Protein AF-0000000086516070 (afdb_homodimer)

pLDDT: mean 89.3, std 18.06, range [25.38, 98.94]

Solvent-accessible surface area (backbone atoms only — not comparable to full-atom values): 47269 Å² total; per-residue (Å²): 138,84,80,77,82,77,78,79,78,81,74,81,74,79,56,67,62,57,57,49,48,50,48,49,50,49,44,47,50,46,42,49,51,45,46,61,63,60,46,64,74,69,68,63,75,54,69,80,66,70,95,46,55,72,60,63,80,63,46,64,75,50,96,42,36,40,69,53,29,42,73,61,27,33,70,87,66,55,84,38,69,85,27,45,63,56,44,51,57,41,30,70,67,24,74,46,65,71,37,41,54,46,44,51,50,41,58,64,43,35,47,78,45,78,44,68,23,58,45,42,68,40,77,77,29,46,63,59,55,30,53,55,41,72,61,36,63,70,62,50,58,38,50,46,56,32,62,28,37,38,27,29,35,62,52,64,54,39,30,17,30,32,26,67,67,64,48,67,38,71,77,78,75,69,91,63,56,59,68,57,52,48,51,50,49,52,60,64,47,61,76,74,39,41,66,76,42,40,89,41,46,41,29,24,35,87,88,48,65,57,72,61,95,45,20,39,42,28,24,48,75,78,46,80,37,57,43,29,33,32,42,27,45,55,56,59,62,65,84,70,74,52,71,68,48,51,46,47,40,54,53,49,50,53,51,47,53,52,53,51,23,72,79,37,72,63,32,29,24,38,36,36,32,32,31,33,38,37,50,26,33,20,91,48,62,50,38,46,29,45,34,38,41,28,62,83,50,52,49,20,46,50,34,39,46,50,51,16,34,45,54,42,24,74,74,65,74,45,37,42,67,28,52,50,50,24,42,36,23,38,66,64,29,56,43,74,40,89,63,13,29,33,31,34,41,80,51,35,87,40,45,71,22,35,38,36,35,18,57,54,92,44,70,40,36,48,49,48,51,48,37,50,54,46,24,38,41,73,71,68,64,36,81,21,31,31,24,24,34,38,46,45,38,56,97,37,67,51,58,52,46,48,20,34,38,41,35,28,43,62,58,62,71,78,52,53,54,38,86,63,31,27,42,57,71,34,27,32,19,77,40,45,67,48,40,50,60,44,32,53,53,38,43,53,40,34,53,50,51,33,49,73,67,74,91,136,83,79,76,80,77,78,78,75,80,75,81,72,80,54,70,61,55,56,48,49,50,46,48,51,49,43,45,50,46,42,47,51,45,47,60,61,60,48,64,73,67,70,62,73,54,69,81,66,69,96,45,55,71,60,62,80,63,45,65,74,51,95,42,37,40,69,55,28,41,73,59,25,34,69,87,65,55,84,38,71,86,29,45,63,56,44,51,57,42,30,71,66,24,75,45,64,71,37,41,54,46,44,53,50,42,58,64,41,35,47,80,45,75,44,67,23,59,45,43,71,40,77,75,28,47,63,59,54,28,53,56,41,74,61,36,64,69,62,50,58,39,51,46,56,30,63,27,37,39,26,30,34,62,53,63,53,40,31,18,32,34,24,67,68,66,48,66,36,72,79,78,76,69,92,62,58,59,68,58,52,48,53,50,50,52,59,65,46,62,78,74,37,41,67,73,43,38,89,42,45,42,29,24,33,86,89,47,66,56,72,61,97,44,21,37,42,29,24,49,75,79,45,82,40,57,43,29,32,32,41,27,44,56,57,60,62,64,84,71,76,53,70,68,49,51,48,46,40,53,53,48,49,51,51,48,51,53,53,50,24,72,77,36,72,64,33,31,24,36,36,36,30,33,30,34,38,38,50,25,33,21,90,49,62,50,37,47,29,46,35,38,42,29,62,85,50,53,49,20,45,50,34,39,45,49,53,18,33,46,53,42,23,74,74,65,74,45,38,44,67,28,53,48,50,26,42,35,24,40,66,64,29,56,44,73,41,89,63,14,30,34,32,34,41,81,50,36,86,41,43,70,22,33,38,36,36,18,58,52,91,43,70,40,36,48,50,48,51,48,34,50,54,45,24,38,41,74,70,67,65,37,81,22,30,32,26,24,34,39,47,46,37,58,96,38,67,51,58,52,47,48,20,34,36,41,36,30,42,61,59,63,71,79,52,55,53,37,85,62,30,26,43,57,72,34,26,33,18,78,40,44,66,48,39,48,60,43,32,52,53,39,43,54,39,35,53,50,52,33,49,75,67,74,91

InterPro domains:
  IPR036265 HIT-like superfamily [SSF54197] (155-292)

Organism: NCBI:txid100452

Secondary structure (DSSP, 8-state):
---------------HHHHHHHHHHHHHHHHHHHHHHHS-----------S--BPPPP-SS-SS-HHHIIIII-TT---STTTHHHHHHHHHH--SHHHHHHHHHHHHHEEEEEEEEE-B--HHHHHHHHHHTTT-HHHHHHTTEEEEEEEEETTTTEEEEE-HHHHTSPPPPPSS-HHHHHHHHHHHHHTT-TGGGHHHHSBBBTTB--B-SSEEEEE-SS-SSSSEEEEEESSS-SS---HHHHHHHHHHHHHHHHHHHHH-TT--EEEEEEE-SGGGT-SSSS-EEEEEEESSS--HHHHHHHHHHHHHHHHHSS-HHHHHHHHHHHTT-EEEETTEEEEE-SS-SSTT-EEEEESS--HHHHHHHHHHHHIIIIIS----EEEEEEPPPTT--BT-PPEEEEEEE---TT--S-S--HHHHHS-EE--S-HHHHHHHHHHHHHHHHHHTT-/---------------HHHHHHHHHHHHHHHHHHHHHHHS-----------S--BPPPP-SS-SS-HHHIIIII-TT---STTTHHHHHHHHHH--SHHHHHHHHHHHHHEEEEEEEEE-B--HHHHHHHHHHTTT-HHHHHHTTEEEEEEEEETTTTEEEEE-HHHHTSPPPPPSS-HHHHHHHHHHHHHTT-TGGGHHHHSBBBTTB--B-SSEEEEE-SS-SSSSEEEEEESSS-SS---HHHHHHHHHHHHHHHHHHHHH-TT--EEEEEEE-SGGGT-SSSS-EEEEEEESSS--HHHHHHHHHHHHHHHHHSS-HHHHHHHHHHHTT-EEEETTEEEEE-SS-SSTT-EEEEESS--HHHHHHHHHHHHIIIIIS----EEEEEEPPPTT--BT-PPEEEEEEE---TT--S-S--HHHHHS-EE--S-HHHHHHHHHHHHHHHHHHTT-

Radius of gyration: 33.38 Å; Cα contacts (8 Å, |Δi|>4): 1762; chains: 2; bounding box: 67×90×137 Å

Nearest PDB structures (foldseek):
  3fit-assembly1_A-2  TM=7.553E-01  e=1.259E-03  Homo sapiens
  3omf-assembly1_A  TM=6.534E-01  e=1.406E-03  Entamoeba histolytica HM-1:IMSS
  3o1z-assembly1_A-2  TM=6.969E-01  e=8.188E-03  Oryctolagus cuniculus
  5km6-assembly1_A-2  TM=6.928E-01  e=2.206E-02  Homo sapiens
  6j65-assembly1_B  TM=6.871E-01  e=2.088E-02  Homo sapiens

Sequence (910 aa):
MHEETCTMSTVIKWNKKWLFFVGIALGFVLFNCVYHTRIGKFSVITPEKSKYSVWPQFESKSPINNIFFRSECVKAANYSLTGLSDIKTQWARAQHPLCQKYYNKFTSIFTLKTRKATLSIPEGFRSKVRGWLANNEDLYQEIFVQDIIHIISEFTREHTVFNPLRDKRPIQPPDQSQSEYFDELLKATAKTCDFCNFTHFTAEHTFGRVQSKHAFTASNIFKIDTLHAVVAMKQHDPLHWSLEEFVDLFRLTETWIKKANSHYPQARYPALIWDILPKCGASQVHPHLQLVLDFERYHGEIEAWRRGAQEYYSLHNSNYFTDLVAVYSALNLTVTYGSAVAFASLVPKRDHEMVIMAREPSTDFYTLLFAVLRAFIDDFHKMCYSMGMAYPAVDTPEGKLPIYARVITRGFVTDIRSDISSFEMFLATNVNIDPYKTIDVVRSSVNQRLKNMNLMHEETCTMSTVIKWNKKWLFFVGIALGFVLFNCVYHTRIGKFSVITPEKSKYSVWPQFESKSPINNIFFRSECVKAANYSLTGLSDIKTQWARAQHPLCQKYYNKFTSIFTLKTRKATLSIPEGFRSKVRGWLANNEDLYQEIFVQDIIHIISEFTREHTVFNPLRDKRPIQPPDQSQSEYFDELLKATAKTCDFCNFTHFTAEHTFGRVQSKHAFTASNIFKIDTLHAVVAMKQHDPLHWSLEEFVDLFRLTETWIKKANSHYPQARYPALIWDILPKCGASQVHPHLQLVLDFERYHGEIEAWRRGAQEYYSLHNSNYFTDLVAVYSALNLTVTYGSAVAFASLVPKRDHEMVIMAREPSTDFYTLLFAVLRAFIDDFHKMCYSMGMAYPAVDTPEGKLPIYARVITRGFVTDIRSDISSFEMFLATNVNIDPYKTIDVVRSSVNQRLKNMNL

Structure (mmCIF, N/CA/C/O backbone):
data_AF-0000000086516070-model_v1
#
loop_
_entity.id
_entity.type
_entity.pdbx_description
1 polymer 'Uncharacterized protein'
#
loop_
_atom_site.group_PDB
_atom_site.id
_atom_site.type_symbol
_atom_site.label_atom_id
_atom_site.label_alt_id
_atom_site.label_comp_id
_atom_site.label_asym_id
_atom_site.label_entity_id
_atom_site.label_seq_id
_atom_site.pdbx_PDB_ins_code
_atom_site.Cartn_x
_atom_site.Cartn_y
_atom_site.Cartn_z
_atom_site.occupancy
_atom_site.B_iso_or_equiv
_atom_site.auth_seq_id
_atom_site.auth_comp_id
_atom_site.auth_asym_id
_atom_site.auth_atom_id
_atom_site.pdbx_PDB_model_num
ATOM 1 N N . MET A 1 1 ? -21.844 -54.688 102.625 1 27.08 1 MET A N 1
ATOM 2 C CA . MET A 1 1 ? -22.672 -54 101.625 1 27.08 1 MET A CA 1
ATOM 3 C C . MET A 1 1 ? -21.812 -53.156 100.688 1 27.08 1 MET A C 1
ATOM 5 O O . MET A 1 1 ? -21.078 -52.281 101.125 1 27.08 1 MET A O 1
ATOM 9 N N . HIS A 1 2 ? -21.312 -53.875 99.5 1 28.17 2 HIS A N 1
ATOM 10 C CA . HIS A 1 2 ? -20.422 -53.719 98.375 1 28.17 2 HIS A CA 1
ATOM 11 C C . HIS A 1 2 ? -20.891 -52.594 97.438 1 28.17 2 HIS A C 1
ATOM 13 O O . HIS A 1 2 ? -21.969 -52.656 96.875 1 28.17 2 HIS A O 1
ATOM 19 N N . GLU A 1 3 ? -20.594 -51.344 97.812 1 28.73 3 GLU A N 1
ATOM 20 C CA . GLU A 1 3 ? -20.984 -50.094 97.188 1 28.73 3 GLU A CA 1
ATOM 21 C C . GLU A 1 3 ? -20.391 -49.969 95.812 1 28.73 3 GLU A C 1
ATOM 23 O O . GLU A 1 3 ? -19.156 -49.938 95.625 1 28.73 3 GLU A O 1
ATOM 28 N N . GLU A 1 4 ? -21 -50.625 94.812 1 29.64 4 GLU A N 1
ATOM 29 C CA . GLU A 1 4 ? -20.656 -50.781 93.375 1 29.64 4 GLU A CA 1
ATOM 30 C C . GLU A 1 4 ? -20.609 -49.406 92.688 1 29.64 4 GLU A C 1
ATOM 32 O O . GLU A 1 4 ? -21.578 -48.656 92.75 1 29.64 4 GLU A O 1
ATOM 37 N N . THR A 1 5 ? -19.453 -48.781 92.688 1 26.47 5 THR A N 1
ATOM 38 C CA . THR A 1 5 ? -19.078 -47.5 92.062 1 26.47 5 THR A CA 1
ATOM 39 C C . THR A 1 5 ? -19.344 -47.5 90.562 1 26.47 5 THR A C 1
ATOM 41 O O . THR A 1 5 ? -18.75 -48.281 89.812 1 26.47 5 THR A O 1
ATOM 44 N N . CYS A 1 6 ? -20.547 -47.25 90.062 1 26.16 6 CYS A N 1
ATOM 45 C CA . CYS A 1 6 ? -21.109 -47.281 88.75 1 26.16 6 CYS A CA 1
ATOM 46 C C . CYS A 1 6 ? -20.484 -46.219 87.875 1 26.16 6 CYS A C 1
ATOM 48 O O . CYS A 1 6 ? -20.656 -45.031 88.125 1 26.16 6 CYS A O 1
ATOM 50 N N . THR A 1 7 ? -19.25 -46.375 87.438 1 26.08 7 THR A N 1
ATOM 51 C CA . THR A 1 7 ? -18.5 -45.469 86.562 1 26.08 7 THR A CA 1
ATOM 52 C C . THR A 1 7 ? -19.234 -45.25 85.25 1 26.08 7 THR A C 1
ATOM 54 O O . THR A 1 7 ? -19.469 -46.188 84.5 1 26.08 7 THR A O 1
ATOM 57 N N . MET A 1 8 ? -20.156 -44.312 85.062 1 25.94 8 MET A N 1
ATOM 58 C CA . MET A 1 8 ? -21.016 -44 83.938 1 25.94 8 MET A CA 1
ATOM 59 C C . MET A 1 8 ? -20.188 -43.469 82.75 1 25.94 8 MET A C 1
ATOM 61 O O . MET A 1 8 ? -19.5 -42.469 82.875 1 25.94 8 MET A O 1
ATOM 65 N N . SER A 1 9 ? -19.484 -44.344 81.938 1 27.75 9 SER A N 1
ATOM 66 C CA . SER A 1 9 ? -18.781 -44.094 80.688 1 27.75 9 SER A CA 1
ATOM 67 C C . SER A 1 9 ? -19.703 -43.438 79.625 1 27.75 9 SER A C 1
ATOM 69 O O . SER A 1 9 ? -20.672 -44.062 79.188 1 27.75 9 SER A O 1
ATOM 71 N N . THR A 1 10 ? -20.109 -42.188 79.75 1 29.58 10 THR A N 1
ATOM 72 C CA . THR A 1 10 ? -20.969 -41.531 78.75 1 29.58 10 THR A CA 1
ATOM 73 C C . THR A 1 10 ? -20.328 -41.531 77.375 1 29.58 10 THR A C 1
ATOM 75 O O . THR A 1 10 ? -19.25 -40.969 77.188 1 29.58 10 THR A O 1
ATOM 78 N N . VAL A 1 11 ? -20.359 -42.656 76.562 1 32.06 11 VAL A N 1
ATOM 79 C CA . VAL A 1 11 ? -20 -42.844 75.188 1 32.06 11 VAL A CA 1
ATOM 80 C C . VAL A 1 11 ? -20.75 -41.844 74.312 1 32.06 11 VAL A C 1
ATOM 82 O O . VAL A 1 11 ? -21.984 -41.812 74.312 1 32.06 11 VAL A O 1
ATOM 85 N N . ILE A 1 12 ? -20.281 -40.656 74.125 1 32.69 12 ILE A N 1
ATOM 86 C CA . ILE A 1 12 ? -20.859 -39.688 73.188 1 32.69 12 ILE A CA 1
ATOM 87 C C . ILE A 1 12 ? -20.953 -40.281 71.812 1 32.69 12 ILE A C 1
ATOM 89 O O . ILE A 1 12 ? -19.922 -40.625 71.188 1 32.69 12 ILE A O 1
ATOM 93 N N . LYS A 1 13 ? -22.031 -41.125 71.5 1 32.16 13 LYS A N 1
ATOM 94 C CA . LYS A 1 13 ? -22.422 -41.688 70.188 1 32.16 13 LYS A CA 1
ATOM 95 C C . LYS A 1 13 ? -22.531 -40.594 69.125 1 32.16 13 LYS A C 1
ATOM 97 O O . LYS A 1 13 ? -23.344 -39.688 69.25 1 32.16 13 LYS A O 1
ATOM 102 N N . TRP A 1 14 ? -21.453 -40.312 68.5 1 35.34 14 TRP A N 1
ATOM 103 C CA . TRP A 1 14 ? -21.438 -39.375 67.375 1 35.34 14 TRP A CA 1
ATOM 104 C C . TRP A 1 14 ? -22.453 -39.812 66.312 1 35.34 14 TRP A C 1
ATOM 106 O O . TRP A 1 14 ? -22.438 -40.969 65.875 1 35.34 14 TRP A O 1
ATOM 116 N N . ASN A 1 15 ? -23.719 -39.375 66.438 1 37 15 ASN A N 1
ATOM 117 C CA . ASN A 1 15 ? -24.828 -39.75 65.562 1 37 15 ASN A CA 1
ATOM 118 C C . ASN A 1 15 ? -24.5 -39.5 64.125 1 37 15 ASN A C 1
ATOM 120 O O . ASN A 1 15 ? -23.891 -38.469 63.781 1 37 15 ASN A O 1
ATOM 124 N N . LYS A 1 16 ? -24.516 -40.594 63.344 1 45.34 16 LYS A N 1
ATOM 125 C CA . LYS A 1 16 ? -24.344 -40.75 61.906 1 45.34 16 LYS A CA 1
ATOM 126 C C . LYS A 1 16 ? -25.031 -39.625 61.125 1 45.34 16 LYS A C 1
ATOM 128 O O . LYS A 1 16 ? -24.609 -39.312 60.031 1 45.34 16 LYS A O 1
ATOM 133 N N . LYS A 1 17 ? -25.969 -39.031 61.812 1 46.41 17 LYS A N 1
ATOM 134 C CA . LYS A 1 17 ? -26.734 -38 61.094 1 46.41 17 LYS A CA 1
ATOM 135 C C . LYS A 1 17 ? -25.891 -36.75 60.875 1 46.41 17 LYS A C 1
ATOM 137 O O . LYS A 1 17 ? -25.984 -36.094 59.844 1 46.41 17 LYS A O 1
ATOM 142 N N . TRP A 1 18 ? -25.031 -36.469 61.875 1 49.94 18 TRP A N 1
ATOM 143 C CA . TRP A 1 18 ? -24.234 -35.25 61.75 1 49.94 18 TRP A CA 1
ATOM 144 C C . TRP A 1 18 ? -23.156 -35.406 60.688 1 49.94 18 TRP A C 1
ATOM 146 O O . TRP A 1 18 ? -22.844 -34.469 59.938 1 49.94 18 TRP A O 1
ATOM 156 N N . LEU A 1 19 ? -22.703 -36.719 60.625 1 50.34 19 LEU A N 1
ATOM 157 C CA . LEU A 1 19 ? -21.734 -36.969 59.531 1 50.34 19 LEU A CA 1
ATOM 158 C C . LEU A 1 19 ? -22.391 -36.781 58.188 1 50.34 19 LEU A C 1
ATOM 160 O O . LEU A 1 19 ? -21.766 -36.25 57.25 1 50.34 19 LEU A O 1
ATOM 164 N N . PHE A 1 20 ? -23.734 -37.188 58.156 1 55.25 20 PHE A N 1
ATOM 165 C CA . PHE A 1 20 ? -24.469 -37.062 56.906 1 55.25 20 PHE A CA 1
ATOM 166 C C . PHE A 1 20 ? -24.703 -35.594 56.562 1 55.25 20 PHE A C 1
ATOM 168 O O . PHE A 1 20 ? -24.516 -35.156 55.406 1 55.25 20 PHE A O 1
ATOM 175 N N . PHE A 1 21 ? -24.953 -34.75 57.562 1 56.72 21 PHE A N 1
ATOM 176 C CA . PHE A 1 21 ? -25.203 -33.344 57.312 1 56.72 21 PHE A CA 1
ATOM 177 C C . PHE A 1 21 ? -23.922 -32.625 56.938 1 56.72 21 PHE A C 1
ATOM 179 O O . PHE A 1 21 ? -23.922 -31.734 56.094 1 56.72 21 PHE A O 1
ATOM 186 N N . VAL A 1 22 ? -22.797 -33.094 57.562 1 58.34 22 VAL A N 1
ATOM 187 C CA . VAL A 1 22 ? -21.531 -32.469 57.188 1 58.34 22 VAL A CA 1
ATOM 188 C C . VAL A 1 22 ? -21.156 -32.875 55.781 1 58.34 22 VAL A C 1
ATOM 190 O O . VAL A 1 22 ? -20.656 -32.031 55 1 58.34 22 VAL A O 1
ATOM 193 N N . GLY A 1 23 ? -21.531 -34.125 55.438 1 55.12 23 GLY A N 1
ATOM 194 C CA . GLY A 1 23 ? -21.312 -34.562 54.094 1 55.12 23 GLY A CA 1
ATOM 195 C C . GLY A 1 23 ? -22.156 -33.781 53.062 1 55.12 23 GLY A C 1
ATOM 196 O O . GLY A 1 23 ? -21.656 -33.406 52 1 55.12 23 GLY A O 1
ATOM 197 N N . ILE A 1 24 ? -23.438 -33.531 53.438 1 60.88 24 ILE A N 1
ATOM 198 C CA . ILE A 1 24 ? -24.312 -32.781 52.562 1 60.88 24 ILE A CA 1
ATOM 199 C C . ILE A 1 24 ? -23.812 -31.344 52.469 1 60.88 24 ILE A C 1
ATOM 201 O O . ILE A 1 24 ? -23.766 -30.766 51.375 1 60.88 24 ILE A O 1
ATOM 205 N N . ALA A 1 25 ? -23.359 -30.797 53.656 1 59.06 25 ALA A N 1
ATOM 206 C CA . ALA A 1 25 ? -22.859 -29.438 53.625 1 59.06 25 ALA A CA 1
ATOM 207 C C . ALA A 1 25 ? -21.578 -29.328 52.781 1 59.06 25 ALA A C 1
ATOM 209 O O . ALA A 1 25 ? -21.422 -28.391 52 1 59.06 25 ALA A O 1
ATOM 210 N N . LEU A 1 26 ? -20.75 -30.375 52.969 1 59.84 26 LEU A N 1
ATOM 211 C CA . LEU A 1 26 ? -19.531 -30.391 52.156 1 59.84 26 LEU A CA 1
ATOM 212 C C . LEU A 1 26 ? -19.844 -30.641 50.688 1 59.84 26 LEU A C 1
ATOM 214 O O . LEU A 1 26 ? -19.234 -30.031 49.812 1 59.84 26 LEU A O 1
ATOM 218 N N . GLY A 1 27 ? -20.812 -31.516 50.469 1 55.94 27 GLY A N 1
ATOM 219 C CA . GLY A 1 27 ? -21.266 -31.719 49.094 1 55.94 27 GLY A CA 1
ATOM 220 C C . GLY A 1 27 ? -21.875 -30.469 48.469 1 55.94 27 GLY A C 1
ATOM 221 O O . GLY A 1 27 ? -21.641 -30.188 47.281 1 55.94 27 GLY A O 1
ATOM 222 N N . PHE A 1 28 ? -22.688 -29.781 49.25 1 59.56 28 PHE A N 1
ATOM 223 C CA . PHE A 1 28 ? -23.266 -28.531 48.781 1 59.56 28 PHE A CA 1
ATOM 224 C C . PHE A 1 28 ? -22.188 -27.5 48.5 1 59.56 28 PHE A C 1
ATOM 226 O O . PHE A 1 28 ? -22.25 -26.766 47.531 1 59.56 28 PHE A O 1
ATOM 233 N N . VAL A 1 29 ? -21.172 -27.406 49.406 1 57.94 29 VAL A N 1
ATOM 234 C CA . VAL A 1 29 ? -20.062 -26.484 49.188 1 57.94 29 VAL A CA 1
ATOM 235 C C . VAL A 1 29 ? -19.266 -26.938 47.938 1 57.94 29 VAL A C 1
ATOM 237 O O . VAL A 1 29 ? -18.922 -26.109 47.094 1 57.94 29 VAL A O 1
ATOM 240 N N . LEU A 1 30 ? -19.062 -28.25 47.844 1 55.62 30 LEU A N 1
ATOM 241 C CA . LEU A 1 30 ? -18.391 -28.75 46.656 1 55.62 30 LEU A CA 1
ATOM 242 C C . LEU A 1 30 ? -19.266 -28.578 45.438 1 55.62 30 LEU A C 1
ATOM 244 O O . LEU A 1 30 ? -18.781 -28.188 44.344 1 55.62 30 LEU A O 1
ATOM 248 N N . PHE A 1 31 ? -20.594 -28.891 45.5 1 53.62 31 PHE A N 1
ATOM 249 C CA . PHE A 1 31 ? -21.516 -28.656 44.406 1 53.62 31 PHE A CA 1
ATOM 250 C C . PHE A 1 31 ? -21.578 -27.172 44.094 1 53.62 31 PHE A C 1
ATOM 252 O O . PHE A 1 31 ? -21.562 -26.781 42.906 1 53.62 31 PHE A O 1
ATOM 259 N N . ASN A 1 32 ? -21.766 -26.312 45.094 1 49.72 32 ASN A N 1
ATOM 260 C CA . ASN A 1 32 ? -21.719 -24.891 44.844 1 49.72 32 ASN A CA 1
ATOM 261 C C . ASN A 1 32 ? -20.359 -24.484 44.25 1 49.72 32 ASN A C 1
ATOM 263 O O . ASN A 1 32 ? -20.281 -23.625 43.375 1 49.72 32 ASN A O 1
ATOM 267 N N . CYS A 1 33 ? -19.25 -25.062 44.781 1 49.19 33 CYS A N 1
ATOM 268 C CA . CYS A 1 33 ? -17.953 -24.797 44.219 1 49.19 33 CYS A CA 1
ATOM 269 C C . CYS A 1 33 ? -17.859 -25.328 42.781 1 49.19 33 CYS A C 1
ATOM 271 O O . CYS A 1 33 ? -17.344 -24.656 41.906 1 49.19 33 CYS A O 1
ATOM 273 N N . VAL A 1 34 ? -18.312 -26.578 42.594 1 47.06 34 VAL A N 1
ATOM 274 C CA . VAL A 1 34 ? -18.312 -27.141 41.25 1 47.06 34 VAL A CA 1
ATOM 275 C C . VAL A 1 34 ? -19.406 -26.469 40.406 1 47.06 34 VAL A C 1
ATOM 277 O O . VAL A 1 34 ? -19.188 -26.156 39.25 1 47.06 34 VAL A O 1
ATOM 280 N N . TYR A 1 35 ? -20.672 -26.328 40.938 1 43.56 35 TYR A N 1
ATOM 281 C CA . TYR A 1 35 ? -21.75 -25.672 40.188 1 43.56 35 TYR A CA 1
ATOM 282 C C . TYR A 1 35 ? -21.391 -24.219 39.875 1 43.56 35 TYR A C 1
ATOM 284 O O . TYR A 1 35 ? -21.672 -23.734 38.781 1 43.56 35 TYR A O 1
ATOM 292 N N . HIS A 1 36 ? -20.922 -23.484 40.875 1 41.44 36 HIS A N 1
ATOM 293 C CA . HIS A 1 36 ? -20.453 -22.141 40.531 1 41.44 36 HIS A CA 1
ATOM 294 C C . HIS A 1 36 ? -19.25 -22.203 39.625 1 41.44 36 HIS A C 1
ATOM 296 O O . HIS A 1 36 ? -18.969 -21.25 38.875 1 41.44 36 HIS A O 1
ATOM 302 N N . THR A 1 37 ? -18.391 -23.234 39.75 1 37.06 37 THR A N 1
ATOM 303 C CA . THR A 1 37 ? -17.328 -23.344 38.75 1 37.06 37 THR A CA 1
ATOM 304 C C . THR A 1 37 ? -17.891 -23.781 37.406 1 37.06 37 THR A C 1
ATOM 306 O O . THR A 1 37 ? -17.297 -23.516 36.344 1 37.06 37 THR A O 1
ATOM 309 N N . ARG A 1 38 ? -18.828 -24.688 37.312 1 35.59 38 ARG A N 1
ATOM 310 C CA . ARG A 1 38 ? -19.422 -25.094 36.031 1 35.59 38 ARG A CA 1
ATOM 311 C C . ARG A 1 38 ? -20.438 -24.062 35.562 1 35.59 38 ARG A C 1
ATOM 313 O O . ARG A 1 38 ? -21.094 -24.25 34.531 1 35.59 38 ARG A O 1
ATOM 320 N N . ILE A 1 39 ? -21.141 -23.312 36.5 1 32.19 39 ILE A N 1
ATOM 321 C CA . ILE A 1 39 ? -21.859 -22.234 35.844 1 32.19 39 ILE A CA 1
ATOM 322 C C . ILE A 1 39 ? -20.953 -21.531 34.844 1 32.19 39 ILE A C 1
ATOM 324 O O . ILE A 1 39 ? -19.875 -21.062 35.188 1 32.19 39 ILE A O 1
ATOM 328 N N . GLY A 1 40 ? -21.109 -21.953 33.656 1 28.56 40 GLY A N 1
ATOM 329 C CA . GLY A 1 40 ? -20.469 -21.375 32.5 1 28.56 40 GLY A CA 1
ATOM 330 C C . GLY A 1 40 ? -20.297 -19.875 32.594 1 28.56 40 GLY A C 1
ATOM 331 O O . GLY A 1 40 ? -21.203 -19.156 33.031 1 28.56 40 GLY A O 1
ATOM 332 N N . LYS A 1 41 ? -19.109 -19.406 33 1 29.72 41 LYS A N 1
ATOM 333 C CA . LYS A 1 41 ? -18.859 -18 32.781 1 29.72 41 LYS A CA 1
ATOM 334 C C . LYS A 1 41 ? -19.719 -17.469 31.641 1 29.72 41 LYS A C 1
ATOM 336 O O . LYS A 1 41 ? -19.609 -17.922 30.5 1 29.72 41 LYS A O 1
ATOM 341 N N . PHE A 1 42 ? -21.047 -17.172 31.938 1 27.62 42 PHE A N 1
ATOM 342 C CA . PHE A 1 42 ? -21.5 -16.172 30.969 1 27.62 42 PHE A CA 1
ATOM 343 C C . PHE A 1 42 ? -20.328 -15.297 30.531 1 27.62 42 PHE A C 1
ATOM 345 O O . PHE A 1 42 ? -19.641 -14.695 31.359 1 27.62 42 PHE A O 1
ATOM 352 N N . SER A 1 43 ? -19.688 -15.711 29.578 1 28.36 43 SER A N 1
ATOM 353 C CA . SER A 1 43 ? -18.875 -14.664 28.969 1 28.36 43 SER A CA 1
ATOM 354 C C . SER A 1 43 ? -19.609 -13.328 28.969 1 28.36 43 SER A C 1
ATOM 356 O O . SER A 1 43 ? -20.562 -13.125 28.219 1 28.36 43 SER A O 1
ATOM 358 N N . VAL A 1 44 ? -20 -12.852 30.203 1 28.31 44 VAL A N 1
ATOM 359 C CA . VAL A 1 44 ? -20.219 -11.414 30.047 1 28.31 44 VAL A CA 1
ATOM 360 C C . VAL A 1 44 ? -19.438 -10.891 28.844 1 28.31 44 VAL A C 1
ATOM 362 O O . VAL A 1 44 ? -18.219 -11.047 28.781 1 28.31 44 VAL A O 1
ATOM 365 N N . ILE A 1 45 ? -20.172 -10.82 27.781 1 29.88 45 ILE A N 1
ATOM 366 C CA . ILE A 1 45 ? -19.625 -9.883 26.797 1 29.88 45 ILE A CA 1
ATOM 367 C C . ILE A 1 45 ? -19.031 -8.672 27.531 1 29.88 45 ILE A C 1
ATOM 369 O O . ILE A 1 45 ? -19.766 -7.871 28.109 1 29.88 45 ILE A O 1
ATOM 373 N N . THR A 1 46 ? -18.141 -8.844 28.516 1 33.5 46 THR A N 1
ATOM 374 C CA . THR A 1 46 ? -17.484 -7.613 28.953 1 33.5 46 THR A CA 1
ATOM 375 C C . THR A 1 46 ? -17.609 -6.52 27.891 1 33.5 46 THR A C 1
ATOM 377 O O . THR A 1 46 ? -17.516 -6.793 26.703 1 33.5 46 THR A O 1
ATOM 380 N N . PRO A 1 47 ? -18.297 -5.492 28.312 1 35.06 47 PRO A N 1
ATOM 381 C CA . PRO A 1 47 ? -18.188 -4.449 27.297 1 35.06 47 PRO A CA 1
ATOM 382 C C . PRO A 1 47 ? -16.906 -4.562 26.469 1 35.06 47 PRO A C 1
ATOM 384 O O . PRO A 1 47 ? -15.891 -5.035 26.969 1 35.06 47 PRO A O 1
ATOM 387 N N . GLU A 1 48 ? -17.047 -4.738 25.25 1 41.12 48 GLU A N 1
ATOM 388 C CA . GLU A 1 48 ? -15.922 -4.773 24.312 1 41.12 48 GLU A CA 1
ATOM 389 C C . GLU A 1 48 ? -14.719 -4.023 24.875 1 41.12 48 GLU A C 1
ATOM 391 O O . GLU A 1 48 ? -14.75 -2.797 25 1 41.12 48 GLU A O 1
ATOM 396 N N . LYS A 1 49 ? -14.188 -4.355 26.062 1 44.84 49 LYS A N 1
ATOM 397 C CA . LYS A 1 49 ? -12.922 -3.789 26.516 1 44.84 49 LYS A CA 1
ATOM 398 C C . LYS A 1 49 ? -12.156 -3.15 25.359 1 44.84 49 LYS A C 1
ATOM 400 O O . LYS A 1 49 ? -12 -3.766 24.297 1 44.84 49 LYS A O 1
ATOM 405 N N . SER A 1 50 ? -12.047 -1.812 25.625 1 58.44 50 SER A N 1
ATOM 406 C CA . SER A 1 50 ? -11.312 -1.111 24.578 1 58.44 50 SER A CA 1
ATOM 407 C C . SER A 1 50 ? -10.039 -1.864 24.188 1 58.44 50 SER A C 1
ATOM 409 O O . SER A 1 50 ? -9.336 -2.375 25.062 1 58.44 50 SER A O 1
ATOM 411 N N . LYS A 1 51 ? -9.883 -2.15 22.984 1 83.5 51 LYS A N 1
ATOM 412 C CA . LYS A 1 51 ? -8.703 -2.748 22.359 1 83.5 51 LYS A CA 1
ATOM 413 C C . LYS A 1 51 ? -7.457 -1.911 22.641 1 83.5 51 LYS A C 1
ATOM 415 O O . LYS A 1 51 ? -6.332 -2.396 22.516 1 83.5 51 LYS A O 1
ATOM 420 N N . TYR A 1 52 ? -7.707 -0.598 23.5 1 96.5 52 TYR A N 1
ATOM 421 C CA . TYR A 1 52 ? -6.57 0.307 23.656 1 96.5 52 TYR A CA 1
ATOM 422 C C . TYR A 1 52 ? -6.441 0.79 25.094 1 96.5 52 TYR A C 1
ATOM 424 O O . TYR A 1 52 ? -7.449 1.018 25.766 1 96.5 52 TYR A O 1
ATOM 432 N N . SER A 1 53 ? -5.277 1.065 25.594 1 98 53 SER A N 1
ATOM 433 C CA . SER A 1 53 ? -4.938 1.68 26.859 1 98 53 SER A CA 1
ATOM 434 C C . SER A 1 53 ? -4.773 3.189 26.734 1 98 53 SER A C 1
ATOM 436 O O . SER A 1 53 ? -4.699 3.713 25.609 1 98 53 SER A O 1
ATOM 438 N N . VAL A 1 54 ? -4.824 3.83 27.922 1 98.12 54 VAL A N 1
ATOM 439 C CA . VAL A 1 54 ? -4.426 5.234 27.922 1 98.12 54 VAL A CA 1
ATOM 440 C C . VAL A 1 54 ? -2.902 5.336 27.984 1 98.12 54 VAL A C 1
ATOM 442 O O . VAL A 1 54 ? -2.281 4.918 28.953 1 98.12 54 VAL A O 1
ATOM 445 N N . TRP A 1 55 ? -2.312 5.828 26.938 1 98.25 55 TRP A N 1
ATOM 446 C CA . TRP A 1 55 ? -0.862 5.961 26.844 1 98.25 55 TRP A CA 1
ATOM 447 C C . TRP A 1 55 ? -0.391 7.242 27.531 1 98.25 55 TRP A C 1
ATOM 449 O O . TRP A 1 55 ? -1.156 8.195 27.672 1 98.25 55 TRP A O 1
ATOM 459 N N . PRO A 1 56 ? 0.887 7.266 27.938 1 97.75 56 PRO A N 1
ATOM 460 C CA . PRO A 1 56 ? 1.44 8.578 28.297 1 97.75 56 PRO A CA 1
ATOM 461 C C . PRO A 1 56 ? 1.325 9.594 27.156 1 97.75 56 PRO A C 1
ATOM 463 O O . PRO A 1 56 ? 1.327 9.211 25.984 1 97.75 56 PRO A O 1
ATOM 466 N N . GLN A 1 57 ? 1.296 10.797 27.516 1 96.69 57 GLN A N 1
ATOM 467 C CA . GLN A 1 57 ? 1.141 11.859 26.516 1 96.69 57 GLN A CA 1
ATOM 468 C C . GLN A 1 57 ? 2.338 11.906 25.578 1 96.69 57 GLN A C 1
ATOM 470 O O . GLN A 1 57 ? 3.48 11.727 26 1 96.69 57 GLN A O 1
ATOM 475 N N . PHE A 1 58 ? 2.076 12.188 24.344 1 98.06 58 PHE A N 1
ATOM 476 C CA . PHE A 1 58 ? 3.125 12.328 23.344 1 98.06 58 PHE A CA 1
ATOM 477 C C . PHE A 1 58 ? 3.984 13.555 23.625 1 98.06 58 PHE A C 1
ATOM 479 O O . PHE A 1 58 ? 3.459 14.633 23.922 1 98.06 58 PHE A O 1
ATOM 486 N N . GLU A 1 59 ? 5.254 13.344 23.469 1 96.12 59 GLU A N 1
ATOM 487 C CA . GLU A 1 59 ? 6.211 14.438 23.609 1 96.12 59 GLU A CA 1
ATOM 488 C C . GLU A 1 59 ? 7.074 14.578 22.359 1 96.12 59 GLU A C 1
ATOM 490 O O . GLU A 1 59 ? 7.758 13.641 21.953 1 96.12 59 GLU A O 1
ATOM 495 N N . SER A 1 60 ? 7.082 15.812 21.812 1 94.06 60 SER A N 1
ATOM 496 C CA . SER A 1 60 ? 7.852 16.062 20.594 1 94.06 60 SER A CA 1
ATOM 497 C C . SER A 1 60 ? 9.312 16.359 20.922 1 94.06 60 SER A C 1
ATOM 499 O O . SER A 1 60 ? 10.188 16.219 20.062 1 94.06 60 SER A O 1
ATOM 501 N N . LYS A 1 61 ? 9.578 16.797 22.109 1 91.81 61 LYS A N 1
ATOM 502 C CA . LYS A 1 61 ? 10.953 17.062 22.547 1 91.81 61 LYS A CA 1
ATOM 503 C C . LYS A 1 61 ? 11.625 15.789 23.047 1 91.81 61 LYS A C 1
ATOM 505 O O . LYS A 1 61 ? 11.047 15.055 23.859 1 91.81 61 LYS A O 1
ATOM 510 N N . SER A 1 62 ? 12.758 15.609 22.516 1 91.5 62 SER A N 1
ATOM 511 C CA . SER A 1 62 ? 13.461 14.375 22.844 1 91.5 62 SER A CA 1
ATOM 512 C C . SER A 1 62 ? 14.516 14.602 23.922 1 91.5 62 SER A C 1
ATOM 514 O O . SER A 1 62 ? 15.203 15.633 23.922 1 91.5 62 SER A O 1
ATOM 516 N N . PRO A 1 63 ? 14.625 13.688 24.812 1 89.5 63 PRO A N 1
ATOM 517 C CA . PRO A 1 63 ? 15.688 13.781 25.812 1 89.5 63 PRO A CA 1
ATOM 518 C C . PRO A 1 63 ? 17.078 13.508 25.234 1 89.5 63 PRO A C 1
ATOM 520 O O . PRO A 1 63 ? 18.078 13.805 25.875 1 89.5 63 PRO A O 1
ATOM 523 N N . ILE A 1 64 ? 17.109 12.914 24.125 1 91.38 64 ILE A N 1
ATOM 524 C CA . ILE A 1 64 ? 18.375 12.602 23.469 1 91.38 64 ILE A CA 1
ATOM 525 C C . ILE A 1 64 ? 18.422 13.266 22.094 1 91.38 64 ILE A C 1
ATOM 527 O O . ILE A 1 64 ? 17.688 12.883 21.188 1 91.38 64 ILE A O 1
ATOM 531 N N . ASN A 1 65 ? 19.188 14.328 22.047 1 89.81 65 ASN A N 1
ATOM 532 C CA . ASN A 1 65 ? 19.375 14.969 20.734 1 89.81 65 ASN A CA 1
ATOM 533 C C . ASN A 1 65 ? 20.703 14.578 20.094 1 89.81 65 ASN A C 1
ATOM 535 O O . ASN A 1 65 ? 21.484 13.836 20.688 1 89.81 65 ASN A O 1
ATOM 539 N N . ASN A 1 66 ? 20.828 15.086 18.906 1 90.81 66 ASN A N 1
ATOM 540 C CA . ASN A 1 66 ? 22 14.625 18.141 1 90.81 66 ASN A CA 1
ATOM 541 C C . ASN A 1 66 ? 23.297 15.117 18.75 1 90.81 66 ASN A C 1
ATOM 543 O O . ASN A 1 66 ? 24.328 14.445 18.672 1 90.81 66 ASN A O 1
ATOM 547 N N . ILE A 1 67 ? 23.266 16.203 19.422 1 92.06 67 ILE A N 1
ATOM 548 C CA . ILE A 1 67 ? 24.469 16.719 20.062 1 92.06 67 ILE A CA 1
ATOM 549 C C . ILE A 1 67 ? 24.922 15.773 21.172 1 92.06 67 ILE A C 1
ATOM 551 O O . ILE A 1 67 ? 26.094 15.375 21.203 1 92.06 67 ILE A O 1
ATOM 555 N N . PHE A 1 68 ? 24 15.438 21.969 1 95.31 68 PHE A N 1
ATOM 556 C CA . PHE A 1 68 ? 24.281 14.469 23.016 1 95.31 68 PHE A CA 1
ATOM 557 C C . PHE A 1 68 ? 24.719 13.133 22.422 1 95.31 68 PHE A C 1
ATOM 559 O O . PHE A 1 68 ? 25.688 12.531 22.891 1 95.31 68 PHE A O 1
ATOM 566 N N . PHE A 1 69 ? 24.031 12.672 21.453 1 97 69 PHE A N 1
ATOM 567 C CA . PHE A 1 69 ? 24.266 11.367 20.844 1 97 69 PHE A CA 1
ATOM 568 C C . PHE A 1 69 ? 25.688 11.281 20.297 1 97 69 PHE A C 1
ATOM 570 O O . PHE A 1 69 ? 26.391 10.297 20.516 1 97 69 PHE A O 1
ATOM 577 N N . ARG A 1 70 ? 26.125 12.32 19.672 1 95.12 70 ARG A N 1
ATOM 578 C CA . ARG A 1 70 ? 27.453 12.352 19.062 1 95.12 70 ARG A CA 1
ATOM 579 C C . ARG A 1 70 ? 28.547 12.43 20.125 1 95.12 70 ARG A C 1
ATOM 581 O O . ARG A 1 70 ? 29.672 11.969 19.891 1 95.12 70 ARG A O 1
ATOM 588 N N . SER A 1 71 ? 28.188 12.977 21.234 1 95.06 71 SER A N 1
ATOM 589 C CA . SER A 1 71 ? 29.188 13.156 22.281 1 95.06 71 SER A CA 1
ATOM 590 C C . SER A 1 71 ? 29.297 11.922 23.156 1 95.06 71 SER A C 1
ATOM 592 O O . SER A 1 71 ? 30.391 11.539 23.562 1 95.06 71 SER A O 1
ATOM 594 N N . GLU A 1 72 ? 28.109 11.297 23.359 1 96.25 72 GLU A N 1
ATOM 595 C CA . GLU A 1 72 ? 28.109 10.312 24.422 1 96.25 72 GLU A CA 1
ATOM 596 C C . GLU A 1 72 ? 27.875 8.906 23.875 1 96.25 72 GLU A C 1
ATOM 598 O O . GLU A 1 72 ? 28.234 7.914 24.516 1 96.25 72 GLU A O 1
ATOM 603 N N . CYS A 1 73 ? 27.219 8.781 22.797 1 97.19 73 CYS A N 1
ATOM 604 C CA . CYS A 1 73 ? 26.781 7.457 22.359 1 97.19 73 CYS A CA 1
ATOM 605 C C . 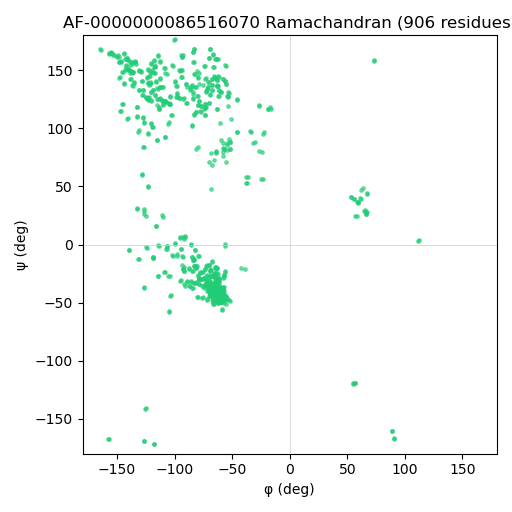CYS A 1 73 ? 27.625 6.945 21.219 1 97.19 73 CYS A C 1
ATOM 607 O O . CYS A 1 73 ? 28.172 5.84 21.281 1 97.19 73 CYS A O 1
ATOM 609 N N . VAL A 1 74 ? 27.688 7.688 20.125 1 96.81 74 VAL A N 1
ATOM 610 C CA . VAL A 1 74 ? 28.406 7.297 18.922 1 96.81 74 VAL A CA 1
ATOM 611 C C . VAL A 1 74 ? 29.266 8.461 18.438 1 96.81 74 VAL A C 1
ATOM 613 O O . VAL A 1 74 ? 28.766 9.391 17.797 1 96.81 74 VAL A O 1
ATOM 616 N N . LYS A 1 75 ? 30.562 8.211 18.609 1 90.44 75 LYS A N 1
ATOM 617 C CA . LYS A 1 75 ? 31.469 9.281 18.219 1 90.44 75 LYS A CA 1
ATOM 618 C C . LYS A 1 75 ? 31.859 9.156 16.75 1 90.44 75 LYS A C 1
ATOM 620 O O . LYS A 1 75 ? 32.062 8.047 16.25 1 90.44 75 LYS A O 1
ATOM 625 N N . ALA A 1 76 ? 31.875 10.195 15.961 1 86.31 76 ALA A N 1
ATOM 626 C CA . ALA A 1 76 ? 32.312 10.281 14.562 1 86.31 76 ALA A CA 1
ATOM 627 C C . ALA A 1 76 ? 31.438 9.414 13.664 1 86.31 76 ALA A C 1
ATOM 629 O O . ALA A 1 76 ? 31.938 8.617 12.875 1 86.31 76 ALA A O 1
ATOM 630 N N . ALA A 1 77 ? 30.203 9.539 13.797 1 90.25 77 ALA A N 1
ATOM 631 C CA . ALA A 1 77 ? 29.266 8.734 13.023 1 90.25 77 ALA A CA 1
ATOM 632 C C . ALA A 1 77 ? 29.109 9.281 11.609 1 90.25 77 ALA A C 1
ATOM 634 O O . ALA A 1 77 ? 29.156 10.492 11.398 1 90.25 77 ALA A O 1
ATOM 635 N N . ASN A 1 78 ? 29.062 8.406 10.609 1 94 78 ASN A N 1
ATOM 636 C CA . ASN A 1 78 ? 28.641 8.742 9.258 1 94 78 ASN A CA 1
ATOM 637 C C . ASN A 1 78 ? 27.125 8.664 9.117 1 94 78 ASN A C 1
ATOM 639 O O . ASN A 1 78 ? 26.562 7.574 8.93 1 94 78 ASN A O 1
ATOM 643 N N . TYR A 1 79 ? 26.516 9.812 9.125 1 95.62 79 TYR A N 1
ATOM 644 C CA . TYR A 1 79 ? 25.062 9.844 9.062 1 95.62 79 TYR A CA 1
ATOM 645 C C . TYR A 1 79 ? 24.562 9.68 7.633 1 95.62 79 TYR A C 1
ATOM 647 O O . TYR A 1 79 ? 24.266 10.656 6.953 1 95.62 79 TYR A O 1
ATOM 655 N N . SER A 1 80 ? 24.5 8.508 7.234 1 95.5 80 SER A N 1
ATOM 656 C CA . SER A 1 80 ? 24 8.008 5.957 1 95.5 80 SER A CA 1
ATOM 657 C C . SER A 1 80 ? 23.391 6.621 6.105 1 95.5 80 SER A C 1
ATOM 659 O O . SER A 1 80 ? 23.547 5.969 7.141 1 95.5 80 SER A O 1
ATOM 661 N N . LEU A 1 81 ? 22.672 6.293 5.152 1 94.44 81 LEU A N 1
ATOM 662 C CA . LEU A 1 81 ? 22.047 4.973 5.188 1 94.44 81 LEU A CA 1
ATOM 663 C C . LEU A 1 81 ? 23.109 3.881 5.336 1 94.44 81 LEU A C 1
ATOM 665 O O . LEU A 1 81 ? 22.922 2.938 6.105 1 94.44 81 LEU A O 1
ATOM 669 N N . THR A 1 82 ? 24.203 3.99 4.586 1 92.38 82 THR A N 1
ATOM 670 C CA . THR A 1 82 ? 25.25 2.988 4.633 1 92.38 82 THR A CA 1
ATOM 671 C C . THR A 1 82 ? 25.984 3.041 5.973 1 92.38 82 THR A C 1
ATOM 673 O O . THR A 1 82 ? 26.594 2.051 6.395 1 92.38 82 THR A O 1
ATOM 676 N N . GLY A 1 83 ? 25.922 4.148 6.621 1 95.38 83 GLY A N 1
ATOM 677 C CA . GLY A 1 83 ? 26.594 4.324 7.898 1 95.38 83 GLY A CA 1
ATOM 678 C C . GLY A 1 83 ? 25.781 3.822 9.078 1 95.38 83 GLY A C 1
ATOM 679 O O . GLY A 1 83 ? 26.297 3.689 10.188 1 95.38 83 GLY A O 1
ATOM 680 N N . LEU A 1 84 ? 24.531 3.494 8.875 1 96.31 84 LEU A N 1
ATOM 681 C CA . LEU A 1 84 ? 23.609 3.141 9.953 1 96.31 84 LEU A CA 1
ATOM 682 C C . LEU A 1 84 ? 24.062 1.871 10.664 1 96.31 84 LEU A C 1
ATOM 684 O O . LEU A 1 84 ? 23.875 1.73 11.875 1 96.31 84 LEU A O 1
ATOM 688 N N . SER A 1 85 ? 24.609 0.95 9.859 1 95.25 85 SER A N 1
ATOM 689 C CA . SER A 1 85 ? 25.078 -0.289 10.469 1 95.25 85 SER A CA 1
ATOM 690 C C . SER A 1 85 ? 26.203 -0.021 11.477 1 95.25 85 SER A C 1
ATOM 692 O O . SER A 1 85 ? 26.219 -0.598 12.562 1 95.25 85 SER A O 1
ATOM 694 N N . ASP A 1 86 ? 27.062 0.813 11.07 1 96.06 86 ASP A N 1
ATOM 695 C CA . ASP A 1 86 ? 28.156 1.187 11.961 1 96.06 86 ASP A CA 1
ATOM 696 C C . ASP A 1 86 ? 27.641 1.949 13.18 1 96.06 86 ASP A C 1
ATOM 698 O O . ASP A 1 86 ? 28.109 1.739 14.297 1 96.06 86 ASP A O 1
ATOM 702 N N . ILE A 1 87 ? 26.734 2.807 12.969 1 97.62 87 ILE A N 1
ATOM 703 C CA . ILE A 1 87 ? 26.125 3.549 14.062 1 97.62 87 ILE A CA 1
ATOM 704 C C . ILE A 1 87 ? 25.5 2.574 15.055 1 97.62 87 ILE A C 1
ATOM 706 O O . ILE A 1 87 ? 25.688 2.703 16.266 1 97.62 87 ILE A O 1
ATOM 710 N N . LYS A 1 88 ? 24.781 1.641 14.547 1 97.56 88 LYS A N 1
ATOM 711 C CA . LYS A 1 88 ? 24.125 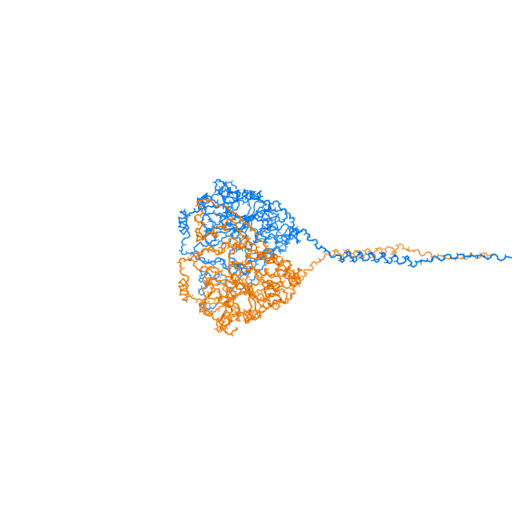0.646 15.398 1 97.56 88 LYS A CA 1
ATOM 712 C C . LYS A 1 88 ? 25.156 -0.107 16.234 1 97.56 88 LYS A C 1
ATOM 714 O O . LYS A 1 88 ? 24.969 -0.3 17.438 1 97.56 88 LYS A O 1
ATOM 719 N N . THR A 1 89 ? 26.25 -0.466 15.641 1 96.94 89 THR A N 1
ATOM 720 C CA . THR A 1 89 ? 27.297 -1.228 16.328 1 96.94 89 THR A CA 1
ATOM 721 C C . THR A 1 89 ? 27.938 -0.398 17.422 1 96.94 89 THR A C 1
ATOM 723 O O . THR A 1 89 ? 28.141 -0.884 18.547 1 96.94 89 THR A O 1
ATOM 726 N N . GLN A 1 90 ? 28.203 0.795 17.125 1 97.25 90 GLN A N 1
ATOM 727 C CA . GLN A 1 90 ? 28.812 1.684 18.109 1 97.25 90 GLN A CA 1
ATOM 728 C C . GLN A 1 90 ? 27.828 2.021 19.219 1 97.25 90 GLN A C 1
ATOM 730 O O . GLN A 1 90 ? 28.203 2.076 20.391 1 97.25 90 GLN A O 1
ATOM 735 N N . TRP A 1 91 ? 26.641 2.266 18.844 1 98.06 91 TRP A N 1
ATOM 736 C CA . TRP A 1 91 ? 25.594 2.592 19.797 1 98.06 91 TRP A CA 1
ATOM 737 C C . TRP A 1 91 ? 25.406 1.467 20.812 1 98.06 91 TRP A C 1
ATOM 739 O O . TRP A 1 91 ? 25.203 1.72 22 1 98.06 91 TRP A O 1
ATOM 749 N N . ALA A 1 92 ? 25.531 0.243 20.344 1 97.5 92 ALA A N 1
ATOM 750 C CA . ALA A 1 92 ? 25.359 -0.938 21.188 1 97.5 92 ALA A CA 1
ATOM 751 C C . ALA A 1 92 ? 26.422 -0.973 22.297 1 97.5 92 ALA A C 1
ATOM 753 O O . ALA A 1 92 ? 26.172 -1.518 23.375 1 97.5 92 ALA A O 1
ATOM 754 N N . ARG A 1 93 ? 27.5 -0.351 22.094 1 96.56 93 ARG A N 1
ATOM 755 C CA . ARG A 1 93 ? 28.641 -0.424 23 1 96.56 93 ARG A CA 1
ATOM 756 C C . ARG A 1 93 ? 28.656 0.782 23.938 1 96.56 93 ARG A C 1
ATOM 758 O O . ARG A 1 93 ? 29.453 0.828 24.875 1 96.56 93 ARG A O 1
ATOM 765 N N . ALA A 1 94 ? 27.828 1.682 23.641 1 96.94 94 ALA A N 1
ATOM 766 C CA . ALA A 1 94 ? 27.812 2.883 24.469 1 96.94 94 ALA A CA 1
ATOM 767 C C . ALA A 1 94 ? 27.453 2.547 25.906 1 96.94 94 ALA A C 1
ATOM 769 O O . ALA A 1 94 ? 26.578 1.71 26.156 1 96.94 94 ALA A O 1
ATOM 770 N N . GLN A 1 95 ? 28.031 3.221 26.844 1 95.56 95 GLN A N 1
ATOM 771 C CA . GLN A 1 95 ? 27.859 2.846 28.25 1 95.56 95 GLN A CA 1
ATOM 772 C C . GLN A 1 95 ? 26.906 3.793 28.953 1 95.56 95 GLN A C 1
ATOM 774 O O . GLN A 1 95 ? 26.281 3.418 29.953 1 95.56 95 GLN A O 1
ATOM 779 N N . HIS A 1 96 ? 26.812 4.996 28.5 1 96.44 96 HIS A N 1
ATOM 780 C CA . HIS A 1 96 ? 25.922 5.945 29.156 1 96.44 96 HIS A CA 1
ATOM 781 C C . HIS A 1 96 ? 24.5 5.406 29.234 1 96.44 96 HIS A C 1
ATOM 783 O O . HIS A 1 96 ? 23.984 4.879 28.25 1 96.44 96 HIS A O 1
ATOM 789 N N . PRO A 1 97 ? 23.875 5.582 30.281 1 96.75 97 PRO A N 1
ATOM 790 C CA . PRO A 1 97 ? 22.547 4.984 30.484 1 96.75 97 PRO A CA 1
ATOM 791 C C . PRO A 1 97 ? 21.516 5.488 29.484 1 96.75 97 PRO A C 1
ATOM 793 O O . PRO A 1 97 ? 20.672 4.715 29.016 1 96.75 97 PRO A O 1
ATOM 796 N N . LEU A 1 98 ? 21.594 6.707 29.188 1 96.56 98 LEU A N 1
ATOM 797 C CA . LEU A 1 98 ? 20.656 7.262 28.234 1 96.56 98 LEU A CA 1
ATOM 798 C C . LEU A 1 98 ? 20.859 6.656 26.844 1 96.56 98 LEU A C 1
ATOM 800 O O . LEU A 1 98 ? 19.906 6.43 26.109 1 96.56 98 LEU A O 1
ATOM 804 N N . CYS A 1 99 ? 22.125 6.414 26.516 1 97.88 99 CYS A N 1
ATOM 805 C CA . CYS A 1 99 ? 22.438 5.773 25.234 1 97.88 99 CYS A CA 1
ATOM 806 C C . CYS A 1 99 ? 21.891 4.348 25.203 1 97.88 99 CYS A C 1
ATOM 808 O O . CYS A 1 99 ? 21.297 3.936 24.203 1 97.88 99 CYS A O 1
ATOM 810 N N . GLN A 1 100 ? 22.016 3.682 26.266 1 97.94 100 GLN A N 1
ATOM 811 C CA . GLN A 1 100 ? 21.547 2.303 26.344 1 97.94 100 GLN A CA 1
ATOM 812 C C . GLN A 1 100 ? 20.016 2.24 26.266 1 97.94 100 GLN A C 1
ATOM 814 O O . GLN A 1 100 ? 19.453 1.377 25.578 1 97.94 100 GLN A O 1
ATOM 819 N N . LYS A 1 101 ? 19.438 3.135 26.984 1 97.62 101 LYS A N 1
ATOM 820 C CA . LYS A 1 101 ? 17.984 3.184 26.984 1 97.62 101 LYS A CA 1
ATOM 821 C C . LYS A 1 101 ? 17.438 3.324 25.578 1 97.62 101 LYS A C 1
ATOM 823 O O . LYS A 1 101 ? 16.562 2.555 25.156 1 97.62 101 LYS A O 1
ATOM 828 N N . TYR A 1 102 ? 17.969 4.188 24.844 1 97.69 102 TYR A N 1
ATOM 829 C CA . TYR A 1 102 ? 17.391 4.484 23.547 1 97.69 102 TYR A CA 1
ATOM 830 C C . TYR A 1 102 ? 17.938 3.549 22.484 1 97.69 102 TYR A C 1
ATOM 832 O O . TYR A 1 102 ? 17.328 3.381 21.422 1 97.69 102 TYR A O 1
ATOM 840 N N . TYR A 1 103 ? 19.062 2.928 22.703 1 98.25 103 TYR A N 1
ATOM 841 C CA . TYR A 1 103 ? 19.469 1.815 21.844 1 98.25 103 TYR A CA 1
ATOM 842 C C . TYR A 1 103 ? 18.453 0.675 21.922 1 98.25 103 TYR A C 1
ATOM 844 O O . TYR A 1 103 ? 18.078 0.088 20.906 1 98.25 103 TYR A O 1
ATOM 852 N N . ASN A 1 104 ? 18.062 0.413 23.172 1 98.12 104 ASN A N 1
ATOM 853 C CA . ASN A 1 104 ? 17.062 -0.636 23.375 1 98.12 104 ASN A CA 1
ATOM 854 C C . ASN A 1 104 ? 15.742 -0.291 22.688 1 98.12 104 ASN A C 1
ATOM 856 O O . ASN A 1 104 ? 15.094 -1.159 22.109 1 98.12 104 ASN A O 1
ATOM 860 N N . LYS A 1 105 ? 15.359 0.94 22.781 1 98.12 105 LYS A N 1
ATOM 861 C CA . LYS A 1 105 ? 14.156 1.377 22.094 1 98.12 105 LYS A CA 1
ATOM 862 C C . LYS A 1 105 ? 14.312 1.241 20.578 1 98.12 105 LYS A C 1
ATOM 864 O O . LYS A 1 105 ? 13.406 0.766 19.891 1 98.12 105 LYS A O 1
ATOM 869 N N . PHE A 1 106 ? 15.508 1.699 20.109 1 98.5 106 PHE A N 1
ATOM 870 C CA . PHE A 1 106 ? 15.812 1.632 18.688 1 98.5 106 PHE A CA 1
ATOM 871 C C . PHE A 1 106 ? 15.703 0.2 18.172 1 98.5 106 PHE A C 1
ATOM 873 O O . PHE A 1 106 ? 15.031 -0.055 17.172 1 98.5 106 PHE A O 1
ATOM 880 N N . THR A 1 107 ? 16.219 -0.742 18.891 1 98.25 107 THR A N 1
ATOM 881 C CA . THR A 1 107 ? 16.281 -2.123 18.422 1 98.25 107 THR A CA 1
ATOM 882 C C . THR A 1 107 ? 14.953 -2.834 18.672 1 98.25 107 THR A C 1
ATOM 884 O O . THR A 1 107 ? 14.695 -3.896 18.109 1 98.25 107 THR A O 1
ATOM 887 N N . SER A 1 108 ? 14.164 -2.277 19.547 1 98.06 108 SER A N 1
ATOM 888 C CA . SER A 1 108 ? 12.812 -2.803 19.719 1 98.06 108 SER A CA 1
ATOM 889 C C . SER A 1 108 ? 11.906 -2.373 18.578 1 98.06 108 SER A C 1
ATOM 891 O O . SER A 1 108 ? 11.055 -3.146 18.125 1 98.06 108 SER A O 1
ATOM 893 N N . ILE A 1 109 ? 12.102 -1.202 18.094 1 98.56 109 ILE A N 1
ATOM 894 C CA . ILE A 1 109 ? 11.211 -0.62 17.094 1 98.56 109 ILE A CA 1
ATOM 895 C C . ILE A 1 109 ? 11.633 -1.088 15.703 1 98.56 109 ILE A C 1
ATOM 897 O O . ILE A 1 109 ? 10.781 -1.41 14.875 1 98.56 109 ILE A O 1
ATOM 901 N N . PHE A 1 110 ? 12.992 -1.185 15.523 1 98.62 110 PHE A N 1
ATOM 902 C CA . PHE A 1 110 ? 13.461 -1.442 14.172 1 98.62 110 PHE A CA 1
ATOM 903 C C . PHE A 1 110 ? 14.328 -2.691 14.133 1 98.62 110 PHE A C 1
ATOM 905 O O . PHE A 1 110 ? 15.102 -2.951 15.055 1 98.62 110 PHE A O 1
ATOM 912 N N . THR A 1 111 ? 14.203 -3.393 13.07 1 98.06 111 THR A N 1
ATOM 913 C CA . THR A 1 111 ? 15.211 -4.359 12.641 1 98.06 111 THR A CA 1
ATOM 914 C C . THR A 1 111 ? 16.016 -3.812 11.461 1 98.06 111 THR A C 1
ATOM 916 O O . THR A 1 111 ? 15.43 -3.393 10.453 1 98.06 111 THR A O 1
ATOM 919 N N . LEU A 1 112 ? 17.25 -3.736 11.648 1 97.81 112 LEU A N 1
ATOM 920 C CA . LEU A 1 112 ? 18.156 -3.277 10.609 1 97.81 112 LEU A CA 1
ATOM 921 C C . LEU A 1 112 ? 19.094 -4.398 10.18 1 97.81 112 LEU A C 1
ATOM 923 O O . LEU A 1 112 ? 19.828 -4.953 11 1 97.81 112 LEU A O 1
ATOM 927 N N . LYS A 1 113 ? 19.031 -4.758 8.914 1 96.5 113 LYS A N 1
ATOM 928 C CA . LYS A 1 113 ? 19.906 -5.793 8.359 1 96.5 113 LYS A CA 1
ATOM 929 C C . LYS A 1 113 ? 20.625 -5.301 7.105 1 96.5 113 LYS A C 1
ATOM 931 O O . LYS A 1 113 ? 19.984 -4.742 6.203 1 96.5 113 LYS A O 1
ATOM 936 N N . THR A 1 114 ? 21.891 -5.457 7.094 1 95.5 114 THR A N 1
ATOM 937 C CA . THR A 1 114 ? 22.688 -5.156 5.914 1 95.5 114 THR A CA 1
ATOM 938 C C . THR A 1 114 ? 23.375 -6.414 5.391 1 95.5 114 THR A C 1
ATOM 940 O O . THR A 1 114 ? 24.031 -7.133 6.145 1 95.5 114 THR A O 1
ATOM 943 N N . ARG A 1 115 ? 23.203 -6.641 4.137 1 95.56 115 ARG A N 1
ATOM 944 C CA . ARG A 1 115 ? 23.828 -7.809 3.51 1 95.56 115 ARG A CA 1
ATOM 945 C C . ARG A 1 115 ? 24.484 -7.438 2.186 1 95.56 115 ARG A C 1
ATOM 947 O O . ARG A 1 115 ? 24.094 -6.461 1.543 1 95.56 115 ARG A O 1
ATOM 954 N N . LYS A 1 116 ? 25.391 -8.258 1.88 1 95.44 116 LYS A N 1
ATOM 955 C CA . LYS A 1 116 ? 26.047 -8.078 0.589 1 95.44 116 LYS A CA 1
ATOM 956 C C . LYS A 1 116 ? 25.391 -8.938 -0.486 1 95.44 116 LYS A C 1
ATOM 958 O O . LYS A 1 116 ? 24.906 -10.039 -0.2 1 95.44 116 LYS A O 1
ATOM 963 N N . ALA A 1 117 ? 25.328 -8.438 -1.645 1 96.25 117 ALA A N 1
ATOM 964 C CA . ALA A 1 117 ? 24.844 -9.164 -2.814 1 96.25 117 ALA A CA 1
ATOM 965 C C . ALA A 1 117 ? 25.859 -9.102 -3.955 1 96.25 117 ALA A C 1
ATOM 967 O O . ALA A 1 117 ? 26.406 -8.039 -4.246 1 96.25 117 ALA A O 1
ATOM 968 N N . THR A 1 118 ? 26.109 -10.242 -4.543 1 95.94 118 THR A N 1
ATOM 969 C CA . THR A 1 118 ? 27.109 -10.312 -5.613 1 95.94 118 THR A CA 1
ATOM 970 C C . THR A 1 118 ? 26.469 -10.82 -6.902 1 95.94 118 THR A C 1
ATOM 972 O O . THR A 1 118 ? 25.375 -11.406 -6.879 1 95.94 118 THR A O 1
ATOM 975 N N . LEU A 1 119 ? 27.078 -10.477 -8.047 1 95.5 119 LEU A N 1
ATOM 976 C CA . LEU A 1 119 ? 26.656 -10.961 -9.352 1 95.5 119 LEU A CA 1
ATOM 977 C C . LEU A 1 119 ? 27.797 -10.945 -10.352 1 95.5 119 LEU A C 1
ATOM 979 O O . LEU A 1 119 ? 28.875 -10.438 -10.055 1 95.5 119 LEU A O 1
ATOM 983 N N . SER A 1 120 ? 27.594 -11.625 -11.406 1 95.19 120 SER A N 1
ATOM 984 C CA . SER A 1 120 ? 28.5 -11.578 -12.547 1 95.19 120 SER A CA 1
ATOM 985 C C . SER A 1 120 ? 27.797 -11.062 -13.797 1 95.19 120 SER A C 1
ATOM 987 O O . SER A 1 120 ? 26.594 -11.266 -13.961 1 95.19 120 SER A O 1
ATOM 989 N N . ILE A 1 121 ? 28.562 -10.375 -14.672 1 94.75 121 ILE A N 1
ATOM 990 C CA . ILE A 1 121 ? 28.016 -9.797 -15.898 1 94.75 121 ILE A CA 1
ATOM 991 C C . ILE A 1 121 ? 28.766 -10.344 -17.109 1 94.75 121 ILE A C 1
ATOM 993 O O . ILE A 1 121 ? 30 -10.266 -17.172 1 94.75 121 ILE A O 1
ATOM 997 N N . PRO A 1 122 ? 28.016 -10.844 -18 1 92.56 122 PRO A N 1
ATOM 998 C CA . PRO A 1 122 ? 28.688 -11.281 -19.219 1 92.56 122 PRO A CA 1
ATOM 999 C C . PRO A 1 122 ? 29.312 -10.117 -20 1 92.56 122 PRO A C 1
ATOM 1001 O O . PRO A 1 122 ? 28.844 -8.977 -19.875 1 92.56 122 PRO A O 1
ATOM 1004 N N . GLU A 1 123 ? 30.25 -10.445 -20.828 1 91.25 123 GLU A N 1
ATOM 1005 C CA . GLU A 1 123 ? 31.031 -9.438 -21.547 1 91.25 123 GLU A CA 1
ATOM 1006 C C . GLU A 1 123 ? 30.141 -8.555 -22.406 1 91.25 123 GLU A C 1
ATOM 1008 O O . GLU A 1 123 ? 30.312 -7.336 -22.438 1 91.25 123 GLU A O 1
ATOM 1013 N N . GLY A 1 124 ? 29.203 -9.133 -23.047 1 89.06 124 GLY A N 1
ATOM 1014 C CA . GLY A 1 124 ? 28.344 -8.398 -23.953 1 89.06 124 GLY A CA 1
ATOM 1015 C C . GLY A 1 124 ? 27.438 -7.406 -23.25 1 89.06 124 GLY A C 1
ATOM 1016 O O . GLY A 1 124 ? 26.953 -6.445 -23.859 1 89.06 124 GLY A O 1
ATOM 1017 N N . PHE A 1 125 ? 27.328 -7.531 -21.953 1 92.69 125 PHE A N 1
ATOM 1018 C CA . PHE A 1 125 ? 26.375 -6.73 -21.188 1 92.69 125 PHE A CA 1
ATOM 1019 C C . PHE A 1 125 ? 27.078 -5.586 -20.469 1 92.69 125 PHE A C 1
ATOM 1021 O O . PHE A 1 125 ? 26.422 -4.672 -19.969 1 92.69 125 PHE A O 1
ATOM 1028 N N . ARG A 1 126 ? 28.344 -5.555 -20.453 1 93.88 126 ARG A N 1
ATOM 1029 C CA . ARG A 1 126 ? 29.125 -4.656 -19.609 1 93.88 126 ARG A CA 1
ATOM 1030 C C . ARG A 1 126 ? 29 -3.211 -20.078 1 93.88 126 ARG A C 1
ATOM 1032 O O . ARG A 1 126 ? 28.875 -2.293 -19.281 1 93.88 126 ARG A O 1
ATOM 1039 N N . SER A 1 127 ? 29.031 -3.088 -21.344 1 93.12 127 SER A N 1
ATOM 1040 C CA . SER A 1 127 ? 28.969 -1.735 -21.891 1 93.12 127 SER A CA 1
ATOM 1041 C C . SER A 1 127 ? 27.625 -1.078 -21.562 1 93.12 127 SER A C 1
ATOM 1043 O O . SER A 1 127 ? 27.578 0.094 -21.172 1 93.12 127 SER A O 1
ATOM 1045 N N . LYS A 1 128 ? 26.656 -1.79 -21.719 1 91.88 128 LYS A N 1
ATOM 1046 C CA . LYS A 1 128 ? 25.328 -1.269 -21.438 1 91.88 128 LYS A CA 1
ATOM 1047 C C . LYS A 1 128 ? 25.188 -0.912 -19.953 1 91.88 128 LYS A C 1
ATOM 1049 O O . LYS A 1 128 ? 24.641 0.141 -19.625 1 91.88 128 LYS A O 1
ATOM 1054 N N . VAL A 1 129 ? 25.641 -1.751 -19.125 1 92.25 129 VAL A N 1
ATOM 1055 C CA . VAL A 1 129 ? 25.547 -1.53 -17.688 1 92.25 129 VAL A CA 1
ATOM 1056 C C . VAL A 1 129 ? 26.344 -0.292 -17.297 1 92.25 129 VAL A C 1
ATOM 1058 O O . VAL A 1 129 ? 25.891 0.526 -16.5 1 92.25 129 VAL A O 1
ATOM 1061 N N . ARG A 1 130 ? 27.516 -0.143 -17.891 1 92.69 130 ARG A N 1
ATOM 1062 C CA . ARG A 1 130 ? 28.312 1.059 -17.656 1 92.69 130 ARG A CA 1
ATOM 1063 C C . ARG A 1 130 ? 27.531 2.312 -18.047 1 92.69 130 ARG A C 1
ATOM 1065 O O . ARG A 1 130 ? 27.609 3.334 -17.359 1 92.69 130 ARG A O 1
ATOM 1072 N N . GLY A 1 131 ? 26.828 2.146 -19.094 1 90 131 GLY A N 1
ATOM 1073 C CA . GLY A 1 131 ? 26.016 3.252 -19.562 1 90 131 GLY A CA 1
ATOM 1074 C C . GLY A 1 131 ? 24.938 3.666 -18.578 1 90 131 GLY A C 1
ATOM 1075 O O . GLY A 1 131 ? 24.641 4.855 -18.438 1 90 131 GLY A O 1
ATOM 1076 N N . TRP A 1 132 ? 24.375 2.723 -17.922 1 87.06 132 TRP A N 1
ATOM 1077 C CA . TRP A 1 132 ? 23.328 3.014 -16.938 1 87.06 132 TRP A CA 1
ATOM 1078 C C . TRP A 1 132 ? 23.891 3.82 -15.773 1 87.06 132 TRP A C 1
ATOM 1080 O O . TRP A 1 132 ? 23.141 4.473 -15.047 1 87.06 132 TRP A O 1
ATOM 1090 N N . LEU A 1 133 ? 25.172 3.756 -15.625 1 90.62 133 LEU A N 1
ATOM 1091 C CA . LEU A 1 133 ? 25.828 4.449 -14.523 1 90.62 133 LEU A CA 1
ATOM 1092 C C . LEU A 1 133 ? 26.672 5.613 -15.039 1 90.62 133 LEU A C 1
ATOM 1094 O O . LEU A 1 133 ? 27.703 5.949 -14.453 1 90.62 133 LEU A O 1
ATOM 1098 N N . ALA A 1 134 ? 26.312 6.086 -16.125 1 90.06 134 ALA A N 1
ATOM 1099 C CA . ALA A 1 134 ? 26.938 7.246 -16.766 1 90.06 134 ALA A CA 1
ATOM 1100 C C . ALA A 1 134 ? 28.438 7.016 -16.984 1 90.06 134 ALA A C 1
ATOM 1102 O O . ALA A 1 134 ? 29.234 7.938 -16.844 1 90.06 134 ALA A O 1
ATOM 1103 N N . ASN A 1 135 ? 28.781 5.805 -17.062 1 91.5 135 ASN A N 1
ATOM 1104 C CA . ASN A 1 135 ? 30.141 5.379 -17.328 1 91.5 135 ASN A CA 1
ATOM 1105 C C . ASN A 1 135 ? 31.094 5.754 -16.188 1 91.5 135 ASN A C 1
ATOM 1107 O O . ASN A 1 135 ? 32.281 5.992 -16.422 1 91.5 135 ASN A O 1
ATOM 1111 N N . ASN A 1 136 ? 30.562 5.871 -15.07 1 92.44 136 ASN A N 1
ATOM 1112 C CA . ASN A 1 136 ? 31.375 6.016 -13.867 1 92.44 136 ASN A CA 1
ATOM 1113 C C . ASN A 1 136 ? 31.969 4.684 -13.422 1 92.44 136 ASN A C 1
ATOM 1115 O O . ASN A 1 136 ? 31.25 3.826 -12.898 1 92.44 136 ASN A O 1
ATOM 1119 N N . GLU A 1 137 ? 33.188 4.578 -13.484 1 92.94 137 GLU A N 1
ATOM 1120 C CA . GLU A 1 137 ? 33.844 3.295 -13.258 1 92.94 137 GLU A CA 1
ATOM 1121 C C . GLU A 1 137 ? 33.75 2.873 -11.797 1 92.94 137 GLU A C 1
ATOM 1123 O O . GLU A 1 137 ? 33.656 1.682 -11.492 1 92.94 137 GLU A O 1
ATOM 1128 N N . ASP A 1 138 ? 33.812 3.811 -10.914 1 91.69 138 ASP A N 1
ATOM 1129 C CA . ASP A 1 138 ? 33.688 3.48 -9.5 1 91.69 138 ASP A CA 1
ATOM 1130 C C . ASP A 1 138 ? 32.312 2.877 -9.203 1 91.69 138 ASP A C 1
ATOM 1132 O O . ASP A 1 138 ? 32.219 1.879 -8.484 1 91.69 138 ASP A O 1
ATOM 1136 N N . LEU A 1 139 ? 31.344 3.48 -9.75 1 90.81 139 LEU A N 1
ATOM 1137 C CA . LEU A 1 139 ? 29.984 2.969 -9.57 1 90.81 139 LEU A CA 1
ATOM 1138 C C . LEU A 1 139 ? 29.828 1.612 -10.242 1 90.81 139 LEU A C 1
ATOM 1140 O O . LEU A 1 139 ? 29.141 0.729 -9.719 1 90.81 139 LEU A O 1
ATOM 1144 N N . TYR A 1 140 ? 30.406 1.534 -11.383 1 93.75 140 TYR A N 1
ATOM 1145 C CA . TYR A 1 140 ? 30.344 0.268 -12.102 1 93.75 140 TYR A CA 1
ATOM 1146 C C . TYR A 1 140 ? 30.938 -0.864 -11.266 1 93.75 140 TYR A C 1
ATOM 1148 O O . TYR A 1 140 ? 30.375 -1.967 -11.234 1 93.75 140 TYR A O 1
ATOM 1156 N N . GLN A 1 141 ? 31.984 -0.585 -10.57 1 93.44 141 GLN A N 1
ATOM 1157 C CA . GLN A 1 141 ? 32.625 -1.611 -9.75 1 93.44 141 GLN A CA 1
ATOM 1158 C C . GLN A 1 141 ? 31.734 -1.993 -8.57 1 93.44 141 GLN A C 1
ATOM 1160 O O . GLN A 1 141 ? 31.75 -3.141 -8.117 1 93.44 141 GLN A O 1
ATOM 1165 N N . GLU A 1 142 ? 30.922 -1.094 -8.141 1 92.5 142 GLU A N 1
ATOM 1166 C CA . GLU A 1 142 ? 30.047 -1.344 -7.008 1 92.5 142 GLU A CA 1
ATOM 1167 C C . GLU A 1 142 ? 28.938 -2.34 -7.371 1 92.5 142 GLU A C 1
ATOM 1169 O O . GLU A 1 142 ? 28.312 -2.928 -6.488 1 92.5 142 GLU A O 1
ATOM 1174 N N . ILE A 1 143 ? 28.703 -2.539 -8.625 1 93.81 143 ILE A N 1
ATOM 1175 C CA . ILE A 1 143 ? 27.656 -3.439 -9.086 1 93.81 143 ILE A CA 1
ATOM 1176 C C . ILE A 1 143 ? 27.984 -4.871 -8.664 1 93.81 143 ILE A C 1
ATOM 1178 O O . ILE A 1 143 ? 27.078 -5.664 -8.398 1 93.81 143 ILE A O 1
ATOM 1182 N N . PHE A 1 144 ? 29.234 -5.176 -8.586 1 95.19 144 PHE A N 1
ATOM 1183 C CA . PHE A 1 144 ? 29.656 -6.559 -8.398 1 95.19 144 PHE A CA 1
ATOM 1184 C C . PHE A 1 144 ? 29.562 -6.957 -6.926 1 95.19 144 PHE A C 1
ATOM 1186 O O . PHE A 1 144 ? 29.578 -8.148 -6.602 1 95.19 144 PHE A O 1
ATOM 1193 N N . VAL A 1 145 ? 29.547 -5.98 -6.07 1 95.44 145 VAL A N 1
ATOM 1194 C CA . VAL A 1 145 ? 29.297 -6.172 -4.645 1 95.44 145 VAL A CA 1
ATOM 1195 C C . VAL A 1 145 ? 28.438 -5.027 -4.117 1 95.44 145 VAL A C 1
ATOM 1197 O O . VAL A 1 145 ? 28.922 -3.922 -3.896 1 95.44 145 VAL A O 1
ATOM 1200 N N . GLN A 1 146 ? 27.188 -5.391 -3.846 1 94.75 146 GLN A N 1
ATOM 1201 C CA . GLN A 1 146 ? 26.234 -4.363 -3.451 1 94.75 146 GLN A CA 1
ATOM 1202 C C . GLN A 1 146 ? 25.812 -4.535 -1.994 1 94.75 146 GLN A C 1
ATOM 1204 O O . GLN A 1 146 ? 25.656 -5.66 -1.513 1 94.75 146 GLN A O 1
ATOM 1209 N N . ASP A 1 147 ? 25.625 -3.404 -1.326 1 94 147 ASP A N 1
ATOM 1210 C CA . ASP A 1 147 ? 25.047 -3.414 0.01 1 94 147 ASP A CA 1
ATOM 1211 C C . ASP A 1 147 ? 23.516 -3.295 -0.059 1 94 147 ASP A C 1
ATOM 1213 O O . ASP A 1 147 ? 23 -2.33 -0.616 1 94 147 ASP A O 1
ATOM 1217 N N . ILE A 1 148 ? 22.875 -4.27 0.494 1 96.31 148 ILE A N 1
ATOM 1218 C CA . ILE A 1 148 ? 21.422 -4.234 0.583 1 96.31 148 ILE A CA 1
ATOM 1219 C C . ILE A 1 148 ? 21 -4.012 2.033 1 96.31 148 ILE A C 1
ATOM 1221 O O . ILE A 1 148 ? 21.391 -4.773 2.924 1 96.31 148 ILE A O 1
ATOM 1225 N N . ILE A 1 149 ? 20.25 -2.984 2.25 1 96.94 149 ILE A N 1
ATOM 1226 C CA . ILE A 1 149 ? 19.875 -2.605 3.609 1 96.94 149 ILE A CA 1
ATOM 1227 C C . ILE A 1 149 ? 18.359 -2.793 3.799 1 96.94 149 ILE A C 1
ATOM 1229 O O . ILE A 1 149 ? 17.562 -2.168 3.1 1 96.94 149 ILE A O 1
ATOM 1233 N N . HIS A 1 150 ? 17.984 -3.684 4.695 1 97.75 150 HIS A N 1
ATOM 1234 C CA . HIS A 1 150 ? 16.609 -3.883 5.109 1 97.75 150 HIS A CA 1
ATOM 1235 C C . HIS A 1 150 ? 16.312 -3.154 6.414 1 97.75 150 HIS A C 1
ATOM 1237 O O . HIS A 1 150 ? 17.031 -3.324 7.402 1 97.75 150 HIS A O 1
ATOM 1243 N N . ILE A 1 151 ? 15.289 -2.348 6.422 1 98.38 151 ILE A N 1
ATOM 1244 C CA . ILE A 1 151 ? 14.805 -1.748 7.66 1 98.38 151 ILE A CA 1
ATOM 1245 C C . ILE A 1 151 ? 13.328 -2.1 7.859 1 98.38 151 ILE A C 1
ATOM 1247 O O . ILE A 1 151 ? 12.508 -1.887 6.965 1 98.38 151 ILE A O 1
ATOM 1251 N N . ILE A 1 152 ? 13.016 -2.67 8.977 1 98.31 152 ILE A N 1
ATOM 1252 C CA . ILE A 1 152 ? 11.664 -3.105 9.312 1 98.31 152 ILE A CA 1
ATOM 1253 C C . ILE A 1 152 ? 11.195 -2.395 10.586 1 98.31 152 ILE A C 1
ATOM 1255 O O . ILE A 1 152 ? 11.898 -2.389 11.594 1 98.31 152 ILE A O 1
ATOM 1259 N N . SER A 1 153 ? 10.094 -1.728 10.5 1 98.19 153 SER A N 1
ATOM 1260 C CA . SER A 1 153 ? 9.398 -1.273 11.703 1 98.19 153 SER A CA 1
ATOM 1261 C C . SER A 1 153 ? 8.523 -2.379 12.281 1 98.19 153 SER A C 1
ATOM 1263 O O . SER A 1 153 ? 7.461 -2.686 11.742 1 98.19 153 SER A O 1
ATOM 1265 N N . GLU A 1 154 ? 8.859 -2.855 13.383 1 97.44 154 GLU A N 1
ATOM 1266 C CA . GLU A 1 154 ? 8.312 -4.109 13.898 1 97.44 154 GLU A CA 1
ATOM 1267 C C . GLU A 1 154 ? 6.855 -3.939 14.32 1 97.44 154 GLU A C 1
ATOM 1269 O O . GLU A 1 154 ? 6.043 -4.848 14.141 1 97.44 154 GLU A O 1
ATOM 1274 N N . PHE A 1 155 ? 6.535 -2.82 14.805 1 97.38 155 PHE A N 1
ATOM 1275 C CA . PHE A 1 155 ? 5.199 -2.66 15.367 1 97.38 155 PHE A CA 1
ATOM 1276 C C . PHE A 1 155 ? 4.215 -2.201 14.297 1 97.38 155 PHE A C 1
ATOM 1278 O O . PHE A 1 155 ? 3.037 -2.564 14.336 1 97.38 155 PHE A O 1
ATOM 1285 N N . THR A 1 156 ? 4.656 -1.419 13.32 1 96.81 156 THR A N 1
ATOM 1286 C CA . THR A 1 156 ? 3.779 -0.998 12.234 1 96.81 156 THR A CA 1
ATOM 1287 C C . THR A 1 156 ? 3.875 -1.963 11.055 1 96.81 156 THR A C 1
ATOM 1289 O O . THR A 1 156 ? 3.104 -1.862 10.094 1 96.81 156 THR A O 1
ATOM 1292 N N . ARG A 1 157 ? 4.824 -2.873 11.047 1 96.31 157 ARG A N 1
ATOM 1293 C CA . ARG A 1 157 ? 5.027 -3.959 10.094 1 96.31 157 ARG A CA 1
ATOM 1294 C C . ARG A 1 157 ? 5.402 -3.416 8.719 1 96.31 157 ARG A C 1
ATOM 1296 O O . ARG A 1 157 ? 5.043 -4 7.691 1 96.31 157 ARG A O 1
ATOM 1303 N N . GLU A 1 158 ? 6.008 -2.283 8.734 1 97.44 158 GLU A N 1
ATOM 1304 C CA . GLU A 1 158 ? 6.504 -1.701 7.488 1 97.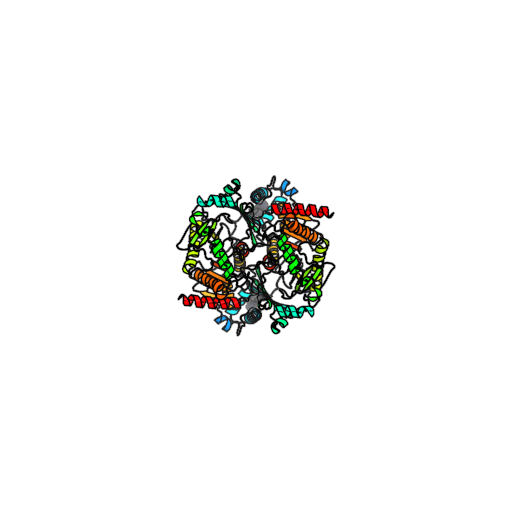44 158 GLU A CA 1
ATOM 1305 C C . GLU A 1 158 ? 7.934 -2.152 7.199 1 97.44 158 GLU A C 1
ATOM 1307 O O . GLU A 1 158 ? 8.75 -2.275 8.117 1 97.44 158 GLU A O 1
ATOM 1312 N N . HIS A 1 159 ? 8.188 -2.461 5.957 1 98.19 159 HIS A N 1
ATOM 1313 C CA . HIS A 1 159 ? 9.469 -2.99 5.508 1 98.19 159 HIS A CA 1
ATOM 1314 C C . HIS A 1 159 ? 9.953 -2.264 4.262 1 98.19 159 HIS A C 1
ATOM 1316 O O . HIS A 1 159 ? 9.273 -2.264 3.232 1 98.19 159 HIS A O 1
ATOM 1322 N N . THR A 1 160 ? 11.094 -1.636 4.414 1 98.38 160 THR A N 1
ATOM 1323 C CA . THR A 1 160 ? 11.688 -0.959 3.264 1 98.38 160 THR A CA 1
ATOM 1324 C C . THR A 1 160 ? 13.094 -1.486 2.992 1 98.38 160 THR A C 1
ATOM 1326 O O . THR A 1 160 ? 13.867 -1.723 3.924 1 98.38 160 THR A O 1
ATOM 1329 N N . VAL A 1 161 ? 13.406 -1.663 1.765 1 97.75 161 VAL A N 1
ATOM 1330 C CA . VAL A 1 161 ? 14.719 -2.113 1.319 1 97.75 161 VAL A CA 1
ATOM 1331 C C . VAL A 1 161 ? 15.414 -0.992 0.55 1 97.75 161 VAL A C 1
ATOM 1333 O O . VAL A 1 161 ? 14.805 -0.341 -0.299 1 97.75 161 VAL A O 1
ATOM 1336 N N . PHE A 1 162 ? 16.688 -0.821 0.87 1 96.75 162 PHE A N 1
ATOM 1337 C CA . PHE A 1 162 ? 17.516 0.181 0.202 1 96.75 162 PHE A CA 1
ATOM 1338 C C . PHE A 1 162 ? 18.688 -0.472 -0.514 1 96.75 162 PHE A C 1
ATOM 1340 O O . PHE A 1 162 ? 19.328 -1.372 0.031 1 96.75 162 PHE A O 1
ATOM 1347 N N . ASN A 1 163 ? 18.875 -0.065 -1.701 1 94.94 163 ASN A N 1
ATOM 1348 C CA . ASN A 1 163 ? 20.109 -0.276 -2.441 1 94.94 163 ASN A CA 1
ATOM 1349 C C . ASN A 1 163 ? 20.766 1.048 -2.84 1 94.94 163 ASN A C 1
ATOM 1351 O O . ASN A 1 163 ? 20.344 1.675 -3.818 1 94.94 163 ASN A O 1
ATOM 1355 N N . PRO A 1 164 ? 21.75 1.433 -2.115 1 89 164 PRO A N 1
ATOM 1356 C CA . PRO A 1 164 ? 22.359 2.746 -2.334 1 89 164 PRO A CA 1
ATOM 1357 C C . PRO A 1 164 ? 22.844 2.934 -3.768 1 89 164 PRO A C 1
ATOM 1359 O O . PRO A 1 164 ? 22.938 4.066 -4.25 1 89 164 PRO A O 1
ATOM 1362 N N . LEU A 1 165 ? 23.094 1.926 -4.457 1 87.06 165 LEU A N 1
ATOM 1363 C CA . LEU A 1 165 ? 23.578 2.014 -5.836 1 87.06 165 LEU A CA 1
ATOM 1364 C C . LEU A 1 165 ? 22.469 2.502 -6.766 1 87.06 165 LEU A C 1
ATOM 1366 O O . LEU A 1 165 ? 22.734 3.195 -7.746 1 87.06 165 LEU A O 1
ATOM 1370 N N . ARG A 1 166 ? 21.25 2.156 -6.488 1 81.44 166 ARG A N 1
ATOM 1371 C CA . ARG A 1 166 ? 20.125 2.543 -7.32 1 81.44 166 ARG A CA 1
ATOM 1372 C C . ARG A 1 166 ? 19.906 4.055 -7.289 1 81.44 166 ARG A C 1
ATOM 1374 O O . ARG A 1 166 ? 19.453 4.641 -8.266 1 81.44 166 ARG A O 1
ATOM 1381 N N . ASP A 1 167 ? 20.281 4.641 -6.223 1 76.56 167 ASP A N 1
ATOM 1382 C CA . ASP A 1 167 ? 20.141 6.078 -6.016 1 76.56 167 ASP A CA 1
ATOM 1383 C C . ASP A 1 167 ? 21.156 6.855 -6.855 1 76.56 167 ASP A C 1
ATOM 1385 O O . ASP A 1 167 ? 20.953 8.039 -7.129 1 76.56 167 ASP A O 1
ATOM 1389 N N . LYS A 1 168 ? 22.156 6.211 -7.223 1 77.81 168 LYS A N 1
ATOM 1390 C CA . LYS A 1 168 ? 23.266 6.891 -7.879 1 77.81 168 LYS A CA 1
ATOM 1391 C C . LYS A 1 168 ? 23.125 6.828 -9.398 1 77.81 168 LYS A C 1
ATOM 1393 O O . LYS A 1 168 ? 23.922 7.445 -10.125 1 77.81 168 LYS A O 1
ATOM 1398 N N . ARG A 1 169 ? 22.094 6.117 -9.844 1 77.81 169 ARG A N 1
ATOM 1399 C CA . ARG A 1 169 ? 21.844 6.062 -11.273 1 77.81 169 ARG A CA 1
ATOM 1400 C C . ARG A 1 169 ? 21.328 7.402 -11.789 1 77.81 169 ARG A C 1
ATOM 1402 O O . ARG A 1 169 ? 20.5 8.047 -11.148 1 77.81 169 ARG A O 1
ATOM 1409 N N . PRO A 1 170 ? 21.906 7.777 -12.914 1 72 170 PRO A N 1
ATOM 1410 C CA . PRO A 1 170 ? 21.375 9.016 -13.484 1 72 170 PRO A CA 1
ATOM 1411 C C . PRO A 1 170 ? 19.906 8.906 -13.859 1 72 170 PRO A C 1
ATOM 1413 O O . PRO A 1 170 ? 19.453 7.852 -14.336 1 72 170 PRO A O 1
ATOM 1416 N N . ILE A 1 171 ? 19.219 9.938 -13.516 1 67.94 171 ILE A N 1
ATOM 1417 C CA . ILE A 1 171 ? 17.812 9.984 -13.852 1 67.94 171 ILE A CA 1
ATOM 1418 C C . ILE A 1 171 ? 17.625 10.68 -15.203 1 67.94 171 ILE A C 1
ATOM 1420 O O . ILE A 1 171 ? 18.156 11.773 -15.422 1 67.94 171 ILE A O 1
ATOM 1424 N N . GLN A 1 172 ? 16.953 9.977 -16.062 1 71 172 GLN A N 1
ATOM 1425 C CA . GLN A 1 172 ? 16.625 10.617 -17.328 1 71 172 GLN A CA 1
ATOM 1426 C C . GLN A 1 172 ? 15.359 11.461 -17.219 1 71 172 GLN A C 1
ATOM 1428 O O . GLN A 1 172 ? 14.32 10.969 -16.766 1 71 172 GLN A O 1
ATOM 1433 N N . PRO A 1 173 ? 15.5 12.672 -17.578 1 73.25 173 PRO A N 1
ATOM 1434 C CA . PRO A 1 173 ? 14.289 13.5 -17.516 1 73.25 173 PRO A CA 1
ATOM 1435 C C . PRO A 1 173 ? 13.219 13.055 -18.516 1 73.25 173 PRO A C 1
ATOM 1437 O O . PRO A 1 173 ? 13.539 12.453 -19.547 1 73.25 173 PRO A O 1
ATOM 1440 N N . PRO A 1 174 ? 12.047 13.352 -18.109 1 76.56 174 PRO A N 1
ATOM 1441 C CA . PRO A 1 174 ? 10.969 13 -19.047 1 76.56 174 PRO A CA 1
ATOM 1442 C C . PRO A 1 174 ? 11.016 13.812 -20.328 1 76.56 174 PRO A C 1
ATOM 1444 O O . PRO A 1 174 ? 11.648 14.875 -20.375 1 76.56 174 PRO A O 1
ATOM 1447 N N . ASP A 1 175 ? 10.344 13.336 -21.25 1 76 175 ASP A N 1
ATOM 1448 C CA . ASP A 1 175 ? 10.328 13.961 -22.578 1 76 175 ASP A CA 1
ATOM 1449 C C . ASP A 1 175 ? 9.609 15.305 -22.547 1 76 175 ASP A C 1
ATOM 1451 O O . ASP A 1 175 ? 10.062 16.281 -23.141 1 76 175 ASP A O 1
ATOM 1455 N N . GLN A 1 176 ? 8.57 15.367 -21.797 1 83.44 176 GLN A N 1
ATOM 1456 C CA . GLN A 1 176 ? 7.789 16.594 -21.703 1 83.44 176 GLN A CA 1
ATOM 1457 C C . GLN A 1 176 ? 8.156 17.391 -20.453 1 83.44 176 GLN A C 1
ATOM 1459 O O . GLN A 1 176 ? 8.336 16.812 -19.375 1 83.44 176 GLN A O 1
ATOM 1464 N N . SER A 1 177 ? 8.273 18.688 -20.719 1 89.19 177 SER A N 1
ATOM 1465 C CA . SER A 1 177 ? 8.523 19.594 -19.609 1 89.19 177 SER A CA 1
ATOM 1466 C C . SER A 1 177 ? 7.395 19.531 -18.578 1 89.19 177 SER A C 1
ATOM 1468 O O . SER A 1 177 ? 6.219 19.641 -18.938 1 89.19 177 SER A O 1
ATOM 1470 N N . GLN A 1 178 ? 7.773 19.391 -17.359 1 90.5 178 GLN A N 1
ATOM 1471 C CA . GLN A 1 178 ? 6.777 19.312 -16.297 1 90.5 178 GLN A CA 1
ATOM 1472 C C . GLN A 1 178 ? 6.055 20.641 -16.125 1 90.5 178 GLN A C 1
ATOM 1474 O O . GLN A 1 178 ? 4.848 20.672 -15.883 1 90.5 178 GLN A O 1
ATOM 1479 N N . SER A 1 179 ? 6.836 21.688 -16.281 1 91.56 179 SER A N 1
ATOM 1480 C CA . SER A 1 179 ? 6.246 23.016 -16.125 1 91.56 179 SER A CA 1
ATOM 1481 C C . SER A 1 179 ? 5.223 23.297 -17.234 1 91.56 179 SER A C 1
ATOM 1483 O O . SER A 1 179 ? 4.156 23.844 -16.969 1 91.56 179 SER A O 1
ATOM 1485 N N . GLU A 1 180 ? 5.539 22.875 -18.391 1 93.62 180 GLU A N 1
ATOM 1486 C CA . GLU A 1 180 ? 4.613 23.062 -19.5 1 93.62 180 GLU A CA 1
ATOM 1487 C C . GLU A 1 180 ? 3.361 22.203 -19.328 1 93.62 180 GLU A C 1
ATOM 1489 O O . GLU A 1 180 ? 2.246 22.672 -19.578 1 93.62 180 GLU A O 1
ATOM 1494 N N . TYR A 1 181 ? 3.652 21.031 -18.953 1 92.88 181 TYR A N 1
ATOM 1495 C CA . TYR A 1 181 ? 2.531 20.141 -18.688 1 92.88 181 TYR A CA 1
ATOM 1496 C C . TYR A 1 181 ? 1.6 20.719 -17.641 1 92.88 181 TYR A C 1
ATOM 1498 O O . TYR A 1 181 ? 0.38 20.734 -17.812 1 92.88 181 TYR A O 1
ATOM 1506 N N . PHE A 1 182 ? 2.17 21.266 -16.609 1 94.25 182 PHE A N 1
ATOM 1507 C CA . PHE A 1 182 ? 1.402 21.812 -15.5 1 94.25 182 PHE A CA 1
ATOM 1508 C C . PHE A 1 182 ? 0.605 23.031 -15.938 1 94.25 182 PHE A C 1
ATOM 1510 O O . PHE A 1 182 ? -0.575 23.156 -15.609 1 94.25 182 PHE A O 1
ATOM 1517 N N . ASP A 1 183 ? 1.219 23.844 -16.688 1 95.12 183 ASP A N 1
ATOM 1518 C CA . ASP A 1 183 ? 0.559 25.062 -17.156 1 95.12 183 ASP A CA 1
ATOM 1519 C C . ASP A 1 183 ? -0.636 24.734 -18.047 1 95.12 183 ASP A C 1
ATOM 1521 O O . ASP A 1 183 ? -1.701 25.344 -17.906 1 95.12 183 ASP A O 1
ATOM 1525 N N . GLU A 1 184 ? -0.429 23.828 -18.875 1 94.94 184 GLU A N 1
ATOM 1526 C CA . GLU A 1 184 ? -1.508 23.406 -19.766 1 94.94 184 GLU A CA 1
ATOM 1527 C C . GLU A 1 184 ? -2.652 22.766 -18.984 1 94.94 184 GLU A C 1
ATOM 1529 O O . GLU A 1 184 ? -3.824 23.031 -19.266 1 94.94 184 GLU A O 1
ATOM 1534 N N . LEU A 1 185 ? -2.285 21.969 -18.078 1 93.88 185 LEU A N 1
ATOM 1535 C CA . LEU A 1 185 ? -3.275 21.312 -17.234 1 93.88 185 LEU A CA 1
ATOM 1536 C C . LEU A 1 185 ? -4.09 22.328 -16.453 1 93.88 185 LEU A C 1
ATOM 1538 O O . LEU A 1 185 ? -5.312 22.219 -16.344 1 93.88 185 LEU A O 1
ATOM 1542 N N . LEU A 1 186 ? -3.416 23.312 -15.922 1 95.25 186 LEU A N 1
ATOM 1543 C CA . LEU A 1 186 ? -4.062 24.359 -15.125 1 95.25 186 LEU A CA 1
ATOM 1544 C C . LEU A 1 186 ? -5.059 25.141 -15.977 1 95.25 186 LEU A C 1
ATOM 1546 O O . LEU A 1 186 ? -6.184 25.391 -15.539 1 95.25 186 LEU A O 1
ATOM 1550 N N . LYS A 1 187 ? -4.656 25.453 -17.125 1 95.31 187 LYS A N 1
ATOM 1551 C CA . LYS A 1 187 ? -5.512 26.203 -18.031 1 95.31 187 LYS A CA 1
ATOM 1552 C C . LYS A 1 187 ? -6.719 25.391 -18.469 1 95.31 187 LYS A C 1
ATOM 1554 O O . LYS A 1 187 ? -7.848 25.891 -18.469 1 95.31 187 LYS A O 1
ATOM 1559 N N . ALA A 1 188 ? -6.484 24.188 -18.75 1 94.44 188 ALA A N 1
ATOM 1560 C CA . ALA A 1 188 ? -7.539 23.312 -19.266 1 94.44 188 ALA A CA 1
ATOM 1561 C C . ALA A 1 188 ? -8.602 23.047 -18.203 1 94.44 188 ALA A C 1
ATOM 1563 O O . ALA A 1 188 ? -9.789 22.969 -18.516 1 94.44 188 ALA A O 1
ATOM 1564 N N . THR A 1 189 ? -8.211 22.953 -17 1 94.69 189 THR A N 1
ATOM 1565 C CA . THR A 1 189 ? -9.125 22.531 -15.945 1 94.69 189 THR A CA 1
ATOM 1566 C C . THR A 1 189 ? -9.805 23.734 -15.289 1 94.69 189 THR A C 1
ATOM 1568 O O . THR A 1 189 ? -10.836 23.594 -14.641 1 94.69 189 THR A O 1
ATOM 1571 N N . ALA A 1 190 ? -9.25 24.891 -15.445 1 93.38 190 ALA A N 1
ATOM 1572 C CA . ALA A 1 190 ? -9.805 26.094 -14.82 1 93.38 190 ALA A CA 1
ATOM 1573 C C . ALA A 1 190 ? -11.18 26.438 -15.406 1 93.38 190 ALA A C 1
ATOM 1575 O O . ALA A 1 190 ? -12.047 26.938 -14.695 1 93.38 190 ALA A O 1
ATOM 1576 N N . LYS A 1 191 ? -11.438 26.062 -16.531 1 91.25 191 LYS A N 1
ATOM 1577 C CA . LYS A 1 191 ? -12.648 26.438 -17.25 1 91.25 191 LYS A CA 1
ATOM 1578 C C . LYS A 1 191 ? -13.859 25.672 -16.75 1 91.25 191 LYS A C 1
ATOM 1580 O O . LYS A 1 191 ? -14.977 26.219 -16.734 1 91.25 191 LYS A O 1
ATOM 1585 N N . THR A 1 192 ? -13.727 24.531 -16.281 1 89.88 192 THR A N 1
ATOM 1586 C CA . THR A 1 192 ? -14.844 23.672 -15.922 1 89.88 192 THR A CA 1
ATOM 1587 C C . THR A 1 192 ? -14.703 23.188 -14.484 1 89.88 192 THR A C 1
ATOM 1589 O O . THR A 1 192 ? -15.258 22.156 -14.117 1 89.88 192 THR A O 1
ATOM 1592 N N . CYS A 1 193 ? -14.047 23.906 -13.711 1 94.56 193 CYS A N 1
ATOM 1593 C CA . CYS A 1 193 ? -13.695 23.453 -12.367 1 94.56 193 CYS A CA 1
ATOM 1594 C C . CYS A 1 193 ? -14.891 23.562 -11.422 1 94.56 193 CYS A C 1
ATOM 1596 O O . CYS A 1 193 ? -15.336 24.672 -11.117 1 94.56 193 CYS A O 1
ATOM 1598 N N . ASP A 1 194 ? -15.359 22.531 -10.867 1 93.38 194 ASP A N 1
ATOM 1599 C CA . ASP A 1 194 ? -16.484 22.5 -9.938 1 93.38 194 ASP A CA 1
ATOM 1600 C C . ASP A 1 194 ? -16.141 23.219 -8.633 1 93.38 194 ASP A C 1
ATOM 1602 O O . ASP A 1 194 ? -16.969 23.938 -8.078 1 93.38 194 ASP A O 1
ATOM 1606 N N . PHE A 1 195 ? -14.945 23.062 -8.188 1 95.75 195 PHE A N 1
ATOM 1607 C CA . PHE A 1 195 ? -14.531 23.594 -6.887 1 95.75 195 PHE A CA 1
ATOM 1608 C C . PHE A 1 195 ? -14.32 25.109 -6.957 1 95.75 195 PHE A C 1
ATOM 1610 O O . PHE A 1 195 ? -14.414 25.797 -5.938 1 95.75 195 PHE A O 1
ATOM 1617 N N . CYS A 1 196 ? -14.055 25.625 -8.172 1 96.25 196 CYS A N 1
ATOM 1618 C CA . CYS A 1 196 ? -13.977 27.062 -8.336 1 96.25 196 CYS A CA 1
ATOM 1619 C C . CYS A 1 196 ? -15.352 27.703 -8.172 1 96.25 196 CYS A C 1
ATOM 1621 O O . CYS A 1 196 ? -15.453 28.906 -7.871 1 96.25 196 CYS A O 1
ATOM 1623 N N . ASN A 1 197 ? -16.391 26.922 -8.352 1 95.06 197 ASN A N 1
ATOM 1624 C CA . ASN A 1 197 ? -17.781 27.344 -8.164 1 95.06 197 ASN A CA 1
ATOM 1625 C C . ASN A 1 197 ? -18.5 26.469 -7.145 1 95.06 197 ASN A C 1
ATOM 1627 O O . ASN A 1 197 ? -19.594 25.969 -7.414 1 95.06 197 ASN A O 1
ATOM 1631 N N . PHE A 1 198 ? -17.844 26.312 -6.047 1 95.44 198 PHE A N 1
ATOM 1632 C CA . PHE A 1 198 ? -18.203 25.281 -5.078 1 95.44 198 PHE A CA 1
ATOM 1633 C C . PHE A 1 198 ? -19.625 25.516 -4.551 1 95.44 198 PHE A C 1
ATOM 1635 O O . PHE A 1 198 ? -20.312 24.562 -4.176 1 95.44 198 PHE A O 1
ATOM 1642 N N . THR A 1 199 ? -20.156 26.734 -4.477 1 94.19 199 THR A N 1
ATOM 1643 C CA . THR A 1 199 ? -21.469 27.016 -3.934 1 94.19 199 THR A CA 1
ATOM 1644 C C . THR A 1 199 ? -22.562 26.391 -4.809 1 94.19 199 THR A C 1
ATOM 1646 O O . THR A 1 199 ? -23.625 26.031 -4.316 1 94.19 199 THR A O 1
ATOM 1649 N N . HIS A 1 200 ? -22.203 26.188 -6.07 1 93.94 200 HIS A N 1
ATOM 1650 C CA . HIS A 1 200 ? -23.203 25.703 -7.016 1 93.94 200 HIS A CA 1
ATOM 1651 C C . HIS A 1 200 ? -22.922 24.266 -7.414 1 93.94 200 HIS A C 1
ATOM 1653 O O . HIS A 1 200 ? -23.844 23.531 -7.809 1 93.94 200 HIS A O 1
ATOM 1659 N N . PHE A 1 201 ? -21.672 23.859 -7.285 1 95.25 201 PHE A N 1
ATOM 1660 C CA . PHE A 1 201 ? -21.328 22.594 -7.934 1 95.25 201 PHE A CA 1
ATOM 1661 C C . PHE A 1 201 ? -20.688 21.625 -6.945 1 95.25 201 PHE A C 1
ATOM 1663 O O . PHE A 1 201 ? -19.781 20.875 -7.305 1 95.25 201 PHE A O 1
ATOM 1670 N N . THR A 1 202 ? -21.016 21.719 -5.738 1 96.31 202 THR A N 1
ATOM 1671 C CA . THR A 1 202 ? -20.625 20.719 -4.75 1 96.31 202 THR A CA 1
ATOM 1672 C C . THR A 1 202 ? -21.797 20.375 -3.82 1 96.31 202 THR A C 1
ATOM 1674 O O . THR A 1 202 ? -22.703 21.188 -3.66 1 96.31 202 THR A O 1
ATOM 1677 N N . ALA A 1 203 ? -21.781 19.234 -3.26 1 96.94 203 ALA A N 1
ATOM 1678 C CA . ALA A 1 203 ? -22.812 18.766 -2.344 1 96.94 203 ALA A CA 1
ATOM 1679 C C . ALA A 1 203 ? -22.562 19.281 -0.926 1 96.94 203 ALA A C 1
ATOM 1681 O O . ALA A 1 203 ? -21.516 19.844 -0.641 1 96.94 203 ALA A O 1
ATOM 1682 N N . GLU A 1 204 ? -23.594 19.094 -0.093 1 96.44 204 GLU A N 1
ATOM 1683 C CA . GLU A 1 204 ? -23.5 19.484 1.311 1 96.44 204 GLU A CA 1
ATOM 1684 C C . GLU A 1 204 ? -23.953 18.359 2.229 1 96.44 204 GLU A C 1
ATOM 1686 O O . GLU A 1 204 ? -24.781 17.531 1.845 1 96.44 204 GLU A O 1
ATOM 1691 N N . HIS A 1 205 ? -23.328 18.391 3.377 1 96.62 205 HIS A N 1
ATOM 1692 C CA . HIS A 1 205 ? -23.875 17.531 4.422 1 96.62 205 HIS A CA 1
ATOM 1693 C C . HIS A 1 205 ? -25.234 18.047 4.895 1 96.62 205 HIS A C 1
ATOM 1695 O O . HIS A 1 205 ? -25.609 19.188 4.586 1 96.62 205 HIS A O 1
ATOM 1701 N N . THR A 1 206 ? -25.906 17.203 5.656 1 92.81 206 THR A N 1
ATOM 1702 C CA . THR A 1 206 ? -27.203 17.609 6.184 1 92.81 206 THR A CA 1
ATOM 1703 C C . THR A 1 206 ? -27.047 18.781 7.137 1 92.81 206 THR A C 1
ATOM 1705 O O . THR A 1 206 ? -27.969 19.594 7.293 1 92.81 206 THR A O 1
ATOM 1708 N N . PHE A 1 207 ? -25.875 18.844 7.742 1 95.94 207 PHE A N 1
ATOM 1709 C CA . PHE A 1 207 ? -25.641 19.953 8.664 1 95.94 207 PHE A CA 1
ATOM 1710 C C . PHE A 1 207 ? -24.984 21.109 7.945 1 95.94 207 PHE A C 1
ATOM 1712 O O . PHE A 1 207 ? -24.516 22.062 8.586 1 95.94 207 PHE A O 1
ATOM 1719 N N . GLY A 1 208 ? -24.844 21.031 6.684 1 95.69 208 GLY A N 1
ATOM 1720 C CA . GLY A 1 208 ? -24.344 22.125 5.867 1 95.69 208 GLY A CA 1
ATOM 1721 C C . GLY A 1 208 ? -22.828 22.094 5.695 1 95.69 208 GLY A C 1
ATOM 1722 O O . GLY A 1 208 ? -22.203 21.047 5.82 1 95.69 208 GLY A O 1
ATOM 1723 N N . ARG A 1 209 ? -22.328 23.281 5.164 1 96.81 209 ARG A N 1
ATOM 1724 C CA . ARG A 1 209 ? -20.891 23.438 4.953 1 96.81 209 ARG A CA 1
ATOM 1725 C C . ARG A 1 209 ? -20.328 24.531 5.855 1 96.81 209 ARG A C 1
ATOM 1727 O O . ARG A 1 209 ? -21.078 25.266 6.496 1 96.81 209 ARG A O 1
ATOM 1734 N N . VAL A 1 210 ? -19.031 24.547 6.039 1 98.06 210 VAL A N 1
ATOM 1735 C CA . VAL A 1 210 ? -18.328 25.656 6.672 1 98.06 210 VAL A CA 1
ATOM 1736 C C . VAL A 1 210 ? -17.359 26.281 5.676 1 98.06 210 VAL A C 1
ATOM 1738 O O . VAL A 1 210 ? -16.906 25.625 4.742 1 98.06 210 VAL A O 1
ATOM 1741 N N . GLN A 1 211 ? -17.156 27.562 5.785 1 98.19 211 GLN A N 1
ATOM 1742 C CA . GLN A 1 211 ? -16.234 28.281 4.902 1 98.19 211 GLN A CA 1
ATOM 1743 C C . GLN A 1 211 ? -15.438 29.328 5.676 1 98.19 211 GLN A C 1
ATOM 1745 O O . GLN A 1 211 ? -15.859 29.781 6.742 1 98.19 211 GLN A O 1
ATOM 1750 N N . SER A 1 212 ? -14.297 29.609 5.25 1 98.44 212 SER A N 1
ATOM 1751 C CA . SER A 1 212 ? -13.422 30.672 5.742 1 98.44 212 SER A CA 1
ATOM 1752 C C . SER A 1 212 ? -12.969 31.578 4.609 1 98.44 212 SER A C 1
ATOM 1754 O O . SER A 1 212 ? -13.562 31.578 3.531 1 98.44 212 SER A O 1
ATOM 1756 N N . LYS A 1 213 ? -12 32.438 4.906 1 98.25 213 LYS A N 1
ATOM 1757 C CA . LYS A 1 213 ? -11.523 33.375 3.92 1 98.25 213 LYS A CA 1
ATOM 1758 C C . LYS A 1 213 ? -10.93 32.688 2.703 1 98.25 213 LYS A C 1
ATOM 1760 O O . LYS A 1 213 ? -11.148 33.094 1.567 1 98.25 213 LYS A O 1
ATOM 1765 N N . HIS A 1 214 ? -10.273 31.547 2.928 1 98.44 214 HIS A N 1
ATOM 1766 C CA . HIS A 1 214 ? -9.477 30.984 1.838 1 98.44 214 HIS A CA 1
ATOM 1767 C C . HIS A 1 214 ? -9.898 29.547 1.531 1 98.44 214 HIS A C 1
ATOM 1769 O O . HIS A 1 214 ? -9.359 28.922 0.616 1 98.44 214 HIS A O 1
ATOM 1775 N N . ALA A 1 215 ? -10.836 28.969 2.287 1 98.69 215 ALA A N 1
ATOM 1776 C CA . ALA A 1 215 ? -11.156 27.547 2.137 1 98.69 215 ALA A CA 1
ATOM 1777 C C . ALA A 1 215 ? -12.648 27.297 2.334 1 98.69 215 ALA A C 1
ATOM 1779 O O . ALA A 1 215 ? -13.375 28.172 2.799 1 98.69 215 ALA A O 1
ATOM 1780 N N . PHE A 1 216 ? -13.102 26.172 1.919 1 98.69 216 PHE A N 1
ATOM 1781 C CA . PHE A 1 216 ? -14.484 25.734 2.096 1 98.69 216 PHE A CA 1
ATOM 1782 C C . PHE A 1 216 ? -14.555 24.219 2.248 1 98.69 216 PHE A C 1
ATOM 1784 O O . PHE A 1 216 ? -13.586 23.516 1.977 1 98.69 216 PHE A O 1
ATOM 1791 N N . THR A 1 217 ? -15.68 23.75 2.783 1 98.56 217 THR A N 1
ATOM 1792 C CA . THR A 1 217 ? -15.93 22.312 2.852 1 98.56 217 THR A CA 1
ATOM 1793 C C . THR A 1 217 ? -17.156 21.938 2.02 1 98.56 217 THR A C 1
ATOM 1795 O O . THR A 1 217 ? -18.016 22.781 1.759 1 98.56 217 THR A O 1
ATOM 1798 N N . ALA A 1 218 ? -17.203 20.828 1.574 1 98.31 218 ALA A N 1
ATOM 1799 C CA . ALA A 1 218 ? -18.328 20.203 0.883 1 98.31 218 ALA A CA 1
ATOM 1800 C C . ALA A 1 218 ? -18.469 18.734 1.247 1 98.31 218 ALA A C 1
ATOM 1802 O O . ALA A 1 218 ? -17.547 18.156 1.84 1 98.31 218 ALA A O 1
ATOM 1803 N N . SER A 1 219 ? -19.641 18.266 1.018 1 97.62 219 SER A N 1
ATOM 1804 C CA . SER A 1 219 ? -19.812 16.828 1.121 1 97.62 219 SER A CA 1
ATOM 1805 C C . SER A 1 219 ? -19.359 16.125 -0.154 1 97.62 219 SER A C 1
ATOM 1807 O O . SER A 1 219 ? -19.609 16.609 -1.259 1 97.62 219 SER A O 1
ATOM 1809 N N . ASN A 1 220 ? -18.625 15.055 0.02 1 95.25 220 ASN A N 1
ATOM 1810 C CA . ASN A 1 220 ? -18.344 14.25 -1.166 1 95.25 220 ASN A CA 1
ATOM 1811 C C . ASN A 1 220 ? -19.625 13.625 -1.73 1 95.25 220 ASN A C 1
ATOM 1813 O O . ASN A 1 220 ? -20.5 13.195 -0.976 1 95.25 220 ASN A O 1
ATOM 1817 N N . ILE A 1 221 ? -19.703 13.531 -2.994 1 93.38 221 ILE A N 1
ATOM 1818 C CA . ILE A 1 221 ? -20.875 12.977 -3.658 1 93.38 221 ILE A CA 1
ATOM 1819 C C . ILE A 1 221 ? -20.891 11.461 -3.518 1 93.38 221 ILE A C 1
ATOM 1821 O O . ILE A 1 221 ? -21.938 10.859 -3.27 1 93.38 221 ILE A O 1
ATOM 1825 N N . PHE A 1 222 ? -19.812 10.836 -3.725 1 92.06 222 PHE A N 1
ATOM 1826 C CA . PHE A 1 222 ? -19.656 9.398 -3.561 1 92.06 222 PHE A CA 1
ATOM 1827 C C . PHE A 1 222 ? -18.859 9.078 -2.301 1 92.06 222 PHE A C 1
ATOM 1829 O O . PHE A 1 222 ? -17.625 9.07 -2.328 1 92.06 222 PHE A O 1
ATOM 1836 N N . LYS A 1 223 ? -19.484 8.672 -1.338 1 95 223 LYS A N 1
ATOM 1837 C CA . LYS A 1 223 ? -18.969 8.625 0.028 1 95 223 LYS A CA 1
ATOM 1838 C C . LYS A 1 223 ? -18.125 7.383 0.261 1 95 223 LYS A C 1
ATOM 1840 O O . LYS A 1 223 ? -18.391 6.324 -0.314 1 95 223 LYS A O 1
ATOM 1845 N N . ILE A 1 224 ? -17.125 7.586 1.111 1 95.56 224 ILE A N 1
ATOM 1846 C CA . ILE A 1 224 ? -16.375 6.426 1.587 1 95.56 224 ILE A CA 1
ATOM 1847 C C . ILE A 1 224 ? -16.594 6.25 3.088 1 95.56 224 ILE A C 1
ATOM 1849 O O . ILE A 1 224 ? -15.961 5.402 3.721 1 95.56 224 ILE A O 1
ATOM 1853 N N . ASP A 1 225 ? -17.328 7.062 3.668 1 97.19 225 ASP A N 1
ATOM 1854 C CA . ASP A 1 225 ? -17.812 7.02 5.043 1 97.19 225 ASP A CA 1
ATOM 1855 C C . ASP A 1 225 ? -19.094 7.848 5.191 1 97.19 225 ASP A C 1
ATOM 1857 O O . ASP A 1 225 ? -19.438 8.625 4.305 1 97.19 225 ASP A O 1
ATOM 1861 N N . THR A 1 226 ? -19.781 7.605 6.312 1 97.19 226 THR A N 1
ATOM 1862 C CA . THR A 1 226 ? -20.969 8.398 6.59 1 97.19 226 THR A CA 1
ATOM 1863 C C . THR A 1 226 ? -20.641 9.891 6.605 1 97.19 226 THR A C 1
ATOM 1865 O O . THR A 1 226 ? -21.375 10.695 6.031 1 97.19 226 THR A O 1
ATOM 1868 N N . LEU A 1 227 ? -19.594 10.164 7.273 1 98.31 227 LEU A N 1
ATOM 1869 C CA . LEU A 1 227 ? -19.109 11.539 7.316 1 98.31 227 LEU A CA 1
ATOM 1870 C C . LEU A 1 227 ? -17.828 11.688 6.488 1 98.31 227 LEU A C 1
ATOM 1872 O O . LEU A 1 227 ? -16.734 11.453 6.992 1 98.31 227 LEU A O 1
ATOM 1876 N N . HIS A 1 228 ? -17.984 12.039 5.262 1 98.31 228 HIS A N 1
ATOM 1877 C CA . HIS A 1 228 ? -16.922 12.219 4.285 1 98.31 228 HIS A CA 1
ATOM 1878 C C . HIS A 1 228 ? -17 13.586 3.615 1 98.31 228 HIS A C 1
ATOM 1880 O O . HIS A 1 228 ? -17.891 13.828 2.799 1 98.31 228 HIS A O 1
ATOM 1886 N N . ALA A 1 229 ? -16.062 14.406 3.965 1 98.56 229 ALA A N 1
ATOM 1887 C CA . ALA A 1 229 ? -16.062 15.773 3.457 1 98.56 229 ALA A CA 1
ATOM 1888 C C . ALA A 1 229 ? -14.891 16.016 2.508 1 98.56 229 ALA A C 1
ATOM 1890 O O . ALA A 1 229 ? -13.922 15.25 2.51 1 98.56 229 ALA A O 1
ATOM 1891 N N . VAL A 1 230 ? -15.07 16.984 1.693 1 98.25 230 VAL A N 1
ATOM 1892 C CA . VAL A 1 230 ? -13.984 17.609 0.939 1 98.25 230 VAL A CA 1
ATOM 1893 C C . VAL A 1 230 ? -13.633 18.953 1.563 1 98.25 230 VAL A C 1
ATOM 1895 O O . VAL A 1 230 ? -14.523 19.75 1.876 1 98.25 230 VAL A O 1
ATOM 1898 N N . VAL A 1 231 ? -12.414 19.141 1.847 1 98.62 231 VAL A N 1
ATOM 1899 C CA . VAL A 1 231 ? -11.906 20.438 2.262 1 98.62 231 VAL A CA 1
ATOM 1900 C C . VAL A 1 231 ? -11 21 1.173 1 98.62 231 VAL A C 1
ATOM 1902 O O . VAL A 1 231 ? -10.023 20.375 0.769 1 98.62 231 VAL A O 1
ATOM 1905 N N . ALA A 1 232 ? -11.305 22.219 0.684 1 98.5 232 ALA A N 1
ATOM 1906 C CA . ALA A 1 232 ? -10.586 22.719 -0.487 1 98.5 232 ALA A CA 1
ATOM 1907 C C . ALA A 1 232 ? -10.227 24.188 -0.321 1 98.5 232 ALA A C 1
ATOM 1909 O O . ALA A 1 232 ? -10.922 24.922 0.375 1 98.5 232 ALA A O 1
ATOM 1910 N N . MET A 1 233 ? -9.172 24.516 -0.907 1 97.88 233 MET A N 1
ATOM 1911 C CA . MET A 1 233 ? -8.844 25.938 -1.04 1 97.88 233 MET A CA 1
ATOM 1912 C C . MET A 1 233 ? -9.734 26.594 -2.088 1 97.88 233 MET A C 1
ATOM 1914 O O . MET A 1 233 ? -10.188 25.938 -3.027 1 97.88 233 MET A O 1
ATOM 1918 N N . LYS A 1 234 ? -9.906 27.859 -1.907 1 97.31 234 LYS A N 1
ATOM 1919 C CA . LYS A 1 234 ? -10.703 28.578 -2.898 1 97.31 234 LYS A CA 1
ATOM 1920 C C . LYS A 1 234 ? -9.891 28.859 -4.16 1 97.31 234 LYS A C 1
ATOM 1922 O O . LYS A 1 234 ? -10.445 28.969 -5.254 1 97.31 234 LYS A O 1
ATOM 1927 N N . GLN A 1 235 ? -8.656 28.891 -3.988 1 95.69 235 GLN A N 1
ATOM 1928 C CA . GLN A 1 235 ? -7.801 29.094 -5.148 1 95.69 235 GLN A CA 1
ATOM 1929 C C . GLN A 1 235 ? -7.637 27.812 -5.957 1 95.69 235 GLN A C 1
ATOM 1931 O O . GLN A 1 235 ? -7.535 26.734 -5.391 1 95.69 235 GLN A O 1
ATOM 1936 N N . HIS A 1 236 ? -7.484 27.906 -7.266 1 96.69 236 HIS A N 1
ATOM 1937 C CA . HIS A 1 236 ? -7.477 26.781 -8.203 1 96.69 236 HIS A CA 1
ATOM 1938 C C . HIS A 1 236 ? -6.082 26.172 -8.312 1 96.69 236 HIS A C 1
ATOM 1940 O O . HIS A 1 236 ? -5.945 24.969 -8.547 1 96.69 236 HIS A O 1
ATOM 1946 N N . ASP A 1 237 ? -5.039 26.953 -8.172 1 96.56 237 ASP A N 1
ATOM 1947 C CA . ASP A 1 237 ? -3.662 26.516 -8.375 1 96.56 237 ASP A CA 1
ATOM 1948 C C . ASP A 1 237 ? -3.195 25.625 -7.227 1 96.56 237 ASP A C 1
ATOM 1950 O O . ASP A 1 237 ? -3.088 26.078 -6.082 1 96.56 237 ASP A O 1
ATOM 1954 N N . PRO A 1 238 ? -2.855 24.422 -7.516 1 97 238 PRO A N 1
ATOM 1955 C CA . PRO A 1 238 ? -2.557 23.469 -6.441 1 97 238 PRO A CA 1
ATOM 1956 C C . PRO A 1 238 ? -1.132 23.609 -5.91 1 97 238 PRO A C 1
ATOM 1958 O O . PRO A 1 238 ? -0.779 22.984 -4.906 1 97 238 PRO A O 1
ATOM 1961 N N . LEU A 1 239 ? -0.288 24.438 -6.461 1 96.94 239 LEU A N 1
ATOM 1962 C CA . LEU A 1 239 ? 1.127 24.422 -6.105 1 96.94 239 LEU A CA 1
ATOM 1963 C C . LEU A 1 239 ? 1.557 25.75 -5.496 1 96.94 239 LEU A C 1
ATOM 1965 O O . LEU A 1 239 ? 2.648 25.844 -4.93 1 96.94 239 LEU A O 1
ATOM 1969 N N . HIS A 1 240 ? 0.678 26.719 -5.609 1 95.75 240 HIS A N 1
ATOM 1970 C CA . HIS A 1 240 ? 1.055 28.047 -5.129 1 95.75 240 HIS A CA 1
ATOM 1971 C C . HIS A 1 240 ? 0.068 28.562 -4.082 1 95.75 240 HIS A C 1
ATOM 1973 O O . HIS A 1 240 ? -0.979 29.109 -4.426 1 95.75 240 HIS A O 1
ATOM 1979 N N . TRP A 1 241 ? 0.364 28.375 -2.902 1 95.44 241 TRP A N 1
ATOM 1980 C CA . TRP A 1 241 ? -0.427 28.875 -1.78 1 95.44 241 TRP A CA 1
ATOM 1981 C C . TRP A 1 241 ? 0.471 29.453 -0.692 1 95.44 241 TRP A C 1
ATOM 1983 O O . TRP A 1 241 ? 1.606 29 -0.514 1 95.44 241 TRP A O 1
ATOM 1993 N N . SER A 1 242 ? 0.031 30.422 -0.008 1 96.31 242 SER A N 1
ATOM 1994 C CA . SER A 1 242 ? 0.761 31.062 1.083 1 96.31 242 SER A CA 1
ATOM 1995 C C . SER A 1 242 ? 0.569 30.297 2.393 1 96.31 242 SER A C 1
ATOM 1997 O O . SER A 1 242 ? -0.303 29.438 2.494 1 96.31 242 SER A O 1
ATOM 1999 N N . LEU A 1 243 ? 1.435 30.625 3.373 1 96.94 243 LEU A N 1
ATOM 2000 C CA . LEU A 1 243 ? 1.286 30.047 4.707 1 96.94 243 LEU A CA 1
ATOM 2001 C C . LEU A 1 243 ? -0.082 30.375 5.293 1 96.94 243 LEU A C 1
ATOM 2003 O O . LEU A 1 243 ? -0.713 29.531 5.926 1 96.94 243 LEU A O 1
ATOM 2007 N N . GLU A 1 244 ? -0.519 31.594 5.098 1 97.25 244 GLU A N 1
ATOM 2008 C CA . GLU A 1 244 ? -1.818 32.031 5.602 1 97.25 244 GLU A CA 1
ATOM 2009 C C . GLU A 1 244 ? -2.945 31.172 5.035 1 97.25 244 GLU A C 1
ATOM 2011 O O . GLU A 1 244 ? -3.822 30.719 5.773 1 97.25 244 GLU A O 1
ATOM 2016 N N . GLU A 1 245 ? -2.971 30.969 3.73 1 98.12 245 GLU A N 1
ATOM 2017 C CA . GLU A 1 245 ? -3.977 30.141 3.068 1 98.12 245 GLU A CA 1
ATOM 2018 C C . GLU A 1 245 ? -3.93 28.703 3.576 1 98.12 245 GLU A C 1
ATOM 2020 O O . GLU A 1 245 ? -4.973 28.078 3.789 1 98.12 245 GLU A O 1
ATOM 2025 N N . PHE A 1 246 ? -2.732 28.25 3.746 1 98.25 246 PHE A N 1
ATOM 2026 C CA . PHE A 1 246 ? -2.508 26.875 4.188 1 98.25 246 PHE A CA 1
ATOM 2027 C C . PHE A 1 246 ? -3.035 26.672 5.602 1 98.25 246 PHE A C 1
ATOM 2029 O O . PHE A 1 246 ? -3.76 25.703 5.867 1 98.25 246 PHE A O 1
ATOM 2036 N N . VAL A 1 247 ? -2.672 27.5 6.504 1 98.38 247 VAL A N 1
ATOM 2037 C CA . VAL A 1 247 ? -3.111 27.406 7.891 1 98.38 247 VAL A CA 1
ATOM 2038 C C . VAL A 1 247 ? -4.629 27.562 7.965 1 98.38 247 VAL A C 1
ATOM 2040 O O . VAL A 1 247 ? -5.293 26.875 8.742 1 98.38 247 VAL A O 1
ATOM 2043 N N . ASP A 1 248 ? -5.16 28.469 7.184 1 98.69 248 ASP A N 1
ATOM 2044 C CA . ASP A 1 248 ? -6.605 28.672 7.125 1 98.69 248 ASP A CA 1
ATOM 2045 C C . ASP A 1 248 ? -7.328 27.391 6.734 1 98.69 248 ASP A C 1
ATOM 2047 O O . ASP A 1 248 ? -8.375 27.062 7.297 1 98.69 248 ASP A O 1
ATOM 2051 N N . LEU A 1 249 ? -6.812 26.703 5.789 1 98.69 249 LEU A N 1
ATOM 2052 C CA . LEU A 1 249 ? -7.371 25.438 5.32 1 98.69 249 LEU A CA 1
ATOM 2053 C C . LEU A 1 249 ? -7.488 24.438 6.465 1 98.69 249 LEU A C 1
ATOM 2055 O O . LEU A 1 249 ? -8.531 23.812 6.637 1 98.69 249 LEU A O 1
ATOM 2059 N N . PHE A 1 250 ? -6.457 24.281 7.246 1 98.75 250 PHE A N 1
ATOM 2060 C CA . PHE A 1 250 ? -6.449 23.266 8.289 1 98.75 250 PHE A CA 1
ATOM 2061 C C . PHE A 1 250 ? -7.242 23.734 9.508 1 98.75 250 PHE A C 1
ATOM 2063 O O . PHE A 1 250 ? -7.852 22.922 10.203 1 98.75 250 PHE A O 1
ATOM 2070 N N . ARG A 1 251 ? -7.273 25.047 9.727 1 98.62 251 ARG A N 1
ATOM 2071 C CA . ARG A 1 251 ? -8.172 25.547 10.766 1 98.62 251 ARG A CA 1
ATOM 2072 C C . ARG A 1 251 ? -9.633 25.266 10.406 1 98.62 251 ARG A C 1
ATOM 2074 O O . ARG A 1 251 ? -10.43 24.922 11.281 1 98.62 251 ARG A O 1
ATOM 2081 N N . LEU A 1 252 ? -9.93 25.453 9.172 1 98.81 252 LEU A N 1
ATOM 2082 C CA . LEU A 1 252 ? -11.281 25.125 8.711 1 98.81 252 LEU A CA 1
ATOM 2083 C C . LEU A 1 252 ? -11.57 23.641 8.883 1 98.81 252 LEU A C 1
ATOM 2085 O O . LEU A 1 252 ? -12.695 23.25 9.188 1 98.81 252 LEU A O 1
ATOM 2089 N N . THR A 1 253 ? -10.586 22.797 8.625 1 98.81 253 THR A N 1
ATOM 2090 C CA . THR A 1 253 ? -10.719 21.359 8.836 1 98.81 253 THR A CA 1
ATOM 2091 C C . THR A 1 253 ? -11.125 21.062 10.273 1 98.81 253 THR A C 1
ATOM 2093 O O . THR A 1 253 ? -12.031 20.25 10.516 1 98.81 253 THR A O 1
ATOM 2096 N N . GLU A 1 254 ? -10.469 21.719 11.211 1 98.75 254 GLU A N 1
ATOM 2097 C CA . GLU A 1 254 ? -10.805 21.547 12.617 1 98.75 254 GLU A CA 1
ATOM 2098 C C . GLU A 1 254 ? -12.234 22 12.898 1 98.75 254 GLU A C 1
ATOM 2100 O O . GLU A 1 254 ? -12.953 21.359 13.68 1 98.75 254 GLU A O 1
ATOM 2105 N N . THR A 1 255 ? -12.586 23.078 12.273 1 98.75 255 THR A N 1
ATOM 2106 C CA . THR A 1 255 ? -13.938 23.594 12.43 1 98.75 255 THR A CA 1
ATOM 2107 C C . THR A 1 255 ? -14.969 22.578 11.945 1 98.75 255 THR A C 1
ATOM 2109 O O . THR A 1 255 ? -15.984 22.359 12.602 1 98.75 255 THR A O 1
ATOM 2112 N N . TRP A 1 256 ? -14.727 21.969 10.828 1 98.81 256 TRP A N 1
ATOM 2113 C CA . TRP A 1 256 ? -15.641 20.969 10.289 1 98.81 256 TRP A CA 1
ATOM 2114 C C . TRP A 1 256 ? -15.719 19.766 11.227 1 98.81 256 TRP A C 1
ATOM 2116 O O . TRP A 1 256 ? -16.812 19.234 11.461 1 98.81 256 TRP A O 1
ATOM 2126 N N . ILE A 1 257 ? -14.594 19.281 11.727 1 98.81 257 ILE A N 1
ATOM 2127 C CA . ILE A 1 257 ? -14.562 18.141 12.625 1 98.81 257 ILE A CA 1
ATOM 2128 C C . ILE A 1 257 ? -15.438 18.422 13.844 1 98.81 257 ILE A C 1
ATOM 2130 O O . ILE A 1 257 ? -16.234 17.578 14.25 1 98.81 257 ILE A O 1
ATOM 2134 N N . LYS A 1 258 ? -15.289 19.594 14.406 1 98.56 258 LYS A N 1
ATOM 2135 C CA . LYS A 1 258 ? -16.078 19.969 15.57 1 98.56 258 LYS A CA 1
ATOM 2136 C C . LYS A 1 258 ? -17.562 20 15.242 1 98.56 258 LYS A C 1
ATOM 2138 O O . LYS A 1 258 ? -18.391 19.5 16.016 1 98.56 258 LYS A O 1
ATOM 2143 N N . LYS A 1 259 ? -17.859 20.594 14.133 1 98.62 259 LYS A N 1
ATOM 2144 C CA . LYS A 1 259 ? -19.266 20.688 13.727 1 98.62 259 LYS A CA 1
ATOM 2145 C C . LYS A 1 259 ? -19.859 19.312 13.492 1 98.62 259 LYS A C 1
ATOM 2147 O O . LYS A 1 259 ? -20.969 19.016 13.945 1 98.62 259 LYS A O 1
ATOM 2152 N N . ALA A 1 260 ? -19.156 18.484 12.75 1 98.56 260 ALA A N 1
ATOM 2153 C CA . ALA A 1 260 ? -19.625 17.125 12.477 1 98.56 260 ALA A CA 1
ATOM 2154 C C . ALA A 1 260 ? -19.797 16.344 13.773 1 98.56 260 ALA A C 1
ATOM 2156 O O . ALA A 1 260 ? -20.797 15.641 13.938 1 98.56 260 ALA A O 1
ATOM 2157 N N . ASN A 1 261 ? -18.875 16.469 14.664 1 98.56 261 ASN A N 1
ATOM 2158 C CA . ASN A 1 261 ? -18.953 15.781 15.945 1 98.56 261 ASN A CA 1
ATOM 2159 C C . ASN A 1 261 ? -20.141 16.281 16.781 1 98.56 261 ASN A C 1
ATOM 2161 O O . ASN A 1 261 ? -20.766 15.5 17.484 1 98.56 261 ASN A O 1
ATOM 2165 N N . SER A 1 262 ? -20.375 17.531 16.734 1 98.25 262 SER A N 1
ATOM 2166 C CA . SER A 1 262 ? -21.516 18.078 17.453 1 98.25 262 SER A CA 1
ATOM 2167 C C . SER A 1 262 ? -22.828 17.484 16.969 1 98.25 262 SER A C 1
ATOM 2169 O O . SER A 1 262 ? -23.75 17.25 17.75 1 98.25 262 SER A O 1
ATOM 2171 N N . HIS A 1 263 ? -22.953 17.219 15.695 1 97.81 263 HIS A N 1
ATOM 2172 C CA . HIS A 1 263 ? -24.156 16.641 15.102 1 97.81 263 HIS A CA 1
ATOM 2173 C C . HIS A 1 263 ? -24.188 15.133 15.281 1 97.81 263 HIS A C 1
ATOM 2175 O O . HIS A 1 263 ? -25.25 14.539 15.367 1 97.81 263 HIS A O 1
ATOM 2181 N N . TYR A 1 264 ? -22.984 14.562 15.273 1 97.62 264 TYR A N 1
ATOM 2182 C CA . TYR A 1 264 ? -22.812 13.133 15.5 1 97.62 264 TYR A CA 1
ATOM 2183 C C . TYR A 1 264 ? -21.797 12.867 16.594 1 97.62 264 TYR A C 1
ATOM 2185 O O . TYR A 1 264 ? -20.656 12.477 16.328 1 97.62 264 TYR A O 1
ATOM 2193 N N . PRO A 1 265 ? -22.203 12.898 17.812 1 97.69 265 PRO A N 1
ATOM 2194 C CA . PRO A 1 265 ? -21.266 12.82 18.922 1 97.69 265 PRO A CA 1
ATOM 2195 C C . PRO A 1 265 ? -20.516 11.492 18.984 1 97.69 265 PRO A C 1
ATOM 2197 O O . PRO A 1 265 ? -19.438 11.406 19.562 1 97.69 265 PRO A O 1
ATOM 2200 N N . GLN A 1 266 ? -21.031 10.477 18.344 1 97.06 266 GLN A N 1
ATOM 2201 C CA . GLN A 1 266 ? -20.391 9.164 18.359 1 97.06 266 GLN A CA 1
ATOM 2202 C C . GLN A 1 266 ? -19.25 9.102 17.344 1 97.06 266 GLN A C 1
ATOM 2204 O O . GLN A 1 266 ? -18.422 8.195 17.375 1 97.06 266 GLN A O 1
ATOM 2209 N N . ALA A 1 267 ? -19.219 9.992 16.375 1 98.12 267 ALA A N 1
ATOM 2210 C CA . ALA A 1 267 ? -18.125 10.055 15.406 1 98.12 267 ALA A CA 1
ATOM 2211 C C . ALA A 1 267 ? -16.906 10.773 15.992 1 98.12 267 ALA A C 1
ATOM 2213 O O . ALA A 1 267 ? -16.984 11.961 16.312 1 98.12 267 ALA A O 1
ATOM 2214 N N . ARG A 1 268 ? -15.727 10.039 16.062 1 98.5 268 ARG A N 1
ATOM 2215 C CA . ARG A 1 268 ? -14.672 10.609 16.906 1 98.5 268 ARG A CA 1
ATOM 2216 C C . ARG A 1 268 ? -13.305 10.438 16.25 1 98.5 268 ARG A C 1
ATOM 2218 O O . ARG A 1 268 ? -12.297 10.898 16.781 1 98.5 268 ARG A O 1
ATOM 2225 N N . TYR A 1 269 ? -13.148 9.781 15.133 1 98.69 269 TYR A N 1
ATOM 2226 C CA . TYR A 1 269 ? -11.852 9.414 14.586 1 98.69 269 TYR A CA 1
ATOM 2227 C C . TYR A 1 269 ? -11.602 10.117 13.258 1 98.69 269 TYR A C 1
ATOM 2229 O O . TYR A 1 269 ? -11.891 9.555 12.195 1 98.69 269 TYR A O 1
ATOM 2237 N N . PRO A 1 270 ? -11.016 11.305 13.273 1 98.81 270 PRO A N 1
ATOM 2238 C CA . PRO A 1 270 ? -10.797 12.094 12.055 1 98.81 270 PRO A CA 1
ATOM 2239 C C . PRO A 1 270 ? -9.508 11.703 11.328 1 98.81 270 PRO A C 1
ATOM 2241 O O . PRO A 1 270 ? -8.477 11.484 11.961 1 98.81 270 PRO A O 1
ATOM 2244 N N . ALA A 1 271 ? -9.555 11.602 10.07 1 98.62 271 ALA A N 1
ATOM 2245 C CA . ALA A 1 271 ? -8.414 11.328 9.188 1 98.62 271 ALA A CA 1
ATOM 2246 C C . ALA A 1 271 ? -8.562 12.062 7.859 1 98.62 271 ALA A C 1
ATOM 2248 O O . ALA A 1 271 ? -9.68 12.305 7.398 1 98.62 271 ALA A O 1
ATOM 2249 N N . LEU A 1 272 ? -7.48 12.422 7.309 1 98 272 LEU A N 1
ATOM 2250 C CA . LEU A 1 272 ? -7.562 13.133 6.039 1 98 272 LEU A CA 1
ATOM 2251 C C . LEU A 1 272 ? -6.438 12.703 5.102 1 98 272 LEU A C 1
ATOM 2253 O O . LEU A 1 272 ? -5.402 12.211 5.555 1 98 272 LEU A O 1
ATOM 2257 N N . ILE A 1 273 ? -6.68 12.836 3.777 1 98.44 273 ILE A N 1
ATOM 2258 C CA . ILE A 1 273 ? -5.668 12.555 2.768 1 98.44 273 ILE A CA 1
ATOM 2259 C C . ILE A 1 273 ? -5.648 13.672 1.728 1 98.44 273 ILE A C 1
ATOM 2261 O O . ILE A 1 273 ? -6.625 14.406 1.576 1 98.44 273 ILE A O 1
ATOM 2265 N N . TRP A 1 274 ? -4.539 13.766 1.106 1 98.31 274 TRP A N 1
ATOM 2266 C CA . TRP A 1 274 ? -4.332 14.789 0.087 1 98.31 274 TRP A CA 1
ATOM 2267 C C . TRP A 1 274 ? -3.455 14.258 -1.043 1 98.31 274 TRP A C 1
ATOM 2269 O O . TRP A 1 274 ? -2.34 13.789 -0.805 1 98.31 274 TRP A O 1
ATOM 2279 N N . ASP A 1 275 ? -3.967 14.258 -2.238 1 97.56 275 ASP A N 1
ATOM 2280 C CA . ASP A 1 275 ? -3.207 13.984 -3.453 1 97.56 275 ASP A CA 1
ATOM 2281 C C . ASP A 1 275 ? -3.139 15.211 -4.352 1 97.56 275 ASP A C 1
ATOM 2283 O O . ASP A 1 275 ? -4.16 15.844 -4.625 1 97.56 275 ASP A O 1
ATOM 2287 N N . ILE A 1 276 ? -1.959 15.492 -4.84 1 96.56 276 ILE A N 1
ATOM 2288 C CA . ILE A 1 276 ? -1.794 16.656 -5.711 1 96.56 276 ILE A CA 1
ATOM 2289 C C . ILE A 1 276 ? -1.46 16.188 -7.129 1 96.56 276 ILE A C 1
ATOM 2291 O O . ILE A 1 276 ? -0.48 15.469 -7.336 1 96.56 276 ILE A O 1
ATOM 2295 N N . LEU A 1 277 ? -2.275 16.656 -8.102 1 95.06 277 LEU A N 1
ATOM 2296 C CA . LEU A 1 277 ? -2.115 16.391 -9.531 1 95.06 277 LEU A CA 1
ATOM 2297 C C . LEU A 1 277 ? -2.508 14.953 -9.859 1 95.06 277 LEU A C 1
ATOM 2299 O O . LEU A 1 277 ? -2.461 14.07 -8.992 1 95.06 277 LEU A O 1
ATOM 2303 N N . PRO A 1 278 ? -2.832 14.656 -11.086 1 91.19 278 PRO A N 1
ATOM 2304 C CA . PRO A 1 278 ? -3.371 13.359 -11.484 1 91.19 278 PRO A CA 1
ATOM 2305 C C . PRO A 1 278 ? -2.371 12.219 -11.297 1 91.19 278 PRO A C 1
ATOM 2307 O O . PRO A 1 278 ? -2.746 11.125 -10.859 1 91.19 278 PRO A O 1
ATOM 2310 N N . LYS A 1 279 ? -1.139 12.43 -11.516 1 91.06 279 LYS A N 1
ATOM 2311 C CA . LYS A 1 279 ? -0.116 11.398 -11.375 1 91.06 279 LYS A CA 1
ATOM 2312 C C . LYS A 1 279 ? -0.11 10.812 -9.969 1 91.06 279 LYS A C 1
ATOM 2314 O O . LYS A 1 279 ? 0.198 9.641 -9.773 1 91.06 279 LYS A O 1
ATOM 2319 N N . CYS A 1 280 ? -0.515 11.617 -9.016 1 91.94 280 CYS A N 1
ATOM 2320 C CA . CYS A 1 280 ? -0.488 11.18 -7.629 1 91.94 280 CYS A CA 1
ATOM 2321 C C . CYS A 1 280 ? -1.868 10.719 -7.172 1 91.94 280 CYS A C 1
ATOM 2323 O O . CYS A 1 280 ? -2.055 10.359 -6.012 1 91.94 280 CYS A O 1
ATOM 2325 N N . GLY A 1 281 ? -2.746 10.797 -8.078 1 91.38 281 GLY A N 1
ATOM 2326 C CA . GLY A 1 281 ? -4.027 10.195 -7.738 1 91.38 281 GLY A CA 1
ATOM 2327 C C . GLY A 1 281 ? -5.137 11.219 -7.578 1 91.38 281 GLY A C 1
ATOM 2328 O O . GLY A 1 281 ? -6.281 10.859 -7.293 1 91.38 281 GLY A O 1
ATOM 2329 N N . ALA A 1 282 ? -4.898 12.469 -7.812 1 92.69 282 ALA A N 1
ATOM 2330 C CA . ALA A 1 282 ? -5.941 13.484 -7.68 1 92.69 282 ALA A CA 1
ATOM 2331 C C . ALA A 1 282 ? -6.945 13.391 -8.828 1 92.69 282 ALA A C 1
ATOM 2333 O O . ALA A 1 282 ? -6.559 13.352 -9.992 1 92.69 282 ALA A O 1
ATOM 2334 N N . SER A 1 283 ? -8.156 13.398 -8.484 1 87.69 283 SER A N 1
ATOM 2335 C CA . SER A 1 283 ? -9.211 13.344 -9.492 1 87.69 283 SER A CA 1
ATOM 2336 C C . SER A 1 283 ? -9.445 14.719 -10.117 1 87.69 283 SER A C 1
ATOM 2338 O O . SER A 1 283 ? -9.961 14.812 -11.234 1 87.69 283 SER A O 1
ATOM 2340 N N . GLN A 1 284 ? -9.141 15.742 -9.383 1 91.75 284 GLN A N 1
ATOM 2341 C CA . GLN A 1 284 ? -9.227 17.125 -9.82 1 91.75 284 GLN A CA 1
ATOM 2342 C C . GLN A 1 284 ? -7.926 17.875 -9.539 1 91.75 284 GLN A C 1
ATOM 2344 O O . GLN A 1 284 ? -7.258 17.609 -8.539 1 91.75 284 GLN A O 1
ATOM 2349 N N . VAL A 1 285 ? -7.656 18.828 -10.406 1 95 285 VAL A N 1
ATOM 2350 C CA . VAL A 1 285 ? -6.426 19.594 -10.258 1 95 285 VAL A CA 1
ATOM 2351 C C . VAL A 1 285 ? -6.551 20.547 -9.086 1 95 285 VAL A C 1
ATOM 2353 O O . VAL A 1 285 ? -5.578 20.797 -8.367 1 95 285 VAL A O 1
ATOM 2356 N N . HIS A 1 286 ? -7.773 21.078 -8.914 1 97.19 286 HIS A N 1
ATOM 2357 C CA . HIS A 1 286 ? -8.039 21.984 -7.797 1 97.19 286 HIS A CA 1
ATOM 2358 C C . HIS A 1 286 ? -7.645 21.344 -6.469 1 97.19 286 HIS A C 1
ATOM 2360 O O . HIS A 1 286 ? -8.023 20.219 -6.176 1 97.19 286 HIS A O 1
ATOM 2366 N N . PRO A 1 287 ? -6.801 22.094 -5.652 1 97.12 287 PRO A N 1
ATOM 2367 C CA . PRO A 1 287 ? -6.328 21.516 -4.395 1 97.12 287 PRO A CA 1
ATOM 2368 C C . PRO A 1 287 ? -7.461 21.234 -3.412 1 97.12 287 PRO A C 1
ATOM 2370 O O . PRO A 1 287 ? -8.133 22.156 -2.951 1 97.12 287 PRO A O 1
ATOM 2373 N N . HIS A 1 288 ? -7.656 19.984 -3.094 1 97.94 288 HIS A N 1
ATOM 2374 C CA . HIS A 1 288 ? -8.711 19.547 -2.188 1 97.94 288 HIS A CA 1
ATOM 2375 C C . HIS A 1 288 ? -8.281 18.328 -1.393 1 97.94 288 HIS A C 1
ATOM 2377 O O . HIS A 1 288 ? -7.574 17.453 -1.912 1 97.94 288 HIS A O 1
ATOM 2383 N N . LEU A 1 289 ? -8.688 18.25 -0.18 1 98.12 289 LEU A N 1
ATOM 2384 C CA . LEU A 1 289 ? -8.43 17.141 0.731 1 98.12 289 LEU A CA 1
ATOM 2385 C C . LEU A 1 289 ? -9.695 16.328 0.963 1 98.12 289 LEU A C 1
ATOM 2387 O O . LEU A 1 289 ? -10.805 16.859 0.891 1 98.12 289 LEU A O 1
ATOM 2391 N N . GLN A 1 290 ? -9.508 15.055 1.157 1 98.31 290 GLN A N 1
ATOM 2392 C CA . GLN A 1 290 ? -10.578 14.18 1.613 1 98.31 290 GLN A CA 1
ATOM 2393 C C . GLN A 1 290 ? -10.531 13.992 3.127 1 98.31 290 GLN A C 1
ATOM 2395 O O . GLN A 1 290 ? -9.492 13.617 3.678 1 98.31 290 GLN A O 1
ATOM 2400 N N . LEU A 1 291 ? -11.648 14.266 3.762 1 98.62 291 LEU A N 1
ATOM 2401 C CA . LEU A 1 291 ? -11.734 14.219 5.215 1 98.62 291 LEU A CA 1
ATOM 2402 C C . LEU A 1 291 ? -12.836 13.273 5.668 1 98.62 291 LEU A C 1
ATOM 2404 O O . LEU A 1 291 ? -13.977 13.383 5.219 1 98.62 291 LEU A O 1
ATOM 2408 N N . VAL A 1 292 ? -12.469 12.328 6.527 1 98.69 292 VAL A N 1
ATOM 2409 C CA . VAL A 1 292 ? -13.469 11.422 7.082 1 98.69 292 VAL A CA 1
ATOM 2410 C C . VAL A 1 292 ? -13.484 11.539 8.609 1 98.69 292 VAL A C 1
ATOM 2412 O O . VAL A 1 292 ? -12.461 11.852 9.219 1 98.69 292 VAL A O 1
ATOM 2415 N N . LEU A 1 293 ? -14.57 11.359 9.188 1 98.75 293 LEU A N 1
ATOM 2416 C CA . LEU A 1 293 ? -14.781 11.219 10.625 1 98.75 293 LEU A CA 1
ATOM 2417 C C . LEU A 1 293 ? -15.555 9.938 10.938 1 98.75 293 LEU A C 1
ATOM 2419 O O . LEU A 1 293 ? -16.766 9.867 10.719 1 98.75 293 LEU A O 1
ATOM 2423 N N . ASP A 1 294 ? -14.867 8.992 11.422 1 98.25 294 ASP A N 1
ATOM 2424 C CA . ASP A 1 294 ? -15.469 7.672 11.609 1 98.25 294 ASP A CA 1
ATOM 2425 C C . ASP A 1 294 ? -16.031 7.52 13.023 1 98.25 294 ASP A C 1
ATOM 2427 O O . ASP A 1 294 ? -15.602 8.211 13.945 1 98.25 294 ASP A O 1
ATOM 2431 N N . PHE A 1 295 ? -16.906 6.562 13.195 1 97.31 295 PHE A N 1
ATOM 2432 C CA . PHE A 1 295 ? -17.641 6.367 14.438 1 97.31 295 PHE A CA 1
ATOM 2433 C C . PHE A 1 295 ? -16.922 5.379 15.344 1 97.31 295 PHE A C 1
ATOM 2435 O O . PHE A 1 295 ? -17.156 5.363 16.547 1 97.31 295 PHE A O 1
ATOM 2442 N N . GLU A 1 296 ? -16.078 4.578 14.781 1 95.19 296 GLU A N 1
ATOM 2443 C CA . GLU A 1 296 ? -15.633 3.439 15.586 1 95.19 296 GLU A CA 1
ATOM 2444 C C . GLU A 1 296 ? -14.109 3.375 15.656 1 95.19 296 GLU A C 1
ATOM 2446 O O . GLU A 1 296 ? -13.547 2.971 16.672 1 95.19 296 GLU A O 1
ATOM 2451 N N . ARG A 1 297 ? -13.43 3.703 14.594 1 96.5 297 ARG A N 1
ATOM 2452 C CA . ARG A 1 297 ? -11.977 3.602 14.539 1 96.5 297 ARG A CA 1
ATOM 2453 C C . ARG A 1 297 ? -11.414 4.395 13.367 1 96.5 297 ARG A C 1
ATOM 2455 O O . ARG A 1 297 ? -12.172 4.852 12.5 1 96.5 297 ARG A O 1
ATOM 2462 N N . TYR A 1 298 ? -10.125 4.551 13.422 1 98.38 298 TYR A N 1
ATOM 2463 C CA . TYR A 1 298 ? -9.484 5.137 12.242 1 98.38 298 TYR A CA 1
ATOM 2464 C C . TYR A 1 298 ? -9.508 4.164 11.07 1 98.38 298 TYR A C 1
ATOM 2466 O O . TYR A 1 298 ? -9.711 2.963 11.258 1 98.38 298 TYR A O 1
ATOM 2474 N N . HIS A 1 299 ? -9.336 4.723 9.938 1 97.56 299 HIS A N 1
ATOM 2475 C CA . HIS A 1 299 ? -9.336 3.902 8.727 1 97.56 299 HIS A CA 1
ATOM 2476 C C . HIS A 1 299 ? -7.949 3.334 8.453 1 97.56 299 HIS A C 1
ATOM 2478 O O . HIS A 1 299 ? -6.953 4.055 8.523 1 97.56 299 HIS A O 1
ATOM 2484 N N . GLY A 1 300 ? -7.879 2.107 8.164 1 96.88 300 GLY A N 1
ATOM 2485 C CA . GLY A 1 300 ? -6.77 1.466 7.473 1 96.88 300 GLY A CA 1
ATOM 2486 C C . GLY A 1 300 ? -5.438 1.673 8.164 1 96.88 300 GLY A C 1
ATOM 2487 O O . GLY A 1 300 ? -5.293 1.378 9.352 1 96.88 300 GLY A O 1
ATOM 2488 N N . GLU A 1 301 ? -4.52 2.314 7.41 1 97.5 301 GLU A N 1
ATOM 2489 C CA . GLU A 1 301 ? -3.123 2.443 7.809 1 97.5 301 GLU A CA 1
ATOM 2490 C C . GLU A 1 301 ? -2.99 3.223 9.117 1 97.5 301 GLU A C 1
ATOM 2492 O O . GLU A 1 301 ? -2.088 2.959 9.914 1 97.5 301 GLU A O 1
ATOM 2497 N N . ILE A 1 302 ? -3.869 4.133 9.328 1 98.5 302 ILE A N 1
ATOM 2498 C CA . ILE A 1 302 ? -3.83 4.898 10.57 1 98.5 302 ILE A CA 1
ATOM 2499 C C . ILE A 1 302 ? -4.152 3.986 11.75 1 98.5 302 ILE A C 1
ATOM 2501 O O . ILE A 1 302 ? -3.477 4.035 12.781 1 98.5 302 ILE A O 1
ATOM 2505 N N . GLU A 1 303 ? -5.16 3.16 11.578 1 98 303 GLU A N 1
ATOM 2506 C CA . GLU A 1 303 ? -5.492 2.209 12.633 1 98 303 GLU A CA 1
ATOM 2507 C C . GLU A 1 303 ? -4.371 1.191 12.836 1 98 303 GLU A C 1
ATOM 2509 O O . GLU A 1 303 ? -4.129 0.742 13.953 1 98 303 GLU A O 1
ATOM 2514 N N . ALA A 1 304 ? -3.719 0.87 11.781 1 96.62 304 ALA A N 1
ATOM 2515 C CA . ALA A 1 304 ? -2.594 -0.057 11.891 1 96.62 304 ALA A CA 1
ATOM 2516 C C . ALA A 1 304 ? -1.48 0.527 12.75 1 96.62 304 ALA A C 1
ATOM 2518 O O . ALA A 1 304 ? -0.89 -0.177 13.578 1 96.62 304 ALA A O 1
ATOM 2519 N N . TRP A 1 305 ? -1.135 1.827 12.57 1 98.19 305 TRP A N 1
ATOM 2520 C CA . TRP A 1 305 ? -0.152 2.484 13.422 1 98.19 305 TRP A CA 1
ATOM 2521 C C . TRP A 1 305 ? -0.618 2.502 14.875 1 98.19 305 TRP A C 1
ATOM 2523 O O . TRP A 1 305 ? 0.178 2.287 15.789 1 98.19 305 TRP A O 1
ATOM 2533 N N . ARG A 1 306 ? -1.894 2.742 15.016 1 98.31 306 ARG A N 1
ATOM 2534 C CA . ARG A 1 306 ? -2.471 2.797 16.359 1 98.31 306 ARG A CA 1
ATOM 2535 C C . ARG A 1 306 ? -2.367 1.446 17.047 1 98.31 306 ARG A C 1
ATOM 2537 O O . ARG A 1 306 ? -1.964 1.371 18.219 1 98.31 306 ARG A O 1
ATOM 2544 N N . ARG A 1 307 ? -2.664 0.407 16.359 1 96.88 307 ARG A N 1
ATOM 2545 C CA . ARG A 1 307 ? -2.555 -0.946 16.891 1 96.88 307 ARG A CA 1
ATOM 2546 C C . ARG A 1 307 ? -1.108 -1.287 17.234 1 96.88 307 ARG A C 1
ATOM 2548 O O . ARG A 1 307 ? -0.836 -1.906 18.266 1 96.88 307 ARG A O 1
ATOM 2555 N N . GLY A 1 308 ? -0.2 -0.892 16.344 1 97.38 308 GLY A N 1
ATOM 2556 C CA . GLY A 1 308 ? 1.213 -1.082 16.641 1 97.38 308 GLY A CA 1
ATOM 2557 C C . GLY A 1 308 ? 1.67 -0.348 17.875 1 97.38 308 GLY A C 1
ATOM 2558 O O . GLY A 1 308 ? 2.432 -0.891 18.688 1 97.38 308 GLY A O 1
ATOM 2559 N N . ALA A 1 309 ? 1.178 0.816 18.031 1 98.56 309 ALA A N 1
ATOM 2560 C CA . ALA A 1 309 ? 1.519 1.617 19.203 1 98.56 309 ALA A CA 1
ATOM 2561 C C . ALA A 1 309 ? 0.996 0.967 20.484 1 98.56 309 ALA A C 1
ATOM 2563 O O . ALA A 1 309 ? 1.656 1.008 21.531 1 98.56 309 ALA A O 1
ATOM 2564 N N . GLN A 1 310 ? -0.209 0.396 20.375 1 98.12 310 GLN A N 1
ATOM 2565 C CA . GLN A 1 310 ? -0.766 -0.304 21.531 1 98.12 310 GLN A CA 1
ATOM 2566 C C . GLN A 1 310 ? 0.078 -1.522 21.906 1 98.12 310 GLN A C 1
ATOM 2568 O O . GLN A 1 310 ? 0.331 -1.779 23.078 1 98.12 310 GLN A O 1
ATOM 2573 N N . GLU A 1 311 ? 0.479 -2.273 20.906 1 96.69 311 GLU A N 1
ATOM 2574 C CA . GLU A 1 311 ? 1.354 -3.414 21.141 1 96.69 311 GLU A CA 1
ATOM 2575 C C . GLU A 1 311 ? 2.66 -2.979 21.812 1 96.69 311 GLU A C 1
ATOM 2577 O O . GLU A 1 311 ? 3.127 -3.615 22.75 1 96.69 311 GLU A O 1
ATOM 2582 N N . TYR A 1 312 ? 3.207 -1.912 21.344 1 98.25 312 TYR A N 1
ATOM 2583 C CA . TYR A 1 312 ? 4.441 -1.369 21.906 1 98.25 312 TYR A CA 1
ATOM 2584 C C . TYR A 1 312 ? 4.25 -0.965 23.359 1 98.25 312 TYR A C 1
ATOM 2586 O O . TYR A 1 312 ? 5.094 -1.261 24.219 1 98.25 312 TYR A O 1
ATOM 2594 N N . TYR A 1 313 ? 3.172 -0.318 23.625 1 98.44 313 TYR A N 1
ATOM 2595 C CA . TYR A 1 313 ? 2.883 0.11 24.984 1 98.44 313 TYR A CA 1
ATOM 2596 C C . TYR A 1 313 ? 2.762 -1.087 25.922 1 98.44 313 TYR A C 1
ATOM 2598 O O . TYR A 1 313 ? 3.258 -1.054 27.047 1 98.44 313 TYR A O 1
ATOM 2606 N N . SER A 1 314 ? 2.1 -2.09 25.438 1 97.25 314 SER A N 1
ATOM 2607 C CA . SER A 1 314 ? 1.902 -3.291 26.25 1 97.25 314 SER A CA 1
ATOM 2608 C C . SER A 1 314 ? 3.234 -3.938 26.609 1 97.25 314 SER A C 1
ATOM 2610 O O . SER A 1 314 ? 3.375 -4.516 27.688 1 97.25 314 SER A O 1
ATOM 2612 N N . LEU A 1 315 ? 4.199 -3.795 25.781 1 96.31 315 LEU A N 1
ATOM 2613 C CA . LEU A 1 315 ? 5.488 -4.445 25.969 1 96.31 315 LEU A CA 1
ATOM 2614 C C . LEU A 1 315 ? 6.438 -3.541 26.766 1 96.31 315 LEU A C 1
ATOM 2616 O O . LEU A 1 315 ? 7.227 -4.02 27.578 1 96.31 315 LEU A O 1
ATOM 2620 N N . HIS A 1 316 ? 6.34 -2.217 26.531 1 97.44 316 HIS A N 1
ATOM 2621 C CA . HIS A 1 316 ? 7.398 -1.342 27.031 1 97.44 316 HIS A CA 1
ATOM 2622 C C . HIS A 1 316 ? 6.859 -0.331 28.031 1 97.44 316 HIS A C 1
ATOM 2624 O O . HIS A 1 316 ? 7.629 0.4 28.656 1 97.44 316 HIS A O 1
ATOM 2630 N N . ASN A 1 317 ? 5.547 -0.24 28.109 1 97.69 317 ASN A N 1
ATOM 2631 C CA . ASN A 1 317 ? 4.883 0.708 29 1 97.69 317 ASN A CA 1
ATOM 2632 C C . ASN A 1 317 ? 5.344 2.139 28.734 1 97.69 317 ASN A C 1
ATOM 2634 O O . ASN A 1 317 ? 5.641 2.883 29.672 1 97.69 317 ASN A O 1
ATOM 2638 N N . SER A 1 318 ? 5.52 2.439 27.531 1 97.75 318 SER A N 1
ATOM 2639 C CA . SER A 1 318 ? 5.93 3.76 27.062 1 97.75 318 SER A CA 1
ATOM 2640 C C . SER A 1 318 ? 5.188 4.148 25.781 1 97.75 318 SER A C 1
ATOM 2642 O O . SER A 1 318 ? 4.621 3.289 25.094 1 97.75 318 SER A O 1
ATOM 2644 N N . ASN A 1 319 ? 5.156 5.473 25.547 1 98.38 319 ASN A N 1
ATOM 2645 C CA . ASN A 1 319 ? 4.496 5.953 24.344 1 98.38 319 ASN A CA 1
ATOM 2646 C C . ASN A 1 319 ? 5.332 5.672 23.094 1 98.38 319 ASN A C 1
ATOM 2648 O O . ASN A 1 319 ? 6.449 6.172 22.969 1 98.38 319 ASN A O 1
ATOM 2652 N N . TYR A 1 320 ? 4.82 4.906 22.234 1 98.62 320 TYR A N 1
ATOM 2653 C CA . TYR A 1 320 ? 5.5 4.484 21.016 1 98.62 320 TYR A CA 1
ATOM 2654 C C . TYR A 1 320 ? 6.027 5.688 20.234 1 98.62 320 TYR A C 1
ATOM 2656 O O . TYR A 1 320 ? 7.188 5.707 19.828 1 98.62 320 TYR A O 1
ATOM 2664 N N . PHE A 1 321 ? 5.191 6.684 20.047 1 98.88 321 PHE A N 1
ATOM 2665 C CA . PHE A 1 321 ? 5.523 7.816 19.188 1 98.88 321 PHE A CA 1
ATOM 2666 C C . PHE A 1 321 ? 6.586 8.695 19.844 1 98.88 321 PHE A C 1
ATOM 2668 O O . PHE A 1 321 ? 7.461 9.227 19.156 1 98.88 321 PHE A O 1
ATOM 2675 N N . THR A 1 322 ? 6.496 8.852 21.094 1 98.62 322 THR A N 1
ATOM 2676 C CA . THR A 1 322 ? 7.523 9.594 21.828 1 98.62 322 THR A CA 1
ATOM 2677 C C . THR A 1 322 ? 8.883 8.93 21.656 1 98.62 322 THR A C 1
ATOM 2679 O O . THR A 1 322 ? 9.875 9.602 21.359 1 98.62 322 THR A O 1
ATOM 2682 N N . ASP A 1 323 ? 8.898 7.625 21.844 1 98.56 323 ASP A N 1
ATOM 2683 C CA . ASP A 1 323 ? 10.148 6.883 21.719 1 98.56 323 ASP A CA 1
ATOM 2684 C C . ASP A 1 323 ? 10.641 6.879 20.281 1 98.56 323 ASP A C 1
ATOM 2686 O O . ASP A 1 323 ? 11.844 6.914 20.031 1 98.56 323 ASP A O 1
ATOM 2690 N N . LEU A 1 324 ? 9.734 6.824 19.344 1 98.69 324 LEU A N 1
ATOM 2691 C CA . LEU A 1 324 ? 10.078 6.883 17.922 1 98.69 324 LEU A CA 1
ATOM 2692 C C . LEU A 1 324 ? 10.805 8.188 17.594 1 98.69 324 LEU A C 1
ATOM 2694 O O . LEU A 1 324 ? 11.859 8.172 16.969 1 98.69 324 LEU A O 1
ATOM 2698 N N . VAL A 1 325 ? 10.25 9.266 18.047 1 98.56 325 VAL A N 1
ATOM 2699 C CA . VAL A 1 325 ? 10.836 10.578 17.781 1 98.56 325 VAL A CA 1
ATOM 2700 C C . VAL A 1 325 ? 12.211 10.672 18.438 1 98.56 325 VAL A C 1
ATOM 2702 O O . VAL A 1 325 ? 13.148 11.234 17.875 1 98.56 325 VAL A O 1
ATOM 2705 N N . ALA A 1 326 ? 12.328 10.133 19.609 1 98.19 326 ALA A N 1
ATOM 2706 C CA . ALA A 1 326 ? 13.609 10.156 20.312 1 98.19 326 ALA A CA 1
ATOM 2707 C C . ALA A 1 326 ? 14.68 9.398 19.531 1 98.19 326 ALA A C 1
ATOM 2709 O O . ALA A 1 326 ? 15.812 9.859 19.406 1 98.19 326 ALA A O 1
ATOM 2710 N N . VAL A 1 327 ? 14.305 8.289 19 1 98.19 327 VAL A N 1
ATOM 2711 C CA . VAL A 1 327 ? 15.234 7.488 18.203 1 98.19 327 VAL A CA 1
ATOM 2712 C C . VAL A 1 327 ? 15.656 8.266 16.969 1 98.19 327 VAL A C 1
ATOM 2714 O O . VAL A 1 327 ? 16.844 8.344 16.641 1 98.19 327 VAL A O 1
ATOM 2717 N N . TYR A 1 328 ? 14.711 8.891 16.312 1 98.56 328 TYR A N 1
ATOM 2718 C CA . TYR A 1 328 ? 15.023 9.664 15.117 1 98.56 328 TYR A CA 1
ATOM 2719 C C . TYR A 1 328 ? 15.875 10.883 15.461 1 98.56 328 TYR A C 1
ATOM 2721 O O . TYR A 1 328 ? 16.734 11.289 14.672 1 98.56 328 TYR A O 1
ATOM 2729 N N . SER A 1 329 ? 15.602 11.438 16.562 1 97.88 329 SER A N 1
ATOM 2730 C CA . SER A 1 329 ? 16.391 12.57 17.016 1 97.88 329 SER A CA 1
ATOM 2731 C C . SER A 1 329 ? 17.844 12.164 17.266 1 97.88 329 SER A C 1
ATOM 2733 O O . SER A 1 329 ? 18.766 12.859 16.844 1 97.88 329 SER A O 1
ATOM 2735 N N . ALA A 1 330 ? 18 11.078 17.938 1 97.19 330 ALA A N 1
ATOM 2736 C CA . ALA A 1 330 ? 19.344 10.562 18.188 1 97.19 330 ALA A CA 1
ATOM 2737 C C . ALA A 1 330 ? 20.094 10.312 16.875 1 97.19 330 ALA A C 1
ATOM 2739 O O . ALA A 1 330 ? 21.266 10.633 16.75 1 97.19 330 ALA A O 1
ATOM 2740 N N . LEU A 1 331 ? 19.406 9.883 15.906 1 97.75 331 LEU A N 1
ATOM 2741 C CA . LEU A 1 331 ? 20 9.5 14.625 1 97.75 331 LEU A CA 1
ATOM 2742 C C . LEU A 1 331 ? 20.156 10.711 13.719 1 97.75 331 LEU A C 1
ATOM 2744 O O . LEU A 1 331 ? 20.547 10.57 12.555 1 97.75 331 LEU A O 1
ATOM 2748 N N . ASN A 1 332 ? 19.766 11.867 14.164 1 97.31 332 ASN A N 1
ATOM 2749 C CA . ASN A 1 332 ? 19.906 13.117 13.422 1 97.31 332 ASN A CA 1
ATOM 2750 C C . ASN A 1 332 ? 19.016 13.141 12.188 1 97.31 332 ASN A C 1
ATOM 2752 O O . ASN A 1 332 ? 19.438 13.586 11.117 1 97.31 332 ASN A O 1
ATOM 2756 N N . LEU A 1 333 ? 17.812 12.703 12.375 1 98.44 333 LEU A N 1
ATOM 2757 C CA . LEU A 1 333 ? 16.891 12.625 11.25 1 98.44 333 LEU A CA 1
ATOM 2758 C C . LEU A 1 333 ? 15.703 13.555 11.461 1 98.44 333 LEU A C 1
ATOM 2760 O O . LEU A 1 333 ? 14.672 13.422 10.797 1 98.44 333 LEU A O 1
ATOM 2764 N N . THR A 1 334 ? 15.82 14.523 12.422 1 97.88 334 THR A N 1
ATOM 2765 C CA . THR A 1 334 ? 14.664 15.344 12.773 1 97.88 334 THR A CA 1
ATOM 2766 C C . THR A 1 334 ? 14.938 16.812 12.477 1 97.88 334 THR A C 1
ATOM 2768 O O . THR A 1 334 ? 16.094 17.219 12.328 1 97.88 334 THR A O 1
ATOM 2771 N N . VAL A 1 335 ? 13.914 17.531 12.328 1 97.56 335 VAL A N 1
ATOM 2772 C CA . VAL A 1 335 ? 13.883 18.984 12.375 1 97.56 335 VAL A CA 1
ATOM 2773 C C . VAL A 1 335 ? 12.672 19.453 13.195 1 97.56 335 VAL A C 1
ATOM 2775 O O . VAL A 1 335 ? 11.594 18.859 13.109 1 97.56 335 VAL A O 1
ATOM 2778 N N . THR A 1 336 ? 12.859 20.438 14.055 1 96 336 THR A N 1
ATOM 2779 C CA . THR A 1 336 ? 11.797 20.859 14.953 1 96 336 THR A CA 1
ATOM 2780 C C . THR A 1 336 ? 11.391 22.312 14.672 1 96 336 THR A C 1
ATOM 2782 O O . THR A 1 336 ? 12.172 23.078 14.109 1 96 336 THR A O 1
ATOM 2785 N N . TYR A 1 337 ? 10.211 22.625 14.977 1 96.88 337 TYR A N 1
ATOM 2786 C CA . TYR A 1 337 ? 9.664 23.984 14.992 1 96.88 337 TYR A CA 1
ATOM 2787 C C . TYR A 1 337 ? 8.602 24.125 16.078 1 96.88 337 TYR A C 1
ATOM 2789 O O . TYR A 1 337 ? 7.512 23.547 15.969 1 96.88 337 TYR A O 1
ATOM 2797 N N . GLY A 1 338 ? 8.906 24.969 17.078 1 95.56 338 GLY A N 1
ATOM 2798 C CA . GLY A 1 338 ? 7.996 25.062 18.203 1 95.56 338 GLY A CA 1
ATOM 2799 C C . GLY A 1 338 ? 7.711 23.719 18.859 1 95.56 338 GLY A C 1
ATOM 2800 O O . GLY A 1 338 ? 8.633 23 19.234 1 95.56 338 GLY A O 1
ATOM 2801 N N . SER A 1 339 ? 6.418 23.344 18.859 1 97.12 339 SER A N 1
ATOM 2802 C CA . SER A 1 339 ? 5.988 22.109 19.5 1 97.12 339 SER A CA 1
ATOM 2803 C C . SER A 1 339 ? 5.898 20.969 18.5 1 97.12 339 SER A C 1
ATOM 2805 O O . SER A 1 339 ? 5.441 19.875 18.828 1 97.12 339 SER A O 1
ATOM 2807 N N . ALA A 1 340 ? 6.32 21.172 17.266 1 98.38 340 ALA A N 1
ATOM 2808 C CA . ALA A 1 340 ? 6.199 20.172 16.219 1 98.38 340 ALA A CA 1
ATOM 2809 C C . ALA A 1 340 ? 7.562 19.594 15.844 1 98.38 340 ALA A C 1
ATOM 2811 O O . ALA A 1 340 ? 8.594 20.234 16.047 1 98.38 340 ALA A O 1
ATOM 2812 N N . VAL A 1 341 ? 7.531 18.391 15.398 1 98.5 341 VAL A N 1
ATOM 2813 C CA . VAL A 1 341 ? 8.742 17.719 14.953 1 98.5 341 VAL A CA 1
ATOM 2814 C C . VAL A 1 341 ? 8.477 17 13.633 1 98.5 341 VAL A C 1
ATOM 2816 O O . VAL A 1 341 ? 7.387 16.469 13.422 1 98.5 341 VAL A O 1
ATOM 2819 N N . ALA A 1 342 ? 9.414 17.062 12.75 1 98.75 342 ALA A N 1
ATOM 2820 C CA . ALA A 1 342 ? 9.383 16.297 11.508 1 98.75 342 ALA A CA 1
ATOM 2821 C C . ALA A 1 342 ? 10.617 15.406 11.383 1 98.75 342 ALA A C 1
ATOM 2823 O O . ALA A 1 342 ? 11.703 15.773 11.836 1 98.75 342 ALA A O 1
ATOM 2824 N N . PHE A 1 343 ? 10.438 14.242 10.805 1 98.75 343 PHE A N 1
ATOM 2825 C CA . PHE A 1 343 ? 11.602 13.391 10.594 1 98.75 343 PHE A CA 1
ATOM 2826 C C . PHE A 1 343 ? 11.508 12.656 9.258 1 98.75 343 PHE A C 1
ATOM 2828 O O . PHE A 1 343 ? 10.406 12.422 8.75 1 98.75 343 PHE A O 1
ATOM 2835 N N . ALA A 1 344 ? 12.656 12.359 8.664 1 98.81 344 ALA A N 1
ATOM 2836 C CA . ALA A 1 344 ? 12.727 11.5 7.484 1 98.81 344 ALA A CA 1
ATOM 2837 C C . ALA A 1 344 ? 12.609 10.023 7.871 1 98.81 344 ALA A C 1
ATOM 2839 O O . ALA A 1 344 ? 13.43 9.516 8.641 1 98.81 344 ALA A O 1
ATOM 2840 N N . SER A 1 345 ? 11.68 9.375 7.312 1 98.75 345 SER A N 1
ATOM 2841 C CA . SER A 1 345 ? 11.336 8.023 7.727 1 98.75 345 SER A CA 1
ATOM 2842 C C . SER A 1 345 ? 12.422 7.031 7.328 1 98.75 345 SER A C 1
ATOM 2844 O O . SER A 1 345 ? 12.969 7.109 6.227 1 98.75 345 SER A O 1
ATOM 2846 N N . LEU A 1 346 ? 12.711 6.086 8.234 1 98.56 346 LEU A N 1
ATOM 2847 C CA . LEU A 1 346 ? 13.625 4.988 7.949 1 98.56 346 LEU A CA 1
ATOM 2848 C C . LEU A 1 346 ? 12.914 3.863 7.211 1 98.56 346 LEU A C 1
ATOM 2850 O O . LEU A 1 346 ? 13.555 2.959 6.672 1 98.56 346 LEU A O 1
ATOM 2854 N N . VAL A 1 347 ? 11.625 3.914 7.18 1 98.38 347 VAL A N 1
ATOM 2855 C CA . VAL A 1 347 ? 10.812 2.957 6.438 1 98.38 347 VAL A CA 1
ATOM 2856 C C . VAL A 1 347 ? 9.828 3.701 5.531 1 98.38 347 VAL A C 1
ATOM 2858 O O . VAL A 1 347 ? 8.625 3.469 5.59 1 98.38 347 VAL A O 1
ATOM 2861 N N . PRO A 1 348 ? 10.375 4.484 4.633 1 97.94 348 PRO A N 1
ATOM 2862 C CA . PRO A 1 348 ? 9.5 5.289 3.779 1 97.94 348 PRO A CA 1
ATOM 2863 C C . PRO A 1 348 ? 8.602 4.438 2.891 1 97.94 348 PRO A C 1
ATOM 2865 O O . PRO A 1 348 ? 9.023 3.385 2.404 1 97.94 348 PRO A O 1
ATOM 2868 N N . LYS A 1 349 ? 7.375 4.914 2.736 1 96.5 349 LYS A N 1
ATOM 2869 C CA . LYS A 1 349 ? 6.453 4.281 1.799 1 96.5 349 LYS A CA 1
ATOM 2870 C C . LYS A 1 349 ? 6.84 4.586 0.355 1 96.5 349 LYS A C 1
ATOM 2872 O O . LYS A 1 349 ? 6.543 3.809 -0.553 1 96.5 349 LYS A O 1
ATOM 2877 N N . ARG A 1 350 ? 7.406 5.703 0.17 1 95.5 350 ARG A N 1
ATOM 2878 C CA . ARG A 1 350 ? 7.914 6.156 -1.122 1 95.5 350 ARG A CA 1
ATOM 2879 C C . ARG A 1 350 ? 8.992 7.223 -0.945 1 95.5 350 ARG A C 1
ATOM 2881 O O . ARG A 1 350 ? 9.422 7.496 0.176 1 95.5 350 ARG A O 1
ATOM 2888 N N . ASP A 1 351 ? 9.336 7.883 -2.049 1 94.94 351 ASP A N 1
ATOM 2889 C CA . ASP A 1 351 ? 10.461 8.812 -2.053 1 94.94 351 ASP A CA 1
ATOM 2890 C C . ASP A 1 351 ? 10.211 9.984 -1.104 1 94.94 351 ASP A C 1
ATOM 2892 O O . ASP A 1 351 ? 9.086 10.484 -1.011 1 94.94 351 ASP A O 1
ATOM 2896 N N . HIS A 1 352 ? 11.219 10.336 -0.351 1 97.69 352 HIS A N 1
ATOM 2897 C CA . HIS A 1 352 ? 11.305 11.555 0.451 1 97.69 352 HIS A CA 1
ATOM 2898 C C . HIS A 1 352 ? 10.266 11.555 1.562 1 97.69 352 HIS A C 1
ATOM 2900 O O . HIS A 1 352 ? 9.742 12.609 1.931 1 97.69 352 HIS A O 1
ATOM 2906 N N . GLU A 1 353 ? 9.891 10.445 2.039 1 98.56 353 GLU A N 1
ATOM 2907 C CA . GLU A 1 353 ? 8.836 10.469 3.055 1 98.56 353 GLU A CA 1
ATOM 2908 C C . GLU A 1 353 ? 9.289 11.234 4.293 1 98.56 353 GLU A C 1
ATOM 2910 O O . GLU A 1 353 ? 10.328 10.922 4.883 1 98.56 353 GLU A O 1
ATOM 2915 N N . MET A 1 354 ? 8.5 12.141 4.656 1 98.88 354 MET A N 1
ATOM 2916 C CA . MET A 1 354 ? 8.594 12.883 5.914 1 98.88 354 MET A CA 1
ATOM 2917 C C . MET A 1 354 ? 7.379 12.617 6.793 1 98.88 354 MET A C 1
ATOM 2919 O O . MET A 1 354 ? 6.254 12.523 6.293 1 98.88 354 MET A O 1
ATOM 2923 N N . VAL A 1 355 ? 7.617 12.492 8.062 1 98.88 355 VAL A N 1
ATOM 2924 C CA . VAL A 1 355 ? 6.547 12.391 9.047 1 98.88 355 VAL A CA 1
ATOM 2925 C C . VAL A 1 355 ? 6.582 13.602 9.977 1 98.88 355 VAL A C 1
ATOM 2927 O O . VAL A 1 355 ? 7.625 13.914 10.555 1 98.88 355 VAL A O 1
ATOM 2930 N N . ILE A 1 356 ? 5.512 14.305 10.094 1 98.94 356 ILE A N 1
ATOM 2931 C CA . ILE A 1 356 ? 5.383 15.461 10.969 1 98.94 356 ILE A CA 1
ATOM 2932 C C . ILE A 1 356 ? 4.453 15.117 12.133 1 98.94 356 ILE A C 1
ATOM 2934 O O . ILE A 1 356 ? 3.393 14.523 11.938 1 98.94 356 ILE A O 1
ATOM 2938 N N . MET A 1 357 ? 4.84 15.492 13.359 1 98.81 357 MET A N 1
ATOM 2939 C CA . MET A 1 357 ? 4.047 15.148 14.531 1 98.81 357 MET A CA 1
ATOM 2940 C C . MET A 1 357 ? 3.992 16.312 15.508 1 98.81 357 MET A C 1
ATOM 2942 O O . MET A 1 357 ? 4.934 17.109 15.594 1 98.81 357 MET A O 1
ATOM 2946 N N . ALA A 1 358 ? 2.945 16.391 16.203 1 98.81 358 ALA A N 1
ATOM 2947 C CA . ALA A 1 358 ? 2.744 17.25 17.375 1 98.81 358 ALA A CA 1
ATOM 2948 C C . ALA A 1 358 ? 1.699 16.656 18.312 1 98.81 358 ALA A C 1
ATOM 2950 O O . ALA A 1 358 ? 0.986 15.711 17.953 1 98.81 358 ALA A O 1
ATOM 2951 N N . ARG A 1 359 ? 1.694 17.156 19.516 1 97.88 359 ARG A N 1
ATOM 2952 C CA . ARG A 1 359 ? 0.757 16.625 20.5 1 97.88 359 ARG A CA 1
ATOM 2953 C C . ARG A 1 359 ? -0.686 16.859 20.062 1 97.88 359 ARG A C 1
ATOM 2955 O O . ARG A 1 359 ? -1.527 15.961 20.188 1 97.88 359 ARG A O 1
ATOM 2962 N N . GLU A 1 360 ? -0.954 18.047 19.609 1 97.69 360 GLU A N 1
ATOM 2963 C CA . GLU A 1 360 ? -2.27 18.5 19.172 1 97.69 360 GLU A CA 1
ATOM 2964 C C . GLU A 1 360 ? -2.158 19.406 17.938 1 97.69 360 GLU A C 1
ATOM 2966 O O . GLU A 1 360 ? -1.081 19.922 17.641 1 97.69 360 GLU A O 1
ATOM 2971 N N . PRO A 1 361 ? -3.334 19.516 17.25 1 98.12 361 PRO A N 1
ATOM 2972 C CA . PRO A 1 361 ? -3.309 20.516 16.172 1 98.12 361 PRO A CA 1
ATOM 2973 C C . PRO A 1 361 ? -2.865 21.891 16.672 1 98.12 361 PRO A C 1
ATOM 2975 O O . PRO A 1 361 ? -3.344 22.359 17.719 1 98.12 361 PRO A O 1
ATOM 2978 N N . SER A 1 362 ? -1.939 22.5 16 1 97.94 362 SER A N 1
ATOM 2979 C CA . SER A 1 362 ? -1.396 23.797 16.391 1 97.94 362 SER A CA 1
ATOM 2980 C C . SER A 1 362 ? -0.816 24.531 15.195 1 97.94 362 SER A C 1
ATOM 2982 O O . SER A 1 362 ? -0.58 23.938 14.141 1 97.94 362 SER A O 1
ATOM 2984 N N . THR A 1 363 ? -0.594 25.766 15.406 1 97.5 363 THR A N 1
ATOM 2985 C CA . THR A 1 363 ? 0.033 26.562 14.367 1 97.5 363 THR A CA 1
ATOM 2986 C C . THR A 1 363 ? 1.449 26.078 14.086 1 97.5 363 THR A C 1
ATOM 2988 O O . THR A 1 363 ? 1.899 26.094 12.938 1 97.5 363 THR A O 1
ATOM 2991 N N . ASP A 1 364 ? 2.129 25.641 15.133 1 97.69 364 ASP A N 1
ATOM 2992 C CA . ASP A 1 364 ? 3.467 25.094 14.945 1 97.69 364 ASP A CA 1
ATOM 2993 C C . ASP A 1 364 ? 3.441 23.891 14.008 1 97.69 364 ASP A C 1
ATOM 2995 O O . ASP A 1 364 ? 4.281 23.766 13.117 1 97.69 364 ASP A O 1
ATOM 2999 N N . PHE A 1 365 ? 2.49 23.031 14.289 1 98.56 365 PHE A N 1
ATOM 3000 C CA . PHE A 1 365 ? 2.357 21.828 13.484 1 98.56 365 PHE A CA 1
ATOM 3001 C C . PHE A 1 365 ? 2.098 22.188 12.023 1 98.56 365 PHE A C 1
ATOM 3003 O O . PHE A 1 365 ? 2.779 21.688 11.125 1 98.56 365 PHE A O 1
ATOM 3010 N N . TYR A 1 366 ? 1.147 23.062 11.711 1 98.62 366 TYR A N 1
ATOM 3011 C CA . TYR A 1 366 ? 0.764 23.422 10.352 1 98.62 366 TYR A CA 1
ATOM 3012 C C . TYR A 1 366 ? 1.881 24.172 9.648 1 98.62 366 TYR A C 1
ATOM 3014 O O . TYR A 1 366 ? 2.09 24.016 8.438 1 98.62 366 TYR A O 1
ATOM 3022 N N . THR A 1 367 ? 2.588 24.984 10.398 1 98 367 THR A N 1
ATOM 3023 C CA . THR A 1 367 ? 3.699 25.734 9.828 1 98 367 THR A CA 1
ATOM 3024 C C . THR A 1 367 ? 4.82 24.797 9.391 1 98 367 THR A C 1
ATOM 3026 O O . THR A 1 367 ? 5.383 24.953 8.305 1 98 367 THR A O 1
ATOM 3029 N N . LEU A 1 368 ? 5.141 23.859 10.258 1 98.44 368 LEU A N 1
ATOM 3030 C CA . LEU A 1 368 ? 6.184 22.906 9.906 1 98.44 368 LEU A CA 1
ATOM 3031 C C . LEU A 1 368 ? 5.762 22.047 8.719 1 98.44 368 LEU A C 1
ATOM 3033 O O . LEU A 1 368 ? 6.566 21.781 7.824 1 98.44 368 LEU A O 1
ATOM 3037 N N . LEU A 1 369 ? 4.535 21.625 8.688 1 98.69 369 LEU A N 1
ATOM 3038 C CA . LEU A 1 369 ? 4.004 20.859 7.562 1 98.69 369 LEU A CA 1
ATOM 3039 C C . LEU A 1 369 ? 4.098 21.672 6.273 1 98.69 369 LEU A C 1
ATOM 3041 O O . LEU A 1 369 ? 4.512 21.141 5.234 1 98.69 369 LEU A O 1
ATOM 3045 N N . PHE A 1 370 ? 3.732 22.891 6.383 1 98 370 PHE A N 1
ATOM 3046 C CA . PHE A 1 370 ? 3.836 23.812 5.254 1 98 370 PHE A CA 1
ATOM 3047 C C . PHE A 1 370 ? 5.266 23.859 4.727 1 98 370 PHE A C 1
ATOM 3049 O O . PHE A 1 370 ? 5.496 23.734 3.521 1 98 370 PHE A O 1
ATOM 3056 N N . ALA A 1 371 ? 6.168 24.078 5.621 1 98.12 371 ALA A N 1
ATOM 3057 C CA . ALA A 1 371 ? 7.57 24.219 5.246 1 98.12 371 ALA A CA 1
ATOM 3058 C C . ALA A 1 371 ? 8.094 22.953 4.578 1 98.12 371 ALA A C 1
ATOM 3060 O O . ALA A 1 371 ? 8.883 23.016 3.631 1 98.12 371 ALA A O 1
ATOM 3061 N N . VAL A 1 372 ? 7.676 21.828 5.078 1 98.56 372 VAL A N 1
ATOM 3062 C CA . VAL A 1 372 ? 8.102 20.547 4.504 1 98.56 372 VAL A CA 1
ATOM 3063 C C . VAL A 1 372 ? 7.551 20.406 3.086 1 98.56 372 VAL A C 1
ATOM 3065 O O . VAL A 1 372 ? 8.273 20.031 2.166 1 98.56 372 VAL A O 1
ATOM 3068 N N . LEU A 1 373 ? 6.293 20.719 2.889 1 98.19 373 LEU A N 1
ATOM 3069 C CA . LEU A 1 373 ? 5.688 20.609 1.565 1 98.19 373 LEU A CA 1
ATOM 3070 C C . LEU A 1 373 ? 6.32 21.594 0.591 1 98.19 373 LEU A C 1
ATOM 3072 O O . LEU A 1 373 ? 6.516 21.281 -0.583 1 98.19 373 LEU A O 1
ATOM 3076 N N . ARG A 1 374 ? 6.672 22.75 1.102 1 97.5 374 ARG A N 1
ATOM 3077 C CA . ARG A 1 374 ? 7.371 23.703 0.256 1 97.5 374 ARG A CA 1
ATOM 3078 C C . ARG A 1 374 ? 8.75 23.203 -0.129 1 97.5 374 ARG A C 1
ATOM 3080 O O . ARG A 1 374 ? 9.227 23.453 -1.237 1 97.5 374 ARG A O 1
ATOM 3087 N N . ALA A 1 375 ? 9.414 22.531 0.792 1 98 375 ALA A N 1
ATOM 3088 C CA . ALA A 1 375 ? 10.695 21.922 0.461 1 98 375 ALA A CA 1
ATOM 3089 C C . ALA A 1 375 ? 10.555 20.938 -0.694 1 98 375 ALA A C 1
ATOM 3091 O O . ALA A 1 375 ? 11.422 20.859 -1.564 1 98 375 ALA A O 1
ATOM 3092 N N . PHE A 1 376 ? 9.461 20.156 -0.732 1 97.69 376 PHE A N 1
ATOM 3093 C CA . PHE A 1 376 ? 9.211 19.219 -1.821 1 97.69 376 PHE A CA 1
ATOM 3094 C C . PHE A 1 376 ? 9.109 19.953 -3.154 1 97.69 376 PHE A C 1
ATOM 3096 O O . PHE A 1 376 ? 9.758 19.578 -4.133 1 97.69 376 PHE A O 1
ATOM 3103 N N . ILE A 1 377 ? 8.375 21.016 -3.133 1 96.06 377 ILE A N 1
ATOM 3104 C CA . ILE A 1 377 ? 8.016 21.719 -4.363 1 96.06 377 ILE A CA 1
ATOM 3105 C C . ILE A 1 377 ? 9.18 22.594 -4.82 1 96.06 377 ILE A C 1
ATOM 3107 O O . ILE A 1 377 ? 9.609 22.516 -5.973 1 96.06 377 ILE A O 1
ATOM 3111 N N . ASP A 1 378 ? 9.773 23.297 -3.912 1 95.88 378 ASP A N 1
ATOM 3112 C CA . ASP A 1 378 ? 10.695 24.375 -4.285 1 95.88 378 ASP A CA 1
ATOM 3113 C C . ASP A 1 378 ? 12.141 23.875 -4.285 1 95.88 378 ASP A C 1
ATOM 3115 O O . ASP A 1 378 ? 12.977 24.406 -5.02 1 95.88 378 ASP A O 1
ATOM 3119 N N . ASP A 1 379 ? 12.406 22.938 -3.426 1 96.56 379 ASP A N 1
ATOM 3120 C CA . ASP A 1 379 ? 13.797 22.531 -3.281 1 96.56 379 ASP A CA 1
ATOM 3121 C C . ASP A 1 379 ? 14.062 21.203 -3.98 1 96.56 379 ASP A C 1
ATOM 3123 O O . ASP A 1 379 ? 15.062 21.047 -4.684 1 96.56 379 ASP A O 1
ATOM 3127 N N . PHE A 1 380 ? 13.141 20.266 -3.795 1 95.31 380 PHE A N 1
ATOM 3128 C CA . PHE A 1 380 ? 13.281 18.984 -4.488 1 95.31 380 PHE A CA 1
ATOM 3129 C C . PHE A 1 380 ? 12.742 19.078 -5.91 1 95.31 380 PHE A C 1
ATOM 3131 O O . PHE A 1 380 ? 12.992 18.203 -6.734 1 95.31 380 PHE A O 1
ATOM 3138 N N . HIS A 1 381 ? 11.914 20.094 -6.203 1 93.31 381 HIS A N 1
ATOM 3139 C CA . HIS A 1 381 ? 11.281 20.297 -7.5 1 93.31 381 HIS A CA 1
ATOM 3140 C C . HIS A 1 381 ? 10.375 19.141 -7.867 1 93.31 381 HIS A C 1
ATOM 3142 O O . HIS A 1 381 ? 10.422 18.625 -8.992 1 93.31 381 HIS A O 1
ATOM 3148 N N . LYS A 1 382 ? 9.703 18.672 -6.879 1 94.75 382 LYS A N 1
ATOM 3149 C CA . LYS A 1 382 ? 8.672 17.641 -7.051 1 94.75 382 LYS A CA 1
ATOM 3150 C C . LYS A 1 382 ? 7.273 18.25 -6.961 1 94.75 382 LYS A C 1
ATOM 3152 O O . LYS A 1 382 ? 6.891 18.781 -5.918 1 94.75 382 LYS A O 1
ATOM 3157 N N . MET A 1 383 ? 6.512 18.094 -8.016 1 94.38 383 MET A N 1
ATOM 3158 C CA . MET A 1 383 ? 5.203 18.734 -8.086 1 94.38 383 MET A CA 1
ATOM 3159 C C . MET A 1 383 ? 4.113 17.812 -7.559 1 94.38 383 MET A C 1
ATOM 3161 O O . MET A 1 383 ? 3.057 18.266 -7.121 1 94.38 383 MET A O 1
ATOM 3165 N N . CYS A 1 384 ? 4.402 16.594 -7.59 1 94.12 384 CYS A N 1
ATOM 3166 C CA . CYS A 1 384 ? 3.408 15.586 -7.234 1 94.12 384 CYS A CA 1
ATOM 3167 C C . CYS A 1 384 ? 3.73 14.961 -5.883 1 94.12 384 CYS A C 1
ATOM 3169 O O . CYS A 1 384 ? 4.812 14.398 -5.699 1 94.12 384 CYS A O 1
ATOM 3171 N N . TYR A 1 385 ? 2.781 15.062 -4.957 1 96.62 385 TYR A N 1
ATOM 3172 C CA . TYR A 1 385 ? 2.979 14.445 -3.646 1 96.62 385 TYR A CA 1
ATOM 3173 C C . TYR A 1 385 ? 1.659 13.945 -3.074 1 96.62 385 TYR A C 1
ATOM 3175 O O . TYR A 1 385 ? 0.585 14.359 -3.52 1 96.62 385 TYR A O 1
ATOM 3183 N N . SER A 1 386 ? 1.691 13.016 -2.188 1 98 386 SER A N 1
ATOM 3184 C CA . SER A 1 386 ? 0.568 12.453 -1.446 1 98 386 SER A CA 1
ATOM 3185 C C . SER A 1 386 ? 0.776 12.586 0.058 1 98 386 SER A C 1
ATOM 3187 O O . SER A 1 386 ? 1.913 12.578 0.536 1 98 386 SER A O 1
ATOM 3189 N N . MET A 1 387 ? -0.338 12.695 0.745 1 98.5 387 MET A N 1
ATOM 3190 C CA . MET A 1 387 ? -0.275 12.898 2.189 1 98.5 387 MET A CA 1
ATOM 3191 C C . MET A 1 387 ? -1.405 12.156 2.893 1 98.5 387 MET A C 1
ATOM 3193 O O . MET A 1 387 ? -2.525 12.086 2.379 1 98.5 387 MET A O 1
ATOM 3197 N N . GLY A 1 388 ? -1.106 11.523 4.008 1 98.62 388 GLY A N 1
ATOM 3198 C CA . GLY A 1 388 ? -2.074 11.031 4.973 1 98.62 388 GLY A CA 1
ATOM 3199 C C . GLY A 1 388 ? -1.896 11.633 6.355 1 98.62 388 GLY A C 1
ATOM 3200 O O . GLY A 1 388 ? -0.768 11.828 6.812 1 98.62 388 GLY A O 1
ATOM 3201 N N . MET A 1 389 ? -3.012 11.953 6.988 1 98.69 389 MET A N 1
ATOM 3202 C CA . MET A 1 389 ? -2.955 12.641 8.273 1 98.69 389 MET A CA 1
ATOM 3203 C C . MET A 1 389 ? -3.986 12.062 9.242 1 98.69 389 MET A C 1
ATOM 3205 O O . MET A 1 389 ? -5.105 11.742 8.844 1 98.69 389 MET A O 1
ATOM 3209 N N . ALA A 1 390 ? -3.586 11.984 10.469 1 98.69 390 ALA A N 1
ATOM 3210 C CA . ALA A 1 390 ? -4.48 11.594 11.562 1 98.69 390 ALA A CA 1
ATOM 3211 C C . ALA A 1 390 ? -4.57 12.703 12.609 1 98.69 390 ALA A C 1
ATOM 3213 O O . ALA A 1 390 ? -3.555 13.266 13.016 1 98.69 390 ALA A O 1
ATOM 3214 N N . TYR A 1 391 ? -5.789 13.023 12.977 1 98.75 391 TYR A N 1
ATOM 3215 C CA . TYR A 1 391 ? -6.027 13.859 14.148 1 98.75 391 TYR A CA 1
ATOM 3216 C C . TYR A 1 391 ? -6.285 13.008 15.383 1 98.75 391 TYR A C 1
ATOM 3218 O O . TYR A 1 391 ? -6.77 11.883 15.281 1 98.75 391 TYR A O 1
ATOM 3226 N N . PRO A 1 392 ? -5.902 13.555 16.562 1 98.56 392 PRO A N 1
ATOM 3227 C CA . PRO A 1 392 ? -6.316 12.812 17.75 1 98.56 392 PRO A CA 1
ATOM 3228 C C . PRO A 1 392 ? -7.824 12.586 17.812 1 98.56 392 PRO A C 1
ATOM 3230 O O . PRO A 1 392 ? -8.602 13.469 17.438 1 98.56 392 PRO A O 1
ATOM 3233 N N . ALA A 1 393 ? -8.203 11.391 18.266 1 98.31 393 ALA A N 1
ATOM 3234 C CA . ALA A 1 393 ? -9.625 11.094 18.406 1 98.31 393 ALA A CA 1
ATOM 3235 C C . ALA A 1 393 ? -10.297 12.094 19.344 1 98.31 393 ALA A C 1
ATOM 3237 O O . ALA A 1 393 ? -9.719 12.5 20.359 1 98.31 393 ALA A O 1
ATOM 3238 N N . VAL A 1 394 ? -11.492 12.453 19.031 1 98.12 394 VAL A N 1
ATOM 3239 C CA . VAL A 1 394 ? -12.227 13.438 19.812 1 98.12 394 VAL A CA 1
ATOM 3240 C C . VAL A 1 394 ? -12.68 12.812 21.141 1 98.12 394 VAL A C 1
ATOM 3242 O O . VAL A 1 394 ? -13.344 11.773 21.141 1 98.12 394 VAL A O 1
ATOM 3245 N N . ASP A 1 395 ? -12.25 13.383 22.234 1 96 395 ASP A N 1
ATOM 3246 C CA . ASP A 1 395 ? -12.672 13.031 23.594 1 96 395 ASP A CA 1
ATOM 3247 C C . ASP A 1 395 ? -12.492 11.531 23.844 1 96 395 ASP A C 1
ATOM 3249 O O . ASP A 1 395 ? -13.398 10.875 24.359 1 96 395 ASP A O 1
ATOM 3253 N N . THR A 1 396 ? -11.391 11 23.359 1 96 396 THR A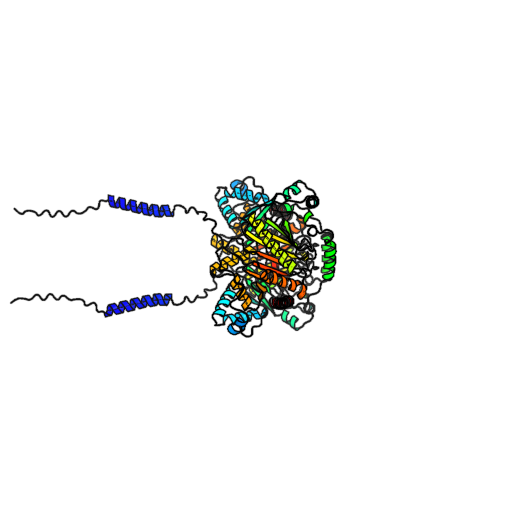 N 1
ATOM 3254 C CA . THR A 1 396 ? -11.055 9.594 23.516 1 96 396 THR A CA 1
ATOM 3255 C C . THR A 1 396 ? -9.617 9.43 24 1 96 396 THR A C 1
ATOM 3257 O O . THR A 1 396 ? -8.68 9.383 23.203 1 96 396 THR A O 1
ATOM 3260 N N . PRO A 1 397 ? -9.438 9.258 25.281 1 96.38 397 PRO A N 1
ATOM 3261 C CA . PRO A 1 397 ? -8.078 9.188 25.812 1 96.38 397 PRO A CA 1
ATOM 3262 C C . PRO A 1 397 ? -7.375 7.871 25.484 1 96.38 397 PRO A C 1
ATOM 3264 O O . PRO A 1 397 ? -6.145 7.824 25.422 1 96.38 397 PRO A O 1
ATOM 3267 N N . GLU A 1 398 ? -8.102 6.754 25.297 1 97.25 398 GLU A N 1
ATOM 3268 C CA . GLU A 1 398 ? -7.512 5.457 24.969 1 97.25 398 GLU A CA 1
ATOM 3269 C C . GLU A 1 398 ? -6.934 5.449 23.562 1 97.25 398 GLU A C 1
ATOM 3271 O O . GLU A 1 398 ? -7.617 5.801 22.594 1 97.25 398 GLU A O 1
ATOM 3276 N N . GLY A 1 399 ? -5.73 5.016 23.531 1 97.81 399 GLY A N 1
ATOM 3277 C CA . GLY A 1 399 ? -5.086 4.953 22.219 1 97.81 399 GLY A CA 1
ATOM 3278 C C . GLY A 1 399 ? -5.012 6.297 21.531 1 97.81 399 GLY A C 1
ATOM 3279 O O . GLY A 1 399 ? -5.195 6.383 20.312 1 97.81 399 GLY A O 1
ATOM 3280 N N . LYS A 1 400 ? -4.809 7.34 22.25 1 97.94 400 LYS A N 1
ATOM 3281 C CA . LYS A 1 400 ? -4.84 8.688 21.688 1 97.94 400 LYS A CA 1
ATOM 3282 C C . LYS A 1 400 ? -3.602 8.961 20.844 1 97.94 400 LYS A C 1
ATOM 3284 O O . LYS A 1 400 ? -2.496 9.094 21.375 1 97.94 400 LYS A O 1
ATOM 3289 N N . LEU A 1 401 ? -3.82 9.078 19.562 1 98.62 401 LEU A N 1
ATOM 3290 C CA . LEU A 1 401 ? -2.752 9.406 18.625 1 98.62 401 LEU A CA 1
ATOM 3291 C C . LEU A 1 401 ? -2.346 10.867 18.766 1 98.62 401 LEU A C 1
ATOM 3293 O O . LEU A 1 401 ? -3.184 11.727 19.047 1 98.62 401 LEU A O 1
ATOM 3297 N N . PRO A 1 402 ? -1.012 11.195 18.625 1 98.75 402 PRO A N 1
ATOM 3298 C CA . PRO A 1 402 ? -0.696 12.578 18.266 1 98.75 402 PRO A CA 1
ATOM 3299 C C . PRO A 1 402 ? -1.25 12.961 16.891 1 98.75 402 PRO A C 1
ATOM 3301 O O . PRO A 1 402 ? -1.628 12.094 16.109 1 98.75 402 PRO A O 1
ATOM 3304 N N . ILE A 1 403 ? -1.367 14.258 16.688 1 98.81 403 ILE A N 1
ATOM 3305 C CA . ILE A 1 403 ? -1.581 14.625 15.297 1 98.81 403 ILE A CA 1
ATOM 3306 C C . ILE A 1 403 ? -0.329 14.312 14.477 1 98.81 403 ILE A C 1
ATOM 3308 O O . ILE A 1 403 ? 0.791 14.57 14.93 1 98.81 403 ILE A O 1
ATOM 3312 N N . TYR A 1 404 ? -0.506 13.68 13.352 1 98.88 404 TYR A N 1
ATOM 3313 C CA . TYR A 1 404 ? 0.66 13.461 12.5 1 98.88 404 TYR A CA 1
ATOM 3314 C C . TYR A 1 404 ? 0.27 13.469 11.031 1 98.88 404 TYR A C 1
ATOM 3316 O O . TYR A 1 404 ? -0.899 13.273 10.688 1 98.88 404 TYR A O 1
ATOM 3324 N N . ALA A 1 405 ? 1.217 13.75 10.195 1 98.88 405 ALA A N 1
ATOM 3325 C CA . ALA A 1 405 ? 1.112 13.695 8.742 1 98.88 405 ALA A CA 1
ATOM 3326 C C . ALA A 1 405 ? 2.275 12.914 8.133 1 98.88 405 ALA A C 1
ATOM 3328 O O . ALA A 1 405 ? 3.418 13.047 8.586 1 98.88 405 ALA A O 1
ATOM 3329 N N . ARG A 1 406 ? 1.993 12.055 7.266 1 98.81 406 ARG A N 1
ATOM 3330 C CA . ARG A 1 406 ? 2.979 11.383 6.422 1 98.81 406 ARG A CA 1
ATOM 3331 C C . ARG A 1 406 ? 2.9 11.883 4.984 1 98.81 406 ARG A C 1
ATOM 3333 O O . ARG A 1 406 ? 1.835 11.852 4.363 1 98.81 406 ARG A O 1
ATOM 3340 N N . VAL A 1 407 ? 4.023 12.367 4.488 1 98.69 407 VAL A N 1
ATOM 3341 C CA . VAL A 1 407 ? 4.023 12.953 3.15 1 98.69 407 VAL A CA 1
ATOM 3342 C C . VAL A 1 407 ? 5.129 12.32 2.311 1 98.69 407 VAL A C 1
ATOM 3344 O O . VAL A 1 407 ? 6.219 12.039 2.816 1 98.69 407 VAL A O 1
ATOM 3347 N N . ILE A 1 408 ? 4.82 12.078 1.039 1 98.38 408 ILE A N 1
ATOM 3348 C CA . ILE A 1 408 ? 5.766 11.453 0.119 1 98.38 408 ILE A CA 1
ATOM 3349 C C . ILE A 1 408 ? 5.719 12.172 -1.229 1 98.38 408 ILE A C 1
ATOM 3351 O O . ILE A 1 408 ? 4.73 12.836 -1.553 1 98.38 408 ILE A O 1
ATOM 3355 N N . THR A 1 409 ? 6.797 12.062 -2.006 1 96.88 409 THR A N 1
ATOM 3356 C CA . THR A 1 409 ? 6.781 12.492 -3.402 1 96.88 409 THR A CA 1
ATOM 3357 C C . THR A 1 409 ? 6.648 11.289 -4.332 1 96.88 409 THR A C 1
ATOM 3359 O O . THR A 1 409 ? 7.039 10.172 -3.975 1 96.88 409 THR A O 1
ATOM 3362 N N . ARG A 1 410 ? 6.105 11.555 -5.508 1 93.56 410 ARG A N 1
ATOM 3363 C CA . ARG A 1 410 ? 5.738 10.398 -6.316 1 93.56 410 ARG A CA 1
ATOM 3364 C C . ARG A 1 410 ? 6.234 10.555 -7.75 1 93.56 410 ARG A C 1
ATOM 3366 O O . ARG A 1 410 ? 5.578 10.109 -8.688 1 93.56 410 ARG A O 1
ATOM 3373 N N . GLY A 1 411 ? 7.332 11.234 -7.977 1 87.75 411 GLY A N 1
ATOM 3374 C CA . GLY A 1 411 ? 8.031 11.234 -9.258 1 87.75 411 GLY A CA 1
ATOM 3375 C C . GLY A 1 411 ? 7.543 12.312 -10.203 1 87.75 411 GLY A C 1
ATOM 3376 O O . GLY A 1 411 ? 6.906 13.281 -9.773 1 87.75 411 GLY A O 1
ATOM 3377 N N . PHE A 1 412 ? 7.848 12.102 -11.516 1 88.88 412 PHE A N 1
ATOM 3378 C CA . PHE A 1 412 ? 7.551 13.102 -12.539 1 88.88 412 PHE A CA 1
ATOM 3379 C C . PHE A 1 412 ? 6.082 13.047 -12.938 1 88.88 412 PHE A C 1
ATOM 3381 O O . PHE A 1 412 ? 5.535 11.961 -13.164 1 88.88 412 PHE A O 1
ATOM 3388 N N . VAL A 1 413 ? 5.543 14.156 -13.188 1 90.81 413 VAL A N 1
ATOM 3389 C CA . VAL A 1 413 ? 4.102 14.266 -13.367 1 90.81 413 VAL A CA 1
ATOM 3390 C C . VAL A 1 413 ? 3.711 13.789 -14.766 1 90.81 413 VAL A C 1
ATOM 3392 O O . VAL A 1 413 ? 2.537 13.523 -15.031 1 90.81 413 VAL A O 1
ATOM 3395 N N . THR A 1 414 ? 4.707 13.562 -15.641 1 86.62 414 THR A N 1
ATOM 3396 C CA . THR A 1 414 ? 4.406 13.172 -17.016 1 86.62 414 THR A CA 1
ATOM 3397 C C . THR A 1 414 ? 4.715 11.695 -17.234 1 86.62 414 THR A C 1
ATOM 3399 O O . THR A 1 414 ? 4.523 11.18 -18.344 1 86.62 414 THR A O 1
ATOM 3402 N N . ASP A 1 415 ? 5.188 11.023 -16.25 1 82.81 415 ASP A N 1
ATOM 3403 C CA . ASP A 1 415 ? 5.555 9.617 -16.375 1 82.81 415 ASP A CA 1
ATOM 3404 C C . ASP A 1 415 ? 4.324 8.719 -16.281 1 82.81 415 ASP A C 1
ATOM 3406 O O . ASP A 1 415 ? 3.584 8.766 -15.297 1 82.81 415 ASP A O 1
ATOM 3410 N N . ILE A 1 416 ? 4.16 7.844 -17.25 1 78.12 416 ILE A N 1
ATOM 3411 C CA . ILE A 1 416 ? 3.023 6.93 -17.266 1 78.12 416 ILE A CA 1
ATOM 3412 C C . ILE A 1 416 ? 3.279 5.762 -16.312 1 78.12 416 ILE A C 1
ATOM 3414 O O . ILE A 1 416 ? 2.34 5.176 -15.773 1 78.12 416 ILE A O 1
ATOM 3418 N N . ARG A 1 417 ? 4.504 5.355 -16.203 1 80.69 417 ARG A N 1
ATOM 3419 C CA . ARG A 1 417 ? 4.816 4.227 -15.328 1 80.69 417 ARG A CA 1
ATOM 3420 C C . ARG A 1 417 ? 4.449 4.535 -13.875 1 80.69 417 ARG A C 1
ATOM 3422 O O . ARG A 1 417 ? 4.785 5.605 -13.367 1 80.69 417 ARG A O 1
ATOM 3429 N N . SER A 1 418 ? 3.785 3.566 -13.32 1 86.69 418 SER A N 1
ATOM 3430 C CA . SER A 1 418 ? 3.375 3.73 -11.93 1 86.69 418 SER A CA 1
ATOM 3431 C C . SER A 1 418 ? 4.578 3.732 -10.992 1 86.69 418 SER A C 1
ATOM 3433 O O . SER A 1 418 ? 5.543 2.994 -11.211 1 86.69 418 SER A O 1
ATOM 3435 N N . ASP A 1 419 ? 4.473 4.551 -10.008 1 89.12 419 ASP A N 1
ATOM 3436 C CA . ASP A 1 419 ? 5.508 4.566 -8.977 1 89.12 419 ASP A CA 1
ATOM 3437 C C . ASP A 1 419 ? 5.25 3.49 -7.922 1 89.12 419 ASP A C 1
ATOM 3439 O O . ASP A 1 419 ? 6.125 3.188 -7.109 1 89.12 419 ASP A O 1
ATOM 3443 N N . ILE A 1 420 ? 4.109 2.961 -7.945 1 92.81 420 ILE A N 1
ATOM 3444 C CA . ILE A 1 420 ? 3.758 1.866 -7.047 1 92.81 420 ILE A CA 1
ATOM 3445 C C . ILE A 1 420 ? 3.604 0.574 -7.848 1 92.81 420 ILE A C 1
ATOM 3447 O O . ILE A 1 420 ? 2.764 0.488 -8.742 1 92.81 420 ILE A O 1
ATOM 3451 N N . SER A 1 421 ? 4.395 -0.39 -7.504 1 94.31 421 SER A N 1
ATOM 3452 C CA . SER A 1 421 ? 4.371 -1.687 -8.172 1 94.31 421 SER A CA 1
ATOM 3453 C C . SER A 1 421 ? 4 -2.803 -7.199 1 94.31 421 SER A C 1
ATOM 3455 O O . SER A 1 421 ? 3.568 -2.537 -6.078 1 94.31 421 SER A O 1
ATOM 3457 N N . SER A 1 422 ? 4.121 -4.02 -7.66 1 96.5 422 SER A N 1
ATOM 3458 C CA . SER A 1 422 ? 3.861 -5.184 -6.82 1 96.5 422 SER A CA 1
ATOM 3459 C C . SER A 1 422 ? 4.84 -5.254 -5.652 1 96.5 422 SER A C 1
ATOM 3461 O O . SER A 1 422 ? 4.539 -5.867 -4.625 1 96.5 422 SER A O 1
ATOM 3463 N N . PHE A 1 423 ? 5.977 -4.582 -5.738 1 95.69 423 PHE A N 1
ATOM 3464 C CA . PHE A 1 423 ? 6.883 -4.516 -4.598 1 95.69 423 PHE A CA 1
ATOM 3465 C C . PHE A 1 423 ? 6.184 -3.898 -3.391 1 95.69 423 PHE A C 1
ATOM 3467 O O . PHE A 1 423 ? 6.023 -4.551 -2.357 1 95.69 423 PHE A O 1
ATOM 3474 N N . GLU A 1 424 ? 5.68 -2.736 -3.588 1 95.25 424 GLU A N 1
ATOM 3475 C CA . GLU A 1 424 ? 5.043 -1.991 -2.504 1 95.25 424 GLU A CA 1
ATOM 3476 C C . GLU A 1 424 ? 3.721 -2.635 -2.096 1 95.25 424 GLU A C 1
ATOM 3478 O O . GLU A 1 424 ? 3.344 -2.6 -0.922 1 95.25 424 GLU A O 1
ATOM 3483 N N . MET A 1 425 ? 3.086 -3.25 -3.041 1 95.81 425 MET A N 1
ATOM 3484 C CA . MET A 1 425 ? 1.738 -3.744 -2.775 1 95.81 425 MET A CA 1
ATOM 3485 C C . MET A 1 425 ? 1.784 -5.098 -2.074 1 95.81 425 MET A C 1
ATOM 3487 O O . MET A 1 425 ? 0.929 -5.398 -1.239 1 95.81 425 MET A O 1
ATOM 3491 N N . PHE A 1 426 ? 2.818 -5.906 -2.408 1 97.62 426 PHE A N 1
ATOM 3492 C CA . PHE A 1 426 ? 2.709 -7.289 -1.959 1 97.62 426 PHE A CA 1
ATOM 3493 C C . PHE A 1 426 ? 3.996 -7.742 -1.278 1 97.62 426 PHE A C 1
ATOM 3495 O O . PHE A 1 426 ? 4.023 -8.781 -0.625 1 97.62 426 PHE A O 1
ATOM 3502 N N . LEU A 1 427 ? 5.027 -6.984 -1.421 1 97.06 427 LEU A N 1
ATOM 3503 C CA . LEU A 1 427 ? 6.316 -7.301 -0.812 1 97.06 427 LEU A CA 1
ATOM 3504 C C . LEU A 1 427 ? 6.812 -6.145 0.047 1 97.06 427 LEU A C 1
ATOM 3506 O O . LEU A 1 427 ? 6.043 -5.566 0.821 1 97.06 427 LEU A O 1
ATOM 3510 N N . ALA A 1 428 ? 8.102 -5.875 0.006 1 97.25 428 ALA A N 1
ATOM 3511 C CA . ALA A 1 428 ? 8.695 -4.73 0.693 1 97.25 428 ALA A CA 1
ATOM 3512 C C . ALA A 1 428 ? 8.844 -3.543 -0.251 1 97.25 428 ALA A C 1
ATOM 3514 O O . ALA A 1 428 ? 9.016 -3.719 -1.46 1 97.25 428 ALA A O 1
ATOM 3515 N N . THR A 1 429 ? 8.758 -2.404 0.371 1 96.62 429 THR A N 1
ATOM 3516 C CA . THR A 1 429 ? 8.938 -1.186 -0.409 1 96.62 429 THR A CA 1
ATOM 3517 C C . THR A 1 429 ? 10.398 -1.01 -0.814 1 96.62 429 THR A C 1
ATOM 3519 O O . THR A 1 429 ? 11.297 -1.225 -0.004 1 96.62 429 THR A O 1
ATOM 3522 N N . ASN A 1 430 ? 10.555 -0.704 -2.041 1 93.56 430 ASN A N 1
ATOM 3523 C CA . ASN A 1 430 ? 11.883 -0.38 -2.543 1 93.56 430 ASN A CA 1
ATOM 3524 C C . ASN A 1 430 ? 12.07 1.124 -2.721 1 93.56 430 ASN A C 1
ATOM 3526 O O . ASN A 1 430 ? 11.406 1.739 -3.557 1 93.56 430 ASN A O 1
ATOM 3530 N N . VAL A 1 431 ? 12.898 1.709 -1.907 1 91.5 431 VAL A N 1
ATOM 3531 C CA . VAL A 1 431 ? 13.172 3.141 -1.99 1 91.5 431 VAL A CA 1
ATOM 3532 C C . VAL A 1 431 ? 14.664 3.373 -2.219 1 91.5 431 VAL A C 1
ATOM 3534 O O . VAL A 1 431 ? 15.5 2.785 -1.532 1 91.5 431 VAL A O 1
ATOM 3537 N N . ASN A 1 432 ? 14.992 4.293 -3.088 1 86.5 432 ASN A N 1
ATOM 3538 C CA . ASN A 1 432 ? 16.375 4.488 -3.48 1 86.5 432 ASN A CA 1
ATOM 3539 C C . ASN A 1 432 ? 16.953 5.773 -2.895 1 86.5 432 ASN A C 1
ATOM 3541 O O . ASN A 1 432 ? 18.141 6.051 -3.037 1 86.5 432 ASN A O 1
ATOM 3545 N N . ILE A 1 433 ? 16.156 6.496 -2.244 1 93 433 ILE A N 1
ATOM 3546 C CA . ILE A 1 433 ? 16.625 7.773 -1.716 1 93 433 ILE A CA 1
ATOM 3547 C C . ILE A 1 433 ? 17.016 7.613 -0.251 1 93 433 ILE A C 1
ATOM 3549 O O . ILE A 1 433 ? 16.234 7.125 0.564 1 93 433 ILE A O 1
ATOM 3553 N N . ASP A 1 434 ? 18.188 8.086 0.033 1 95.75 434 ASP A N 1
ATOM 3554 C CA . ASP A 1 434 ? 18.703 8.086 1.4 1 95.75 434 ASP A CA 1
ATOM 3555 C C . ASP A 1 434 ? 17.938 9.086 2.27 1 95.75 434 ASP A C 1
ATOM 3557 O O . ASP A 1 434 ? 17.969 10.289 1.998 1 95.75 434 ASP A O 1
ATOM 3561 N N . PRO A 1 435 ? 17.312 8.641 3.375 1 97.69 435 PRO A N 1
ATOM 3562 C CA . PRO A 1 435 ? 16.578 9.562 4.254 1 97.69 435 PRO A CA 1
ATOM 3563 C C . PRO A 1 435 ? 17.453 10.695 4.781 1 97.69 435 PRO A C 1
ATOM 3565 O O . PRO A 1 435 ? 16.969 11.789 5.059 1 97.69 435 PRO A O 1
ATOM 3568 N N . TYR A 1 436 ? 18.766 10.461 4.875 1 97.5 436 TYR A N 1
ATOM 3569 C CA . TYR A 1 436 ? 19.656 11.492 5.363 1 97.5 436 TYR A CA 1
ATOM 3570 C C . TYR A 1 436 ? 19.828 12.602 4.336 1 97.5 436 TYR A C 1
ATOM 3572 O O . TYR A 1 436 ? 19.984 13.773 4.691 1 97.5 436 TYR A O 1
ATOM 3580 N N . LYS A 1 437 ? 19.766 12.242 3.113 1 96.06 437 LYS A N 1
ATOM 3581 C CA . LYS A 1 437 ? 19.781 13.266 2.08 1 96.06 437 LYS A CA 1
ATOM 3582 C C . LYS A 1 437 ? 18.484 14.086 2.111 1 96.06 437 LYS A C 1
ATOM 3584 O O . LYS A 1 437 ? 18.516 15.312 1.941 1 96.06 437 LYS A O 1
ATOM 3589 N N . THR A 1 438 ? 17.406 13.422 2.326 1 97.81 438 THR A N 1
ATOM 3590 C CA . THR A 1 438 ? 16.109 14.078 2.391 1 97.81 438 THR A CA 1
ATOM 3591 C C . THR A 1 438 ? 16.062 15.07 3.551 1 97.81 438 THR A C 1
ATOM 3593 O O . THR A 1 438 ? 15.695 16.234 3.365 1 97.81 438 THR A O 1
ATOM 3596 N N . ILE A 1 439 ? 16.453 14.641 4.754 1 98.44 439 ILE A N 1
ATOM 3597 C CA . ILE A 1 439 ? 16.328 15.477 5.941 1 98.44 439 ILE A CA 1
ATOM 3598 C C . ILE A 1 439 ? 17.266 16.672 5.848 1 98.44 439 ILE A C 1
ATOM 3600 O O . ILE A 1 439 ? 16.953 17.766 6.316 1 98.44 439 ILE A O 1
ATOM 3604 N N . ASP A 1 440 ? 18.422 16.484 5.227 1 97.5 440 ASP A N 1
ATOM 3605 C CA . ASP A 1 440 ? 19.359 17.578 5.07 1 97.5 440 ASP A CA 1
ATOM 3606 C C . ASP A 1 440 ? 18.75 18.719 4.246 1 97.5 440 ASP A C 1
ATOM 3608 O O . ASP A 1 440 ? 18.844 19.891 4.633 1 97.5 440 ASP A O 1
ATOM 3612 N N . VAL A 1 441 ? 18.125 18.344 3.207 1 97.38 441 VAL A N 1
ATOM 3613 C CA . VAL A 1 441 ? 17.516 19.328 2.336 1 97.38 441 VAL A CA 1
ATOM 3614 C C . VAL A 1 441 ? 16.312 19.969 3.041 1 97.38 441 VAL A C 1
ATOM 3616 O O . VAL A 1 441 ? 16.141 21.188 3.014 1 97.38 441 VAL A O 1
ATOM 3619 N N . VAL A 1 442 ? 15.508 19.172 3.674 1 98 442 VAL A N 1
ATOM 3620 C CA . VAL A 1 442 ? 14.305 19.656 4.332 1 98 442 VAL A CA 1
ATOM 3621 C C . VAL A 1 442 ? 14.68 20.578 5.488 1 98 442 VAL A C 1
ATOM 3623 O O . VAL A 1 442 ? 14.07 21.641 5.664 1 98 442 VAL A O 1
ATOM 3626 N N . ARG A 1 443 ? 15.68 20.172 6.238 1 97.06 443 ARG A N 1
ATOM 3627 C CA . ARG A 1 443 ? 16.125 20.984 7.359 1 97.06 443 ARG A CA 1
ATOM 3628 C C . ARG A 1 443 ? 16.609 22.359 6.883 1 97.06 443 ARG A C 1
ATOM 3630 O O . ARG A 1 443 ? 16.25 23.391 7.457 1 97.06 443 ARG A O 1
ATOM 3637 N N . SER A 1 444 ? 17.406 22.328 5.879 1 95.81 444 SER A N 1
ATOM 3638 C CA . SER A 1 444 ? 17.906 23.578 5.316 1 95.81 444 SER A CA 1
ATOM 3639 C C . SER A 1 444 ? 16.766 24.453 4.805 1 95.81 444 SER A C 1
ATOM 3641 O O . SER A 1 444 ? 16.766 25.656 5.023 1 95.81 444 SER A O 1
ATOM 3643 N N . SER A 1 445 ? 15.875 23.812 4.195 1 94 445 SER A N 1
ATOM 3644 C CA . SER A 1 445 ? 14.727 24.531 3.639 1 94 445 SER A CA 1
ATOM 3645 C C . SER A 1 445 ? 13.852 25.109 4.738 1 94 445 SER A C 1
ATOM 3647 O O . SER A 1 445 ? 13.461 26.281 4.672 1 94 445 SER A O 1
ATOM 3649 N N . VAL A 1 446 ? 13.539 24.344 5.703 1 94.19 446 VAL A N 1
ATOM 3650 C CA . VAL A 1 446 ? 12.695 24.75 6.816 1 94.19 446 VAL A CA 1
ATOM 3651 C C . VAL A 1 446 ? 13.344 25.922 7.547 1 94.19 446 VAL A C 1
ATOM 3653 O O . VAL A 1 446 ? 12.688 26.938 7.805 1 94.19 446 VAL A O 1
ATOM 3656 N N . ASN A 1 447 ? 14.602 25.812 7.805 1 93.25 447 ASN A N 1
ATOM 3657 C CA . ASN A 1 447 ? 15.312 26.875 8.531 1 93.25 447 ASN A CA 1
ATOM 3658 C C . ASN A 1 447 ? 15.367 28.172 7.73 1 93.25 447 ASN A C 1
ATOM 3660 O O . ASN A 1 447 ? 15.148 29.25 8.281 1 93.25 447 ASN A O 1
ATOM 3664 N N . GLN A 1 448 ? 15.617 28.047 6.527 1 92.88 448 GLN A N 1
ATOM 3665 C CA . GLN A 1 448 ? 15.703 29.219 5.672 1 92.88 448 GLN A CA 1
ATOM 3666 C C . GLN A 1 448 ? 14.344 29.891 5.523 1 92.88 448 GLN A C 1
ATOM 3668 O O . GLN A 1 448 ? 14.234 31.109 5.625 1 92.88 448 GLN A O 1
ATOM 3673 N N . ARG A 1 449 ? 13.328 29.125 5.312 1 91.69 449 ARG A N 1
ATOM 3674 C CA . ARG A 1 449 ? 11.984 29.656 5.098 1 91.69 449 ARG A CA 1
ATOM 3675 C C . ARG A 1 449 ? 11.438 30.297 6.371 1 91.69 449 ARG A C 1
ATOM 3677 O O . ARG A 1 449 ? 10.859 31.391 6.324 1 91.69 449 ARG A O 1
ATOM 3684 N N . LEU A 1 450 ? 11.648 29.641 7.398 1 88.88 450 LEU A N 1
ATOM 3685 C CA . LEU A 1 450 ? 11.125 30.172 8.656 1 88.88 450 LEU A CA 1
ATOM 3686 C C . LEU A 1 450 ? 11.898 31.406 9.094 1 88.88 450 LEU A C 1
ATOM 3688 O O . LEU A 1 450 ? 11.312 32.344 9.625 1 88.88 450 LEU A O 1
ATOM 3692 N N . LYS A 1 451 ? 13.141 31.453 8.812 1 86.38 451 LYS A N 1
ATOM 3693 C CA . LYS A 1 451 ? 13.922 32.656 9.055 1 86.38 451 LYS A CA 1
ATOM 3694 C C . LYS A 1 451 ? 13.445 33.812 8.18 1 86.38 451 LYS A C 1
ATOM 3696 O O . LYS A 1 451 ? 13.289 34.938 8.656 1 86.38 451 LYS A O 1
ATOM 3701 N N . ASN A 1 452 ? 13.211 33.5 6.938 1 88.31 452 ASN A N 1
ATOM 3702 C CA . ASN A 1 452 ? 12.758 34.5 5.988 1 88.31 452 ASN A CA 1
ATOM 3703 C C . ASN A 1 452 ? 11.383 35.062 6.359 1 88.31 452 ASN A C 1
ATOM 3705 O O . ASN A 1 452 ? 11.047 36.188 6.016 1 88.31 452 ASN A O 1
ATOM 3709 N N . MET A 1 453 ? 10.656 34.219 7.004 1 86.19 453 MET A N 1
ATOM 3710 C CA . MET A 1 453 ? 9.32 34.625 7.418 1 86.19 453 MET A CA 1
ATOM 3711 C C . MET A 1 453 ? 9.344 35.25 8.812 1 86.19 453 MET A C 1
ATOM 3713 O O . MET A 1 453 ? 8.297 35.562 9.375 1 86.19 453 MET A O 1
ATOM 3717 N N . ASN A 1 454 ? 10.531 35.438 9.344 1 80.88 454 ASN A N 1
ATOM 3718 C CA . ASN A 1 454 ? 10.766 36 10.672 1 80.88 454 ASN A CA 1
ATOM 3719 C C . ASN A 1 454 ? 10.094 35.156 11.758 1 80.88 454 ASN A C 1
ATOM 3721 O O . ASN A 1 454 ? 9.43 35.688 12.641 1 80.88 454 ASN A O 1
ATOM 3725 N N . LEU A 1 455 ? 10.141 33.969 11.523 1 77.19 455 LEU A N 1
ATOM 3726 C CA . LEU A 1 455 ? 9.641 33 12.484 1 77.19 455 LEU A CA 1
ATOM 3727 C C . LEU A 1 455 ? 10.781 32.188 13.094 1 77.19 455 LEU A C 1
ATOM 3729 O O . LEU A 1 455 ? 11.812 31.969 12.453 1 77.19 455 LEU A O 1
ATOM 3733 N N . MET B 1 1 ? 16.984 -44.438 106.812 1 25.38 1 MET B N 1
ATOM 3734 C CA . MET B 1 1 ? 17.984 -44.344 105.75 1 25.38 1 MET B CA 1
ATOM 3735 C C . MET B 1 1 ? 17.312 -44.25 104.375 1 25.38 1 MET B C 1
ATOM 3737 O O . MET B 1 1 ? 16.812 -45.219 103.812 1 25.38 1 MET B O 1
ATOM 3741 N N . HIS B 1 2 ? 16.531 -43.094 104.125 1 28.84 2 HIS B N 1
ATOM 3742 C CA . HIS B 1 2 ? 15.57 -42.625 103.188 1 28.84 2 HIS B CA 1
ATOM 3743 C C . HIS B 1 2 ? 16.25 -42.375 101.812 1 28.84 2 HIS B C 1
ATOM 3745 O O . HIS B 1 2 ? 17 -41.406 101.625 1 28.84 2 HIS B O 1
ATOM 3751 N N . GLU B 1 3 ? 16.594 -43.469 101.188 1 28.16 3 GLU B N 1
ATOM 3752 C CA . GLU B 1 3 ? 17.359 -43.406 99.938 1 28.16 3 GLU B CA 1
ATOM 3753 C C . GLU B 1 3 ? 16.594 -42.656 98.875 1 28.16 3 GLU B C 1
ATOM 3755 O O . GLU B 1 3 ? 15.438 -43 98.562 1 28.16 3 GLU B O 1
ATOM 3760 N N . GLU B 1 4 ? 16.953 -41.406 98.562 1 30.64 4 GLU B N 1
ATOM 3761 C CA . GLU B 1 4 ? 16.609 -40.281 97.75 1 30.64 4 GLU B CA 1
ATOM 3762 C C . GLU B 1 4 ? 16.75 -40.625 96.25 1 30.64 4 GLU B C 1
ATOM 3764 O O . GLU B 1 4 ? 17.844 -41 95.812 1 30.64 4 GLU B O 1
ATOM 3769 N N . THR B 1 5 ? 15.758 -41.312 95.75 1 26.36 5 THR B N 1
ATOM 3770 C CA . THR B 1 5 ? 15.68 -41.719 94.312 1 26.36 5 THR B CA 1
ATOM 3771 C C . THR B 1 5 ? 15.898 -40.5 93.438 1 26.36 5 THR B C 1
ATOM 3773 O O . THR B 1 5 ? 15.227 -39.469 93.562 1 26.36 5 THR B O 1
ATOM 3776 N N . CYS B 1 6 ? 17.016 -40.344 92.75 1 26.03 6 CYS B N 1
ATOM 3777 C CA . CYS B 1 6 ? 17.75 -39.406 91.875 1 26.03 6 CYS B CA 1
ATOM 3778 C C . CYS B 1 6 ? 17.047 -39.25 90.5 1 26.03 6 CYS B C 1
ATOM 3780 O O . CYS B 1 6 ? 17.172 -40.125 89.688 1 26.03 6 CYS B O 1
ATOM 3782 N N . THR B 1 7 ? 15.773 -39.031 90.5 1 25.55 7 THR B N 1
ATOM 3783 C CA . THR B 1 7 ? 15.133 -39 89.188 1 25.55 7 THR B CA 1
ATOM 3784 C C . THR B 1 7 ? 15.773 -37.938 88.312 1 25.55 7 THR B C 1
ATOM 3786 O O . THR B 1 7 ? 15.711 -36.75 88.625 1 25.55 7 THR B O 1
ATOM 3789 N N . MET B 1 8 ? 16.891 -38.156 87.625 1 26.16 8 MET B N 1
ATOM 3790 C CA . MET B 1 8 ? 17.703 -37.25 86.812 1 26.16 8 MET B CA 1
ATOM 3791 C C . MET B 1 8 ? 16.938 -36.812 85.562 1 26.16 8 MET B C 1
ATOM 3793 O O . MET B 1 8 ? 16.609 -37.625 84.688 1 26.16 8 MET B O 1
ATOM 3797 N N . SER B 1 9 ? 15.852 -36 85.625 1 27.91 9 SER B N 1
ATOM 3798 C CA . SER B 1 9 ? 15.133 -35.469 84.5 1 27.91 9 SER B CA 1
ATOM 3799 C C . SER B 1 9 ? 16.062 -34.625 83.562 1 27.91 9 SER B C 1
ATOM 3801 O O . SER B 1 9 ? 16.609 -33.625 84 1 27.91 9 SER B O 1
ATOM 3803 N N . THR B 1 10 ? 16.906 -35.25 82.75 1 30.02 10 THR B N 1
ATOM 3804 C CA . THR B 1 10 ? 17.844 -34.562 81.812 1 30.02 10 THR B CA 1
ATOM 3805 C C . THR B 1 10 ? 17.078 -33.656 80.875 1 30.02 10 THR B C 1
ATOM 3807 O O . THR B 1 10 ? 16.219 -34.094 80.125 1 30.02 10 THR B O 1
ATOM 3810 N N . VAL B 1 11 ? 16.719 -32.406 81.312 1 32.16 11 VAL B N 1
ATOM 3811 C CA . VAL B 1 11 ? 16.203 -31.297 80.5 1 32.16 11 VAL B CA 1
ATOM 3812 C C . VAL B 1 11 ? 17.125 -31.016 79.312 1 32.16 11 VAL B C 1
ATOM 3814 O O . VAL B 1 11 ? 18.328 -30.781 79.5 1 32.16 11 VAL B O 1
ATOM 3817 N N . ILE B 1 12 ? 16.938 -31.609 78.188 1 31.72 12 ILE B N 1
ATOM 3818 C CA . ILE B 1 12 ? 17.656 -31.391 76.938 1 31.72 12 ILE B CA 1
ATOM 3819 C C . ILE B 1 12 ? 17.641 -29.906 76.625 1 31.72 12 ILE B C 1
ATOM 3821 O O . ILE B 1 12 ? 16.562 -29.312 76.375 1 31.72 12 ILE B O 1
ATOM 3825 N N . LYS B 1 13 ? 18.578 -29.078 77.25 1 32.78 13 LYS B N 1
ATOM 3826 C CA . LYS B 1 13 ? 18.891 -27.672 76.938 1 32.78 13 LYS B CA 1
ATOM 3827 C C . LYS B 1 13 ? 19.188 -27.469 75.5 1 32.78 13 LYS B C 1
ATOM 3829 O O . LYS B 1 13 ? 20.188 -27.953 74.938 1 32.78 13 LYS B O 1
ATOM 3834 N N . TRP B 1 14 ? 18.188 -27.344 74.688 1 35.28 14 TRP B N 1
ATOM 3835 C CA . TRP B 1 14 ? 18.375 -27.047 73.312 1 35.28 14 TRP B CA 1
ATOM 3836 C C . TRP B 1 14 ? 19.266 -25.812 73.125 1 35.28 14 TRP B C 1
ATOM 3838 O O . TRP B 1 14 ? 19 -24.766 73.688 1 35.28 14 TRP B O 1
ATOM 3848 N N . ASN B 1 15 ? 20.562 -26.016 73.062 1 36.25 15 ASN B N 1
ATOM 3849 C CA . ASN B 1 15 ? 21.625 -25.016 73 1 36.25 15 ASN B CA 1
ATOM 3850 C C . ASN B 1 15 ? 21.391 -24.047 71.875 1 36.25 15 ASN B C 1
ATOM 3852 O O . ASN B 1 15 ? 20.906 -24.438 70.812 1 36.25 15 ASN B O 1
ATOM 3856 N N . LYS B 1 16 ? 21.422 -22.75 72.25 1 45.28 16 LYS B N 1
ATOM 3857 C CA . LYS B 1 16 ? 21.297 -21.531 71.438 1 45.28 16 LYS B CA 1
ATOM 3858 C C . LYS B 1 16 ? 22.094 -21.641 70.125 1 45.28 16 LYS B C 1
ATOM 3860 O O . LYS B 1 16 ? 21.781 -20.953 69.188 1 45.28 16 LYS B O 1
ATOM 3865 N N . LYS B 1 17 ? 23.016 -22.562 70.188 1 43.5 17 LYS B N 1
ATOM 3866 C CA . LYS B 1 17 ? 23.875 -22.656 69 1 43.5 17 LYS B CA 1
ATOM 3867 C C . LYS B 1 17 ? 23.125 -23.297 67.812 1 43.5 17 LYS B C 1
ATOM 3869 O O . LYS B 1 17 ? 23.328 -22.906 66.688 1 43.5 17 LYS B O 1
ATOM 3874 N N . TRP B 1 18 ? 22.266 -24.234 68.188 1 49.56 18 TRP B N 1
ATOM 3875 C CA . TRP B 1 18 ? 21.547 -24.922 67.125 1 49.56 18 TRP B CA 1
ATOM 3876 C C . TRP B 1 18 ? 20.516 -24 66.5 1 49.56 18 TRP B C 1
ATOM 3878 O O . TRP B 1 18 ? 20.297 -24.047 65.25 1 49.56 18 TRP B O 1
ATOM 3888 N N . LEU B 1 19 ? 20.031 -23.141 67.438 1 49.44 19 LEU B N 1
ATOM 3889 C CA . LEU B 1 19 ? 19.094 -22.156 66.875 1 49.44 19 LEU B CA 1
ATOM 3890 C C . LEU B 1 19 ? 19.812 -21.219 65.875 1 49.44 19 LEU B C 1
ATOM 3892 O O . LEU B 1 19 ? 19.266 -20.859 64.875 1 49.44 19 LEU B O 1
ATOM 3896 N N . PHE B 1 20 ? 21.062 -20.969 66.312 1 54.34 20 PHE B N 1
ATOM 3897 C CA . PHE B 1 20 ? 21.859 -20.078 65.438 1 54.34 20 PHE B CA 1
ATOM 3898 C C . PHE B 1 20 ? 22.188 -20.75 64.125 1 54.34 20 PHE B C 1
ATOM 3900 O O . PHE B 1 20 ? 22.078 -20.125 63.062 1 54.34 20 PHE B O 1
ATOM 3907 N N . PHE B 1 21 ? 22.484 -22.078 64.188 1 55.5 21 PHE B N 1
ATOM 3908 C CA . PHE B 1 21 ? 22.812 -22.781 62.938 1 55.5 21 PHE B CA 1
ATOM 3909 C C . PHE B 1 21 ? 21.578 -22.953 62.062 1 55.5 21 PHE B C 1
ATOM 3911 O O . PHE B 1 21 ? 21.672 -22.859 60.844 1 55.5 21 PHE B O 1
ATOM 3918 N N . VAL B 1 22 ? 20.422 -23.141 62.75 1 58.5 22 VAL B N 1
ATOM 3919 C CA . VAL B 1 22 ? 19.203 -23.25 61.969 1 58.5 22 VAL B CA 1
ATOM 3920 C C . VAL B 1 22 ? 18.859 -21.906 61.344 1 58.5 22 VAL B C 1
ATOM 3922 O O . VAL B 1 22 ? 18.422 -21.844 60.188 1 58.5 22 VAL B O 1
ATOM 3925 N N . GLY B 1 23 ? 19.203 -20.859 62.125 1 54.78 23 GLY B N 1
ATOM 3926 C CA . GLY B 1 23 ? 19.031 -19.531 61.562 1 54.78 23 GLY B CA 1
ATOM 3927 C C . GLY B 1 23 ? 19.938 -19.25 60.406 1 54.78 23 GLY B C 1
ATOM 3928 O O . GLY B 1 23 ? 19.5 -18.672 59.406 1 54.78 23 GLY B O 1
ATOM 3929 N N . ILE B 1 24 ? 21.203 -19.719 60.531 1 59.72 24 ILE B N 1
ATOM 3930 C CA . ILE B 1 24 ? 22.141 -19.547 59.406 1 59.72 24 ILE B CA 1
ATOM 3931 C C . ILE B 1 24 ? 21.688 -20.375 58.219 1 59.72 24 ILE B C 1
ATOM 3933 O O . ILE B 1 24 ? 21.719 -19.906 57.094 1 59.72 24 ILE B O 1
ATOM 3937 N N . ALA B 1 25 ? 21.219 -21.625 58.562 1 57.97 25 ALA B N 1
ATOM 3938 C CA . ALA B 1 25 ? 20.766 -22.469 57.469 1 57.97 25 ALA B CA 1
ATOM 3939 C C . ALA B 1 25 ? 19.531 -21.891 56.781 1 57.97 25 ALA B C 1
ATOM 3941 O O . ALA B 1 25 ? 19.438 -21.891 55.562 1 57.97 25 ALA B O 1
ATOM 3942 N N . LEU B 1 26 ? 18.688 -21.359 57.688 1 59.25 26 LEU B N 1
ATOM 3943 C CA . LEU B 1 26 ? 17.5 -20.719 57.125 1 59.25 26 LEU B CA 1
ATOM 3944 C C . LEU B 1 26 ? 17.875 -19.438 56.375 1 59.25 26 LEU B C 1
ATOM 3946 O O . LEU B 1 26 ? 17.328 -19.156 55.312 1 59.25 26 LEU B O 1
ATOM 3950 N N . GLY B 1 27 ? 18.812 -18.719 56.938 1 55.94 27 GLY B N 1
ATOM 3951 C CA . GLY B 1 27 ? 19.328 -17.547 56.25 1 55.94 27 GLY B CA 1
ATOM 3952 C C . GLY B 1 27 ? 20 -17.875 54.938 1 55.94 27 GLY B C 1
ATOM 3953 O O . GLY B 1 27 ? 19.828 -17.172 53.938 1 55.94 27 GLY B O 1
ATOM 3954 N N . PHE B 1 28 ? 20.797 -18.938 54.969 1 59.31 28 PHE B N 1
ATOM 3955 C CA . PHE B 1 28 ? 21.438 -19.375 53.719 1 59.31 28 PHE B CA 1
ATOM 3956 C C . PHE B 1 28 ? 20.391 -19.828 52.688 1 59.31 28 PHE B C 1
ATOM 3958 O O . PHE B 1 28 ? 20.531 -19.547 51.5 1 59.31 28 PHE B O 1
ATOM 3965 N N . VAL B 1 29 ? 19.359 -20.547 53.156 1 57.31 29 VAL B N 1
ATOM 3966 C CA . VAL B 1 29 ? 18.281 -20.938 52.25 1 57.31 29 VAL B CA 1
ATOM 3967 C C . VAL B 1 29 ? 17.547 -19.688 51.781 1 57.31 29 VAL B C 1
ATOM 3969 O O . VAL B 1 29 ? 17.25 -19.562 50.562 1 57.31 29 VAL B O 1
ATOM 3972 N N . LEU B 1 30 ? 17.312 -18.781 52.719 1 54.84 30 LEU B N 1
ATOM 3973 C CA . LEU B 1 30 ? 16.688 -17.531 52.281 1 54.84 30 LEU B CA 1
ATOM 3974 C C . LEU B 1 30 ? 17.625 -16.719 51.406 1 54.84 30 LEU B C 1
ATOM 3976 O O . LEU B 1 30 ? 17.203 -16.141 50.406 1 54.84 30 LEU B O 1
ATOM 3980 N N . PHE B 1 31 ? 18.938 -16.609 51.781 1 52.78 31 PHE B N 1
ATOM 3981 C CA . PHE B 1 31 ? 19.922 -15.953 50.938 1 52.78 31 PHE B CA 1
ATOM 3982 C C . PHE B 1 31 ? 20.047 -16.656 49.594 1 52.78 31 PHE B C 1
ATOM 3984 O O . PHE B 1 31 ? 20.094 -16 48.531 1 52.78 31 PHE B O 1
ATOM 3991 N N . ASN B 1 32 ? 20.203 -18 49.625 1 48.97 32 ASN B N 1
ATOM 3992 C CA . ASN B 1 32 ? 20.203 -18.703 48.344 1 48.97 32 ASN B CA 1
ATOM 3993 C C . ASN B 1 32 ? 18.891 -18.5 47.594 1 48.97 32 ASN B C 1
ATOM 3995 O O . ASN B 1 32 ? 18.906 -18.359 46.375 1 48.97 32 ASN B O 1
ATOM 3999 N N . CYS B 1 33 ? 17.75 -18.5 48.344 1 49.22 33 CYS B N 1
ATOM 4000 C CA . CYS B 1 33 ? 16.484 -18.203 47.688 1 49.22 33 CYS B CA 1
ATOM 4001 C C . CYS B 1 33 ? 16.469 -16.766 47.156 1 49.22 33 CYS B C 1
ATOM 4003 O O . CYS B 1 33 ? 16.016 -16.5 46.062 1 49.22 33 CYS B O 1
ATOM 4005 N N . VAL B 1 34 ? 16.906 -15.828 48.031 1 47 34 VAL B N 1
ATOM 4006 C CA . VAL B 1 34 ? 16.969 -14.445 47.594 1 47 34 VAL B CA 1
ATOM 4007 C C . VAL B 1 34 ? 18.109 -14.258 46.625 1 47 34 VAL B C 1
ATOM 4009 O O . VAL B 1 34 ? 17.969 -13.555 45.625 1 47 34 VAL B O 1
ATOM 4012 N N . TYR B 1 35 ? 19.359 -14.773 46.938 1 43.81 35 TYR B N 1
ATOM 4013 C CA . TYR B 1 35 ? 20.5 -14.656 46 1 43.81 35 TYR B CA 1
ATOM 4014 C C . TYR B 1 35 ? 20.203 -15.352 44.688 1 43.81 35 TYR B C 1
ATOM 4016 O O . TYR B 1 35 ? 20.578 -14.852 43.625 1 43.81 35 TYR B O 1
ATOM 4024 N N . HIS B 1 36 ? 19.703 -16.594 44.75 1 41.31 36 HIS B N 1
ATOM 4025 C CA . HIS B 1 36 ? 19.281 -17.172 43.469 1 41.31 36 HIS B CA 1
ATOM 4026 C C . HIS B 1 36 ? 18.141 -16.375 42.844 1 41.31 36 HIS B C 1
ATOM 4028 O O . HIS B 1 36 ? 17.953 -16.422 41.625 1 41.31 36 HIS B O 1
ATOM 4034 N N . THR B 1 37 ? 17.281 -15.789 43.688 1 37.31 37 THR B N 1
ATOM 4035 C CA . THR B 1 37 ? 16.266 -14.938 43.062 1 37.31 37 THR B CA 1
ATOM 4036 C C . THR B 1 37 ? 16.875 -13.633 42.594 1 37.31 37 THR B C 1
ATOM 4038 O O . THR B 1 37 ? 16.359 -13.008 41.656 1 37.31 37 THR B O 1
ATOM 4041 N N . ARG B 1 38 ? 17.797 -12.992 43.25 1 35.62 38 ARG B N 1
ATOM 4042 C CA . ARG B 1 38 ? 18.453 -11.773 42.812 1 35.62 38 ARG B CA 1
ATOM 4043 C C . ARG B 1 38 ? 19.531 -12.086 41.781 1 35.62 38 ARG B C 1
ATOM 4045 O O . ARG B 1 38 ? 20.25 -11.188 41.312 1 35.62 38 ARG B O 1
ATOM 4052 N N . ILE B 1 39 ? 20.203 -13.289 41.812 1 32.22 39 ILE B N 1
ATOM 4053 C CA . ILE B 1 39 ? 21 -13.484 40.625 1 32.22 39 ILE B CA 1
ATOM 4054 C C . ILE B 1 39 ? 20.172 -13.125 39.375 1 32.22 39 ILE B C 1
ATOM 4056 O O . ILE B 1 39 ? 19.078 -13.68 39.156 1 32.22 39 ILE B O 1
ATOM 4060 N N . GLY B 1 40 ? 20.406 -11.961 39 1 28.34 40 GLY B N 1
ATOM 4061 C CA . GLY B 1 40 ? 19.859 -11.375 37.781 1 28.34 40 GLY B CA 1
ATOM 4062 C C . GLY B 1 40 ? 19.703 -12.375 36.656 1 28.34 40 GLY B C 1
ATOM 4063 O O . GLY B 1 40 ? 20.625 -13.164 36.375 1 28.34 40 GLY B O 1
ATOM 4064 N N . LYS B 1 41 ? 18.5 -12.922 36.5 1 30.12 41 LYS B N 1
ATOM 4065 C CA . LYS B 1 41 ? 18.297 -13.617 35.25 1 30.12 41 LYS B CA 1
ATOM 4066 C C . LYS B 1 41 ? 19.188 -13.047 34.156 1 30.12 41 LYS B C 1
ATOM 4068 O O . LYS B 1 41 ? 19.078 -11.875 33.781 1 30.12 41 LYS B O 1
ATOM 4073 N N . PHE B 1 42 ? 20.516 -13.484 34.156 1 27.72 42 PHE B N 1
ATOM 4074 C CA . PHE B 1 42 ? 21 -13.367 32.812 1 27.72 42 PHE B CA 1
ATOM 4075 C C . PHE B 1 42 ? 19.875 -13.602 31.797 1 27.72 42 PHE B C 1
ATOM 4077 O O . PHE B 1 42 ? 19.188 -14.625 31.859 1 27.72 42 PHE B O 1
ATOM 4084 N N . SER B 1 43 ? 19.25 -12.594 31.516 1 28.33 43 SER B N 1
ATOM 4085 C CA . SER B 1 43 ? 18.453 -12.805 30.312 1 28.33 43 SER B CA 1
ATOM 4086 C C . SER B 1 43 ? 19.188 -13.688 29.312 1 28.33 43 SER B C 1
ATOM 4088 O O . SER B 1 43 ? 20.156 -13.258 28.672 1 28.33 43 SER B O 1
ATOM 4090 N N . VAL B 1 44 ? 19.547 -14.93 29.75 1 28 44 VAL B N 1
ATOM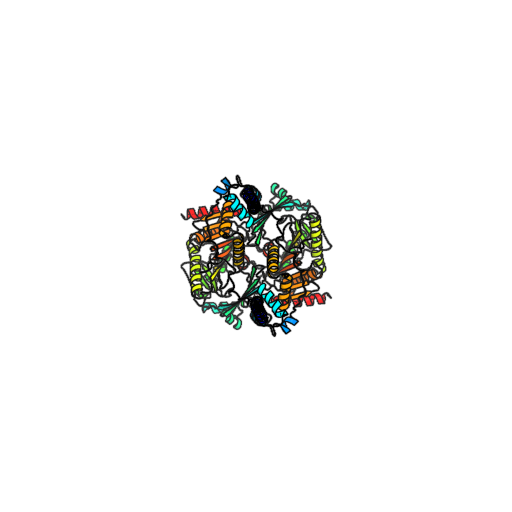 4091 C CA . VAL B 1 44 ? 19.781 -15.766 28.578 1 28 44 VAL B CA 1
ATOM 4092 C C . VAL B 1 44 ? 19.016 -15.195 27.375 1 28 44 VAL B C 1
ATOM 4094 O O . VAL B 1 44 ? 17.797 -15.055 27.438 1 28 44 VAL B O 1
ATOM 4097 N N . ILE B 1 45 ? 19.734 -14.438 26.641 1 29.89 45 ILE B N 1
ATOM 4098 C CA . ILE B 1 45 ? 19.219 -14.305 25.297 1 29.89 45 ILE B CA 1
ATOM 4099 C C . ILE B 1 45 ? 18.625 -15.633 24.828 1 29.89 45 ILE B C 1
ATOM 4101 O O . ILE B 1 45 ? 19.359 -16.594 24.594 1 29.89 45 ILE B O 1
ATOM 4105 N N . THR B 1 46 ? 17.719 -16.25 25.578 1 33.72 46 THR B N 1
ATOM 4106 C CA . THR B 1 46 ? 17.062 -17.391 24.922 1 33.72 46 THR B CA 1
ATOM 4107 C C . THR B 1 46 ? 17.234 -17.312 23.422 1 33.72 46 THR B C 1
ATOM 4109 O O . THR B 1 46 ? 17.141 -16.234 22.828 1 33.72 46 THR B O 1
ATOM 4112 N N . PRO B 1 47 ? 17.922 -18.312 22.938 1 35.06 47 PRO B N 1
ATOM 4113 C CA . PRO B 1 47 ? 17.844 -18.234 21.469 1 35.06 47 PRO B CA 1
ATOM 4114 C C . PRO B 1 47 ? 16.578 -17.531 20.984 1 35.06 47 PRO B C 1
ATOM 4116 O O . PRO B 1 47 ? 15.539 -17.578 21.656 1 35.06 47 PRO B O 1
ATOM 4119 N N . GLU B 1 48 ? 16.688 -16.5 20.297 1 40.84 48 GLU B N 1
ATOM 4120 C CA . GLU B 1 48 ? 15.586 -15.773 19.703 1 40.84 48 GLU B CA 1
ATOM 4121 C C . GLU B 1 48 ? 14.383 -16.688 19.469 1 40.84 48 GLU B C 1
ATOM 4123 O O . GLU B 1 48 ? 14.43 -17.594 18.625 1 40.84 48 GLU B O 1
ATOM 4128 N N . LYS B 1 49 ? 13.82 -17.391 20.469 1 45.28 49 LYS B N 1
ATOM 4129 C CA . LYS B 1 49 ? 12.555 -18.094 20.281 1 45.28 49 LYS B CA 1
ATOM 4130 C C . LYS B 1 49 ? 11.82 -17.594 19.047 1 45.28 49 LYS B C 1
ATOM 4132 O O . LYS B 1 49 ? 11.688 -16.391 18.828 1 45.28 49 LYS B O 1
ATOM 4137 N N . SER B 1 50 ? 11.703 -18.656 18.188 1 58.53 50 SER B N 1
ATOM 4138 C CA . SER B 1 50 ? 11 -18.312 16.969 1 58.53 50 SER B CA 1
ATOM 4139 C C . SER B 1 50 ? 9.734 -17.516 17.266 1 58.53 50 SER B C 1
ATOM 4141 O O . SER B 1 50 ? 8.992 -17.859 18.188 1 58.53 50 SER B O 1
ATOM 4143 N N . LYS B 1 51 ? 9.602 -16.391 16.703 1 83.62 51 LYS B N 1
ATOM 4144 C CA . LYS B 1 51 ? 8.422 -15.531 16.734 1 83.62 51 LYS B CA 1
ATOM 4145 C C . LYS B 1 51 ? 7.184 -16.281 16.234 1 83.62 51 LYS B C 1
ATOM 4147 O O . LYS B 1 51 ? 6.055 -15.844 16.484 1 83.62 51 LYS B O 1
ATOM 4152 N N . TYR B 1 52 ? 7.426 -17.797 15.805 1 96.56 52 TYR B N 1
ATOM 4153 C CA . TYR B 1 52 ? 6.301 -18.484 15.18 1 96.56 52 TYR B CA 1
ATOM 4154 C C . TYR B 1 52 ? 6.145 -19.891 15.734 1 96.56 52 TYR B C 1
ATOM 4156 O O . TYR B 1 52 ? 7.133 -20.562 16.016 1 96.56 52 TYR B O 1
ATOM 4164 N N . SER B 1 53 ? 4.961 -20.438 15.812 1 98.06 53 SER B N 1
ATOM 4165 C CA . SER B 1 53 ? 4.594 -21.812 16.172 1 98.06 53 SER B CA 1
ATOM 4166 C C . SER B 1 53 ? 4.449 -22.672 14.922 1 98.06 53 SER B C 1
ATOM 4168 O O . SER B 1 53 ? 4.406 -22.156 13.805 1 98.06 53 SER B O 1
ATOM 4170 N N . VAL B 1 54 ? 4.48 -24 15.195 1 98.12 54 VAL B N 1
ATOM 4171 C CA . VAL B 1 54 ? 4.098 -24.906 14.125 1 98.12 54 VAL B CA 1
ATOM 4172 C C . VAL B 1 54 ? 2.574 -25 14.047 1 98.12 54 VAL B C 1
ATOM 4174 O O . VAL B 1 54 ? 1.924 -25.469 14.984 1 98.12 54 VAL B O 1
ATOM 4177 N N . TRP B 1 55 ? 2.02 -24.531 12.977 1 98.25 55 TRP B N 1
ATOM 4178 C CA . TRP B 1 55 ? 0.572 -24.531 12.781 1 98.25 55 TRP B CA 1
ATOM 4179 C C . TRP B 1 55 ? 0.1 -25.875 12.234 1 98.25 55 TRP B C 1
ATOM 4181 O O . TRP B 1 55 ? 0.874 -26.609 11.609 1 98.25 55 TRP B O 1
ATOM 4191 N N . PRO B 1 56 ? -1.193 -26.188 12.445 1 97.75 56 PRO B N 1
ATOM 4192 C CA . PRO B 1 56 ? -1.739 -27.281 11.656 1 97.75 56 PRO B CA 1
ATOM 4193 C C . PRO B 1 56 ? -1.579 -27.078 10.148 1 97.75 56 PRO B C 1
ATOM 4195 O O . PRO B 1 56 ? -1.558 -25.938 9.68 1 97.75 56 PRO B O 1
ATOM 4198 N N . GLN B 1 57 ? -1.539 -28.141 9.469 1 96.69 57 GLN B N 1
ATOM 4199 C CA . GLN B 1 57 ? -1.344 -28.062 8.023 1 96.69 57 GLN B CA 1
ATOM 4200 C C . GLN B 1 57 ? -2.514 -27.359 7.344 1 96.69 57 GLN B C 1
ATOM 4202 O O . GLN B 1 57 ? -3.67 -27.547 7.723 1 96.69 57 GLN B O 1
ATOM 4207 N N . PHE B 1 58 ? -2.219 -26.609 6.34 1 98.06 58 PHE B N 1
ATOM 4208 C CA . PHE B 1 58 ? -3.236 -25.922 5.555 1 98.06 58 PHE B CA 1
ATOM 4209 C C . PHE B 1 58 ? -4.086 -26.922 4.777 1 98.06 58 PHE B C 1
ATOM 4211 O O . PHE B 1 58 ? -3.555 -27.859 4.16 1 98.06 58 PHE B O 1
ATOM 4218 N N . GLU B 1 59 ? -5.352 -26.656 4.789 1 96.06 59 GLU B N 1
ATOM 4219 C CA . GLU B 1 59 ? -6.301 -27.453 4.02 1 96.06 59 GLU B CA 1
ATOM 4220 C C . GLU B 1 59 ? -7.125 -26.578 3.078 1 96.06 59 GLU B C 1
ATOM 4222 O O . GLU B 1 59 ? -7.809 -25.656 3.52 1 96.06 59 GLU B O 1
ATOM 4227 N N . SER B 1 60 ? -7.113 -26.969 1.787 1 93.94 60 SER B N 1
ATOM 4228 C CA . SER B 1 60 ? -7.848 -26.188 0.795 1 93.94 60 SER B CA 1
ATOM 4229 C C . SER B 1 60 ? -9.312 -26.609 0.736 1 93.94 60 SER B C 1
ATOM 4231 O O . SER B 1 60 ? -10.164 -25.844 0.268 1 93.94 60 SER B O 1
ATOM 4233 N N . LYS B 1 61 ? -9.602 -27.797 1.156 1 91.81 61 LYS B N 1
ATOM 4234 C CA . LYS B 1 61 ? -10.984 -28.266 1.202 1 91.81 61 LYS B CA 1
ATOM 4235 C C . LYS B 1 61 ? -11.68 -27.828 2.484 1 91.81 61 LYS B C 1
ATOM 4237 O O . LYS B 1 61 ? -11.133 -27.969 3.578 1 91.81 61 LYS B O 1
ATOM 4242 N N . SER B 1 62 ? -12.812 -27.297 2.248 1 91.38 62 SER B N 1
ATOM 4243 C CA . SER B 1 62 ? -13.531 -26.734 3.385 1 91.38 62 SER B CA 1
ATOM 4244 C C . SER B 1 62 ? -14.617 -27.703 3.877 1 91.38 62 SER B C 1
ATOM 4246 O O . SER B 1 62 ? -15.289 -28.344 3.076 1 91.38 62 SER B O 1
ATOM 4248 N N . PRO B 1 63 ? -14.766 -27.781 5.145 1 89.31 63 PRO B N 1
ATOM 4249 C CA . PRO B 1 63 ? -15.852 -28.594 5.699 1 89.31 63 PRO B CA 1
ATOM 4250 C C . PRO B 1 63 ? -17.219 -27.953 5.492 1 89.31 63 PRO B C 1
ATOM 4252 O O . PRO B 1 63 ? -18.25 -28.625 5.645 1 89.31 63 PRO B O 1
ATOM 4255 N N . ILE B 1 64 ? -17.25 -26.734 5.234 1 91.38 64 ILE B N 1
ATOM 4256 C CA . ILE B 1 64 ? -18.5 -26.016 5.008 1 91.38 64 ILE B CA 1
ATOM 4257 C C . ILE B 1 64 ? -18.5 -25.391 3.611 1 91.38 64 ILE B C 1
ATOM 4259 O O . ILE B 1 64 ? -17.766 -24.438 3.346 1 91.38 64 ILE B O 1
ATOM 4263 N N . ASN B 1 65 ? -19.234 -26.031 2.738 1 89.81 65 ASN B N 1
ATOM 4264 C CA . ASN B 1 65 ? -19.359 -25.453 1.404 1 89.81 65 ASN B CA 1
ATOM 4265 C C . ASN B 1 65 ? -20.672 -24.688 1.252 1 89.81 65 ASN B C 1
ATOM 4267 O O . ASN B 1 65 ? -21.484 -24.656 2.178 1 89.81 65 ASN B O 1
ATOM 4271 N N . ASN B 1 66 ? -20.781 -24.094 0.086 1 90.88 66 ASN B N 1
ATOM 4272 C CA . ASN B 1 66 ? -21.922 -23.203 -0.084 1 90.88 66 ASN B CA 1
ATOM 4273 C C . ASN B 1 66 ? -23.25 -23.969 -0.1 1 90.88 66 ASN B C 1
ATOM 4275 O O . ASN B 1 66 ? -24.281 -23.453 0.333 1 90.88 66 ASN B O 1
ATOM 4279 N N . ILE B 1 67 ? -23.219 -25.188 -0.494 1 92.12 67 ILE B N 1
ATOM 4280 C CA . ILE B 1 67 ? -24.438 -25.984 -0.511 1 92.12 67 ILE B CA 1
ATOM 4281 C C . ILE B 1 67 ? -24.922 -26.203 0.917 1 92.12 67 ILE B C 1
ATOM 4283 O O . ILE B 1 67 ? -26.094 -25.969 1.218 1 92.12 67 ILE B O 1
ATOM 4287 N N . PHE B 1 68 ? -24.031 -26.609 1.715 1 95.31 68 PHE B N 1
ATOM 4288 C CA . PHE B 1 68 ? -24.359 -26.781 3.125 1 95.31 68 PHE B CA 1
ATOM 4289 C C . PHE B 1 68 ? -24.797 -25.469 3.75 1 95.31 68 PHE B C 1
ATOM 4291 O O . PHE B 1 68 ? -25.781 -25.406 4.484 1 95.31 68 PHE B O 1
ATOM 4298 N N . PHE B 1 69 ? -24.094 -24.438 3.496 1 96.94 69 PHE B N 1
ATOM 4299 C CA . PHE B 1 69 ? -24.328 -23.125 4.082 1 96.94 69 PHE B CA 1
ATOM 4300 C C . PHE B 1 69 ? -25.734 -22.625 3.752 1 96.94 69 PHE B C 1
ATOM 4302 O O . PHE B 1 69 ? -26.453 -22.141 4.629 1 96.94 69 PHE B O 1
ATOM 4309 N N . ARG B 1 70 ? -26.141 -22.812 2.541 1 95.19 70 ARG B N 1
ATOM 4310 C CA . ARG B 1 70 ? -27.453 -22.344 2.086 1 95.19 70 ARG B CA 1
ATOM 4311 C C . ARG B 1 70 ? -28.562 -23.188 2.682 1 95.19 70 ARG B C 1
ATOM 4313 O O . ARG B 1 70 ? -29.688 -22.719 2.85 1 95.19 70 ARG B O 1
ATOM 4320 N N . SER B 1 71 ? -28.234 -24.391 2.998 1 95.12 71 SER B N 1
ATOM 4321 C CA . SER B 1 71 ? -29.266 -25.297 3.508 1 95.12 71 SER B CA 1
ATOM 4322 C C . SER B 1 71 ? -29.406 -25.172 5.02 1 95.12 71 SER B C 1
ATOM 4324 O O . SER B 1 71 ? -30.531 -25.219 5.543 1 95.12 71 SER B O 1
ATOM 4326 N N . GLU B 1 72 ? -28.234 -24.938 5.652 1 96.25 72 GLU B N 1
ATOM 4327 C CA . GLU B 1 72 ? -28.281 -25.109 7.102 1 96.25 72 GLU B CA 1
ATOM 4328 C C . GLU B 1 72 ? -28.047 -23.781 7.82 1 96.25 72 GLU B C 1
ATOM 4330 O O . GLU B 1 72 ? -28.422 -23.625 8.984 1 96.25 72 GLU B O 1
ATOM 4335 N N . CYS B 1 73 ? -27.359 -22.891 7.219 1 97.25 73 CYS B N 1
ATOM 4336 C CA . CYS B 1 73 ? -26.922 -21.703 7.957 1 97.25 73 CYS B CA 1
ATOM 4337 C C . CYS B 1 73 ? -27.75 -20.484 7.57 1 97.25 73 CYS B C 1
ATOM 4339 O O . CYS B 1 73 ? -28.312 -19.812 8.438 1 97.25 73 CYS B O 1
ATOM 4341 N N . VAL B 1 74 ? -27.766 -20.125 6.309 1 96.94 74 VAL B N 1
ATOM 4342 C CA . VAL B 1 74 ? -28.469 -18.953 5.812 1 96.94 74 VAL B CA 1
ATOM 4343 C C . VAL B 1 74 ? -29.281 -19.312 4.578 1 96.94 74 VAL B C 1
ATOM 4345 O O . VAL B 1 74 ? -28.75 -19.438 3.477 1 96.94 74 VAL B O 1
ATOM 4348 N N . LYS B 1 75 ? -30.562 -19.297 4.836 1 90.75 75 LYS B N 1
ATOM 4349 C CA . LYS B 1 75 ? -31.453 -19.672 3.736 1 90.75 75 LYS B CA 1
ATOM 4350 C C . LYS B 1 75 ? -31.797 -18.469 2.867 1 90.75 75 LYS B C 1
ATOM 4352 O O . LYS B 1 75 ? -31.984 -17.359 3.379 1 90.75 75 LYS B O 1
ATOM 4357 N N . ALA B 1 76 ? -31.781 -18.562 1.568 1 86.81 76 ALA B N 1
ATOM 4358 C CA . ALA B 1 76 ? -32.156 -17.547 0.588 1 86.81 76 ALA B CA 1
ATOM 4359 C C . ALA B 1 76 ? -31.266 -16.312 0.688 1 86.81 76 ALA B C 1
ATOM 4361 O O . ALA B 1 76 ? -31.766 -15.188 0.758 1 86.81 76 ALA B O 1
ATOM 4362 N N . ALA B 1 77 ? -30.047 -16.516 0.757 1 90.31 77 ALA B N 1
ATOM 4363 C CA . ALA B 1 77 ? -29.094 -15.422 0.897 1 90.31 77 ALA B CA 1
ATOM 4364 C C . ALA B 1 77 ? -28.906 -14.68 -0.427 1 90.31 77 ALA B C 1
ATOM 4366 O O . ALA B 1 77 ? -28.906 -15.305 -1.494 1 90.31 77 ALA B O 1
ATOM 4367 N N . ASN B 1 78 ? -28.859 -13.359 -0.399 1 94.06 78 ASN B N 1
ATOM 4368 C CA . ASN B 1 78 ? -28.391 -12.547 -1.519 1 94.06 78 ASN B CA 1
ATOM 4369 C C . ASN B 1 78 ? -26.875 -12.391 -1.516 1 94.06 78 ASN B C 1
ATOM 4371 O O . ASN B 1 78 ? -26.328 -11.547 -0.799 1 94.06 78 ASN B O 1
ATOM 4375 N N . TYR B 1 79 ? -26.266 -13.164 -2.375 1 95.69 79 TYR B N 1
ATOM 4376 C CA . TYR B 1 79 ? -24.812 -13.148 -2.408 1 95.69 79 TYR B CA 1
ATOM 4377 C C . TYR B 1 79 ? -24.297 -11.945 -3.191 1 95.69 79 TYR B C 1
ATOM 4379 O O . TYR B 1 79 ? -23.969 -12.062 -4.375 1 95.69 79 TYR B O 1
ATOM 4387 N N . SER B 1 80 ? -24.203 -10.875 -2.547 1 95.5 80 SER B N 1
ATOM 4388 C CA . SER B 1 80 ? -23.688 -9.586 -2.98 1 95.5 80 SER B CA 1
ATOM 4389 C C . SER B 1 80 ? -23.094 -8.805 -1.811 1 95.5 80 SER B C 1
ATOM 4391 O O . SER B 1 80 ? -23.281 -9.172 -0.651 1 95.5 80 SER B O 1
ATOM 4393 N N . LEU B 1 81 ? -22.344 -7.883 -2.168 1 94.5 81 LEU B N 1
ATOM 4394 C CA . LEU B 1 81 ? -21.75 -7.062 -1.124 1 94.5 81 LEU B CA 1
ATOM 4395 C C . LEU B 1 81 ? -22.812 -6.457 -0.221 1 94.5 81 LEU B C 1
ATOM 4397 O O . LEU B 1 81 ? -22.672 -6.441 1.003 1 94.5 81 LEU B O 1
ATOM 4401 N N . THR B 1 82 ? -23.891 -5.938 -0.816 1 92.38 82 THR B N 1
ATOM 4402 C CA . THR B 1 82 ? -24.969 -5.316 -0.048 1 92.38 82 THR B CA 1
ATOM 4403 C C . THR B 1 82 ? -25.734 -6.363 0.754 1 92.38 82 THR B C 1
ATOM 4405 O O . THR B 1 82 ? -26.359 -6.043 1.767 1 92.38 82 THR B O 1
ATOM 4408 N N . GLY B 1 83 ? -25.672 -7.578 0.327 1 95.44 83 GLY B N 1
ATOM 4409 C CA . GLY B 1 83 ? -26.375 -8.656 1.001 1 95.44 83 GLY B CA 1
ATOM 4410 C C . GLY B 1 83 ? -25.594 -9.242 2.166 1 95.44 83 GLY B C 1
ATOM 4411 O O . GLY B 1 83 ? -26.141 -9.992 2.973 1 95.44 83 GLY B O 1
ATOM 4412 N N . LEU B 1 84 ? -24.344 -8.898 2.322 1 96.38 84 LEU B N 1
ATOM 4413 C CA . LEU B 1 84 ? -23.453 -9.5 3.314 1 96.38 84 LEU B CA 1
ATOM 4414 C C . LEU B 1 84 ? -23.953 -9.211 4.727 1 96.38 84 LEU B C 1
ATOM 4416 O O . LEU B 1 84 ? -23.797 -10.039 5.625 1 96.38 84 LEU B O 1
ATOM 4420 N N . SER B 1 85 ? -24.469 -7.992 4.898 1 95.31 85 SER B N 1
ATOM 4421 C CA . SER B 1 85 ? -24.984 -7.645 6.227 1 95.31 85 SER B CA 1
ATOM 4422 C C . SER B 1 85 ? -26.125 -8.57 6.641 1 95.31 85 SER B C 1
ATOM 4424 O O . SER B 1 85 ? -26.172 -9.023 7.785 1 95.31 85 SER B O 1
ATOM 4426 N N . ASP B 1 86 ? -26.953 -8.781 5.711 1 96.12 86 ASP B N 1
ATOM 4427 C CA . ASP B 1 86 ? -28.078 -9.688 5.977 1 96.12 86 ASP B CA 1
ATOM 4428 C C . ASP B 1 86 ? -27.578 -11.117 6.199 1 96.12 86 ASP B C 1
ATOM 4430 O O . ASP B 1 86 ? -28.094 -11.828 7.07 1 96.12 86 ASP B O 1
ATOM 4434 N N . ILE B 1 87 ? -26.672 -11.531 5.434 1 97.69 87 ILE B N 1
ATOM 4435 C CA . ILE B 1 87 ? -26.078 -12.859 5.594 1 97.69 87 ILE B CA 1
ATOM 4436 C C . ILE B 1 87 ? -25.5 -12.992 6.996 1 97.69 87 ILE B C 1
ATOM 4438 O O . ILE B 1 87 ? -25.719 -14 7.676 1 97.69 87 ILE B O 1
ATOM 4442 N N . LYS B 1 88 ? -24.766 -12.008 7.402 1 97.69 88 LYS B N 1
ATOM 4443 C CA . LYS B 1 88 ? -24.156 -12.023 8.727 1 97.69 88 LYS B CA 1
ATOM 4444 C C . LYS B 1 88 ? -25.219 -12.164 9.82 1 97.69 88 LYS B C 1
ATOM 4446 O O . LYS B 1 88 ? -25.062 -12.961 10.742 1 97.69 88 LYS B O 1
ATOM 4451 N N . THR B 1 89 ? -26.297 -11.461 9.68 1 97 89 THR B N 1
ATOM 4452 C CA . THR B 1 89 ? -27.375 -11.469 10.664 1 97 89 THR B CA 1
ATOM 4453 C C . THR B 1 89 ? -28.031 -12.844 10.727 1 97 89 THR B C 1
ATOM 4455 O O . THR B 1 89 ? -28.266 -13.375 11.812 1 97 89 THR B O 1
ATOM 4458 N N . GLN B 1 90 ? -28.281 -13.383 9.609 1 97.31 90 GLN B N 1
ATOM 4459 C CA . GLN B 1 90 ? -28.906 -14.695 9.555 1 97.31 90 GLN B CA 1
ATOM 4460 C C . GLN B 1 90 ? -27.953 -15.781 10.047 1 97.31 90 GLN B C 1
ATOM 4462 O O . GLN B 1 90 ? -28.359 -16.703 10.75 1 97.31 90 GLN B O 1
ATOM 4467 N N . TRP B 1 91 ? -26.75 -15.672 9.648 1 98.06 91 TRP B N 1
ATOM 4468 C CA . TRP B 1 91 ? -25.719 -16.625 10.047 1 98.06 91 TRP B CA 1
ATOM 4469 C C . TRP B 1 91 ? -25.578 -16.672 11.57 1 98.06 91 TRP B C 1
ATOM 4471 O O . TRP B 1 91 ? -25.406 -17.75 12.148 1 98.06 91 TRP B O 1
ATOM 4481 N N . ALA B 1 92 ? -25.688 -15.508 12.188 1 97.56 92 ALA B N 1
ATOM 4482 C CA . ALA B 1 92 ? -25.562 -15.391 13.641 1 97.56 92 ALA B CA 1
ATOM 4483 C C . ALA B 1 92 ? -26.656 -16.188 14.352 1 97.56 92 ALA B C 1
ATOM 4485 O O . ALA B 1 92 ? -26.453 -16.672 15.469 1 97.56 92 ALA B O 1
ATOM 4486 N N . ARG B 1 93 ? -27.734 -16.406 13.719 1 96.62 93 ARG B N 1
ATOM 4487 C CA . ARG B 1 93 ? -28.891 -17.047 14.336 1 96.62 93 ARG B CA 1
ATOM 4488 C C . ARG B 1 93 ? -28.938 -18.531 14.016 1 96.62 93 ARG B C 1
ATOM 4490 O O . ARG B 1 93 ? -29.766 -19.266 14.562 1 96.62 93 ARG B O 1
ATOM 4497 N N . ALA B 1 94 ? -28.094 -18.906 13.164 1 97 94 ALA B N 1
ATOM 4498 C CA . ALA B 1 94 ? -28.094 -20.312 12.781 1 97 94 ALA B CA 1
ATOM 4499 C C . ALA B 1 94 ? -27.766 -21.203 13.977 1 97 94 ALA B C 1
ATOM 4501 O O . ALA B 1 94 ? -26.906 -20.859 14.797 1 97 94 ALA B O 1
ATOM 4502 N N . GLN B 1 95 ? -28.344 -22.359 14.062 1 95.62 95 GLN B N 1
ATOM 4503 C CA . GLN B 1 95 ? -28.219 -23.188 15.258 1 95.62 95 GLN B CA 1
ATOM 4504 C C . GLN B 1 95 ? -27.281 -24.359 15.023 1 95.62 95 GLN B C 1
ATOM 4506 O O . GLN B 1 95 ? -26.703 -24.891 15.977 1 95.62 95 GLN B O 1
ATOM 4511 N N . HIS B 1 96 ? -27.172 -24.781 13.805 1 96.44 96 HIS B N 1
ATOM 4512 C CA . HIS B 1 96 ? -26.297 -25.906 13.531 1 96.44 96 HIS B CA 1
ATOM 4513 C C . HIS B 1 96 ? -24.875 -25.641 14.031 1 96.44 96 HIS B C 1
ATOM 4515 O O . HIS B 1 96 ? -24.328 -24.562 13.82 1 96.44 96 HIS B O 1
ATOM 4521 N N . PRO B 1 97 ? -24.281 -26.578 14.602 1 96.69 97 PRO B N 1
ATOM 4522 C CA . PRO B 1 97 ? -22.984 -26.359 15.227 1 96.69 97 PRO B CA 1
ATOM 4523 C C . PRO B 1 97 ? -21.906 -25.922 14.227 1 96.69 97 PRO B C 1
ATOM 4525 O O . PRO B 1 97 ? -21.062 -25.094 14.539 1 96.69 97 PRO B O 1
ATOM 4528 N N . LEU B 1 98 ? -21.953 -26.5 13.109 1 96.56 98 LEU B N 1
ATOM 4529 C CA . LEU B 1 98 ? -20.984 -26.141 12.086 1 96.56 98 LEU B CA 1
ATOM 4530 C C . LEU B 1 98 ? -21.156 -24.688 11.648 1 96.56 98 LEU B C 1
ATOM 4532 O O . LEU B 1 98 ? -20.172 -24 11.367 1 96.56 98 LEU B O 1
ATOM 4536 N N . CYS B 1 99 ? -22.406 -24.25 11.578 1 97.88 99 CYS B N 1
ATOM 4537 C CA . CYS B 1 99 ? -22.688 -22.875 11.242 1 97.88 99 CYS B CA 1
ATOM 4538 C C . CYS B 1 99 ? -22.172 -21.922 12.312 1 97.88 99 CYS B C 1
ATOM 4540 O O . CYS B 1 99 ? -21.547 -20.906 12 1 97.88 99 CYS B O 1
ATOM 4542 N N . GLN B 1 100 ? -22.312 -22.297 13.5 1 98 100 GLN B N 1
ATOM 4543 C CA . GLN B 1 100 ? -21.859 -21.469 14.617 1 98 100 GLN B CA 1
ATOM 4544 C C . GLN B 1 100 ? -20.344 -21.391 14.656 1 98 100 GLN B C 1
ATOM 4546 O O . GLN B 1 100 ? -19.766 -20.328 14.883 1 98 100 GLN B O 1
ATOM 4551 N N . LYS B 1 101 ? -19.766 -22.531 14.461 1 97.62 101 LYS B N 1
ATOM 4552 C CA . LYS B 1 101 ? -18.312 -22.594 14.461 1 97.62 101 LYS B CA 1
ATOM 4553 C C . LYS B 1 101 ? -17.719 -21.609 13.453 1 97.62 101 LYS B C 1
ATOM 4555 O O . LYS B 1 101 ? -16.844 -20.812 13.797 1 97.62 101 LYS B O 1
ATOM 4560 N N . TYR B 1 102 ? -18.234 -21.609 12.312 1 97.69 102 TYR B N 1
ATOM 4561 C CA . TYR B 1 102 ? -17.609 -20.812 11.258 1 97.69 102 TYR B CA 1
ATOM 4562 C C . TYR B 1 102 ? -18.125 -19.391 11.266 1 97.69 102 TYR B C 1
ATOM 4564 O O . TYR B 1 102 ? -17.484 -18.484 10.727 1 97.69 102 TYR B O 1
ATOM 4572 N N . TYR B 1 103 ? -19.281 -19.141 11.852 1 98.25 103 TYR B N 1
ATOM 4573 C CA . TYR B 1 103 ? -19.656 -17.75 12.133 1 98.25 103 TYR B CA 1
ATOM 4574 C C . TYR B 1 103 ? -18.672 -17.094 13.086 1 98.25 103 TYR B C 1
ATOM 4576 O O . TYR B 1 103 ? -18.281 -15.945 12.891 1 98.25 103 TYR B O 1
ATOM 4584 N N . ASN B 1 104 ? -18.312 -17.891 14.102 1 98.12 104 ASN B N 1
ATOM 4585 C CA . ASN B 1 104 ? -17.328 -17.375 15.055 1 98.12 104 ASN B CA 1
ATOM 4586 C C . ASN B 1 104 ? -15.984 -17.094 14.391 1 98.12 104 ASN B C 1
ATOM 4588 O O . ASN B 1 104 ? -15.328 -16.094 14.695 1 98.12 104 ASN B O 1
ATOM 4592 N N . LYS B 1 105 ? -15.594 -17.969 13.516 1 98.12 105 LYS B N 1
ATOM 4593 C CA . LYS B 1 105 ? -14.367 -17.75 12.766 1 98.12 105 LYS B CA 1
ATOM 4594 C C . LYS B 1 105 ? -14.484 -16.5 11.891 1 98.12 105 LYS B C 1
ATOM 4596 O O . LYS B 1 105 ? -13.562 -15.68 11.836 1 98.12 105 LYS B O 1
ATOM 4601 N N . PHE B 1 106 ? -15.656 -16.422 11.211 1 98.56 106 PHE B N 1
ATOM 4602 C CA . PHE B 1 106 ? -15.922 -15.289 10.336 1 98.56 106 PHE B CA 1
ATOM 4603 C C . PHE B 1 106 ? -15.812 -13.977 11.102 1 98.56 106 PHE B C 1
ATOM 4605 O O . PHE B 1 106 ? -15.117 -13.055 10.672 1 98.56 106 PHE B O 1
ATOM 4612 N N . THR B 1 107 ? -16.359 -13.898 12.266 1 98.25 107 THR B N 1
ATOM 4613 C CA . THR B 1 107 ? -16.422 -12.656 13.023 1 98.25 107 THR B CA 1
ATOM 4614 C C . THR B 1 107 ? -15.117 -12.406 13.766 1 98.25 107 THR B C 1
ATOM 4616 O O . THR B 1 107 ? -14.859 -11.289 14.219 1 98.25 107 THR B O 1
ATOM 4619 N N . SER B 1 108 ? -14.359 -13.43 13.93 1 98.06 108 SER B N 1
ATOM 4620 C CA . SER B 1 108 ? -13.016 -13.242 14.477 1 98.06 108 SER B CA 1
ATOM 4621 C C . SER B 1 108 ? -12.07 -12.664 13.438 1 98.06 108 SER B C 1
ATOM 4623 O O . SER B 1 108 ? -11.219 -11.828 13.758 1 98.06 108 SER B O 1
ATOM 4625 N N . ILE B 1 109 ? -12.234 -13.055 12.227 1 98.56 109 ILE B N 1
ATOM 4626 C CA . ILE B 1 109 ? -11.312 -12.672 11.164 1 98.56 109 ILE B CA 1
ATOM 4627 C C . ILE B 1 109 ? -11.695 -11.305 10.609 1 98.56 109 ILE B C 1
ATOM 4629 O O . ILE B 1 109 ? -10.828 -10.469 10.344 1 98.56 109 ILE B O 1
ATOM 4633 N N . PHE B 1 110 ? -13.047 -11.086 10.531 1 98.56 110 PHE B N 1
ATOM 4634 C CA . PHE B 1 110 ? -13.484 -9.883 9.836 1 98.56 110 PHE B CA 1
ATOM 4635 C C . PHE B 1 110 ? -14.367 -9.031 10.734 1 98.56 110 PHE B C 1
ATOM 4637 O O . PHE B 1 110 ? -15.164 -9.562 11.516 1 98.56 110 PHE B O 1
ATOM 4644 N N . THR B 1 111 ? -14.219 -7.773 10.594 1 98.12 111 THR B N 1
ATOM 4645 C CA . THR B 1 111 ? -15.227 -6.805 11.016 1 98.12 111 THR B CA 1
ATOM 4646 C C . THR B 1 111 ? -15.984 -6.246 9.82 1 98.12 111 THR B C 1
ATOM 4648 O O . THR B 1 111 ? -15.375 -5.758 8.867 1 98.12 111 THR B O 1
ATOM 4651 N N . LEU B 1 112 ? -17.234 -6.43 9.836 1 97.81 112 LEU B N 1
ATOM 4652 C CA . LEU B 1 112 ? -18.125 -5.926 8.797 1 97.81 112 LEU B CA 1
ATOM 4653 C C . LEU B 1 112 ? -19.062 -4.859 9.344 1 97.81 112 LEU B C 1
ATOM 4655 O O . LEU B 1 112 ? -19.828 -5.121 10.273 1 97.81 112 LEU B O 1
ATOM 4659 N N . LYS B 1 113 ? -18.953 -3.658 8.805 1 96.5 113 LYS B N 1
ATOM 4660 C CA . LYS B 1 113 ? -19.828 -2.553 9.219 1 96.5 113 LYS B CA 1
ATOM 4661 C C . LYS B 1 113 ? -20.5 -1.908 8.008 1 96.5 113 LYS B C 1
ATOM 4663 O O . LYS B 1 113 ? -19.828 -1.582 7.023 1 96.5 113 LYS B O 1
ATOM 4668 N N . THR B 1 114 ? -21.766 -1.776 8.07 1 95.56 114 THR B N 1
ATOM 4669 C CA . THR B 1 114 ? -22.531 -1.062 7.059 1 95.56 114 THR B CA 1
ATOM 4670 C C . THR B 1 114 ? -23.219 0.163 7.66 1 95.56 114 THR B C 1
ATOM 4672 O O . THR B 1 114 ? -23.906 0.061 8.68 1 95.56 114 THR B O 1
ATOM 4675 N N . ARG B 1 115 ? -23.016 1.269 7.035 1 95.62 115 ARG B N 1
ATOM 4676 C CA . ARG B 1 115 ? -23.625 2.508 7.5 1 95.62 115 ARG B CA 1
ATOM 4677 C C . ARG B 1 115 ? -24.25 3.283 6.344 1 95.62 115 ARG B C 1
ATOM 4679 O O . ARG B 1 115 ? -23.828 3.137 5.195 1 95.62 115 ARG B O 1
ATOM 4686 N N . LYS B 1 116 ? -25.172 4.055 6.738 1 95.56 116 LYS B N 1
ATOM 4687 C CA . LYS B 1 116 ? -25.797 4.93 5.75 1 95.56 116 LYS B CA 1
ATOM 4688 C C . LYS B 1 116 ? -25.109 6.301 5.73 1 95.56 116 LYS B C 1
ATOM 4690 O O . LYS B 1 116 ? -24.656 6.785 6.762 1 95.56 116 LYS B O 1
ATOM 4695 N N . ALA B 1 117 ? -25.016 6.855 4.594 1 96.38 117 ALA B N 1
ATOM 4696 C CA . ALA B 1 117 ? -24.5 8.211 4.402 1 96.38 117 ALA B CA 1
ATOM 4697 C C . ALA B 1 117 ? -25.484 9.055 3.59 1 96.38 117 ALA B C 1
ATOM 4699 O O . ALA B 1 117 ? -26.016 8.594 2.574 1 96.38 117 ALA B O 1
ATOM 4700 N N . THR B 1 118 ? -25.734 10.242 4.07 1 96.06 118 THR B N 1
ATOM 4701 C CA . THR B 1 118 ? -26.703 11.117 3.402 1 96.06 118 THR B CA 1
ATOM 4702 C C . THR B 1 118 ? -26.031 12.422 2.969 1 96.06 118 THR B C 1
ATOM 4704 O O . THR B 1 118 ? -24.953 12.766 3.459 1 96.06 118 THR B O 1
ATOM 4707 N N . LEU B 1 119 ? -26.609 13.07 1.946 1 95.69 119 LEU B N 1
ATOM 4708 C CA . LEU B 1 119 ? -26.141 14.375 1.482 1 95.69 119 LEU B CA 1
ATOM 4709 C C . LEU B 1 119 ? -27.266 15.133 0.787 1 95.69 119 LEU B C 1
ATOM 4711 O O . LEU B 1 119 ? -28.344 14.594 0.566 1 95.69 119 LEU B O 1
ATOM 4715 N N . SER B 1 120 ? -27.031 16.391 0.632 1 95.31 120 SER B N 1
ATOM 4716 C CA . SER B 1 120 ? -27.922 17.219 -0.172 1 95.31 120 SER B CA 1
ATOM 4717 C C . SER B 1 120 ? -27.172 17.844 -1.352 1 95.31 120 SER B C 1
ATOM 4719 O O . SER B 1 120 ? -25.969 18.078 -1.271 1 95.31 120 SER B O 1
ATOM 4721 N N . ILE B 1 121 ? -27.906 18.078 -2.467 1 94.88 121 ILE B N 1
ATOM 4722 C CA . ILE B 1 121 ? -27.312 18.625 -3.686 1 94.88 121 ILE B CA 1
ATOM 4723 C C . ILE B 1 121 ? -28.031 19.906 -4.074 1 94.88 121 ILE B C 1
ATOM 4725 O O . ILE B 1 121 ? -29.266 19.922 -4.207 1 94.88 121 ILE B O 1
ATOM 4729 N N . PRO B 1 122 ? -27.266 20.906 -4.234 1 92.81 122 PRO B N 1
ATOM 4730 C CA . PRO B 1 122 ? -27.906 22.125 -4.715 1 92.81 122 PRO B CA 1
ATOM 4731 C C . PRO B 1 122 ? -28.484 21.969 -6.117 1 92.81 122 PRO B C 1
ATOM 4733 O O . PRO B 1 122 ? -28.016 21.141 -6.895 1 92.81 122 PRO B O 1
ATOM 4736 N N . GLU B 1 123 ? -29.406 22.844 -6.445 1 91.44 123 GLU B N 1
ATOM 4737 C CA . GLU B 1 123 ? -30.156 22.734 -7.691 1 91.44 123 GLU B CA 1
ATOM 4738 C C . GLU B 1 123 ? -29.234 22.797 -8.898 1 91.44 123 GLU B C 1
ATOM 4740 O O . GLU B 1 123 ? -29.391 22.047 -9.859 1 91.44 123 GLU B O 1
ATOM 4745 N N . GLY B 1 124 ? -28.281 23.656 -8.844 1 89.31 124 GLY B N 1
ATOM 4746 C CA . GLY B 1 124 ? -27.391 23.859 -9.977 1 89.31 124 GLY B CA 1
ATOM 4747 C C . GLY B 1 124 ? -26.5 22.656 -10.25 1 89.31 124 GLY B C 1
ATOM 4748 O O . GLY B 1 124 ? -26 22.5 -11.359 1 89.31 124 GLY B O 1
ATOM 4749 N N . PHE B 1 125 ? -26.422 21.766 -9.312 1 92.94 125 PHE B N 1
ATOM 4750 C CA . PHE B 1 125 ? -25.484 20.656 -9.398 1 92.94 125 PHE B CA 1
ATOM 4751 C C . PHE B 1 125 ? -26.188 19.375 -9.828 1 92.94 125 PHE B C 1
ATOM 4753 O O . PHE B 1 125 ? -25.547 18.391 -10.188 1 92.94 125 PHE B O 1
ATOM 4760 N N . ARG B 1 126 ? -27.453 19.359 -9.875 1 94.12 126 ARG B N 1
ATOM 4761 C CA . ARG B 1 126 ? -28.25 18.141 -10.031 1 94.12 126 ARG B CA 1
ATOM 4762 C C . ARG B 1 126 ? -28.094 17.562 -11.438 1 94.12 126 ARG B C 1
ATOM 4764 O O . ARG B 1 126 ? -27.969 16.344 -11.609 1 94.12 126 ARG B O 1
ATOM 4771 N N . SER B 1 127 ? -28.078 18.438 -12.359 1 93.31 127 SER B N 1
ATOM 4772 C CA . SER B 1 127 ? -27.969 17.969 -13.734 1 93.31 127 SER B CA 1
ATOM 4773 C C . SER B 1 127 ? -26.625 17.281 -13.984 1 93.31 127 SER B C 1
ATOM 4775 O O . SER B 1 127 ? -26.578 16.234 -14.625 1 93.31 127 SER B O 1
ATOM 4777 N N . LYS B 1 128 ? -25.672 17.844 -13.523 1 92.12 128 LYS B N 1
ATOM 4778 C CA . LYS B 1 128 ? -24.344 17.281 -13.695 1 92.12 128 LYS B CA 1
ATOM 4779 C C . LYS B 1 128 ? -24.234 15.914 -13 1 92.12 128 LYS B C 1
ATOM 4781 O O . LYS B 1 128 ? -23.688 14.969 -13.57 1 92.12 128 LYS B O 1
ATOM 4786 N N . VAL B 1 129 ? -24.719 15.836 -11.836 1 92.5 129 VAL B N 1
ATOM 4787 C CA . VAL B 1 129 ? -24.672 14.594 -11.07 1 92.5 129 VAL B CA 1
ATOM 4788 C C . VAL B 1 129 ? -25.469 13.508 -11.781 1 92.5 129 VAL B C 1
ATOM 4790 O O . VAL B 1 129 ? -25.031 12.359 -11.875 1 92.5 129 VAL B O 1
ATOM 4793 N N . ARG B 1 130 ? -26.625 13.883 -12.305 1 92.94 130 ARG B N 1
ATOM 4794 C CA . ARG B 1 130 ? -27.406 12.945 -13.094 1 92.94 130 ARG B CA 1
ATOM 4795 C C . ARG B 1 130 ? -26.609 12.422 -14.281 1 92.94 130 ARG B C 1
ATOM 4797 O O . ARG B 1 130 ? -26.688 11.242 -14.617 1 92.94 130 ARG B O 1
ATOM 4804 N N . GLY B 1 131 ? -25.875 13.312 -14.812 1 90.31 131 GLY B N 1
ATOM 4805 C CA . GLY B 1 131 ? -25.031 12.945 -15.938 1 90.31 131 GLY B CA 1
ATOM 4806 C C . GLY B 1 131 ? -23.984 11.906 -15.586 1 90.31 131 GLY B C 1
ATOM 4807 O O . GLY B 1 131 ? -23.688 11.016 -16.391 1 90.31 131 GLY B O 1
ATOM 4808 N N . TRP B 1 132 ? -23.438 12.008 -14.43 1 87.38 132 TRP B N 1
ATOM 4809 C CA . TRP B 1 132 ? -22.422 11.055 -13.984 1 87.38 132 TRP B CA 1
ATOM 4810 C C . TRP B 1 132 ? -23.016 9.648 -13.859 1 87.38 132 TRP B C 1
ATOM 4812 O O . TRP B 1 132 ? -22.281 8.656 -13.867 1 87.38 132 TRP B O 1
ATOM 4822 N N . LEU B 1 133 ? -24.297 9.602 -13.742 1 90.88 133 LEU B N 1
ATOM 4823 C CA . LEU B 1 133 ? -24.984 8.32 -13.578 1 90.88 133 LEU B CA 1
ATOM 4824 C C . LEU B 1 133 ? -25.781 7.973 -14.82 1 90.88 133 LEU B C 1
ATOM 4826 O O . LEU B 1 133 ? -26.828 7.316 -14.734 1 90.88 133 LEU B O 1
ATOM 4830 N N . ALA B 1 134 ? -25.406 8.492 -15.875 1 90.44 134 ALA B N 1
ATOM 4831 C CA . ALA B 1 134 ? -26 8.227 -17.188 1 90.44 134 ALA B CA 1
ATOM 4832 C C . ALA B 1 134 ? -27.5 8.57 -17.188 1 90.44 134 ALA B C 1
ATOM 4834 O O . ALA B 1 134 ? -28.297 7.879 -17.828 1 90.44 134 ALA B O 1
ATOM 4835 N N . ASN B 1 135 ? -27.844 9.414 -16.328 1 91.75 135 ASN B N 1
ATOM 4836 C CA . ASN B 1 135 ? -29.203 9.922 -16.219 1 91.75 135 ASN B CA 1
ATOM 4837 C C . ASN B 1 135 ? -30.188 8.828 -15.797 1 91.75 135 ASN B C 1
ATOM 4839 O O . ASN B 1 135 ? -31.359 8.859 -16.172 1 91.75 135 ASN B O 1
ATOM 4843 N N . ASN B 1 136 ? -29.688 7.895 -15.141 1 92.69 136 ASN B N 1
ATOM 4844 C CA . ASN B 1 136 ? -30.531 6.895 -14.492 1 92.69 136 ASN B CA 1
ATOM 4845 C C . ASN B 1 136 ? -31.141 7.434 -13.203 1 92.69 136 ASN B C 1
ATOM 4847 O O . ASN B 1 136 ? -30.453 7.582 -12.195 1 92.69 136 ASN B O 1
ATOM 4851 N N . GLU B 1 137 ? -32.375 7.555 -13.195 1 93.12 137 GLU B N 1
ATOM 4852 C CA . GLU B 1 137 ? -33.062 8.227 -12.086 1 93.12 137 GLU B CA 1
ATOM 4853 C C . GLU B 1 137 ? -33 7.383 -10.82 1 93.12 137 GLU B C 1
ATOM 4855 O O . GLU B 1 137 ? -32.906 7.922 -9.711 1 93.12 137 GLU B O 1
ATOM 4860 N N . ASP B 1 138 ? -33.062 6.113 -10.969 1 91.88 138 ASP B N 1
ATOM 4861 C CA . ASP B 1 138 ? -33 5.246 -9.797 1 91.88 138 ASP B CA 1
ATOM 4862 C C . ASP B 1 138 ? -31.625 5.391 -9.102 1 91.88 138 ASP B C 1
ATOM 4864 O O . ASP B 1 138 ? -31.562 5.488 -7.875 1 91.88 138 ASP B O 1
ATOM 4868 N N . LEU B 1 139 ? -30.656 5.391 -9.898 1 91.12 139 LEU B N 1
ATOM 4869 C CA . LEU B 1 139 ? -29.312 5.566 -9.359 1 91.12 139 LEU B CA 1
ATOM 4870 C C . LEU B 1 139 ? -29.141 6.957 -8.758 1 91.12 139 LEU B C 1
ATOM 4872 O O . LEU B 1 139 ? -28.484 7.121 -7.73 1 91.12 139 LEU B O 1
ATOM 4876 N N . TYR B 1 140 ? -29.688 7.898 -9.445 1 93.94 140 TYR B N 1
ATOM 4877 C CA . TYR B 1 140 ? -29.625 9.266 -8.953 1 93.94 140 TYR B CA 1
ATOM 4878 C C . TYR B 1 140 ? -30.25 9.367 -7.562 1 93.94 140 TYR B C 1
ATOM 4880 O O . TYR B 1 140 ? -29.703 10.047 -6.684 1 93.94 140 TYR B O 1
ATOM 4888 N N . GLN B 1 141 ? -31.312 8.672 -7.344 1 93.62 141 GLN B N 1
ATOM 4889 C CA . GLN B 1 141 ? -31.984 8.719 -6.051 1 93.62 141 GLN B CA 1
ATOM 4890 C C . GLN B 1 141 ? -31.141 8.047 -4.969 1 93.62 141 GLN B C 1
ATOM 4892 O O . GLN B 1 141 ? -31.188 8.445 -3.803 1 93.62 141 GLN B O 1
ATOM 4897 N N . GLU B 1 142 ? -30.328 7.125 -5.363 1 92.75 142 GLU B N 1
ATOM 4898 C CA . GLU B 1 142 ? -29.484 6.41 -4.414 1 92.75 142 GLU B CA 1
ATOM 4899 C C . GLU B 1 142 ? -28.391 7.316 -3.863 1 92.75 142 GLU B C 1
ATOM 4901 O O . GLU B 1 142 ? -27.797 7.02 -2.828 1 92.75 142 GLU B O 1
ATOM 4906 N N . ILE B 1 143 ? -28.125 8.398 -4.516 1 93.94 143 ILE B N 1
ATOM 4907 C CA . ILE B 1 143 ? -27.078 9.328 -4.102 1 93.94 143 ILE B CA 1
ATOM 4908 C C . ILE B 1 143 ? -27.422 9.93 -2.746 1 93.94 143 ILE B C 1
ATOM 4910 O O . ILE B 1 143 ? -26.531 10.234 -1.946 1 93.94 143 ILE B O 1
ATOM 4914 N N . PHE B 1 144 ? -28.688 10.086 -2.498 1 95.31 144 PHE B N 1
ATOM 4915 C CA . PHE B 1 144 ? -29.125 10.844 -1.334 1 95.31 144 PHE B CA 1
ATOM 4916 C C . PHE B 1 144 ? -29.078 9.984 -0.077 1 95.31 144 PHE B C 1
ATOM 4918 O O . PHE B 1 144 ? -29.109 10.508 1.04 1 95.31 144 PHE B O 1
ATOM 4925 N N . VAL B 1 145 ? -29.078 8.703 -0.265 1 95.56 145 VAL B N 1
ATOM 4926 C CA . VAL B 1 145 ? -28.859 7.738 0.811 1 95.56 145 VAL B CA 1
ATOM 4927 C C . VAL B 1 145 ? -28 6.582 0.305 1 95.56 145 VAL B C 1
ATOM 4929 O O . VAL B 1 145 ? -28.484 5.703 -0.408 1 95.56 145 VAL B O 1
ATOM 4932 N N . GLN B 1 146 ? -26.766 6.586 0.795 1 94.81 146 GLN B N 1
ATOM 4933 C CA . GLN B 1 146 ? -25.812 5.609 0.296 1 94.81 146 GLN B CA 1
ATOM 4934 C C . GLN B 1 146 ? -25.438 4.602 1.379 1 94.81 146 GLN B C 1
ATOM 4936 O O . GLN B 1 146 ? -25.312 4.961 2.553 1 94.81 146 GLN B O 1
ATOM 4941 N N . ASP B 1 147 ? -25.266 3.359 0.947 1 94.06 147 ASP B N 1
ATOM 4942 C CA . ASP B 1 147 ? -24.719 2.34 1.835 1 94.06 147 ASP B CA 1
ATOM 4943 C C . ASP B 1 147 ? -23.188 2.295 1.745 1 94.06 147 ASP B C 1
ATOM 4945 O O . ASP B 1 147 ? -22.625 2.09 0.664 1 94.06 147 ASP B O 1
ATOM 4949 N N . ILE B 1 148 ? -22.578 2.492 2.869 1 96.31 148 ILE B N 1
ATOM 4950 C CA . ILE B 1 148 ? -21.125 2.385 2.943 1 96.31 148 ILE B CA 1
ATOM 4951 C C . ILE B 1 148 ? -20.734 1.126 3.719 1 96.31 148 ILE B C 1
ATOM 4953 O O . ILE B 1 148 ? -21.156 0.943 4.863 1 96.31 148 ILE B O 1
ATOM 4957 N N . ILE B 1 149 ? -19.969 0.286 3.105 1 97 149 ILE B N 1
ATOM 4958 C CA . ILE B 1 149 ? -19.625 -1 3.703 1 97 149 ILE B CA 1
ATOM 4959 C C . ILE B 1 149 ? -18.141 -1.046 4.012 1 97 149 ILE B C 1
ATOM 4961 O O . ILE B 1 149 ? -17.297 -0.929 3.105 1 97 149 ILE B O 1
ATOM 4965 N N . HIS B 1 150 ? -17.797 -1.156 5.281 1 97.75 150 HIS B N 1
ATOM 4966 C CA . HIS B 1 150 ? -16.422 -1.358 5.738 1 97.75 150 HIS B CA 1
ATOM 4967 C C . HIS B 1 150 ? -16.156 -2.828 6.039 1 97.75 150 HIS B C 1
ATOM 4969 O O . HIS B 1 150 ? -16.891 -3.461 6.789 1 97.75 150 HIS B O 1
ATOM 4975 N N . ILE B 1 151 ? -15.117 -3.367 5.453 1 98.38 151 ILE B N 1
ATOM 4976 C CA . ILE B 1 151 ? -14.656 -4.703 5.809 1 98.38 151 ILE B CA 1
ATOM 4977 C C . ILE B 1 151 ? -13.195 -4.648 6.25 1 98.38 151 ILE B C 1
ATOM 4979 O O . ILE B 1 151 ? -12.344 -4.117 5.531 1 98.38 151 ILE B O 1
ATOM 4983 N N . ILE B 1 152 ? -12.922 -5.133 7.422 1 98.31 152 ILE B N 1
ATOM 4984 C CA . ILE B 1 152 ? -11.586 -5.125 8.008 1 98.31 152 ILE B CA 1
ATOM 4985 C C . ILE B 1 152 ? -11.141 -6.559 8.297 1 98.31 152 ILE B C 1
ATOM 4987 O O . ILE B 1 152 ? -11.875 -7.328 8.922 1 98.31 152 ILE B O 1
ATOM 4991 N N . SER B 1 153 ? -10.031 -6.945 7.762 1 98.25 153 SER B N 1
ATOM 4992 C CA . SER B 1 153 ? -9.359 -8.156 8.211 1 98.25 153 SER B CA 1
ATOM 4993 C C . SER B 1 153 ? -8.508 -7.895 9.453 1 98.25 153 SER B C 1
ATOM 4995 O O . SER B 1 153 ? -7.441 -7.289 9.367 1 98.25 153 SER B O 1
ATOM 4997 N N . GLU B 1 154 ? -8.883 -8.406 10.531 1 97.44 154 GLU B N 1
ATOM 4998 C CA . GLU B 1 154 ? -8.352 -7.996 11.828 1 97.44 154 GLU B CA 1
ATOM 4999 C C . GLU B 1 154 ? -6.91 -8.445 12.008 1 97.44 154 GLU B C 1
ATOM 5001 O O . GLU B 1 154 ? -6.098 -7.73 12.594 1 97.44 154 GLU B O 1
ATOM 5006 N N . PHE B 1 155 ? -6.59 -9.555 11.477 1 97.38 155 PHE B N 1
ATOM 5007 C CA . PHE B 1 155 ? -5.27 -10.109 11.75 1 97.38 155 PHE B CA 1
ATOM 5008 C C . PHE B 1 155 ? -4.25 -9.609 10.734 1 97.38 155 PHE B C 1
ATOM 5010 O O . PHE B 1 155 ? -3.076 -9.43 11.062 1 97.38 155 PHE B O 1
ATOM 5017 N N . THR B 1 156 ? -4.664 -9.344 9.5 1 96.88 156 THR B N 1
ATOM 5018 C CA . THR B 1 156 ? -3.752 -8.805 8.5 1 96.88 156 THR B CA 1
ATOM 5019 C C . THR B 1 156 ? -3.826 -7.277 8.477 1 96.88 156 THR B C 1
ATOM 5021 O O . THR B 1 156 ? -3.031 -6.625 7.801 1 96.88 156 THR B O 1
ATOM 5024 N N . ARG B 1 157 ? -4.777 -6.676 9.148 1 96.38 157 ARG B N 1
ATOM 5025 C CA . ARG B 1 157 ? -4.969 -5.242 9.352 1 96.38 157 ARG B CA 1
ATOM 5026 C C . ARG B 1 157 ? -5.301 -4.539 8.047 1 96.38 157 ARG B C 1
ATOM 5028 O O . ARG B 1 157 ? -4.918 -3.387 7.836 1 96.38 157 ARG B O 1
ATOM 5035 N N . GLU B 1 158 ? -5.898 -5.281 7.172 1 97.38 158 GLU B N 1
ATOM 5036 C CA . GLU B 1 158 ? -6.352 -4.703 5.91 1 97.38 158 GLU B CA 1
ATOM 5037 C C . GLU B 1 158 ? -7.781 -4.176 6.027 1 97.38 158 GLU B C 1
ATOM 5039 O O . GLU B 1 158 ? -8.617 -4.781 6.695 1 97.38 158 GLU B O 1
ATOM 5044 N N . HIS B 1 159 ? -8.008 -3.02 5.449 1 98.19 159 HIS B N 1
ATOM 5045 C CA . HIS B 1 159 ? -9.281 -2.32 5.523 1 98.19 159 HIS B CA 1
ATOM 5046 C C . HIS B 1 159 ? -9.727 -1.835 4.148 1 98.19 159 HIS B C 1
ATOM 5048 O O . HIS B 1 159 ? -9.016 -1.066 3.498 1 98.19 159 HIS B O 1
ATOM 5054 N N . THR B 1 160 ? -10.859 -2.34 3.736 1 98.31 160 THR B N 1
ATOM 5055 C CA . THR B 1 160 ? -11.414 -1.896 2.461 1 98.31 160 THR B CA 1
ATOM 5056 C C . THR B 1 160 ? -12.82 -1.329 2.646 1 98.31 160 THR B C 1
ATOM 5058 O O . THR B 1 160 ? -13.617 -1.875 3.41 1 98.31 160 THR B O 1
ATOM 5061 N N . VAL B 1 161 ? -13.094 -0.274 1.976 1 97.75 161 VAL B N 1
ATOM 5062 C CA . VAL B 1 161 ? -14.406 0.371 1.992 1 97.75 161 VAL B CA 1
ATOM 5063 C C . VAL B 1 161 ? -15.062 0.237 0.622 1 97.75 161 VAL B C 1
ATOM 5065 O O . VAL B 1 161 ? -14.422 0.455 -0.408 1 97.75 161 VAL B O 1
ATOM 5068 N N . PHE B 1 162 ? -16.344 -0.103 0.66 1 96.75 162 PHE B N 1
ATOM 5069 C CA . PHE B 1 162 ? -17.141 -0.232 -0.559 1 96.75 162 PHE B CA 1
ATOM 5070 C C . PHE B 1 162 ? -18.297 0.751 -0.555 1 96.75 162 PHE B C 1
ATOM 5072 O O . PHE B 1 162 ? -18.969 0.924 0.465 1 96.75 162 PHE B O 1
ATOM 5079 N N . ASN B 1 163 ? -18.438 1.398 -1.635 1 95.06 163 ASN B N 1
ATOM 5080 C CA . ASN B 1 163 ? -19.656 2.113 -1.99 1 95.06 163 ASN B CA 1
ATOM 5081 C C . ASN B 1 163 ? -20.281 1.567 -3.275 1 95.06 163 ASN B C 1
ATOM 5083 O O . ASN B 1 163 ? -19.828 1.898 -4.375 1 95.06 163 ASN B O 1
ATOM 5087 N N . PRO B 1 164 ? -21.281 0.784 -3.135 1 89.19 164 PRO B N 1
ATOM 5088 C CA . PRO B 1 164 ? -21.875 0.108 -4.293 1 89.19 164 PRO B CA 1
ATOM 5089 C C . PRO B 1 164 ? -22.312 1.083 -5.383 1 89.19 164 PRO B C 1
ATOM 5091 O O . PRO B 1 164 ? -22.375 0.717 -6.559 1 89.19 164 PRO B O 1
ATOM 5094 N N . LEU B 1 165 ? -22.562 2.262 -5.062 1 87.38 165 LEU B N 1
ATOM 5095 C CA . LEU B 1 165 ? -23 3.254 -6.039 1 87.38 165 LEU B CA 1
ATOM 5096 C C . LEU B 1 165 ? -21.859 3.631 -6.98 1 87.38 165 LEU B C 1
ATOM 5098 O O . LEU B 1 165 ? -22.109 3.938 -8.156 1 87.38 165 LEU B O 1
ATOM 5102 N N . ARG B 1 166 ? -20.672 3.637 -6.516 1 81.75 166 ARG B N 1
ATOM 5103 C CA . ARG B 1 166 ? -19.5 4.004 -7.32 1 81.75 166 ARG B CA 1
ATOM 5104 C C . ARG B 1 166 ? -19.281 3.002 -8.445 1 81.75 166 ARG B C 1
ATOM 5106 O O . ARG B 1 166 ? -18.781 3.363 -9.516 1 81.75 166 ARG B O 1
ATOM 5113 N N . ASP B 1 167 ? -19.672 1.82 -8.211 1 76.94 167 ASP B N 1
ATOM 5114 C CA . ASP B 1 167 ? -19.516 0.73 -9.172 1 76.94 167 ASP B CA 1
ATOM 5115 C C . ASP B 1 167 ? -20.5 0.879 -10.328 1 76.94 167 ASP B C 1
ATOM 5117 O O . ASP B 1 167 ? -20.281 0.316 -11.406 1 76.94 167 ASP B O 1
ATOM 5121 N N . LYS B 1 168 ? -21.5 1.587 -10.109 1 77.94 168 LYS B N 1
ATOM 5122 C CA . LYS B 1 168 ? -22.594 1.66 -11.078 1 77.94 168 LYS B CA 1
ATOM 5123 C C . LYS B 1 168 ? -22.406 2.852 -12.008 1 77.94 168 LYS B C 1
ATOM 5125 O O . LYS B 1 168 ? -23.172 3.014 -12.969 1 77.94 168 LYS B O 1
ATOM 5130 N N . ARG B 1 169 ? -21.375 3.629 -11.742 1 78.25 169 ARG B N 1
ATOM 5131 C CA . ARG B 1 169 ? -21.078 4.754 -12.625 1 78.25 169 ARG B CA 1
ATOM 5132 C C . ARG B 1 169 ? -20.531 4.27 -13.961 1 78.25 169 ARG B C 1
ATOM 5134 O O . ARG B 1 169 ? -19.703 3.352 -14.008 1 78.25 169 ARG B O 1
ATOM 5141 N N . PRO B 1 170 ? -21.062 4.887 -14.984 1 72.06 170 PRO B N 1
ATOM 5142 C CA . PRO B 1 170 ? -20.5 4.508 -16.281 1 72.06 170 PRO B CA 1
ATOM 5143 C C . PRO B 1 170 ? -19.016 4.859 -16.406 1 72.06 170 PRO B C 1
ATOM 5145 O O . PRO B 1 170 ? -18.578 5.898 -15.898 1 72.06 170 PRO B O 1
ATOM 5148 N N . ILE B 1 171 ? -18.344 3.918 -16.953 1 68.06 171 ILE B N 1
ATOM 5149 C CA . ILE B 1 171 ? -1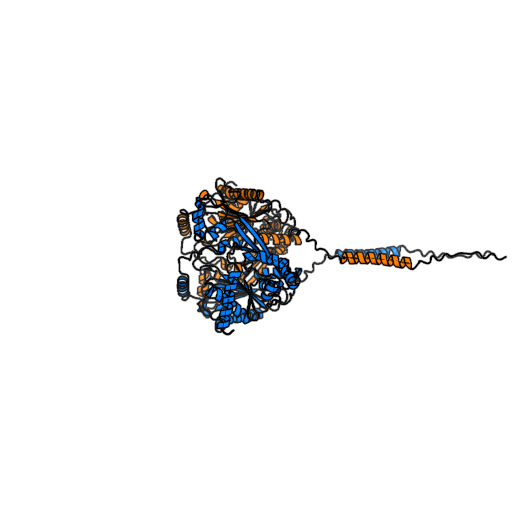6.906 4.137 -17.172 1 68.06 171 ILE B CA 1
ATOM 5150 C C . ILE B 1 171 ? -16.672 4.707 -18.562 1 68.06 171 ILE B C 1
ATOM 5152 O O . ILE B 1 171 ? -17.188 4.172 -19.547 1 68.06 171 ILE B O 1
ATOM 5156 N N . GLN B 1 172 ? -15.992 5.816 -18.562 1 71.06 172 GLN B N 1
ATOM 5157 C CA . GLN B 1 172 ? -15.625 6.359 -19.875 1 71.06 172 GLN B CA 1
ATOM 5158 C C . GLN B 1 172 ? -14.344 5.711 -20.391 1 71.06 172 GLN B C 1
ATOM 5160 O O . GLN B 1 172 ? -13.328 5.684 -19.688 1 71.06 172 GLN B O 1
ATOM 5165 N N . PRO B 1 173 ? -14.453 5.199 -21.547 1 73.38 173 PRO B N 1
ATOM 5166 C CA . PRO B 1 173 ? -13.234 4.605 -22.094 1 73.38 173 PRO B CA 1
ATOM 5167 C C . PRO B 1 173 ? -12.148 5.641 -22.375 1 73.38 173 PRO B C 1
ATOM 5169 O O . PRO B 1 173 ? -12.445 6.816 -22.578 1 73.38 173 PRO B O 1
ATOM 5172 N N . PRO B 1 174 ? -10.969 5.133 -22.312 1 76.56 174 PRO B N 1
ATOM 5173 C CA . PRO B 1 174 ? -9.875 6.059 -22.609 1 76.56 174 PRO B CA 1
ATOM 5174 C C . PRO B 1 174 ? -9.875 6.516 -24.062 1 76.56 174 PRO B C 1
ATOM 5176 O O . PRO B 1 174 ? -10.492 5.871 -24.922 1 76.56 174 PRO B O 1
ATOM 5179 N N . ASP B 1 175 ? -9.203 7.527 -24.281 1 75.94 175 ASP B N 1
ATOM 5180 C CA . ASP B 1 175 ? -9.141 8.133 -25.609 1 75.94 175 ASP B CA 1
ATOM 5181 C C . ASP B 1 175 ? -8.414 7.219 -26.594 1 75.94 175 ASP B C 1
ATOM 5183 O O . ASP B 1 175 ? -8.852 7.055 -27.734 1 75.94 175 ASP B O 1
ATOM 5187 N N . GLN B 1 176 ? -7.375 6.598 -26.125 1 83.12 176 GLN B N 1
ATOM 5188 C CA . GLN B 1 176 ? -6.59 5.711 -26.984 1 83.12 176 GLN B CA 1
ATOM 5189 C C . GLN B 1 176 ? -6.992 4.254 -26.781 1 83.12 176 GLN B C 1
ATOM 5191 O O . GLN B 1 176 ? -7.195 3.814 -25.641 1 83.12 176 GLN B O 1
ATOM 5196 N N . SER B 1 177 ? -7.094 3.631 -27.969 1 89 177 SER B N 1
ATOM 5197 C CA . SER B 1 177 ? -7.367 2.197 -27.938 1 89 177 SER B CA 1
ATOM 5198 C C . SER B 1 177 ? -6.27 1.442 -27.188 1 89 177 SER B C 1
ATOM 5200 O O . SER B 1 177 ? -5.082 1.623 -27.469 1 89 177 SER B O 1
ATOM 5202 N N . GLN B 1 178 ? -6.688 0.604 -26.297 1 90.31 178 GLN B N 1
ATOM 5203 C CA . GLN B 1 178 ? -5.715 -0.165 -25.531 1 90.31 178 GLN B CA 1
ATOM 5204 C C . GLN B 1 178 ? -4.98 -1.17 -26.406 1 90.31 178 GLN B C 1
ATOM 5206 O O . GLN B 1 178 ? -3.783 -1.397 -26.234 1 90.31 178 GLN B O 1
ATOM 5211 N N . SER B 1 179 ? -5.746 -1.717 -27.328 1 91.38 179 SER B N 1
ATOM 5212 C CA . SER B 1 179 ? -5.141 -2.697 -28.219 1 91.38 179 SER B CA 1
ATOM 5213 C C . SER B 1 179 ? -4.082 -2.051 -29.109 1 91.38 179 SER B C 1
ATOM 5215 O O . SER B 1 179 ? -3.016 -2.627 -29.328 1 91.38 179 SER B O 1
ATOM 5217 N N . GLU B 1 180 ? -4.367 -0.896 -29.562 1 93.5 180 GLU B N 1
ATOM 5218 C CA . GLU B 1 180 ? -3.406 -0.182 -30.391 1 93.5 180 GLU B CA 1
ATOM 5219 C C . GLU B 1 180 ? -2.174 0.226 -29.594 1 93.5 180 GLU B C 1
ATOM 5221 O O . GLU B 1 180 ? -1.045 0.096 -30.078 1 93.5 180 GLU B O 1
ATOM 5226 N N . TYR B 1 181 ? -2.482 0.699 -28.469 1 92.69 181 TYR B N 1
ATOM 5227 C CA . TYR B 1 181 ? -1.38 1.062 -27.578 1 92.69 181 TYR B CA 1
ATOM 5228 C C . TYR B 1 181 ? -0.47 -0.133 -27.328 1 92.69 181 TYR B C 1
ATOM 5230 O O . TYR B 1 181 ? 0.754 -0.021 -27.422 1 92.69 181 TYR B O 1
ATOM 5238 N N . PHE B 1 182 ? -1.073 -1.258 -27.109 1 94.12 182 PHE B N 1
ATOM 5239 C CA . PHE B 1 182 ? -0.331 -2.471 -26.781 1 94.12 182 PHE B CA 1
ATOM 5240 C C . PHE B 1 182 ? 0.494 -2.934 -27.969 1 94.12 182 PHE B C 1
ATOM 5242 O O . PHE B 1 182 ? 1.667 -3.285 -27.828 1 94.12 182 PHE B O 1
ATOM 5249 N N . ASP B 1 183 ? -0.092 -2.893 -29.078 1 94.94 183 ASP B N 1
ATOM 5250 C CA . ASP B 1 183 ? 0.597 -3.332 -30.281 1 94.94 183 ASP B CA 1
ATOM 5251 C C . ASP B 1 183 ? 1.811 -2.453 -30.578 1 94.94 183 ASP B C 1
ATOM 5253 O O . ASP B 1 183 ? 2.881 -2.957 -30.922 1 94.94 183 ASP B O 1
ATOM 5257 N N . GLU B 1 184 ? 1.624 -1.224 -30.438 1 94.75 184 GLU B N 1
ATOM 5258 C CA . GLU B 1 184 ? 2.721 -0.287 -30.656 1 94.75 184 GLU B CA 1
ATOM 5259 C C . GLU B 1 184 ? 3.836 -0.484 -29.641 1 94.75 184 GLU B C 1
ATOM 5261 O O . GLU B 1 184 ? 5.02 -0.458 -29.984 1 94.75 184 GLU B O 1
ATOM 5266 N N . LEU B 1 185 ? 3.426 -0.656 -28.453 1 93.69 185 LEU B N 1
ATOM 5267 C CA . LEU B 1 185 ? 4.383 -0.88 -27.391 1 93.69 185 LEU B CA 1
ATOM 5268 C C . LEU B 1 185 ? 5.188 -2.152 -27.625 1 93.69 185 LEU B C 1
ATOM 5270 O O . LEU B 1 185 ? 6.406 -2.168 -27.438 1 93.69 185 LEU B O 1
ATOM 5274 N N . LEU B 1 186 ? 4.512 -3.184 -28.047 1 95.12 186 LEU B N 1
ATOM 5275 C CA . LEU B 1 186 ? 5.152 -4.469 -28.312 1 95.12 186 LEU B CA 1
ATOM 5276 C C . LEU B 1 186 ? 6.18 -4.34 -29.438 1 95.12 186 LEU B C 1
ATOM 5278 O O . LEU B 1 186 ? 7.297 -4.852 -29.312 1 95.12 186 LEU B O 1
ATOM 5282 N N . LYS B 1 187 ? 5.82 -3.66 -30.406 1 95.19 187 LYS B N 1
ATOM 5283 C CA . LYS B 1 187 ? 6.711 -3.475 -31.562 1 95.19 187 LYS B CA 1
ATOM 5284 C C . LYS B 1 187 ? 7.918 -2.621 -31.172 1 95.19 187 LYS B C 1
ATOM 5286 O O . LYS B 1 187 ? 9.055 -2.949 -31.531 1 95.19 187 LYS B O 1
ATOM 5291 N N . ALA B 1 188 ? 7.676 -1.618 -30.453 1 94.38 188 ALA B N 1
ATOM 5292 C CA . ALA B 1 188 ? 8.727 -0.673 -30.094 1 94.38 188 ALA B CA 1
ATOM 5293 C C . ALA B 1 188 ? 9.758 -1.323 -29.172 1 94.38 188 ALA B C 1
ATOM 5295 O O . ALA B 1 188 ? 10.953 -1.034 -29.266 1 94.38 188 ALA B O 1
ATOM 5296 N N . THR B 1 189 ? 9.336 -2.195 -28.344 1 94.56 189 THR B N 1
ATOM 5297 C CA . THR B 1 189 ? 10.219 -2.729 -27.312 1 94.56 189 THR B CA 1
ATOM 5298 C C . THR B 1 189 ? 10.891 -4.016 -27.781 1 94.56 189 THR B C 1
ATOM 5300 O O . THR B 1 189 ? 11.906 -4.438 -27.219 1 94.56 189 THR B O 1
ATOM 5303 N N . ALA B 1 190 ? 10.375 -4.637 -28.797 1 93.19 190 ALA B N 1
ATOM 5304 C CA . ALA B 1 190 ? 10.914 -5.898 -29.281 1 93.19 190 ALA B CA 1
ATOM 5305 C C . ALA B 1 190 ? 12.312 -5.703 -29.859 1 93.19 190 ALA B C 1
ATOM 5307 O O . ALA B 1 190 ? 13.164 -6.594 -29.766 1 93.19 190 ALA B O 1
ATOM 5308 N N . LYS B 1 191 ? 12.609 -4.617 -30.312 1 91.12 191 LYS B N 1
ATOM 5309 C CA . LYS B 1 191 ? 13.844 -4.344 -31.047 1 91.12 191 LYS B CA 1
ATOM 5310 C C . LYS B 1 191 ? 15.031 -4.246 -30.094 1 91.12 191 LYS B C 1
ATOM 5312 O O . LYS B 1 191 ? 16.156 -4.629 -30.438 1 91.12 191 LYS B O 1
ATOM 5317 N N . THR B 1 192 ? 14.867 -3.844 -28.938 1 89.75 192 THR B N 1
ATOM 5318 C CA . THR B 1 192 ? 15.961 -3.576 -28 1 89.75 192 THR B CA 1
ATOM 5319 C C . THR B 1 192 ? 15.773 -4.352 -26.703 1 89.75 192 THR B C 1
ATOM 5321 O O . THR B 1 192 ? 16.312 -3.969 -25.672 1 89.75 192 THR B O 1
ATOM 5324 N N . CYS B 1 193 ? 15.094 -5.387 -26.766 1 94.5 193 CYS B N 1
ATOM 5325 C CA . CYS B 1 193 ? 14.703 -6.109 -25.562 1 94.5 193 CYS B CA 1
ATOM 5326 C C . CYS B 1 193 ? 15.859 -6.926 -25.016 1 94.5 193 CYS B C 1
ATOM 5328 O O . CYS B 1 193 ? 16.312 -7.883 -25.641 1 94.5 193 CYS B O 1
ATOM 5330 N N . ASP B 1 194 ? 16.312 -6.695 -23.859 1 93.19 194 ASP B N 1
ATOM 5331 C CA . ASP B 1 194 ? 17.422 -7.402 -23.203 1 93.19 194 ASP B CA 1
ATOM 5332 C C . ASP B 1 194 ? 17.047 -8.852 -22.906 1 93.19 194 ASP B C 1
ATOM 5334 O O . ASP B 1 194 ? 17.859 -9.758 -23.078 1 93.19 194 ASP B O 1
ATOM 5338 N N . PHE B 1 195 ? 15.82 -9.086 -22.531 1 95.69 195 PHE B N 1
ATOM 5339 C CA . PHE B 1 195 ? 15.383 -10.406 -22.109 1 95.69 195 PHE B CA 1
ATOM 5340 C C . PHE B 1 195 ? 15.195 -11.328 -23.312 1 95.69 195 PHE B C 1
ATOM 5342 O O . PHE B 1 195 ? 15.273 -12.547 -23.172 1 95.69 195 PHE B O 1
ATOM 5349 N N . CYS B 1 196 ? 14.969 -10.727 -24.5 1 96.19 196 CYS B N 1
ATOM 5350 C CA . CYS B 1 196 ? 14.914 -11.531 -25.719 1 96.19 196 CYS B CA 1
ATOM 5351 C C . CYS B 1 196 ? 16.297 -12.094 -26.062 1 96.19 196 CYS B C 1
ATOM 5353 O O . CYS B 1 196 ? 16.391 -13.094 -26.766 1 96.19 196 CYS B O 1
ATOM 5355 N N . ASN B 1 197 ? 17.328 -11.461 -25.562 1 94.88 197 ASN B N 1
ATOM 5356 C CA . ASN B 1 197 ? 18.703 -11.898 -25.719 1 94.88 197 ASN B CA 1
ATOM 5357 C C . ASN B 1 197 ? 19.391 -12.109 -24.375 1 94.88 197 ASN B C 1
ATOM 5359 O O . ASN B 1 197 ? 20.484 -11.594 -24.141 1 94.88 197 ASN B O 1
ATOM 5363 N N . PHE B 1 198 ? 18.703 -12.852 -23.547 1 95.38 198 PHE B N 1
ATOM 5364 C CA . PHE B 1 198 ? 19.031 -12.922 -22.125 1 95.38 198 PHE B CA 1
ATOM 5365 C C . PHE B 1 198 ? 20.438 -13.492 -21.922 1 95.38 198 PHE B C 1
ATOM 5367 O O . PHE B 1 198 ? 21.094 -13.172 -20.938 1 95.38 198 PHE B O 1
ATOM 5374 N N . THR B 1 199 ? 20.969 -14.344 -22.781 1 93.94 199 THR B N 1
ATOM 5375 C CA . THR B 1 199 ? 22.281 -14.953 -22.609 1 93.94 199 THR B CA 1
ATOM 5376 C C . THR B 1 199 ? 23.391 -13.898 -22.672 1 93.94 199 THR B C 1
ATOM 5378 O O . THR B 1 199 ? 24.438 -14.055 -22.047 1 93.94 199 THR B O 1
ATOM 5381 N N . HIS B 1 200 ? 23.062 -12.805 -23.344 1 93.81 200 HIS B N 1
ATOM 5382 C CA . HIS B 1 200 ? 24.078 -11.781 -23.562 1 93.81 200 HIS B CA 1
ATOM 5383 C C . HIS B 1 200 ? 23.797 -10.539 -22.719 1 93.81 200 HIS B C 1
ATOM 5385 O O . HIS B 1 200 ? 24.719 -9.781 -22.391 1 93.81 200 HIS B O 1
ATOM 5391 N N . PHE B 1 201 ? 22.531 -10.367 -22.359 1 95.19 201 PHE B N 1
ATOM 5392 C CA . PHE B 1 201 ? 22.188 -9.047 -21.828 1 95.19 201 PHE B CA 1
ATOM 5393 C C . PHE B 1 201 ? 21.5 -9.172 -20.469 1 95.19 201 PHE B C 1
ATOM 5395 O O . PHE B 1 201 ? 20.594 -8.406 -20.156 1 95.19 201 PHE B O 1
ATOM 5402 N N . THR B 1 202 ? 21.812 -10.148 -19.734 1 96.25 202 THR B N 1
ATOM 5403 C CA . THR B 1 202 ? 21.375 -10.25 -18.359 1 96.25 202 THR B CA 1
AT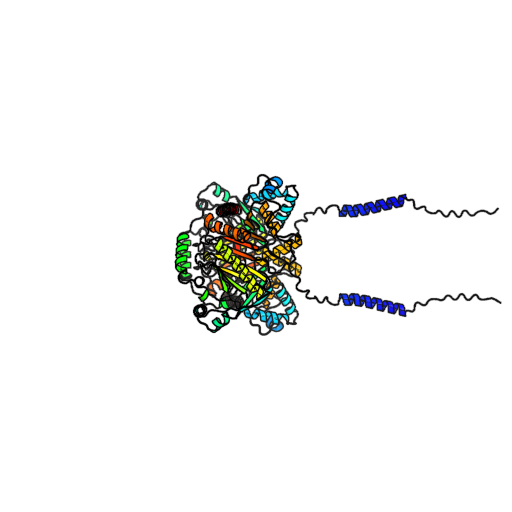OM 5404 C C . THR B 1 202 ? 22.516 -10.758 -17.469 1 96.25 202 THR B C 1
ATOM 5406 O O . THR B 1 202 ? 23.438 -11.414 -17.953 1 96.25 202 THR B O 1
ATOM 5409 N N . ALA B 1 203 ? 22.484 -10.438 -16.234 1 96.88 203 ALA B N 1
ATOM 5410 C CA . ALA B 1 203 ? 23.484 -10.844 -15.258 1 96.88 203 ALA B CA 1
ATOM 5411 C C . ALA B 1 203 ? 23.203 -12.25 -14.734 1 96.88 203 ALA B C 1
ATOM 5413 O O . ALA B 1 203 ? 22.156 -12.828 -15.016 1 96.88 203 ALA B O 1
ATOM 5414 N N . GLU B 1 204 ? 24.203 -12.781 -14.031 1 96.31 204 GLU B N 1
ATOM 5415 C CA . GLU B 1 204 ? 24.062 -14.102 -13.414 1 96.31 204 GLU B CA 1
ATOM 5416 C C . GLU B 1 204 ? 24.484 -14.078 -11.953 1 96.31 204 GLU B C 1
ATOM 5418 O O . GLU B 1 204 ? 25.328 -13.266 -11.555 1 96.31 204 GLU B O 1
ATOM 5423 N N . HIS B 1 205 ? 23.828 -14.961 -11.25 1 96.56 205 HIS B N 1
ATOM 5424 C CA . HIS B 1 205 ? 24.344 -15.211 -9.914 1 96.56 205 HIS B CA 1
ATOM 5425 C C . HIS B 1 205 ? 25.688 -15.93 -9.969 1 96.56 205 HIS B C 1
ATOM 5427 O O . HIS B 1 205 ? 26.078 -16.438 -11.016 1 96.56 205 HIS B O 1
ATOM 5433 N N . THR B 1 206 ? 26.328 -15.961 -8.805 1 92.81 206 THR B N 1
ATOM 5434 C CA . THR B 1 206 ? 27.625 -16.641 -8.742 1 92.81 206 THR B CA 1
ATOM 5435 C C . THR B 1 206 ? 27.453 -18.141 -9.031 1 92.81 206 THR B C 1
ATOM 5437 O O . THR B 1 206 ? 28.375 -18.781 -9.516 1 92.81 206 THR B O 1
ATOM 5440 N N . PHE B 1 207 ? 26.266 -18.625 -8.703 1 95.94 207 PHE B N 1
ATOM 5441 C CA . PHE B 1 207 ? 26 -20.031 -8.953 1 95.94 207 PHE B CA 1
ATOM 5442 C C . PHE B 1 207 ? 25.375 -20.234 -10.328 1 95.94 207 PHE B C 1
ATOM 5444 O O . PHE B 1 207 ? 24.906 -21.328 -10.648 1 95.94 207 PHE B O 1
ATOM 5451 N N . GLY B 1 208 ? 25.266 -19.203 -11.086 1 95.5 208 GLY B N 1
ATOM 5452 C CA . GLY B 1 208 ? 24.797 -19.281 -12.453 1 95.5 208 GLY B CA 1
ATOM 5453 C C . GLY B 1 208 ? 23.297 -19.125 -12.586 1 95.5 208 GLY B C 1
ATOM 5454 O O . GLY B 1 208 ? 22.656 -18.531 -11.719 1 95.5 208 GLY B O 1
ATOM 5455 N N . ARG B 1 209 ? 22.828 -19.484 -13.836 1 96.75 209 ARG B N 1
ATOM 5456 C CA . ARG B 1 209 ? 21.391 -19.406 -14.141 1 96.75 209 ARG B CA 1
ATOM 5457 C C . ARG B 1 209 ? 20.812 -20.797 -14.398 1 96.75 209 ARG B C 1
ATOM 5459 O O . ARG B 1 209 ? 21.562 -21.766 -14.516 1 96.75 209 ARG B O 1
ATOM 5466 N N . VAL B 1 210 ? 19.531 -20.922 -14.344 1 98.06 210 VAL B N 1
ATOM 5467 C CA . VAL B 1 210 ? 18.828 -22.109 -14.797 1 98.06 210 VAL B CA 1
ATOM 5468 C C . VAL B 1 210 ? 17.891 -21.75 -15.953 1 98.06 210 VAL B C 1
ATOM 5470 O O . VAL B 1 210 ? 17.453 -20.609 -16.062 1 98.06 210 VAL B O 1
ATOM 5473 N N . GLN B 1 211 ? 17.688 -22.656 -16.859 1 98.12 211 GLN B N 1
ATOM 5474 C CA . GLN B 1 211 ? 16.812 -22.438 -18 1 98.12 211 GLN B CA 1
ATOM 5475 C C . GLN B 1 211 ? 16 -23.688 -18.328 1 98.12 211 GLN B C 1
ATOM 5477 O O . GLN B 1 211 ? 16.391 -24.797 -17.953 1 98.12 211 GLN B O 1
ATOM 5482 N N . SER B 1 212 ? 14.883 -23.547 -18.859 1 98.44 212 SER B N 1
ATOM 5483 C CA . SER B 1 212 ? 14.008 -24.594 -19.359 1 98.44 212 SER B CA 1
ATOM 5484 C C . SER B 1 212 ? 13.594 -24.328 -20.812 1 98.44 212 SER B C 1
ATOM 5486 O O . SER B 1 212 ? 14.219 -23.5 -21.5 1 98.44 212 SER B O 1
ATOM 5488 N N . LYS B 1 213 ? 12.633 -25.078 -21.281 1 98.25 213 LYS B N 1
ATOM 5489 C CA . LYS B 1 213 ? 12.188 -24.953 -22.672 1 98.25 213 LYS B CA 1
ATOM 5490 C C . LYS B 1 213 ? 11.625 -23.547 -22.938 1 98.25 213 LYS B C 1
ATOM 5492 O O . LYS B 1 213 ? 11.875 -22.969 -23.984 1 98.25 213 LYS B O 1
ATOM 5497 N N . HIS B 1 214 ? 10.953 -22.969 -21.938 1 98.44 214 HIS B N 1
ATOM 5498 C CA . HIS B 1 214 ? 10.188 -21.766 -22.25 1 98.44 214 HIS B CA 1
ATOM 5499 C C . HIS B 1 214 ? 10.594 -20.609 -21.344 1 98.44 214 HIS B C 1
ATOM 5501 O O . HIS B 1 214 ? 10.078 -19.5 -21.469 1 98.44 214 HIS B O 1
ATOM 5507 N N . ALA B 1 215 ? 11.508 -20.828 -20.391 1 98.69 215 ALA B N 1
ATOM 5508 C CA . ALA B 1 215 ? 11.812 -19.797 -19.391 1 98.69 215 ALA B CA 1
ATOM 5509 C C . ALA B 1 215 ? 13.289 -19.797 -19.031 1 98.69 215 ALA B C 1
ATOM 5511 O O . ALA B 1 215 ? 14.016 -20.734 -19.375 1 98.69 215 ALA B O 1
ATOM 5512 N N . PHE B 1 216 ? 13.742 -18.766 -18.406 1 98.69 216 PHE B N 1
ATOM 5513 C CA . PHE B 1 216 ? 15.109 -18.641 -17.922 1 98.69 216 PHE B CA 1
ATOM 5514 C C . PHE B 1 216 ? 15.164 -17.766 -16.672 1 98.69 216 PHE B C 1
ATOM 5516 O O . PHE B 1 216 ? 14.188 -17.094 -16.344 1 98.69 216 PHE B O 1
ATOM 5523 N N . THR B 1 217 ? 16.266 -17.891 -15.93 1 98.56 217 THR B N 1
ATOM 5524 C CA . THR B 1 217 ? 16.484 -17.016 -14.789 1 98.56 217 THR B CA 1
ATOM 5525 C C . THR B 1 217 ? 17.734 -16.156 -15.008 1 98.56 217 THR B C 1
ATOM 5527 O O . THR B 1 217 ? 18.609 -16.516 -15.789 1 98.56 217 THR B O 1
ATOM 5530 N N . ALA B 1 218 ? 17.781 -15.094 -14.445 1 98.25 218 ALA B N 1
ATOM 5531 C CA . ALA B 1 218 ? 18.938 -14.18 -14.398 1 98.25 218 ALA B CA 1
ATOM 5532 C C . ALA B 1 218 ? 19.031 -13.5 -13.031 1 98.25 218 ALA B C 1
ATOM 5534 O O . ALA B 1 218 ? 18.094 -13.562 -12.234 1 98.25 218 ALA B O 1
ATOM 5535 N N . SER B 1 219 ? 20.203 -13.047 -12.797 1 97.56 219 SER B N 1
ATOM 5536 C CA . SER B 1 219 ? 20.344 -12.195 -11.625 1 97.56 219 SER B CA 1
ATOM 5537 C C . SER B 1 219 ? 19.938 -10.758 -11.93 1 97.56 219 SER B C 1
ATOM 5539 O O . SER B 1 219 ? 20.219 -10.242 -13.008 1 97.56 219 SER B O 1
ATOM 5541 N N . ASN B 1 220 ? 19.188 -10.188 -11.016 1 95.06 220 ASN B N 1
ATOM 5542 C CA . ASN B 1 220 ? 18.938 -8.766 -11.18 1 95.06 220 ASN B CA 1
ATOM 5543 C C . ASN B 1 220 ? 20.219 -7.941 -11.039 1 95.06 220 ASN B C 1
ATOM 5545 O O . ASN B 1 220 ? 21.062 -8.242 -10.195 1 95.06 220 ASN B O 1
ATOM 5549 N N . ILE B 1 221 ? 20.312 -6.918 -11.781 1 93.19 221 ILE B N 1
ATOM 5550 C CA . ILE B 1 221 ? 21.5 -6.07 -11.758 1 93.19 221 ILE B CA 1
ATOM 5551 C C . ILE B 1 221 ? 21.484 -5.195 -10.508 1 93.19 221 ILE B C 1
ATOM 5553 O O . ILE B 1 221 ? 22.516 -5.023 -9.852 1 93.19 221 ILE B O 1
ATOM 5557 N N . PHE B 1 222 ? 20.406 -4.613 -10.211 1 91.88 222 PHE B N 1
ATOM 5558 C CA . PHE B 1 222 ? 20.219 -3.809 -9.016 1 91.88 222 PHE B CA 1
ATOM 5559 C C . PHE B 1 222 ? 19.391 -4.559 -7.98 1 91.88 222 PHE B C 1
ATOM 5561 O O . PHE B 1 222 ? 18.156 -4.531 -8.031 1 91.88 222 PHE B O 1
ATOM 5568 N N . LYS B 1 223 ? 20 -5.016 -7.012 1 95 223 LYS B N 1
ATOM 5569 C CA . LYS B 1 223 ? 19.453 -6.027 -6.109 1 95 223 LYS B CA 1
ATOM 5570 C C . LYS B 1 223 ? 18.578 -5.391 -5.035 1 95 223 LYS B C 1
ATOM 5572 O O . LYS B 1 223 ? 18.828 -4.266 -4.602 1 95 223 LYS B O 1
ATOM 5577 N N . ILE B 1 224 ? 17.562 -6.16 -4.672 1 95.56 224 ILE B N 1
ATOM 5578 C CA . ILE B 1 224 ? 16.781 -5.766 -3.5 1 95.56 224 ILE B CA 1
ATOM 5579 C C . ILE B 1 224 ? 16.969 -6.793 -2.387 1 95.56 224 ILE B C 1
ATOM 5581 O O . ILE B 1 224 ? 16.328 -6.711 -1.342 1 95.56 224 ILE B O 1
ATOM 5585 N N . ASP B 1 225 ? 17.688 -7.77 -2.607 1 97.12 225 ASP B N 1
ATOM 5586 C CA . ASP B 1 225 ? 18.141 -8.797 -1.674 1 97.12 225 ASP B CA 1
ATOM 5587 C C . ASP B 1 225 ? 19.422 -9.461 -2.176 1 97.12 225 ASP B C 1
ATOM 5589 O O . ASP B 1 225 ? 19.797 -9.297 -3.336 1 97.12 225 ASP B O 1
ATOM 5593 N N . THR B 1 226 ? 20.078 -10.18 -1.251 1 97.25 226 THR B N 1
ATOM 5594 C CA . THR B 1 226 ? 21.266 -10.914 -1.644 1 97.25 226 THR B CA 1
ATOM 5595 C C . THR B 1 226 ? 20.953 -11.891 -2.775 1 97.25 226 THR B C 1
ATOM 5597 O O . THR B 1 226 ? 21.703 -11.992 -3.744 1 97.25 226 THR B O 1
ATOM 5600 N N . LEU B 1 227 ? 19.891 -12.562 -2.584 1 98.31 227 LEU B N 1
ATOM 5601 C CA . LEU B 1 227 ? 19.422 -13.484 -3.611 1 98.31 227 LEU B CA 1
ATOM 5602 C C . LEU B 1 227 ? 18.172 -12.93 -4.293 1 98.31 227 LEU B C 1
ATOM 5604 O O . LEU B 1 227 ? 17.047 -13.156 -3.826 1 98.31 227 LEU B O 1
ATOM 5608 N N . HIS B 1 228 ? 18.359 -12.227 -5.352 1 98.25 228 HIS B N 1
ATOM 5609 C CA . HIS B 1 228 ? 17.328 -11.586 -6.148 1 98.25 228 HIS B CA 1
ATOM 5610 C C . HIS B 1 228 ? 17.438 -11.961 -7.617 1 98.25 228 HIS B C 1
ATOM 5612 O O . HIS B 1 228 ? 18.359 -11.516 -8.305 1 98.25 228 HIS B O 1
ATOM 5618 N N . ALA B 1 229 ? 16.5 -12.734 -8.047 1 98.56 229 ALA B N 1
ATOM 5619 C CA . ALA B 1 229 ? 16.531 -13.234 -9.422 1 98.56 229 ALA B CA 1
ATOM 5620 C C . ALA B 1 229 ? 15.383 -12.648 -10.242 1 98.56 229 ALA B C 1
ATOM 5622 O O . ALA B 1 229 ? 14.414 -12.133 -9.688 1 98.56 229 ALA B O 1
ATOM 5623 N N . VAL B 1 230 ? 15.594 -12.664 -11.516 1 98.19 230 VAL B N 1
ATOM 5624 C CA . VAL B 1 230 ? 14.539 -12.484 -12.508 1 98.19 230 VAL B CA 1
ATOM 5625 C C . VAL B 1 230 ? 14.188 -13.828 -13.141 1 98.19 230 VAL B C 1
ATOM 5627 O O . VAL B 1 230 ? 15.078 -14.594 -13.523 1 98.19 230 VAL B O 1
ATOM 5630 N N . VAL B 1 231 ? 12.977 -14.141 -13.117 1 98.62 231 VAL B N 1
ATOM 5631 C CA . VAL B 1 231 ? 12.469 -15.297 -13.852 1 98.62 231 VAL B CA 1
ATOM 5632 C C . VAL B 1 231 ? 11.602 -14.82 -15.016 1 98.62 231 VAL B C 1
ATOM 5634 O O . VAL B 1 231 ? 10.625 -14.094 -14.82 1 98.62 231 VAL B O 1
ATOM 5637 N N . ALA B 1 232 ? 11.938 -15.234 -16.25 1 98.5 232 ALA B N 1
ATOM 5638 C CA . ALA B 1 232 ? 11.258 -14.656 -17.406 1 98.5 232 ALA B CA 1
ATOM 5639 C C . ALA B 1 232 ? 10.906 -15.734 -18.438 1 98.5 232 ALA B C 1
ATOM 5641 O O . ALA B 1 232 ? 11.594 -16.75 -18.531 1 98.5 232 ALA B O 1
ATOM 5642 N N . MET B 1 233 ? 9.867 -15.484 -19.094 1 97.88 233 MET B N 1
ATOM 5643 C CA . MET B 1 233 ? 9.57 -16.297 -20.266 1 97.88 233 MET B CA 1
ATOM 5644 C C . MET B 1 233 ? 10.492 -15.938 -21.438 1 97.88 233 MET B C 1
ATOM 5646 O O . MET B 1 233 ? 10.961 -14.805 -21.531 1 97.88 233 MET B O 1
ATOM 5650 N N . LYS B 1 234 ? 10.672 -16.906 -22.281 1 97.31 234 LYS B N 1
ATOM 5651 C CA . LYS B 1 234 ? 11.508 -16.625 -23.453 1 97.31 234 LYS B CA 1
ATOM 5652 C C . LYS B 1 234 ? 10.734 -15.828 -24.5 1 97.31 234 LYS B C 1
ATOM 5654 O O . LYS B 1 234 ? 11.328 -15.07 -25.281 1 97.31 234 LYS B O 1
ATOM 5659 N N . GLN B 1 235 ? 9.5 -15.945 -24.438 1 95.62 235 GLN B N 1
ATOM 5660 C CA . GLN B 1 235 ? 8.688 -15.188 -25.391 1 95.62 235 GLN B CA 1
ATOM 5661 C C . GLN B 1 235 ? 8.531 -13.734 -24.938 1 95.62 235 GLN B C 1
ATOM 5663 O O . GLN B 1 235 ? 8.398 -13.469 -23.734 1 95.62 235 GLN B O 1
ATOM 5668 N N . HIS B 1 236 ? 8.406 -12.789 -25.844 1 96.62 236 HIS B N 1
ATOM 5669 C CA . HIS B 1 236 ? 8.414 -11.352 -25.594 1 96.62 236 HIS B CA 1
ATOM 5670 C C . HIS B 1 236 ? 7.016 -10.852 -25.234 1 96.62 236 HIS B C 1
ATOM 5672 O O . HIS B 1 236 ? 6.871 -9.898 -24.469 1 96.62 236 HIS B O 1
ATOM 5678 N N . ASP B 1 237 ? 5.973 -11.461 -25.766 1 96.5 237 ASP B N 1
ATOM 5679 C CA . ASP B 1 237 ? 4.594 -11.008 -25.609 1 96.5 237 ASP B CA 1
ATOM 5680 C C . ASP B 1 237 ? 4.09 -11.305 -24.188 1 96.5 237 ASP B C 1
ATOM 5682 O O . ASP B 1 237 ? 3.963 -12.461 -23.797 1 96.5 237 ASP B O 1
ATOM 5686 N N . PRO B 1 238 ? 3.74 -10.297 -23.469 1 97 238 PRO B N 1
ATOM 5687 C CA . PRO B 1 238 ? 3.4 -10.5 -22.047 1 97 238 PRO B CA 1
ATOM 5688 C C . PRO B 1 238 ? 1.965 -10.977 -21.859 1 97 238 PRO B C 1
ATOM 5690 O O . PRO B 1 238 ? 1.579 -11.336 -20.734 1 97 238 PRO B O 1
ATOM 5693 N N . LEU B 1 239 ? 1.145 -11.086 -22.875 1 96.94 239 LEU B N 1
ATOM 5694 C CA . LEU B 1 239 ? -0.28 -11.32 -22.656 1 96.94 239 LEU B CA 1
ATOM 5695 C C . LEU B 1 239 ? -0.708 -12.641 -23.281 1 96.94 239 LEU B C 1
ATOM 5697 O O . LEU B 1 239 ? -1.811 -13.133 -23.031 1 96.94 239 LEU B O 1
ATOM 5701 N N . HIS B 1 240 ? 0.183 -13.203 -24.078 1 95.69 240 HIS B N 1
ATOM 5702 C CA . HIS B 1 240 ? -0.19 -14.422 -24.797 1 95.69 240 HIS B CA 1
ATOM 5703 C C . HIS B 1 240 ? 0.773 -15.555 -24.469 1 95.69 240 HIS B C 1
ATOM 5705 O O . HIS B 1 240 ? 1.836 -15.664 -25.094 1 95.69 240 HIS B O 1
ATOM 5711 N N . TRP B 1 241 ? 0.442 -16.344 -23.594 1 95.44 241 TRP B N 1
ATOM 5712 C CA . TRP B 1 241 ? 1.207 -17.516 -23.219 1 95.44 241 TRP B CA 1
ATOM 5713 C C . TRP B 1 241 ? 0.285 -18.719 -22.984 1 95.44 241 TRP B C 1
ATOM 5715 O O . TRP B 1 241 ? -0.86 -18.547 -22.562 1 95.44 241 TRP B O 1
ATOM 5725 N N . SER B 1 242 ? 0.722 -19.875 -23.266 1 96.31 242 SER B N 1
ATOM 5726 C CA . SER B 1 242 ? -0.03 -21.109 -23.062 1 96.31 242 SER B CA 1
ATOM 5727 C C . SER B 1 242 ? 0.114 -21.609 -21.625 1 96.31 242 SER B C 1
ATOM 5729 O O . SER B 1 242 ? 0.971 -21.141 -20.875 1 96.31 242 SER B O 1
ATOM 5731 N N . LEU B 1 243 ? -0.779 -22.562 -21.266 1 96.94 243 LEU B N 1
ATOM 5732 C CA . LEU B 1 243 ? -0.677 -23.203 -19.969 1 96.94 243 LEU B CA 1
ATOM 5733 C C . LEU B 1 243 ? 0.676 -23.891 -19.797 1 96.94 243 LEU B C 1
ATOM 5735 O O . LEU B 1 243 ? 1.277 -23.844 -18.719 1 96.94 243 LEU B O 1
ATOM 5739 N N . GLU B 1 244 ? 1.141 -24.531 -20.828 1 97.31 244 GLU B N 1
ATOM 5740 C CA . GLU B 1 244 ? 2.43 -25.219 -20.797 1 97.31 244 GLU B CA 1
ATOM 5741 C C . GLU B 1 244 ? 3.562 -24.234 -20.484 1 97.31 244 GLU B C 1
ATOM 5743 O O . GLU B 1 244 ? 4.414 -24.516 -19.641 1 97.31 244 GLU B O 1
ATOM 5748 N N . GLU B 1 245 ? 3.627 -23.125 -21.172 1 98.12 245 GLU B N 1
ATOM 5749 C CA . GLU B 1 245 ? 4.641 -22.094 -20.953 1 98.12 245 GLU B CA 1
ATOM 5750 C C . GLU B 1 245 ? 4.562 -21.547 -19.531 1 98.12 245 GLU B C 1
ATOM 5752 O O . GLU B 1 245 ? 5.594 -21.312 -18.891 1 98.12 245 GLU B O 1
ATOM 5757 N N . PHE B 1 246 ? 3.359 -21.375 -19.094 1 98.25 246 PHE B N 1
ATOM 5758 C CA . PHE B 1 246 ? 3.105 -20.812 -17.781 1 98.25 246 PHE B CA 1
ATOM 5759 C C . PHE B 1 246 ? 3.59 -21.766 -16.688 1 98.25 246 PHE B C 1
ATOM 5761 O O . PHE B 1 246 ? 4.297 -21.344 -15.766 1 98.25 246 PHE B O 1
ATOM 5768 N N . VAL B 1 247 ? 3.201 -22.984 -16.75 1 98.38 247 VAL B N 1
ATOM 5769 C CA . VAL B 1 247 ? 3.604 -23.984 -15.766 1 98.38 247 VAL B CA 1
ATOM 5770 C C . VAL B 1 247 ? 5.121 -24.156 -15.797 1 98.38 247 VAL B C 1
ATOM 5772 O O . VAL B 1 247 ? 5.754 -24.312 -14.75 1 98.38 247 VAL B O 1
ATOM 5775 N N . ASP B 1 248 ? 5.691 -24.156 -16.984 1 98.69 248 ASP B N 1
ATOM 5776 C CA . ASP B 1 248 ? 7.137 -24.266 -17.125 1 98.69 248 ASP B CA 1
ATOM 5777 C C . ASP B 1 248 ? 7.855 -23.141 -16.391 1 98.69 248 ASP B C 1
ATOM 5779 O O . ASP B 1 248 ? 8.883 -23.375 -15.75 1 98.69 248 ASP B O 1
ATOM 5783 N N . LEU B 1 249 ? 7.355 -21.984 -16.5 1 98.69 249 LEU B N 1
ATOM 5784 C CA . LEU B 1 249 ? 7.91 -20.812 -15.82 1 98.69 249 LEU B CA 1
ATOM 5785 C C . LEU B 1 249 ? 7.98 -21.031 -14.312 1 98.69 249 LEU B C 1
ATOM 5787 O O . LEU B 1 249 ? 9.016 -20.766 -13.695 1 98.69 249 LEU B O 1
ATOM 5791 N N . PHE B 1 250 ? 6.926 -21.516 -13.719 1 98.75 250 PHE B N 1
ATOM 5792 C CA . PHE B 1 250 ? 6.875 -21.656 -12.266 1 98.75 250 PHE B CA 1
ATOM 5793 C C . PHE B 1 250 ? 7.645 -22.891 -11.812 1 98.75 250 PHE B C 1
ATOM 5795 O O . PHE B 1 250 ? 8.227 -22.891 -10.727 1 98.75 250 PHE B O 1
ATOM 5802 N N . ARG B 1 251 ? 7.691 -23.906 -12.664 1 98.62 251 ARG B N 1
ATOM 5803 C CA . ARG B 1 251 ? 8.562 -25.031 -12.352 1 98.62 251 ARG B CA 1
ATOM 5804 C C . ARG B 1 251 ? 10.031 -24.594 -12.328 1 98.62 251 ARG B C 1
ATOM 5806 O O . ARG B 1 251 ? 10.797 -25.047 -11.477 1 98.62 251 ARG B O 1
ATOM 5813 N N . LEU B 1 252 ? 10.359 -23.781 -13.258 1 98.81 252 LEU B N 1
ATOM 5814 C CA . LEU B 1 252 ? 11.719 -23.234 -13.266 1 98.81 252 LEU B CA 1
ATOM 5815 C C . LEU B 1 252 ? 11.984 -22.406 -12.016 1 98.81 252 LEU B C 1
ATOM 5817 O O . LEU B 1 252 ? 13.102 -22.406 -11.5 1 98.81 252 LEU B O 1
ATOM 5821 N N . THR B 1 253 ? 11 -21.641 -11.578 1 98.81 253 THR B N 1
ATOM 5822 C CA . THR B 1 253 ? 11.102 -20.875 -10.344 1 98.81 253 THR B CA 1
ATOM 5823 C C . THR B 1 253 ? 11.469 -21.781 -9.164 1 98.81 253 THR B C 1
ATOM 5825 O O . THR B 1 253 ? 12.359 -21.453 -8.375 1 98.81 253 THR B O 1
ATOM 5828 N N . GLU B 1 254 ? 10.789 -22.906 -9.078 1 98.75 254 GLU B N 1
ATOM 5829 C CA . GLU B 1 254 ? 11.094 -23.875 -8.023 1 98.75 254 GLU B CA 1
ATOM 5830 C C . GLU B 1 254 ? 12.523 -24.406 -8.148 1 98.75 254 GLU B C 1
ATOM 5832 O O . GLU B 1 254 ? 13.203 -24.594 -7.137 1 98.75 254 GLU B O 1
ATOM 5837 N N . THR B 1 255 ? 12.898 -24.641 -9.367 1 98.75 255 THR B N 1
ATOM 5838 C CA . THR B 1 255 ? 14.258 -25.109 -9.617 1 98.75 255 THR B CA 1
ATOM 5839 C C . THR B 1 255 ? 15.281 -24.094 -9.125 1 98.75 255 THR B C 1
ATOM 5841 O O . THR B 1 255 ? 16.281 -24.469 -8.508 1 98.75 255 THR B O 1
ATOM 5844 N N . TRP B 1 256 ? 15.062 -22.844 -9.398 1 98.81 256 TRP B N 1
ATOM 5845 C CA . TRP B 1 256 ? 15.977 -21.797 -8.953 1 98.81 256 TRP B CA 1
ATOM 5846 C C . TRP B 1 256 ? 16.031 -21.734 -7.43 1 98.81 256 TRP B C 1
ATOM 5848 O O . TRP B 1 256 ? 17.094 -21.594 -6.84 1 98.81 256 TRP B O 1
ATOM 5858 N N . ILE B 1 257 ? 14.867 -21.781 -6.77 1 98.75 257 ILE B N 1
ATOM 5859 C CA . ILE B 1 257 ? 14.805 -21.734 -5.312 1 98.75 257 ILE B CA 1
ATOM 5860 C C . ILE B 1 257 ? 15.648 -22.859 -4.715 1 98.75 257 ILE B C 1
ATOM 5862 O O . ILE B 1 257 ? 16.422 -22.625 -3.787 1 98.75 257 ILE B O 1
ATOM 5866 N N . LYS B 1 258 ? 15.5 -24.031 -5.246 1 98.56 258 LYS B N 1
ATOM 5867 C CA . LYS B 1 258 ? 16.25 -25.188 -4.762 1 98.56 258 LYS B CA 1
ATOM 5868 C C . LYS B 1 258 ? 17.75 -24.984 -4.953 1 98.56 258 LYS B C 1
ATOM 5870 O O . LYS B 1 258 ? 18.547 -25.266 -4.051 1 98.56 258 LYS B O 1
ATOM 5875 N N . LYS B 1 259 ? 18.094 -24.531 -6.121 1 98.62 259 LYS B N 1
ATOM 5876 C CA . LYS B 1 259 ? 19.516 -24.297 -6.418 1 98.62 259 LYS B CA 1
ATOM 5877 C C . LYS B 1 259 ? 20.094 -23.234 -5.496 1 98.62 259 LYS B C 1
ATOM 5879 O O . LYS B 1 259 ? 21.188 -23.406 -4.949 1 98.62 259 LYS B O 1
ATOM 5884 N N . ALA B 1 260 ? 19.406 -22.125 -5.383 1 98.56 260 ALA B N 1
ATOM 5885 C CA . ALA B 1 260 ? 19.859 -21.047 -4.508 1 98.56 260 ALA B CA 1
ATOM 5886 C C . ALA B 1 260 ? 20 -21.516 -3.066 1 98.56 260 ALA B C 1
ATOM 5888 O O . ALA B 1 260 ? 20.984 -21.219 -2.393 1 98.56 260 ALA B O 1
ATOM 5889 N N . ASN B 1 261 ? 19.031 -22.266 -2.605 1 98.56 261 ASN B N 1
ATOM 5890 C CA . ASN B 1 261 ? 19.078 -22.797 -1.248 1 98.56 261 ASN B CA 1
ATOM 5891 C C . ASN B 1 261 ? 20.234 -23.766 -1.058 1 98.56 261 ASN B C 1
ATOM 5893 O O . ASN B 1 261 ? 20.844 -23.812 0.015 1 98.56 261 ASN B O 1
ATOM 5897 N N . SER B 1 262 ? 20.5 -24.562 -2.031 1 98.25 262 SER B N 1
ATOM 5898 C CA . SER B 1 262 ? 21.625 -25.484 -1.952 1 98.25 262 SER B CA 1
ATOM 5899 C C . SER B 1 262 ? 22.938 -24.734 -1.778 1 98.25 262 SER B C 1
ATOM 5901 O O . SER B 1 262 ? 23.828 -25.203 -1.071 1 98.25 262 SER B O 1
ATOM 5903 N N . HIS B 1 263 ? 23.094 -23.594 -2.4 1 97.81 263 HIS B N 1
ATOM 5904 C CA . HIS B 1 263 ? 24.297 -22.797 -2.312 1 97.81 263 HIS B CA 1
ATOM 5905 C C . HIS B 1 263 ? 24.312 -21.953 -1.041 1 97.81 263 HIS B C 1
ATOM 5907 O O . HIS B 1 263 ? 25.375 -21.641 -0.498 1 97.81 263 HIS B O 1
ATOM 5913 N N . TYR B 1 264 ? 23.094 -21.547 -0.646 1 97.62 264 TYR B N 1
ATOM 5914 C CA . TYR B 1 264 ? 22.906 -20.781 0.585 1 97.62 264 TYR B CA 1
ATOM 5915 C C . TYR B 1 264 ? 21.859 -21.438 1.473 1 97.62 264 TYR B C 1
ATOM 5917 O O . TYR B 1 264 ? 20.719 -20.953 1.556 1 97.62 264 TYR B O 1
ATOM 5925 N N . PRO B 1 265 ? 22.234 -22.391 2.246 1 97.62 265 PRO B N 1
ATOM 5926 C CA . PRO B 1 265 ? 21.25 -23.188 3.002 1 97.62 265 PRO B CA 1
ATOM 5927 C C . PRO B 1 265 ? 20.5 -22.344 4.031 1 97.62 265 PRO B C 1
ATOM 5929 O O . PRO B 1 265 ? 19.391 -22.719 4.445 1 97.62 265 PRO B O 1
ATOM 5932 N N . GLN B 1 266 ? 21.016 -21.219 4.402 1 97 266 GLN B N 1
ATOM 5933 C CA . GLN B 1 266 ? 20.359 -20.359 5.387 1 97 266 GLN B CA 1
ATOM 5934 C C . GLN B 1 266 ? 19.25 -19.531 4.746 1 97 266 GLN B C 1
ATOM 5936 O O . GLN B 1 266 ? 18.406 -18.969 5.441 1 97 266 GLN B O 1
ATOM 5941 N N . ALA B 1 267 ? 19.25 -19.375 3.445 1 98.12 267 ALA B N 1
ATOM 5942 C CA . ALA B 1 267 ? 18.188 -18.672 2.738 1 98.12 267 ALA B CA 1
ATOM 5943 C C . ALA B 1 267 ? 16.969 -19.562 2.539 1 98.12 267 ALA B C 1
ATOM 5945 O O . ALA B 1 267 ? 17.047 -20.578 1.848 1 98.12 267 ALA B O 1
ATOM 5946 N N . ARG B 1 268 ? 15.789 -19.125 3.107 1 98.5 268 ARG B N 1
ATOM 5947 C CA . ARG B 1 268 ? 14.719 -20.125 3.189 1 98.5 268 ARG B CA 1
ATOM 5948 C C . ARG B 1 268 ? 13.367 -19.5 2.855 1 98.5 268 ARG B C 1
ATOM 5950 O O . ARG B 1 268 ? 12.352 -20.188 2.818 1 98.5 268 ARG B O 1
ATOM 5957 N N . TYR B 1 269 ? 13.219 -18.219 2.633 1 98.69 269 TYR B N 1
ATOM 5958 C CA . TYR B 1 269 ? 11.93 -17.547 2.52 1 98.69 269 TYR B CA 1
ATOM 5959 C C . TYR B 1 269 ? 11.727 -16.984 1.118 1 98.69 269 TYR B C 1
ATOM 5961 O O . TYR B 1 269 ? 12.039 -15.82 0.863 1 98.69 269 TYR B O 1
ATOM 5969 N N . PRO B 1 270 ? 11.156 -17.75 0.204 1 98.81 270 PRO B N 1
ATOM 5970 C CA . PRO B 1 270 ? 10.984 -17.344 -1.189 1 98.81 270 PRO B CA 1
ATOM 5971 C C . PRO B 1 270 ? 9.711 -16.516 -1.403 1 98.81 270 PRO B C 1
ATOM 5973 O O . PRO B 1 270 ? 8.664 -16.828 -0.845 1 98.81 270 PRO B O 1
ATOM 5976 N N . ALA B 1 271 ? 9.789 -15.484 -2.131 1 98.62 271 ALA B N 1
ATOM 5977 C CA . ALA B 1 271 ? 8.68 -14.625 -2.525 1 98.62 271 ALA B CA 1
ATOM 5978 C C . ALA B 1 271 ? 8.875 -14.094 -3.943 1 98.62 271 ALA B C 1
ATOM 5980 O O . ALA B 1 271 ? 10.008 -13.914 -4.395 1 98.62 271 ALA B O 1
ATOM 5981 N N . LEU B 1 272 ? 7.809 -13.891 -4.605 1 98 272 LEU B N 1
ATOM 5982 C CA . LEU B 1 272 ? 7.938 -13.383 -5.965 1 98 272 LEU B CA 1
ATOM 5983 C C . LEU B 1 272 ? 6.828 -12.383 -6.277 1 98 272 LEU B C 1
ATOM 5985 O O . LEU B 1 272 ? 5.773 -12.398 -5.641 1 98 272 LEU B O 1
ATOM 5989 N N . ILE B 1 273 ? 7.105 -11.461 -7.23 1 98.44 273 ILE B N 1
ATOM 5990 C CA . ILE B 1 273 ? 6.113 -10.5 -7.695 1 98.44 273 ILE B CA 1
ATOM 5991 C C . ILE B 1 273 ? 6.137 -10.438 -9.219 1 98.44 273 ILE B C 1
ATOM 5993 O O . ILE B 1 273 ? 7.133 -10.805 -9.852 1 98.44 273 ILE B O 1
ATOM 5997 N N . TRP B 1 274 ? 5.055 -10 -9.727 1 98.31 274 TRP B N 1
ATOM 5998 C CA . TRP B 1 274 ? 4.887 -9.883 -11.172 1 98.31 274 TRP B CA 1
ATOM 5999 C C . TRP B 1 274 ? 4.031 -8.672 -11.523 1 98.31 274 TRP B C 1
ATOM 6001 O O . TRP B 1 274 ? 2.906 -8.531 -11.039 1 98.31 274 TRP B O 1
ATOM 6011 N N . ASP B 1 275 ? 4.574 -7.777 -12.281 1 97.5 275 ASP B N 1
ATOM 6012 C CA . ASP B 1 275 ? 3.846 -6.664 -12.875 1 97.5 275 ASP B CA 1
ATOM 6013 C C . ASP B 1 275 ? 3.818 -6.77 -14.398 1 97.5 275 ASP B C 1
ATOM 6015 O O . ASP B 1 275 ? 4.855 -6.992 -15.031 1 97.5 275 ASP B O 1
ATOM 6019 N N . ILE B 1 276 ? 2.664 -6.559 -14.961 1 96.5 276 ILE B N 1
ATOM 6020 C CA . ILE B 1 276 ? 2.539 -6.637 -16.422 1 96.5 276 ILE B CA 1
ATOM 6021 C C . ILE B 1 276 ? 2.236 -5.25 -16.984 1 96.5 276 ILE B C 1
ATOM 6023 O O . ILE B 1 276 ? 1.256 -4.613 -16.594 1 96.5 276 ILE B O 1
ATOM 6027 N N . LEU B 1 277 ? 3.078 -4.816 -17.953 1 95 277 LEU B N 1
ATOM 6028 C CA . LEU B 1 277 ? 2.953 -3.555 -18.672 1 95 277 LEU B CA 1
ATOM 6029 C C . LEU B 1 277 ? 3.334 -2.379 -17.781 1 95 277 LEU B C 1
ATOM 6031 O O . LEU B 1 277 ? 3.256 -2.475 -16.547 1 95 277 LEU B O 1
ATOM 6035 N N . PRO B 1 278 ? 3.697 -1.26 -18.344 1 91.25 278 PRO B N 1
ATOM 6036 C CA . PRO B 1 278 ? 4.23 -0.12 -17.594 1 91.25 278 PRO B CA 1
ATOM 6037 C C . PRO B 1 278 ? 3.211 0.487 -16.625 1 91.25 278 PRO B C 1
ATOM 6039 O O . PRO B 1 278 ? 3.561 0.857 -15.508 1 91.25 278 PRO B O 1
ATOM 6042 N N . LYS B 1 279 ? 1.988 0.538 -16.984 1 91.12 279 LYS B N 1
ATOM 6043 C CA . LYS B 1 279 ? 0.948 1.113 -16.125 1 91.12 279 LYS B CA 1
ATOM 6044 C C . LYS B 1 279 ? 0.892 0.413 -14.773 1 91.12 279 LYS B C 1
ATOM 6046 O O . LYS B 1 279 ? 0.56 1.032 -13.766 1 91.12 279 LYS B O 1
ATOM 6051 N N . CYS B 1 280 ? 1.284 -0.833 -14.766 1 91.94 280 CYS B N 1
ATOM 6052 C CA . CYS B 1 280 ? 1.208 -1.609 -13.531 1 91.94 280 CYS B CA 1
ATOM 6053 C C . CYS B 1 280 ? 2.57 -1.687 -12.852 1 91.94 280 CYS B C 1
ATOM 6055 O O . CYS B 1 280 ? 2.721 -2.357 -11.828 1 91.94 280 CYS B O 1
ATOM 6057 N N . GLY B 1 281 ? 3.473 -1.053 -13.453 1 91.44 281 GLY B N 1
ATOM 6058 C CA . GLY B 1 281 ? 4.738 -0.948 -12.742 1 91.44 281 GLY B CA 1
ATOM 6059 C C . GLY B 1 281 ? 5.855 -1.745 -13.391 1 91.44 281 GLY B C 1
ATOM 6060 O O . GLY B 1 281 ? 6.984 -1.75 -12.898 1 91.44 281 GLY B O 1
ATOM 6061 N N . ALA B 1 282 ? 5.637 -2.371 -14.5 1 92.62 282 ALA B N 1
ATOM 6062 C CA . ALA B 1 282 ? 6.688 -3.143 -15.156 1 92.62 282 ALA B CA 1
ATOM 6063 C C . ALA B 1 282 ? 7.723 -2.225 -15.797 1 92.62 282 ALA B C 1
ATOM 6065 O O . ALA B 1 282 ? 7.367 -1.307 -16.547 1 92.62 282 ALA B O 1
ATOM 6066 N N . SER B 1 283 ? 8.922 -2.498 -15.547 1 87.69 283 SER B N 1
ATOM 6067 C CA . SER B 1 283 ? 10 -1.707 -16.125 1 87.69 283 SER B CA 1
ATOM 6068 C C . SER B 1 283 ? 10.266 -2.123 -17.578 1 87.69 283 SER B C 1
ATOM 6070 O O . SER B 1 283 ? 10.812 -1.343 -18.359 1 87.69 283 SER B O 1
ATOM 6072 N N . GLN B 1 284 ? 9.961 -3.338 -17.875 1 91.75 284 GLN B N 1
ATOM 6073 C CA . GLN B 1 284 ? 10.078 -3.9 -19.219 1 91.75 284 GLN B CA 1
ATOM 6074 C C . GLN B 1 284 ? 8.781 -4.586 -19.641 1 91.75 284 GLN B C 1
ATOM 6076 O O . GLN B 1 284 ? 8.086 -5.18 -18.812 1 91.75 284 GLN B O 1
ATOM 6081 N N . VAL B 1 285 ? 8.547 -4.539 -20.938 1 94.94 285 VAL B N 1
ATOM 6082 C CA . VAL B 1 285 ? 7.328 -5.129 -21.469 1 94.94 285 VAL B CA 1
ATOM 6083 C C . VAL B 1 285 ? 7.434 -6.652 -21.438 1 94.94 285 VAL B C 1
ATOM 6085 O O . VAL B 1 285 ? 6.445 -7.348 -21.172 1 94.94 285 VAL B O 1
ATOM 6088 N N . HIS B 1 286 ? 8.656 -7.129 -21.688 1 97.12 286 HIS B N 1
ATOM 6089 C CA . HIS B 1 286 ? 8.906 -8.57 -21.641 1 97.12 286 HIS B CA 1
ATOM 6090 C C . HIS B 1 286 ? 8.461 -9.164 -20.312 1 97.12 286 HIS B C 1
ATOM 6092 O O . HIS B 1 286 ? 8.812 -8.656 -19.25 1 97.12 286 HIS B O 1
ATOM 6098 N N . PRO B 1 287 ? 7.609 -10.266 -20.391 1 97.12 287 PRO B N 1
ATOM 6099 C CA . PRO B 1 287 ? 7.094 -10.844 -19.141 1 97.12 287 PRO B CA 1
ATOM 6100 C C . PRO B 1 287 ? 8.195 -11.422 -18.25 1 97.12 287 PRO B C 1
ATOM 6102 O O . PRO B 1 287 ? 8.867 -12.375 -18.641 1 97.12 287 PRO B O 1
ATOM 6105 N N . HIS B 1 288 ? 8.367 -10.867 -17.094 1 97.94 288 HIS B N 1
ATOM 6106 C CA . HIS B 1 288 ? 9.391 -11.297 -16.156 1 97.94 288 HIS B CA 1
ATOM 6107 C C . HIS B 1 288 ? 8.93 -11.094 -14.711 1 97.94 288 HIS B C 1
ATOM 6109 O O . HIS B 1 288 ? 8.219 -10.133 -14.406 1 97.94 288 HIS B O 1
ATOM 6115 N N . LEU B 1 289 ? 9.289 -11.984 -13.859 1 98.12 289 LEU B N 1
ATOM 6116 C CA . LEU B 1 289 ? 8.992 -11.961 -12.43 1 98.12 289 LEU B CA 1
ATOM 6117 C C . LEU B 1 289 ? 10.242 -11.617 -11.625 1 98.12 289 LEU B C 1
ATOM 6119 O O . LEU B 1 289 ? 11.359 -11.93 -12.039 1 98.12 289 LEU B O 1
ATOM 6123 N N . GLN B 1 290 ? 10.031 -10.938 -10.539 1 98.25 290 GLN B N 1
ATOM 6124 C CA . GLN B 1 290 ? 11.078 -10.727 -9.547 1 98.25 290 GLN B CA 1
ATOM 6125 C C . GLN B 1 290 ? 10.992 -11.758 -8.43 1 98.25 290 GLN B C 1
ATOM 6127 O O . GLN B 1 290 ? 9.938 -11.914 -7.805 1 98.25 290 GLN B O 1
ATOM 6132 N N . LEU B 1 291 ? 12.094 -12.438 -8.195 1 98.62 291 LEU B N 1
ATOM 6133 C CA . LEU B 1 291 ? 12.133 -13.523 -7.219 1 98.62 291 LEU B CA 1
ATOM 6134 C C . LEU B 1 291 ? 13.219 -13.266 -6.172 1 98.62 291 LEU B C 1
ATOM 6136 O O . LEU B 1 291 ? 14.367 -13 -6.516 1 98.62 291 LEU B O 1
ATOM 6140 N N . VAL B 1 292 ? 12.812 -13.312 -4.902 1 98.69 292 VAL B N 1
ATOM 6141 C CA . VAL B 1 292 ? 13.789 -13.164 -3.828 1 98.69 292 VAL B CA 1
ATOM 6142 C C . VAL B 1 292 ? 13.758 -14.398 -2.93 1 98.69 292 VAL B C 1
ATOM 6144 O O . VAL B 1 292 ? 12.727 -15.055 -2.801 1 98.69 292 VAL B O 1
ATOM 6147 N N . LEU B 1 293 ? 14.828 -14.742 -2.381 1 98.75 293 LEU B N 1
ATOM 6148 C CA . LEU B 1 293 ? 14.992 -15.742 -1.337 1 98.75 293 LEU B CA 1
ATOM 6149 C C . LEU B 1 293 ? 15.742 -15.164 -0.14 1 98.75 293 LEU B C 1
ATOM 6151 O O . LEU B 1 293 ? 16.953 -14.977 -0.194 1 98.75 293 LEU B O 1
ATOM 6155 N N . ASP B 1 294 ? 15.031 -14.906 0.88 1 98.25 294 ASP B N 1
ATOM 6156 C CA . ASP B 1 294 ? 15.609 -14.195 2.02 1 98.25 294 ASP B CA 1
ATOM 6157 C C . ASP B 1 294 ? 16.125 -15.18 3.068 1 98.25 294 ASP B C 1
ATOM 6159 O O . ASP B 1 294 ? 15.68 -16.328 3.133 1 98.25 294 ASP B O 1
ATOM 6163 N N . PHE B 1 295 ? 16.984 -14.703 3.922 1 97.25 295 PHE B N 1
ATOM 6164 C CA . PHE B 1 295 ? 17.688 -15.531 4.898 1 97.25 295 PHE B CA 1
ATOM 6165 C C . PHE B 1 295 ? 16.938 -15.57 6.219 1 97.25 295 PHE B C 1
ATOM 6167 O O . PHE B 1 295 ? 17.141 -16.484 7.027 1 97.25 295 PHE B O 1
ATOM 6174 N N . GLU B 1 296 ? 16.094 -14.602 6.445 1 95.19 296 GLU B N 1
ATOM 6175 C CA . GLU B 1 296 ? 15.609 -14.469 7.816 1 95.19 296 GLU B CA 1
ATOM 6176 C C . GLU B 1 296 ? 14.086 -14.461 7.871 1 95.19 296 GLU B C 1
ATOM 6178 O O . GLU B 1 296 ? 13.492 -14.969 8.828 1 95.19 296 GLU B O 1
ATOM 6183 N N . ARG B 1 297 ? 13.445 -13.875 6.922 1 96.56 297 ARG B N 1
ATOM 6184 C CA . ARG B 1 297 ? 11.992 -13.75 6.922 1 96.56 297 ARG B CA 1
ATOM 6185 C C . ARG B 1 297 ? 11.477 -13.359 5.539 1 96.56 297 ARG B C 1
ATOM 6187 O O . ARG B 1 297 ? 12.258 -13.008 4.656 1 96.56 297 ARG B O 1
ATOM 6194 N N . TYR B 1 298 ? 10.188 -13.477 5.414 1 98.38 298 TYR B N 1
ATOM 6195 C CA . TYR B 1 298 ? 9.586 -12.953 4.195 1 98.38 298 TYR B CA 1
ATOM 6196 C C . TYR B 1 298 ? 9.633 -11.43 4.172 1 98.38 298 TYR B C 1
ATOM 6198 O O . TYR B 1 298 ? 9.82 -10.789 5.211 1 98.38 298 TYR B O 1
ATOM 6206 N N . HIS B 1 299 ? 9.492 -10.93 3.008 1 97.62 299 HIS B N 1
ATOM 6207 C CA . HIS B 1 299 ? 9.516 -9.477 2.854 1 97.62 299 HIS B CA 1
ATOM 6208 C C . HIS B 1 299 ? 8.125 -8.883 3.068 1 97.62 299 HIS B C 1
ATOM 6210 O O . HIS B 1 299 ? 7.137 -9.391 2.531 1 97.62 299 HIS B O 1
ATOM 6216 N N . GLY B 1 300 ? 8.039 -7.871 3.818 1 96.94 300 GLY B N 1
ATOM 6217 C CA . GLY B 1 300 ? 6.945 -6.918 3.828 1 96.94 300 GLY B CA 1
ATOM 6218 C C . GLY B 1 300 ? 5.594 -7.562 4.082 1 96.94 300 GLY B C 1
ATOM 6219 O O . GLY B 1 300 ? 5.418 -8.273 5.074 1 96.94 300 GLY B O 1
ATOM 6220 N N . GLU B 1 301 ? 4.715 -7.395 3.08 1 97.5 301 GLU B N 1
ATOM 6221 C CA . GLU B 1 301 ? 3.307 -7.766 3.199 1 97.5 301 GLU B CA 1
ATOM 6222 C C . GLU B 1 301 ? 3.15 -9.266 3.449 1 97.5 301 GLU B C 1
ATOM 6224 O O . GLU B 1 301 ? 2.223 -9.688 4.141 1 97.5 301 GLU B O 1
ATOM 6229 N N . ILE B 1 302 ? 4.035 -10.031 2.924 1 98.5 302 ILE B N 1
ATOM 6230 C CA . ILE B 1 302 ? 3.971 -11.469 3.143 1 98.5 302 ILE B CA 1
ATOM 6231 C C . ILE B 1 302 ? 4.246 -11.781 4.609 1 98.5 302 ILE B C 1
ATOM 6233 O O . ILE B 1 302 ? 3.545 -12.586 5.223 1 98.5 302 ILE B O 1
ATOM 6237 N N . GLU B 1 303 ? 5.246 -11.125 5.16 1 98.06 303 GLU B N 1
ATOM 6238 C CA . GLU B 1 303 ? 5.539 -11.32 6.578 1 98.06 303 GLU B CA 1
ATOM 6239 C C . GLU B 1 303 ? 4.398 -10.797 7.449 1 98.06 303 GLU B C 1
ATOM 6241 O O . GLU B 1 303 ? 4.121 -11.359 8.516 1 98.06 303 GLU B O 1
ATOM 6246 N N . ALA B 1 304 ? 3.77 -9.781 6.996 1 96.62 304 ALA B N 1
ATOM 6247 C CA . ALA B 1 304 ? 2.629 -9.25 7.738 1 96.62 304 ALA B CA 1
ATOM 6248 C C . ALA B 1 304 ? 1.501 -10.273 7.824 1 96.62 304 ALA B C 1
ATOM 6250 O O . ALA B 1 304 ? 0.88 -10.438 8.875 1 96.62 304 ALA B O 1
ATOM 6251 N N . TRP B 1 305 ? 1.175 -10.961 6.711 1 98.19 305 TRP B N 1
ATOM 6252 C CA . TRP B 1 305 ? 0.177 -12.031 6.738 1 98.19 305 TRP B CA 1
ATOM 6253 C C . TRP B 1 305 ? 0.605 -13.156 7.676 1 98.19 305 TRP B C 1
ATOM 6255 O O . TRP B 1 305 ? -0.218 -13.703 8.414 1 98.19 305 TRP B O 1
ATOM 6265 N N . ARG B 1 306 ? 1.886 -13.43 7.609 1 98.31 306 ARG B N 1
ATOM 6266 C CA . ARG B 1 306 ? 2.428 -14.492 8.453 1 98.31 306 ARG B CA 1
ATOM 6267 C C . ARG B 1 306 ? 2.287 -14.148 9.93 1 98.31 306 ARG B C 1
ATOM 6269 O O . ARG B 1 306 ? 1.847 -14.984 10.727 1 98.31 306 ARG B O 1
ATOM 6276 N N . ARG B 1 307 ? 2.588 -12.961 10.289 1 96.94 307 ARG B N 1
ATOM 6277 C CA . ARG B 1 307 ? 2.449 -12.492 11.656 1 96.94 307 ARG B CA 1
ATOM 6278 C C . ARG B 1 307 ? 0.989 -12.508 12.102 1 96.94 307 ARG B C 1
ATOM 6280 O O . ARG B 1 307 ? 0.681 -12.891 13.234 1 96.94 307 ARG B O 1
ATOM 6287 N N . GLY B 1 308 ? 0.108 -12.062 11.195 1 97.44 308 GLY B N 1
ATOM 6288 C CA . GLY B 1 308 ? -1.313 -12.148 11.492 1 97.44 308 GLY B CA 1
ATOM 6289 C C . GLY B 1 308 ? -1.795 -13.562 11.727 1 97.44 308 GLY B C 1
ATOM 6290 O O . GLY B 1 308 ? -2.586 -13.812 12.633 1 97.44 308 GLY B O 1
ATOM 6291 N N . ALA B 1 309 ? -1.292 -14.445 10.953 1 98.56 309 ALA B N 1
ATOM 6292 C CA . ALA B 1 309 ? -1.655 -15.852 11.094 1 98.56 309 ALA B CA 1
ATOM 6293 C C . ALA B 1 309 ? -1.177 -16.406 12.43 1 98.56 309 ALA B C 1
ATOM 6295 O O . ALA B 1 309 ? -1.868 -17.219 13.055 1 98.56 309 ALA B O 1
ATOM 6296 N N . GLN B 1 310 ? 0.028 -15.984 12.828 1 98.12 310 GLN B N 1
ATOM 6297 C CA . GLN B 1 310 ? 0.544 -16.406 14.117 1 98.12 310 GLN B CA 1
ATOM 6298 C C . GLN B 1 310 ? -0.323 -15.891 15.258 1 98.12 310 GLN B C 1
ATOM 6300 O O . GLN B 1 310 ? -0.613 -16.609 16.219 1 98.12 310 GLN B O 1
ATOM 6305 N N . GLU B 1 311 ? -0.711 -14.641 15.188 1 96.75 311 GLU B N 1
ATOM 6306 C CA . GLU B 1 311 ? -1.606 -14.078 16.188 1 96.75 311 GLU B CA 1
ATOM 6307 C C . GLU B 1 311 ? -2.924 -14.844 16.25 1 96.75 311 GLU B C 1
ATOM 6309 O O . GLU B 1 311 ? -3.42 -15.148 17.344 1 96.75 311 GLU B O 1
ATOM 6314 N N . TYR B 1 312 ? -3.449 -15.188 15.125 1 98.31 312 TYR B N 1
ATOM 6315 C CA . TYR B 1 312 ? -4.691 -15.945 15.039 1 98.31 312 TYR B CA 1
ATOM 6316 C C . TYR B 1 312 ? -4.535 -17.312 15.68 1 98.31 312 TYR B C 1
ATOM 6318 O O . TYR B 1 312 ? -5.402 -17.766 16.438 1 98.31 312 TYR B O 1
ATOM 6326 N N . TYR B 1 313 ? -3.449 -17.953 15.375 1 98.44 313 TYR B N 1
ATOM 6327 C CA . TYR B 1 313 ? -3.193 -19.266 15.938 1 98.44 313 TYR B CA 1
ATOM 6328 C C . TYR B 1 313 ? -3.111 -19.203 17.453 1 98.44 313 TYR B C 1
ATOM 6330 O O . TYR B 1 313 ? -3.637 -20.078 18.141 1 98.44 313 TYR B O 1
ATOM 6338 N N . SER B 1 314 ? -2.457 -18.203 17.938 1 97.25 314 SER B N 1
ATOM 6339 C CA . SER B 1 314 ? -2.295 -18.047 19.375 1 97.25 314 SER B CA 1
ATOM 6340 C C . SER B 1 314 ? -3.645 -17.875 20.062 1 97.25 314 SER B C 1
ATOM 6342 O O . SER B 1 314 ? -3.82 -18.328 21.203 1 97.25 314 SER B O 1
ATOM 6344 N N . LEU B 1 315 ? -4.578 -17.328 19.391 1 96.38 315 LEU B N 1
ATOM 6345 C CA . LEU B 1 315 ? -5.879 -17.031 19.984 1 96.38 315 LEU B CA 1
ATOM 6346 C C . LEU B 1 315 ? -6.84 -18.203 19.766 1 96.38 315 LEU B C 1
ATOM 6348 O O . LEU B 1 315 ? -7.656 -18.5 20.641 1 96.38 315 LEU B O 1
ATOM 6352 N N . HIS B 1 316 ? -6.723 -18.891 18.625 1 97.44 316 HIS B N 1
ATOM 6353 C CA . HIS B 1 316 ? -7.785 -19.828 18.25 1 97.44 316 HIS B CA 1
ATOM 6354 C C . HIS B 1 316 ? -7.258 -21.25 18.141 1 97.44 316 HIS B C 1
ATOM 6356 O O . HIS B 1 316 ? -8.031 -22.188 17.969 1 97.44 316 HIS B O 1
ATOM 6362 N N . ASN B 1 317 ? -5.945 -21.391 18.156 1 97.69 317 ASN B N 1
ATOM 6363 C CA . ASN B 1 317 ? -5.293 -22.688 18.016 1 97.69 317 ASN B CA 1
ATOM 6364 C C . ASN B 1 317 ? -5.734 -23.406 16.734 1 97.69 317 ASN B C 1
ATOM 6366 O O . ASN B 1 317 ? -6.047 -24.609 16.766 1 97.69 317 ASN B O 1
ATOM 6370 N N . SER B 1 318 ? -5.871 -22.672 15.734 1 97.75 318 SER B N 1
ATOM 6371 C CA . SER B 1 318 ? -6.254 -23.156 14.414 1 97.75 318 SER B CA 1
ATOM 6372 C C . SER B 1 318 ? -5.465 -22.453 13.312 1 97.75 318 SER B C 1
ATOM 6374 O O . SER B 1 318 ? -4.887 -21.391 13.539 1 97.75 318 SER B O 1
ATOM 6376 N N . ASN B 1 319 ? -5.414 -23.141 12.148 1 98.38 319 ASN B N 1
ATOM 6377 C CA . ASN B 1 319 ? -4.711 -22.547 11.023 1 98.38 319 ASN B CA 1
ATOM 6378 C C . ASN B 1 319 ? -5.516 -21.406 10.398 1 98.38 319 ASN B C 1
ATOM 6380 O O . ASN B 1 319 ? -6.621 -21.609 9.906 1 98.38 319 ASN B O 1
ATOM 6384 N N . TYR B 1 320 ? -4.996 -20.25 10.445 1 98.62 320 TYR B N 1
ATOM 6385 C CA . TYR B 1 320 ? -5.648 -19.031 9.961 1 98.62 320 TYR B CA 1
ATOM 6386 C C . TYR B 1 320 ? -6.137 -19.219 8.531 1 98.62 320 TYR B C 1
ATOM 6388 O O . TYR B 1 320 ? -7.285 -18.891 8.219 1 98.62 320 TYR B O 1
ATOM 6396 N N . PHE B 1 321 ? -5.281 -19.719 7.664 1 98.88 321 PHE B N 1
ATOM 6397 C CA . PHE B 1 321 ? -5.574 -19.797 6.238 1 98.88 321 PHE B CA 1
ATOM 6398 C C . PHE B 1 321 ? -6.645 -20.859 5.961 1 98.88 321 PHE B C 1
ATOM 6400 O O . PHE B 1 321 ? -7.496 -20.672 5.09 1 98.88 321 PHE B O 1
ATOM 6407 N N . THR B 1 322 ? -6.59 -21.922 6.652 1 98.62 322 THR B N 1
ATOM 6408 C CA . THR B 1 322 ? -7.625 -22.938 6.531 1 98.62 322 THR B CA 1
ATOM 6409 C C . THR B 1 322 ? -8.992 -22.375 6.895 1 98.62 322 THR B C 1
ATOM 6411 O O . THR B 1 322 ? -9.969 -22.562 6.168 1 98.62 322 THR B O 1
ATOM 6414 N N . ASP B 1 323 ? -9.023 -21.672 8.016 1 98.56 323 ASP B N 1
ATOM 6415 C CA . ASP B 1 323 ? -10.281 -21.078 8.461 1 98.56 323 ASP B CA 1
ATOM 6416 C C . ASP B 1 323 ? -10.734 -19.969 7.52 1 98.56 323 ASP B C 1
ATOM 6418 O O . ASP B 1 323 ? -11.93 -19.781 7.293 1 98.56 323 ASP B O 1
ATOM 6422 N N . LEU B 1 324 ? -9.805 -19.234 6.98 1 98.75 324 LEU B N 1
ATOM 6423 C CA . LEU B 1 324 ? -10.109 -18.188 6.012 1 98.75 324 LEU B CA 1
ATOM 6424 C C . LEU B 1 324 ? -10.805 -18.766 4.785 1 98.75 324 LEU B C 1
ATOM 6426 O O . LEU B 1 324 ? -11.852 -18.266 4.359 1 98.75 324 LEU B O 1
ATOM 6430 N N . VAL B 1 325 ? -10.258 -19.812 4.258 1 98.56 325 VAL B N 1
ATOM 6431 C CA . VAL B 1 325 ? -10.82 -20.453 3.074 1 98.56 325 VAL B CA 1
ATOM 6432 C C . VAL B 1 325 ? -12.211 -21 3.393 1 98.56 325 VAL B C 1
ATOM 6434 O O . VAL B 1 325 ? -13.125 -20.906 2.566 1 98.56 325 VAL B O 1
ATOM 6437 N N . ALA B 1 326 ? -12.359 -21.547 4.555 1 98.19 326 ALA B N 1
ATOM 6438 C CA . ALA B 1 326 ? -13.664 -22.078 4.957 1 98.19 326 ALA B CA 1
ATOM 6439 C C . ALA B 1 326 ? -14.719 -20.969 4.992 1 98.19 326 ALA B C 1
ATOM 6441 O O . ALA B 1 326 ? -15.844 -21.172 4.539 1 98.19 326 ALA B O 1
ATOM 6442 N N . VAL B 1 327 ? -14.352 -19.859 5.512 1 98.19 327 VAL B N 1
ATOM 6443 C CA . VAL B 1 327 ? -15.266 -18.719 5.586 1 98.19 327 VAL B CA 1
ATOM 6444 C C . VAL B 1 327 ? -15.648 -18.266 4.176 1 98.19 327 VAL B C 1
ATOM 6446 O O . VAL B 1 327 ? -16.828 -18.062 3.881 1 98.19 327 VAL B O 1
ATOM 6449 N N . TYR B 1 328 ? -14.672 -18.188 3.303 1 98.56 328 TYR B N 1
ATOM 6450 C CA . TYR B 1 328 ? -14.938 -17.766 1.931 1 98.56 328 TYR B CA 1
ATOM 6451 C C . TYR B 1 328 ? -15.789 -18.812 1.202 1 98.56 328 TYR B C 1
ATOM 6453 O O . TYR B 1 328 ? -16.625 -18.453 0.362 1 98.56 328 TYR B O 1
ATOM 6461 N N . SER B 1 329 ? -15.539 -20.016 1.494 1 97.88 329 SER B N 1
ATOM 6462 C CA . SER B 1 329 ? -16.328 -21.094 0.906 1 97.88 329 SER B CA 1
ATOM 6463 C C . SER B 1 329 ? -17.797 -21 1.338 1 97.88 329 SER B C 1
ATOM 6465 O O . SER B 1 329 ? -18.703 -21.109 0.509 1 97.88 329 SER B O 1
ATOM 6467 N N . ALA B 1 330 ? -17.984 -20.812 2.596 1 97.25 330 ALA B N 1
ATOM 6468 C CA . ALA B 1 330 ? -19.344 -20.641 3.113 1 97.25 330 ALA B CA 1
ATOM 6469 C C . ALA B 1 330 ? -20.047 -19.469 2.434 1 97.25 330 ALA B C 1
ATOM 6471 O O . ALA B 1 330 ? -21.219 -19.578 2.074 1 97.25 330 ALA B O 1
ATOM 6472 N N . LEU B 1 331 ? -19.328 -18.453 2.154 1 97.75 331 LEU B N 1
ATOM 6473 C CA . LEU B 1 331 ? -19.891 -17.234 1.605 1 97.75 331 LEU B CA 1
ATOM 6474 C C . LEU B 1 331 ? -20.016 -17.312 0.088 1 97.75 331 LEU B C 1
ATOM 6476 O O . LEU B 1 331 ? -20.359 -16.328 -0.569 1 97.75 331 LEU B O 1
ATOM 6480 N N . ASN B 1 332 ? -19.625 -18.406 -0.488 1 97.31 332 ASN B N 1
ATOM 6481 C CA . ASN B 1 332 ? -19.734 -18.656 -1.923 1 97.31 332 ASN B CA 1
ATOM 6482 C C . ASN B 1 332 ? -18.812 -17.734 -2.719 1 97.31 332 ASN B C 1
ATOM 6484 O O . ASN B 1 332 ? -19.203 -17.219 -3.766 1 97.31 332 ASN B O 1
ATOM 6488 N N . LEU B 1 333 ? -17.625 -17.609 -2.232 1 98.44 333 LEU B N 1
ATOM 6489 C CA . LEU B 1 333 ? -16.672 -16.719 -2.879 1 98.44 333 LEU B CA 1
ATOM 6490 C C . LEU B 1 333 ? -15.477 -17.5 -3.416 1 98.44 333 LEU B C 1
ATOM 6492 O O . LEU B 1 333 ? -14.43 -16.906 -3.711 1 98.44 333 LEU B O 1
ATOM 6496 N N . THR B 1 334 ? -15.602 -18.844 -3.531 1 97.94 334 THR B N 1
ATOM 6497 C CA . THR B 1 334 ? -14.445 -19.656 -3.898 1 97.94 334 THR B CA 1
ATOM 6498 C C . THR B 1 334 ? -14.688 -20.375 -5.223 1 97.94 334 THR B C 1
ATOM 6500 O O . THR B 1 334 ? -15.836 -20.516 -5.66 1 97.94 334 THR B O 1
ATOM 6503 N N . VAL B 1 335 ? -13.648 -20.75 -5.836 1 97.56 335 VAL B N 1
ATOM 6504 C CA . VAL B 1 335 ? -13.594 -21.734 -6.91 1 97.56 335 VAL B CA 1
ATOM 6505 C C . VAL B 1 335 ? -12.406 -22.672 -6.699 1 97.56 335 VAL B C 1
ATOM 6507 O O . VAL B 1 335 ? -11.336 -22.234 -6.27 1 97.56 335 VAL B O 1
ATOM 6510 N N . THR B 1 336 ? -12.609 -23.969 -6.914 1 96.06 336 THR B N 1
ATOM 6511 C CA . THR B 1 336 ? -11.562 -24.938 -6.625 1 96.06 336 THR B CA 1
ATOM 6512 C C . THR B 1 336 ? -11.141 -25.672 -7.895 1 96.06 336 THR B C 1
ATOM 6514 O O . THR B 1 336 ? -11.891 -25.734 -8.867 1 96.06 336 THR B O 1
ATOM 6517 N N . TYR B 1 337 ? -9.953 -26.109 -7.906 1 96.88 337 TYR B N 1
ATOM 6518 C CA . TYR B 1 337 ? -9.391 -27.016 -8.906 1 96.88 337 TYR B CA 1
ATOM 6519 C C . TYR B 1 337 ? -8.359 -27.953 -8.289 1 96.88 337 TYR B C 1
ATOM 6521 O O . TYR B 1 337 ? -7.277 -27.516 -7.891 1 96.88 337 TYR B O 1
ATOM 6529 N N . GLY B 1 338 ? -8.68 -29.25 -8.289 1 95.56 338 GLY B N 1
ATOM 6530 C CA . GLY B 1 338 ? -7.805 -30.188 -7.609 1 95.56 338 GLY B CA 1
ATOM 6531 C C . GLY B 1 338 ? -7.555 -29.828 -6.156 1 95.56 338 GLY B C 1
ATOM 6532 O O . GLY B 1 338 ? -8.5 -29.625 -5.387 1 95.56 338 GLY B O 1
ATOM 6533 N N . SER B 1 339 ? -6.27 -29.594 -5.832 1 97.12 339 SER B N 1
ATOM 6534 C CA . SER B 1 339 ? -5.875 -29.281 -4.461 1 97.12 339 SER B CA 1
ATOM 6535 C C . SER B 1 339 ? -5.773 -27.781 -4.238 1 97.12 339 SER B C 1
ATOM 6537 O O . SER B 1 339 ? -5.344 -27.328 -3.174 1 97.12 339 SER B O 1
ATOM 6539 N N . ALA B 1 340 ? -6.148 -26.969 -5.215 1 98.38 340 ALA B N 1
ATOM 6540 C CA . ALA B 1 340 ? -6.012 -25.516 -5.121 1 98.38 340 ALA B CA 1
ATOM 6541 C C . ALA B 1 340 ? -7.375 -24.859 -4.957 1 98.38 340 ALA B C 1
ATOM 6543 O O . ALA B 1 340 ? -8.398 -25.406 -5.352 1 98.38 340 ALA B O 1
ATOM 6544 N N . VAL B 1 341 ? -7.352 -23.734 -4.324 1 98.5 341 VAL B N 1
ATOM 6545 C CA . VAL B 1 341 ? -8.562 -22.938 -4.133 1 98.5 341 VAL B CA 1
ATOM 6546 C C . VAL B 1 341 ? -8.266 -21.469 -4.422 1 98.5 341 VAL B C 1
ATOM 6548 O O . VAL B 1 341 ? -7.172 -20.984 -4.129 1 98.5 341 VAL B O 1
ATOM 6551 N N . ALA B 1 342 ? -9.164 -20.828 -5.082 1 98.75 342 ALA B N 1
ATOM 6552 C CA . ALA B 1 342 ? -9.109 -19.391 -5.301 1 98.75 342 ALA B CA 1
ATOM 6553 C C . ALA B 1 342 ? -10.352 -18.703 -4.734 1 98.75 342 ALA B C 1
ATOM 6555 O O . ALA B 1 342 ? -11.445 -19.266 -4.75 1 98.75 342 ALA B O 1
ATOM 6556 N N . PHE B 1 343 ? -10.172 -17.5 -4.215 1 98.75 343 PHE B N 1
ATOM 6557 C CA . PHE B 1 343 ? -11.344 -16.781 -3.734 1 98.75 343 PHE B CA 1
ATOM 6558 C C . PHE B 1 343 ? -11.219 -15.289 -4.035 1 98.75 343 PHE B C 1
ATOM 6560 O O . PHE B 1 343 ? -10.109 -14.766 -4.152 1 98.75 343 PHE B O 1
ATOM 6567 N N . ALA B 1 344 ? -12.352 -14.625 -4.223 1 98.81 344 ALA B N 1
ATOM 6568 C CA . ALA B 1 344 ? -12.406 -13.172 -4.34 1 98.81 344 ALA B CA 1
ATOM 6569 C C . ALA B 1 344 ? -12.32 -12.508 -2.965 1 98.81 344 ALA B C 1
ATOM 6571 O O . ALA B 1 344 ? -13.164 -12.75 -2.098 1 98.81 344 ALA B O 1
ATOM 6572 N N . SER B 1 345 ? -11.383 -11.68 -2.805 1 98.75 345 SER B N 1
ATOM 6573 C CA . SER B 1 345 ? -11.07 -11.117 -1.493 1 98.75 345 SER B CA 1
ATOM 6574 C C . SER B 1 345 ? -12.156 -10.156 -1.025 1 98.75 345 SER B C 1
ATOM 6576 O O . SER B 1 345 ? -12.672 -9.359 -1.813 1 98.75 345 SER B O 1
ATOM 6578 N N . LEU B 1 346 ? -12.477 -10.234 0.27 1 98.56 346 LEU B N 1
ATOM 6579 C CA . LEU B 1 346 ? -13.398 -9.297 0.897 1 98.56 346 LEU B CA 1
ATOM 6580 C C . LEU B 1 346 ? -12.68 -8.008 1.297 1 98.56 346 LEU B C 1
ATOM 6582 O O . LEU B 1 346 ? -13.32 -7.008 1.616 1 98.56 346 LEU B O 1
ATOM 6586 N N . VAL B 1 347 ? -11.383 -8.039 1.279 1 98.38 347 VAL B N 1
ATOM 6587 C CA . VAL B 1 347 ? -10.562 -6.867 1.552 1 98.38 347 VAL B CA 1
ATOM 6588 C C . VAL B 1 347 ? -9.547 -6.672 0.427 1 98.38 347 VAL B C 1
ATOM 6590 O O . VAL B 1 347 ? -8.344 -6.582 0.676 1 98.38 347 VAL B O 1
ATOM 6593 N N . PRO B 1 348 ? -10.062 -6.484 -0.764 1 97.94 348 PRO B N 1
ATOM 6594 C CA . PRO B 1 348 ? -9.156 -6.363 -1.907 1 97.94 348 PRO B CA 1
ATOM 6595 C C . PRO B 1 348 ? -8.234 -5.148 -1.809 1 97.94 348 PRO B C 1
ATOM 6597 O O . PRO B 1 348 ? -8.656 -4.09 -1.332 1 97.94 348 PRO B O 1
ATOM 6600 N N . LYS B 1 349 ? -7.008 -5.359 -2.242 1 96.5 349 LYS B N 1
ATOM 6601 C CA . LYS B 1 349 ? -6.066 -4.246 -2.344 1 96.5 349 LYS B CA 1
ATOM 6602 C C . LYS B 1 349 ? -6.414 -3.34 -3.52 1 96.5 349 LYS B C 1
ATOM 6604 O O . LYS B 1 349 ? -6.098 -2.148 -3.506 1 96.5 349 LYS B O 1
ATOM 6609 N N . ARG B 1 350 ? -6.965 -3.914 -4.508 1 95.5 350 ARG B N 1
ATOM 6610 C CA . ARG B 1 350 ? -7.43 -3.213 -5.699 1 95.5 350 ARG B CA 1
ATOM 6611 C C . ARG B 1 350 ? -8.492 -4.023 -6.43 1 95.5 350 ARG B C 1
ATOM 6613 O O . ARG B 1 350 ? -8.953 -5.051 -5.922 1 95.5 350 ARG B O 1
ATOM 6620 N N . ASP B 1 351 ? -8.797 -3.609 -7.652 1 94.94 351 ASP B N 1
ATOM 6621 C CA . ASP B 1 351 ? -9.914 -4.191 -8.398 1 94.94 351 ASP B CA 1
ATOM 6622 C C . ASP B 1 351 ? -9.672 -5.676 -8.664 1 94.94 351 ASP B C 1
ATOM 6624 O O . ASP B 1 351 ? -8.547 -6.09 -8.953 1 94.94 351 ASP B O 1
ATOM 6628 N N . HIS B 1 352 ? -10.711 -6.465 -8.477 1 97.62 352 HIS B N 1
ATOM 6629 C CA . HIS B 1 352 ? -10.805 -7.859 -8.891 1 97.62 352 HIS B CA 1
ATOM 6630 C C . HIS B 1 352 ? -9.789 -8.727 -8.141 1 97.62 352 HIS B C 1
ATOM 6632 O O . HIS B 1 352 ? -9.273 -9.695 -8.695 1 97.62 352 HIS B O 1
ATOM 6638 N N . GLU B 1 353 ? -9.438 -8.367 -6.98 1 98.56 353 GLU B N 1
ATOM 6639 C CA . GLU B 1 353 ? -8.414 -9.172 -6.312 1 98.56 353 GLU B CA 1
ATOM 6640 C C . GLU B 1 353 ? -8.891 -10.609 -6.105 1 98.56 353 GLU B C 1
ATOM 6642 O O . GLU B 1 353 ? -9.945 -10.844 -5.516 1 98.56 353 GLU B O 1
ATOM 6647 N N . MET B 1 354 ? -8.094 -11.484 -6.543 1 98.88 354 MET B N 1
ATOM 6648 C CA . MET B 1 354 ? -8.211 -12.922 -6.293 1 98.88 354 MET B CA 1
ATOM 6649 C C . MET B 1 354 ? -7.023 -13.438 -5.492 1 98.88 354 MET B C 1
ATOM 6651 O O . MET B 1 354 ? -5.891 -13.008 -5.711 1 98.88 354 MET B O 1
ATOM 6655 N N . VAL B 1 355 ? -7.309 -14.312 -4.578 1 98.88 355 VAL B N 1
ATOM 6656 C CA . VAL B 1 355 ? -6.266 -15.016 -3.834 1 98.88 355 VAL B CA 1
ATOM 6657 C C . VAL B 1 355 ? -6.312 -16.5 -4.16 1 98.88 355 VAL B C 1
ATOM 6659 O O . VAL B 1 355 ? -7.367 -17.141 -4.059 1 98.88 355 VAL B O 1
ATOM 6662 N N . ILE B 1 356 ? -5.234 -17.062 -4.586 1 98.94 356 ILE B N 1
ATOM 6663 C CA . ILE B 1 356 ? -5.117 -18.484 -4.895 1 98.94 356 ILE B CA 1
ATOM 6664 C C . ILE B 1 356 ? -4.219 -19.156 -3.863 1 98.94 356 ILE B C 1
ATOM 6666 O O . ILE B 1 356 ? -3.158 -18.641 -3.512 1 98.94 356 ILE B O 1
ATOM 6670 N N . MET B 1 357 ? -4.637 -20.328 -3.367 1 98.81 357 MET B N 1
ATOM 6671 C CA . MET B 1 357 ? -3.881 -21.016 -2.322 1 98.81 357 MET B CA 1
ATOM 6672 C C . MET B 1 357 ? -3.838 -22.516 -2.58 1 98.81 357 MET B C 1
ATOM 6674 O O . MET B 1 357 ? -4.77 -23.078 -3.156 1 98.81 357 MET B O 1
ATOM 6678 N N . ALA B 1 358 ? -2.812 -23.109 -2.154 1 98.81 358 ALA B N 1
ATOM 6679 C CA . ALA B 1 358 ? -2.633 -24.547 -2.045 1 98.81 358 ALA B CA 1
ATOM 6680 C C . ALA B 1 358 ? -1.621 -24.906 -0.957 1 98.81 358 ALA B C 1
ATOM 6682 O O . ALA B 1 358 ? -0.909 -24.016 -0.46 1 98.81 358 ALA B O 1
ATOM 6683 N N . ARG B 1 359 ? -1.646 -26.141 -0.565 1 97.88 359 ARG B N 1
ATOM 6684 C CA . ARG B 1 359 ? -0.742 -26.562 0.502 1 97.88 359 ARG B CA 1
ATOM 6685 C C . ARG B 1 359 ? 0.714 -26.391 0.083 1 97.88 359 ARG B C 1
ATOM 6687 O O . ARG B 1 359 ? 1.541 -25.922 0.866 1 97.88 359 ARG B O 1
ATOM 6694 N N . GLU B 1 360 ? 1.012 -26.828 -1.102 1 97.69 360 GLU B N 1
ATOM 6695 C CA . GLU B 1 360 ? 2.344 -26.797 -1.697 1 97.69 360 GLU B CA 1
ATOM 6696 C C . GLU B 1 360 ? 2.277 -26.453 -3.182 1 97.69 360 GLU B C 1
ATOM 6698 O O . GLU B 1 360 ? 1.214 -26.547 -3.799 1 97.69 360 GLU B O 1
ATOM 6703 N N . PRO B 1 361 ? 3.469 -26 -3.688 1 98.12 361 PRO B N 1
ATOM 6704 C CA . PRO B 1 361 ? 3.484 -25.844 -5.145 1 98.12 361 PRO B CA 1
ATOM 6705 C C . PRO B 1 361 ? 3.045 -27.109 -5.883 1 98.12 361 PRO B C 1
ATOM 6707 O O . PRO B 1 361 ? 3.498 -28.203 -5.555 1 98.12 361 PRO B O 1
ATOM 6710 N N . SER B 1 362 ? 2.15 -26.969 -6.801 1 97.94 362 SER B N 1
ATOM 6711 C CA . SER B 1 362 ? 1.61 -28.094 -7.551 1 97.94 362 SER B CA 1
ATOM 6712 C C . SER B 1 362 ? 1.073 -27.656 -8.906 1 97.94 362 SER B C 1
ATOM 6714 O O . SER B 1 362 ? 0.855 -26.469 -9.141 1 97.94 362 SER B O 1
ATOM 6716 N N . THR B 1 363 ? 0.866 -28.609 -9.719 1 97.5 363 THR B N 1
ATOM 6717 C CA . THR B 1 363 ? 0.28 -28.328 -11.031 1 97.5 363 THR B CA 1
ATOM 6718 C C . THR B 1 363 ? -1.135 -27.781 -10.875 1 97.5 363 THR B C 1
ATOM 6720 O O . THR B 1 363 ? -1.553 -26.906 -11.648 1 97.5 363 THR B O 1
ATOM 6723 N N . ASP B 1 364 ? -1.854 -28.281 -9.883 1 97.69 364 ASP B N 1
ATOM 6724 C CA . ASP B 1 364 ? -3.193 -27.766 -9.617 1 97.69 364 ASP B CA 1
ATOM 6725 C C . ASP B 1 364 ? -3.156 -26.281 -9.305 1 97.69 364 ASP B C 1
ATOM 6727 O O . ASP B 1 364 ? -3.971 -25.5 -9.82 1 97.69 364 ASP B O 1
ATOM 6731 N N . PHE B 1 365 ? -2.223 -25.953 -8.445 1 98.56 365 PHE B N 1
ATOM 6732 C CA . PHE B 1 365 ? -2.082 -24.562 -8.047 1 98.56 365 PHE B CA 1
ATOM 6733 C C . PHE B 1 365 ? -1.774 -23.672 -9.258 1 98.56 365 PHE B C 1
ATOM 6735 O O . PHE B 1 365 ? -2.438 -22.656 -9.477 1 98.56 365 PHE B O 1
ATOM 6742 N N . TYR B 1 366 ? -0.812 -24.031 -10.102 1 98.62 366 TYR B N 1
ATOM 6743 C CA . TYR B 1 366 ? -0.385 -23.219 -11.242 1 98.62 366 TYR B CA 1
ATOM 6744 C C . TYR B 1 366 ? -1.473 -23.156 -12.305 1 98.62 366 TYR B C 1
ATOM 6746 O O . TYR B 1 366 ? -1.653 -22.141 -12.961 1 98.62 366 TYR B O 1
ATOM 6754 N N . THR B 1 367 ? -2.184 -24.25 -12.445 1 98 367 THR B N 1
ATOM 6755 C CA . THR B 1 367 ? -3.266 -24.281 -13.422 1 98 367 THR B CA 1
ATOM 6756 C C . THR B 1 367 ? -4.387 -23.328 -13.023 1 98 367 THR B C 1
ATOM 6758 O O . THR B 1 367 ? -4.914 -22.594 -13.867 1 98 367 THR B O 1
ATOM 6761 N N . LEU B 1 368 ? -4.75 -23.391 -11.766 1 98.44 368 LEU B N 1
ATOM 6762 C CA . LEU B 1 368 ? -5.797 -22.484 -11.289 1 98.44 368 LEU B CA 1
ATOM 6763 C C . LEU B 1 368 ? -5.352 -21.031 -11.398 1 98.44 368 LEU B C 1
ATOM 6765 O O . LEU B 1 368 ? -6.133 -20.172 -11.797 1 98.44 368 LEU B O 1
ATOM 6769 N N . LEU B 1 369 ? -4.121 -20.75 -11.055 1 98.69 369 LEU B N 1
ATOM 6770 C CA . LEU B 1 369 ? -3.572 -19.406 -11.188 1 98.69 369 LEU B CA 1
ATOM 6771 C C . LEU B 1 369 ? -3.617 -18.938 -12.641 1 98.69 369 LEU B C 1
ATOM 6773 O O . LEU B 1 369 ? -4.008 -17.812 -12.93 1 98.69 369 LEU B O 1
ATOM 6777 N N . PHE B 1 370 ? -3.25 -19.828 -13.5 1 98 370 PHE B N 1
ATOM 6778 C CA . PHE B 1 370 ? -3.311 -19.547 -14.93 1 98 370 PHE B CA 1
ATOM 6779 C C . PHE B 1 370 ? -4.723 -19.172 -15.352 1 98 370 PHE B C 1
ATOM 6781 O O . PHE B 1 370 ? -4.922 -18.172 -16.031 1 98 370 PHE B O 1
ATOM 6788 N N . ALA B 1 371 ? -5.648 -19.984 -14.961 1 98.12 371 ALA B N 1
ATOM 6789 C CA . ALA B 1 371 ? -7.039 -19.766 -15.352 1 98.12 371 ALA B CA 1
ATOM 6790 C C . ALA B 1 371 ? -7.559 -18.438 -14.836 1 98.12 371 ALA B C 1
ATOM 6792 O O . ALA B 1 371 ? -8.312 -17.734 -15.523 1 98.12 371 ALA B O 1
ATOM 6793 N N . VAL B 1 372 ? -7.172 -18.094 -13.633 1 98.56 372 VAL B N 1
ATOM 6794 C CA . VAL B 1 372 ? -7.598 -16.828 -13.047 1 98.56 3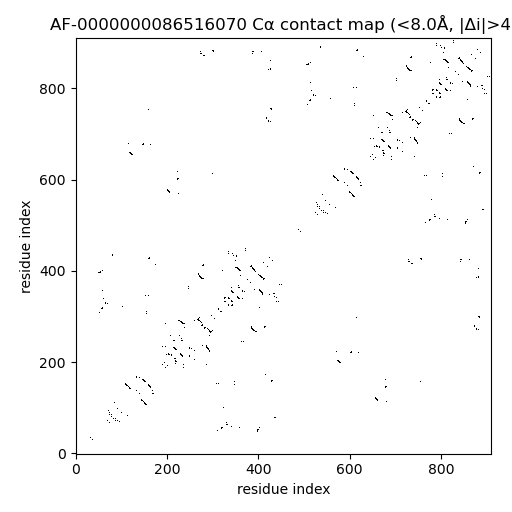72 VAL B CA 1
ATOM 6795 C C . VAL B 1 372 ? -7.008 -15.656 -13.844 1 98.56 372 VAL B C 1
ATOM 6797 O O . VAL B 1 372 ? -7.711 -14.695 -14.164 1 98.56 372 VAL B O 1
ATOM 6800 N N . LEU B 1 373 ? -5.738 -15.727 -14.172 1 98.19 373 LEU B N 1
ATOM 6801 C CA . LEU B 1 373 ? -5.098 -14.656 -14.922 1 98.19 373 LEU B CA 1
ATOM 6802 C C . LEU B 1 373 ? -5.688 -14.547 -16.328 1 98.19 373 LEU B C 1
ATOM 6804 O O . LEU B 1 373 ? -5.855 -13.438 -16.844 1 98.19 373 LEU B O 1
ATOM 6808 N N . ARG B 1 374 ? -6.031 -15.664 -16.891 1 97.5 374 ARG B N 1
ATOM 6809 C CA . ARG B 1 374 ? -6.695 -15.633 -18.188 1 97.5 374 ARG B CA 1
ATOM 6810 C C . ARG B 1 374 ? -8.07 -14.992 -18.078 1 97.5 374 ARG B C 1
ATOM 6812 O O . ARG B 1 374 ? -8.516 -14.312 -19.016 1 97.5 374 ARG B O 1
ATOM 6819 N N . ALA B 1 375 ? -8.773 -15.258 -17 1 98 375 ALA B N 1
ATOM 6820 C CA . ALA B 1 375 ? -10.055 -14.594 -16.781 1 98 375 ALA B CA 1
ATOM 6821 C C . ALA B 1 375 ? -9.891 -13.07 -16.781 1 98 375 ALA B C 1
ATOM 6823 O O . ALA B 1 375 ? -10.734 -12.352 -17.312 1 98 375 ALA B O 1
ATOM 6824 N N . PHE B 1 376 ? -8.805 -12.562 -16.172 1 97.62 376 PHE B N 1
ATOM 6825 C CA . PHE B 1 376 ? -8.539 -11.125 -16.156 1 97.62 376 PHE B CA 1
ATOM 6826 C C . PHE B 1 376 ? -8.391 -10.586 -17.578 1 97.62 376 PHE B C 1
ATOM 6828 O O . PHE B 1 376 ? -9.008 -9.586 -17.938 1 97.62 376 PHE B O 1
ATOM 6835 N N . ILE B 1 377 ? -7.648 -11.297 -18.359 1 96.06 377 ILE B N 1
ATOM 6836 C CA . ILE B 1 377 ? -7.246 -10.812 -19.672 1 96.06 377 ILE B CA 1
ATOM 6837 C C . ILE B 1 377 ? -8.391 -11.023 -20.672 1 96.06 377 ILE B C 1
ATOM 6839 O O . ILE B 1 377 ? -8.789 -10.086 -21.359 1 96.06 377 ILE B O 1
ATOM 6843 N N . ASP B 1 378 ? -8.992 -12.172 -20.641 1 95.94 378 ASP B N 1
ATOM 6844 C CA . ASP B 1 378 ? -9.883 -12.578 -21.719 1 95.94 378 ASP B CA 1
ATOM 6845 C C . ASP B 1 378 ? -11.336 -12.242 -21.391 1 95.94 378 ASP B C 1
ATOM 6847 O O . ASP B 1 378 ? -12.148 -12.016 -22.297 1 95.94 378 ASP B O 1
ATOM 6851 N N . ASP B 1 379 ? -11.633 -12.266 -20.125 1 96.56 379 ASP B N 1
ATOM 6852 C CA . ASP B 1 379 ? -13.039 -12.094 -19.75 1 96.56 379 ASP B CA 1
ATOM 6853 C C . ASP B 1 379 ? -13.297 -10.695 -19.203 1 96.56 379 ASP B C 1
ATOM 6855 O O . ASP B 1 379 ? -14.281 -10.047 -19.562 1 96.56 379 ASP B O 1
ATOM 6859 N N . PHE B 1 380 ? -12.398 -10.242 -18.344 1 95.25 380 PHE B N 1
ATOM 6860 C CA . PHE B 1 380 ? -12.539 -8.891 -17.812 1 95.25 380 PHE B CA 1
ATOM 6861 C C . PHE B 1 380 ? -11.953 -7.871 -18.797 1 95.25 380 PHE B C 1
ATOM 6863 O O . PHE B 1 380 ? -12.203 -6.668 -18.656 1 95.25 380 PHE B O 1
ATOM 6870 N N . HIS B 1 381 ? -11.109 -8.305 -19.734 1 93.19 381 HIS B N 1
ATOM 6871 C CA . HIS B 1 381 ? -10.438 -7.465 -20.719 1 93.19 381 HIS B CA 1
ATOM 6872 C C . HIS B 1 381 ? -9.539 -6.438 -20.031 1 93.19 381 HIS B C 1
ATOM 6874 O O . HIS B 1 381 ? -9.57 -5.254 -20.375 1 93.19 381 HIS B O 1
ATOM 6880 N N . LYS B 1 382 ? -8.898 -6.898 -19.016 1 94.69 382 LYS B N 1
ATOM 6881 C CA . LYS B 1 382 ? -7.883 -6.121 -18.328 1 94.69 382 LYS B CA 1
ATOM 6882 C C . LYS B 1 382 ? -6.48 -6.598 -18.688 1 94.69 382 LYS B C 1
ATOM 6884 O O . LYS B 1 382 ? -6.117 -7.742 -18.406 1 94.69 382 LYS B O 1
ATOM 6889 N N . MET B 1 383 ? -5.684 -5.707 -19.234 1 94.25 383 MET B N 1
ATOM 6890 C CA . MET B 1 383 ? -4.367 -6.09 -19.734 1 94.25 383 MET B CA 1
ATOM 6891 C C . MET B 1 383 ? -3.303 -5.914 -18.656 1 94.25 383 MET B C 1
ATOM 6893 O O . MET B 1 383 ? -2.258 -6.566 -18.688 1 94.25 383 MET B O 1
ATOM 6897 N N . CYS B 1 384 ? -3.615 -5.09 -17.766 1 94 384 CYS B N 1
ATOM 6898 C CA . CYS B 1 384 ? -2.641 -4.727 -16.75 1 94 384 CYS B CA 1
ATOM 6899 C C . CYS B 1 384 ? -3.01 -5.34 -15.398 1 94 384 CYS B C 1
ATOM 6901 O O . CYS B 1 384 ? -4.105 -5.105 -14.891 1 94 384 CYS B O 1
ATOM 6903 N N . TYR B 1 385 ? -2.078 -6.129 -14.836 1 96.56 385 TYR B N 1
ATOM 6904 C CA . TYR B 1 385 ? -2.32 -6.719 -13.523 1 96.56 385 TYR B CA 1
ATOM 6905 C C . TYR B 1 385 ? -1.023 -6.84 -12.734 1 96.56 385 TYR B C 1
ATOM 6907 O O . TYR B 1 385 ? 0.068 -6.77 -13.305 1 96.56 385 TYR B O 1
ATOM 6915 N N . SER B 1 386 ? -1.092 -6.918 -11.453 1 97.94 386 SER B N 1
ATOM 6916 C CA . SER B 1 386 ? 0.002 -7.133 -10.508 1 97.94 386 SER B CA 1
ATOM 6917 C C . SER B 1 386 ? -0.245 -8.367 -9.648 1 97.94 386 SER B C 1
ATOM 6919 O O . SER B 1 386 ? -1.394 -8.711 -9.367 1 97.94 386 SER B O 1
ATOM 6921 N N . MET B 1 387 ? 0.853 -8.961 -9.25 1 98.5 387 MET B N 1
ATOM 6922 C CA . MET B 1 387 ? 0.751 -10.195 -8.477 1 98.5 387 MET B CA 1
ATOM 6923 C C . MET B 1 387 ? 1.854 -10.266 -7.426 1 98.5 387 MET B C 1
ATOM 6925 O O . MET B 1 387 ? 2.988 -9.859 -7.68 1 98.5 387 MET B O 1
ATOM 6929 N N . GLY B 1 388 ? 1.518 -10.719 -6.234 1 98.69 388 GLY B N 1
ATOM 6930 C CA . GLY B 1 388 ? 2.453 -11.156 -5.211 1 98.69 388 GLY B CA 1
ATOM 6931 C C . GLY B 1 388 ? 2.24 -12.594 -4.777 1 98.69 388 GLY B C 1
ATOM 6932 O O . GLY B 1 388 ? 1.102 -13.047 -4.66 1 98.69 388 GLY B O 1
ATOM 6933 N N . MET B 1 389 ? 3.338 -13.289 -4.578 1 98.69 389 MET B N 1
ATOM 6934 C CA . MET B 1 389 ? 3.254 -14.719 -4.27 1 98.69 389 MET B CA 1
ATOM 6935 C C . MET B 1 389 ? 4.254 -15.094 -3.18 1 98.69 389 MET B C 1
ATOM 6937 O O . MET B 1 389 ? 5.379 -14.594 -3.162 1 98.69 389 MET B O 1
ATOM 6941 N N . ALA B 1 390 ? 3.816 -15.977 -2.334 1 98.69 390 ALA B N 1
ATOM 6942 C CA . ALA B 1 390 ? 4.676 -16.562 -1.311 1 98.69 390 ALA B CA 1
ATOM 6943 C C . ALA B 1 390 ? 4.75 -18.078 -1.468 1 98.69 390 ALA B C 1
ATOM 6945 O O . ALA B 1 390 ? 3.729 -18.75 -1.652 1 98.69 390 ALA B O 1
ATOM 6946 N N . TYR B 1 391 ? 5.965 -18.578 -1.451 1 98.75 391 TYR B N 1
ATOM 6947 C CA . TYR B 1 391 ? 6.184 -20.016 -1.321 1 98.75 391 TYR B CA 1
ATOM 6948 C C . TYR B 1 391 ? 6.395 -20.406 0.138 1 98.75 391 TYR B C 1
ATOM 6950 O O . TYR B 1 391 ? 6.871 -19.594 0.939 1 98.75 391 TYR B O 1
ATOM 6958 N N . PRO B 1 392 ? 5.996 -21.641 0.473 1 98.56 392 PRO B N 1
ATOM 6959 C CA . PRO B 1 392 ? 6.363 -22.078 1.822 1 98.56 392 PRO B CA 1
ATOM 6960 C C . PRO B 1 392 ? 7.867 -22 2.08 1 98.56 392 PRO B C 1
ATOM 6962 O O . PRO B 1 392 ? 8.664 -22.297 1.188 1 98.56 392 PRO B O 1
ATOM 6965 N N . ALA B 1 393 ? 8.211 -21.578 3.289 1 98.31 393 ALA B N 1
ATOM 6966 C CA . ALA B 1 393 ? 9.625 -21.531 3.65 1 98.31 393 ALA B CA 1
ATOM 6967 C C . ALA B 1 393 ? 10.281 -22.891 3.514 1 98.31 393 ALA B C 1
ATOM 6969 O O . ALA B 1 393 ? 9.68 -23.922 3.838 1 98.31 393 ALA B O 1
ATOM 6970 N N . VAL B 1 394 ? 11.484 -22.891 3.07 1 98.12 394 VAL B N 1
ATOM 6971 C CA . VAL B 1 394 ? 12.211 -24.141 2.848 1 98.12 394 VAL B CA 1
ATOM 6972 C C . VAL B 1 394 ? 12.617 -24.75 4.188 1 98.12 394 VAL B C 1
ATOM 6974 O O . VAL B 1 394 ? 13.273 -24.094 5.004 1 98.12 394 VAL B O 1
ATOM 6977 N N . ASP B 1 395 ? 12.164 -25.953 4.457 1 96 395 ASP B N 1
ATOM 6978 C CA . ASP B 1 395 ? 12.539 -26.766 5.609 1 96 395 ASP B CA 1
ATOM 6979 C C . ASP B 1 395 ? 12.336 -25.984 6.91 1 96 395 ASP B C 1
ATOM 6981 O O . ASP B 1 395 ? 13.227 -25.953 7.77 1 96 395 ASP B O 1
ATOM 6985 N N . THR B 1 396 ? 11.242 -25.25 6.965 1 95.94 396 THR B N 1
ATOM 6986 C CA . THR B 1 396 ? 10.883 -24.453 8.141 1 95.94 396 THR B CA 1
ATOM 6987 C C . THR B 1 396 ? 9.438 -24.703 8.539 1 95.94 396 THR B C 1
ATOM 6989 O O . THR B 1 396 ? 8.523 -24.047 8.031 1 95.94 396 THR B O 1
ATOM 6992 N N . PRO B 1 397 ? 9.227 -25.547 9.5 1 96.38 397 PRO B N 1
ATOM 6993 C CA . PRO B 1 397 ? 7.852 -25.906 9.867 1 96.38 397 PRO B CA 1
ATOM 6994 C C . PRO B 1 397 ? 7.145 -24.781 10.633 1 96.38 397 PRO B C 1
ATOM 6996 O O . PRO B 1 397 ? 5.914 -24.688 10.594 1 96.38 397 PRO B O 1
ATOM 6999 N N . GLU B 1 398 ? 7.867 -23.938 11.375 1 97.25 398 GLU B N 1
ATOM 7000 C CA . GLU B 1 398 ? 7.277 -22.844 12.141 1 97.25 398 GLU B CA 1
ATOM 7001 C C . GLU B 1 398 ? 6.727 -21.75 11.219 1 97.25 398 GLU B C 1
ATOM 7003 O O . GLU B 1 398 ? 7.441 -21.25 10.344 1 97.25 398 GLU B O 1
ATOM 7008 N N . GLY B 1 399 ? 5.523 -21.438 11.5 1 97.81 399 GLY B N 1
ATOM 7009 C CA . GLY B 1 399 ? 4.91 -20.391 10.688 1 97.81 399 GLY B CA 1
ATOM 7010 C C . GLY B 1 399 ? 4.871 -20.734 9.211 1 97.81 399 GLY B C 1
ATOM 7011 O O . GLY B 1 399 ? 5.09 -19.859 8.359 1 97.81 399 GLY B O 1
ATOM 7012 N N . LYS B 1 400 ? 4.66 -21.953 8.875 1 97.94 400 LYS B N 1
ATOM 7013 C CA . LYS B 1 400 ? 4.727 -22.406 7.484 1 97.94 400 LYS B CA 1
ATOM 7014 C C . LYS B 1 400 ? 3.514 -21.922 6.695 1 97.94 400 LYS B C 1
ATOM 7016 O O . LYS B 1 400 ? 2.398 -22.406 6.898 1 97.94 400 LYS B O 1
ATOM 7021 N N . LEU B 1 401 ? 3.762 -21.031 5.789 1 98.56 401 LEU B N 1
ATOM 7022 C CA . LEU B 1 401 ? 2.725 -20.516 4.902 1 98.56 401 LEU B CA 1
ATOM 7023 C C . LEU B 1 401 ? 2.334 -21.547 3.857 1 98.56 401 LEU B C 1
ATOM 7025 O O . LEU B 1 401 ? 3.176 -22.328 3.406 1 98.56 401 LEU B O 1
ATOM 7029 N N . PRO B 1 402 ? 1.006 -21.641 3.48 1 98.75 402 PRO B N 1
ATOM 7030 C CA . PRO B 1 402 ? 0.718 -22.25 2.18 1 98.75 402 PRO B CA 1
ATOM 7031 C C . PRO B 1 402 ? 1.317 -21.469 1.015 1 98.75 402 PRO B C 1
ATOM 7033 O O . PRO B 1 402 ? 1.714 -20.312 1.182 1 98.75 402 PRO B O 1
ATOM 7036 N N . ILE B 1 403 ? 1.453 -22.156 -0.1 1 98.81 403 ILE B N 1
ATOM 7037 C CA . ILE B 1 403 ? 1.71 -21.328 -1.275 1 98.81 403 ILE B CA 1
ATOM 7038 C C . ILE B 1 403 ? 0.478 -20.484 -1.593 1 98.81 403 ILE B C 1
ATOM 7040 O O . ILE B 1 403 ? -0.651 -20.984 -1.538 1 98.81 403 ILE B O 1
ATOM 7044 N N . TYR B 1 404 ? 0.675 -19.219 -1.838 1 98.88 404 TYR B N 1
ATOM 7045 C CA . TYR B 1 404 ? -0.467 -18.422 -2.254 1 98.88 404 TYR B CA 1
ATOM 7046 C C . TYR B 1 404 ? -0.035 -17.312 -3.207 1 98.88 404 TYR B C 1
ATOM 7048 O O . TYR B 1 404 ? 1.14 -16.938 -3.244 1 98.88 404 TYR B O 1
ATOM 7056 N N . ALA B 1 405 ? -0.949 -16.844 -3.986 1 98.88 405 ALA B N 1
ATOM 7057 C CA . ALA B 1 405 ? -0.803 -15.703 -4.883 1 98.88 405 ALA B CA 1
ATOM 7058 C C . ALA B 1 405 ? -1.959 -14.719 -4.711 1 98.88 405 ALA B C 1
ATOM 7060 O O . ALA B 1 405 ? -3.111 -15.133 -4.555 1 98.88 405 ALA B O 1
ATOM 7061 N N . ARG B 1 406 ? -1.663 -13.5 -4.613 1 98.81 406 ARG B N 1
ATOM 7062 C CA . ARG B 1 406 ? -2.633 -12.414 -4.672 1 98.81 406 ARG B CA 1
ATOM 7063 C C . ARG B 1 406 ? -2.512 -11.641 -5.984 1 98.81 406 ARG B C 1
ATOM 7065 O O . ARG B 1 406 ? -1.429 -11.164 -6.328 1 98.81 406 ARG B O 1
ATOM 7072 N N . VAL B 1 407 ? -3.611 -11.562 -6.703 1 98.69 407 VAL B N 1
ATOM 7073 C CA . VAL B 1 407 ? -3.568 -10.914 -8.008 1 98.69 407 VAL B CA 1
ATOM 7074 C C . VAL B 1 407 ? -4.66 -9.852 -8.102 1 98.69 407 VAL B C 1
ATOM 7076 O O . VAL B 1 407 ? -5.766 -10.039 -7.59 1 98.69 407 VAL B O 1
ATOM 7079 N N . ILE B 1 408 ? -4.32 -8.734 -8.734 1 98.31 408 ILE B N 1
ATOM 7080 C CA . ILE B 1 408 ? -5.25 -7.621 -8.883 1 98.31 408 ILE B CA 1
ATOM 7081 C C . ILE B 1 408 ? -5.16 -7.055 -10.297 1 98.31 408 ILE B C 1
ATOM 7083 O O . ILE B 1 408 ? -4.156 -7.246 -10.984 1 98.31 408 ILE B O 1
ATOM 7087 N N . THR B 1 409 ? -6.211 -6.383 -10.75 1 96.88 409 THR B N 1
ATOM 7088 C CA . THR B 1 409 ? -6.156 -5.594 -11.984 1 96.88 409 THR B CA 1
ATOM 7089 C C . THR B 1 409 ? -6.016 -4.109 -11.664 1 96.88 409 THR B C 1
ATOM 7091 O O . THR B 1 409 ? -6.426 -3.654 -10.594 1 96.88 409 THR B O 1
ATOM 7094 N N . ARG B 1 410 ? -5.434 -3.398 -12.617 1 93.44 410 ARG B N 1
ATOM 7095 C CA . ARG B 1 410 ? -5.059 -2.037 -12.242 1 93.44 410 ARG B CA 1
ATOM 7096 C C . ARG B 1 410 ? -5.512 -1.039 -13.305 1 93.44 410 ARG B C 1
ATOM 7098 O O . ARG B 1 410 ? -4.832 -0.042 -13.555 1 93.44 410 ARG B O 1
ATOM 7105 N N . GLY B 1 411 ? -6.602 -1.277 -14 1 87.5 411 GLY B N 1
ATOM 7106 C CA . GLY B 1 411 ? -7.262 -0.295 -14.844 1 87.5 411 GLY B CA 1
ATOM 7107 C C . GLY B 1 411 ? -6.738 -0.286 -16.266 1 87.5 411 GLY B C 1
ATOM 7108 O O . GLY B 1 411 ? -6.098 -1.245 -16.703 1 87.5 411 GLY B O 1
ATOM 7109 N N . PHE B 1 412 ? -7.004 0.859 -16.969 1 88.75 412 PHE B N 1
ATOM 7110 C CA . PHE B 1 412 ? -6.664 0.989 -18.375 1 88.75 412 PHE B CA 1
ATOM 7111 C C . PHE B 1 412 ? -5.184 1.308 -18.547 1 88.75 412 PHE B C 1
ATOM 7113 O O . PHE B 1 412 ? -4.641 2.166 -17.859 1 88.75 412 PHE B O 1
ATOM 7120 N N . VAL B 1 413 ? -4.629 0.789 -19.547 1 90.62 413 VAL B N 1
ATOM 7121 C CA . VAL B 1 413 ? -3.18 0.833 -19.703 1 90.62 413 VAL B CA 1
ATOM 7122 C C . VAL B 1 413 ? -2.76 2.205 -20.234 1 90.62 413 VAL B C 1
ATOM 7124 O O . VAL B 1 413 ? -1.581 2.564 -20.172 1 90.62 413 VAL B O 1
ATOM 7127 N N . THR B 1 414 ? -3.725 3.025 -20.656 1 86.44 414 THR B N 1
ATOM 7128 C CA . THR B 1 414 ? -3.391 4.32 -21.25 1 86.44 414 THR B CA 1
ATOM 7129 C C . THR B 1 414 ? -3.717 5.449 -20.266 1 86.44 414 THR B C 1
ATOM 7131 O O . THR B 1 414 ? -3.502 6.625 -20.578 1 86.44 414 THR B O 1
ATOM 7134 N N . ASP B 1 415 ? -4.234 5.125 -19.125 1 82.75 415 ASP B N 1
ATOM 7135 C CA . ASP B 1 415 ? -4.617 6.137 -18.141 1 82.75 415 ASP B CA 1
ATOM 7136 C C . ASP B 1 415 ? -3.406 6.633 -17.359 1 82.75 415 ASP B C 1
ATOM 7138 O O . ASP B 1 415 ? -2.699 5.84 -16.734 1 82.75 415 ASP B O 1
ATOM 7142 N N . ILE B 1 416 ? -3.217 7.93 -17.312 1 78.19 416 ILE B N 1
ATOM 7143 C CA . ILE B 1 416 ? -2.09 8.523 -16.594 1 78.19 416 ILE B CA 1
ATOM 7144 C C . ILE B 1 416 ? -2.385 8.555 -15.102 1 78.19 416 ILE B C 1
ATOM 7146 O O . ILE B 1 416 ? -1.465 8.523 -14.281 1 78.19 416 ILE B O 1
ATOM 7150 N N . ARG B 1 417 ? -3.625 8.742 -14.742 1 80.88 417 ARG B N 1
ATOM 7151 C CA . ARG B 1 417 ? -3.973 8.812 -13.328 1 80.88 417 ARG B CA 1
ATOM 7152 C C . ARG B 1 417 ? -3.639 7.504 -12.617 1 80.88 417 ARG B C 1
ATOM 7154 O O . ARG B 1 417 ? -3.971 6.422 -13.102 1 80.88 417 ARG B O 1
ATOM 7161 N N . SER B 1 418 ? -2.994 7.703 -11.5 1 86.75 418 SER B N 1
ATOM 7162 C CA . SER B 1 418 ? -2.623 6.535 -10.711 1 86.75 418 SER B CA 1
ATOM 7163 C C . SER B 1 418 ? -3.855 5.836 -10.141 1 86.75 418 SER B C 1
ATOM 7165 O O . SER B 1 418 ? -4.82 6.492 -9.75 1 86.75 418 SER B O 1
ATOM 7167 N N . ASP B 1 419 ? -3.768 4.551 -10.133 1 89.19 419 ASP B N 1
ATOM 7168 C CA . ASP B 1 419 ? -4.832 3.771 -9.508 1 89.19 419 ASP B CA 1
ATOM 7169 C C . ASP B 1 419 ? -4.617 3.654 -7.996 1 89.19 419 ASP B C 1
ATOM 7171 O O . ASP B 1 419 ? -5.52 3.244 -7.266 1 89.19 419 ASP B O 1
ATOM 7175 N N . ILE B 1 420 ? -3.484 4 -7.586 1 92.88 420 ILE B N 1
ATOM 7176 C CA . ILE B 1 420 ? -3.17 4.02 -6.164 1 92.88 420 ILE B CA 1
ATOM 7177 C C . ILE B 1 420 ? -3.012 5.461 -5.688 1 92.88 420 ILE B C 1
ATOM 7179 O O . ILE B 1 420 ? -2.135 6.184 -6.164 1 92.88 420 ILE B O 1
ATOM 7183 N N . SER B 1 421 ? -3.836 5.836 -4.758 1 94.31 421 SER B N 1
ATOM 7184 C CA . SER B 1 421 ? -3.811 7.188 -4.203 1 94.31 421 SER B CA 1
ATOM 7185 C C . SER B 1 421 ? -3.48 7.164 -2.715 1 94.31 421 SER B C 1
ATOM 7187 O O . SER B 1 421 ? -3.078 6.129 -2.178 1 94.31 421 SER B O 1
ATOM 7189 N N . SER B 1 422 ? -3.602 8.297 -2.092 1 96.56 422 SER B N 1
ATOM 7190 C CA . SER B 1 422 ? -3.375 8.414 -0.654 1 96.56 422 SER B CA 1
ATOM 7191 C C . SER B 1 422 ? -4.383 7.582 0.133 1 96.56 422 SER B C 1
ATOM 7193 O O . SER B 1 422 ? -4.121 7.188 1.271 1 96.56 422 SER B O 1
ATOM 7195 N N . PHE B 1 423 ? -5.512 7.227 -0.466 1 95.75 423 PHE B N 1
ATOM 7196 C CA . PHE B 1 423 ? -6.445 6.324 0.199 1 95.75 423 PHE B CA 1
ATOM 7197 C C . PHE B 1 423 ? -5.773 4.996 0.53 1 95.75 423 PHE B C 1
ATOM 7199 O O . PHE B 1 423 ? -5.664 4.625 1.7 1 95.75 423 PHE B O 1
ATOM 7206 N N . GLU B 1 424 ? -5.246 4.391 -0.474 1 95.31 424 GLU B N 1
ATOM 7207 C CA . GLU B 1 424 ? -4.633 3.072 -0.322 1 95.31 424 GLU B CA 1
ATOM 7208 C C . GLU B 1 424 ? -3.332 3.158 0.47 1 95.31 424 GLU B C 1
ATOM 7210 O O . GLU B 1 424 ? -2.986 2.236 1.21 1 95.31 424 GLU B O 1
ATOM 7215 N N . MET B 1 425 ? -2.67 4.27 0.345 1 95.88 425 MET B N 1
ATOM 7216 C CA . MET B 1 425 ? -1.336 4.367 0.93 1 95.88 425 MET B CA 1
ATOM 7217 C C . MET B 1 425 ? -1.417 4.711 2.414 1 95.88 425 MET B C 1
ATOM 7219 O O . MET B 1 425 ? -0.591 4.254 3.207 1 95.88 425 MET B O 1
ATOM 7223 N N . PHE B 1 426 ? -2.449 5.508 2.787 1 97.62 426 PHE B N 1
ATOM 7224 C CA . PHE B 1 426 ? -2.371 6.066 4.133 1 97.62 426 PHE B CA 1
ATOM 7225 C C . PHE B 1 426 ? -3.68 5.852 4.883 1 97.62 426 PHE B C 1
ATOM 7227 O O . PHE B 1 426 ? -3.736 6.031 6.102 1 97.62 426 PHE B O 1
ATOM 7234 N N . LEU B 1 427 ? -4.691 5.477 4.18 1 97.06 427 LEU B N 1
ATOM 7235 C CA . LEU B 1 427 ? -6 5.242 4.781 1 97.06 427 LEU B CA 1
ATOM 7236 C C . LEU B 1 427 ? -6.512 3.846 4.441 1 97.06 427 LEU B C 1
ATOM 7238 O O . LEU B 1 427 ? -5.762 2.871 4.523 1 97.06 427 LEU B O 1
ATOM 7242 N N . ALA B 1 428 ? -7.801 3.723 4.191 1 97.38 428 ALA B N 1
ATOM 7243 C CA . ALA B 1 428 ? -8.398 2.465 3.748 1 97.38 428 ALA B CA 1
ATOM 7244 C C . ALA B 1 428 ? -8.516 2.416 2.227 1 97.38 428 ALA B C 1
ATOM 7246 O O . ALA B 1 428 ? -8.664 3.453 1.575 1 97.38 428 ALA B O 1
ATOM 7247 N N . THR B 1 429 ? -8.422 1.193 1.759 1 96.69 429 THR B N 1
ATOM 7248 C CA . THR B 1 429 ? -8.562 1 0.32 1 96.69 429 THR B CA 1
ATOM 7249 C C . THR B 1 429 ? -10.008 1.213 -0.114 1 96.69 429 THR B C 1
ATOM 7251 O O . THR B 1 429 ? -10.938 0.745 0.548 1 96.69 429 THR B O 1
ATOM 7254 N N . ASN B 1 430 ? -10.133 1.965 -1.141 1 93.69 430 ASN B N 1
ATOM 7255 C CA . ASN B 1 430 ? -11.445 2.15 -1.748 1 93.69 430 ASN B CA 1
ATOM 7256 C C . ASN B 1 430 ? -11.602 1.315 -3.018 1 93.69 430 ASN B C 1
ATOM 7258 O O . ASN B 1 430 ? -10.906 1.552 -4.008 1 93.69 430 ASN B O 1
ATOM 7262 N N . VAL B 1 431 ? -12.453 0.322 -2.967 1 91.56 431 VAL B N 1
ATOM 7263 C CA . VAL B 1 431 ? -12.695 -0.537 -4.121 1 91.56 431 VAL B CA 1
ATOM 7264 C C . VAL B 1 431 ? -14.18 -0.494 -4.492 1 91.56 431 VAL B C 1
ATOM 7266 O O . VAL B 1 431 ? -15.047 -0.634 -3.623 1 91.56 431 VAL B O 1
ATOM 7269 N N . ASN B 1 432 ? -14.469 -0.409 -5.766 1 86.62 432 ASN B N 1
ATOM 7270 C CA . ASN B 1 432 ? -15.844 -0.223 -6.207 1 86.62 432 ASN B CA 1
ATOM 7271 C C . ASN B 1 432 ? -16.422 -1.498 -6.82 1 86.62 432 ASN B C 1
ATOM 7273 O O . ASN B 1 432 ? -17.594 -1.556 -7.156 1 86.62 432 ASN B O 1
ATOM 7277 N N . ILE B 1 433 ? -15.633 -2.469 -6.922 1 93 433 ILE B N 1
ATOM 7278 C CA . ILE B 1 433 ? -16.094 -3.695 -7.566 1 93 433 ILE B CA 1
ATOM 7279 C C . ILE B 1 433 ? -16.531 -4.699 -6.508 1 93 433 ILE B C 1
ATOM 7281 O O . ILE B 1 433 ? -15.773 -5.012 -5.582 1 93 433 ILE B O 1
ATOM 7285 N N . ASP B 1 434 ? -17.703 -5.211 -6.719 1 95.75 434 ASP B N 1
ATOM 7286 C CA . ASP B 1 434 ? -18.25 -6.242 -5.848 1 95.75 434 ASP B CA 1
ATOM 7287 C C . ASP B 1 434 ? -17.5 -7.562 -6.023 1 95.75 434 ASP B C 1
ATOM 7289 O O . ASP B 1 434 ? -17.5 -8.141 -7.113 1 95.75 434 ASP B O 1
ATOM 7293 N N . PRO B 1 435 ? -16.906 -8.125 -4.949 1 97.69 435 PRO B N 1
ATOM 7294 C CA . PRO B 1 435 ? -16.188 -9.398 -5.059 1 97.69 435 PRO B CA 1
ATOM 7295 C C . PRO B 1 435 ? -17.078 -10.523 -5.602 1 97.69 435 PRO B C 1
ATOM 7297 O O . PRO B 1 435 ? -16.578 -11.445 -6.242 1 97.69 435 PRO B O 1
ATOM 7300 N N . TYR B 1 436 ? -18.375 -10.43 -5.398 1 97.56 436 TYR B N 1
ATOM 7301 C CA . TYR B 1 436 ? -19.281 -11.453 -5.898 1 97.56 436 TYR B CA 1
ATOM 7302 C C . TYR B 1 436 ? -19.406 -11.391 -7.418 1 97.56 436 TYR B C 1
ATOM 7304 O O . TYR B 1 436 ? -19.547 -12.414 -8.078 1 97.56 436 TYR B O 1
ATOM 7312 N N . LYS B 1 437 ? -19.312 -10.234 -7.922 1 96.06 437 LYS B N 1
ATOM 7313 C CA . LYS B 1 437 ? -19.281 -10.109 -9.375 1 96.06 437 LYS B CA 1
ATOM 7314 C C . LYS B 1 437 ? -17.984 -10.68 -9.938 1 96.06 437 LYS B C 1
ATOM 7316 O O . LYS B 1 437 ? -17.984 -11.344 -10.984 1 96.06 437 LYS B O 1
ATOM 7321 N N . THR B 1 438 ? -16.922 -10.422 -9.266 1 97.75 438 THR B N 1
ATOM 7322 C CA . THR B 1 438 ? -15.609 -10.914 -9.688 1 97.75 438 THR B CA 1
ATOM 7323 C C . THR B 1 438 ? -15.578 -12.438 -9.695 1 97.75 438 THR B C 1
ATOM 7325 O O . THR B 1 438 ? -15.203 -13.055 -10.688 1 97.75 438 THR B O 1
ATOM 7328 N N . ILE B 1 439 ? -16.016 -13.086 -8.594 1 98.44 439 ILE B N 1
ATOM 7329 C CA . ILE B 1 439 ? -15.906 -14.531 -8.461 1 98.44 439 ILE B CA 1
ATOM 7330 C C . ILE B 1 439 ? -16.844 -15.219 -9.453 1 98.44 439 ILE B C 1
ATOM 7332 O O . ILE B 1 439 ? -16.516 -16.281 -9.984 1 98.44 439 ILE B O 1
ATOM 7336 N N . ASP B 1 440 ? -17.969 -14.609 -9.742 1 97.5 440 ASP B N 1
ATOM 7337 C CA . ASP B 1 440 ? -18.891 -15.188 -10.711 1 97.5 440 ASP B CA 1
ATOM 7338 C C . ASP B 1 440 ? -18.25 -15.305 -12.086 1 97.5 440 ASP B C 1
ATOM 7340 O O . ASP B 1 440 ? -18.328 -16.359 -12.727 1 97.5 440 ASP B O 1
ATOM 7344 N N . VAL B 1 441 ? -17.609 -14.266 -12.461 1 97.38 441 VAL B N 1
ATOM 7345 C CA . VAL B 1 441 ? -16.953 -14.25 -13.766 1 97.38 441 VAL B CA 1
ATOM 7346 C C . VAL B 1 441 ? -15.766 -15.219 -13.758 1 97.38 441 VAL B C 1
ATOM 7348 O O . VAL B 1 441 ? -15.586 -15.992 -14.695 1 97.38 441 VAL B O 1
ATOM 7351 N N . VAL B 1 442 ? -14.992 -15.188 -12.727 1 98 442 VAL B N 1
ATOM 7352 C CA . VAL B 1 442 ? -13.797 -16.016 -12.633 1 98 442 VAL B CA 1
ATOM 7353 C C . VAL B 1 442 ? -14.195 -17.5 -12.609 1 98 442 VAL B C 1
ATOM 7355 O O . VAL B 1 442 ? -13.586 -18.328 -13.289 1 98 442 VAL B O 1
ATOM 7358 N N . ARG B 1 443 ? -15.211 -17.797 -11.828 1 97.06 443 ARG B N 1
ATOM 7359 C CA . ARG B 1 443 ? -15.688 -19.172 -11.742 1 97.06 443 ARG B CA 1
ATOM 7360 C C . ARG B 1 443 ? -16.141 -19.688 -13.102 1 97.06 443 ARG B C 1
ATOM 7362 O O . ARG B 1 443 ? -15.773 -20.797 -13.508 1 97.06 443 ARG B O 1
ATOM 7369 N N . SER B 1 444 ? -16.906 -18.891 -13.75 1 95.81 444 SER B N 1
ATOM 7370 C CA . SER B 1 444 ? -17.375 -19.266 -15.086 1 95.81 444 SER B CA 1
ATOM 7371 C C . SER B 1 444 ? -16.219 -19.453 -16.047 1 95.81 444 SER B C 1
ATOM 7373 O O . SER B 1 444 ? -16.203 -20.406 -16.828 1 95.81 444 SER B O 1
ATOM 7375 N N . SER B 1 445 ? -15.32 -18.594 -15.938 1 94 445 SER B N 1
ATOM 7376 C CA . SER B 1 445 ? -14.148 -18.641 -16.812 1 94 445 SER B CA 1
ATOM 7377 C C . SER B 1 445 ? -13.297 -19.875 -16.531 1 94 445 SER B C 1
ATOM 7379 O O . SER B 1 445 ? -12.891 -20.578 -17.453 1 94 445 SER B O 1
ATOM 7381 N N . VAL B 1 446 ? -13.016 -20.109 -15.305 1 94.12 446 VAL B N 1
ATOM 7382 C CA . VAL B 1 446 ? -12.195 -21.234 -14.875 1 94.12 446 VAL B CA 1
ATOM 7383 C C . VAL B 1 446 ? -12.844 -22.547 -15.32 1 94.12 446 VAL B C 1
ATOM 7385 O O . VAL B 1 446 ? -12.188 -23.406 -15.906 1 94.12 446 VAL B O 1
ATOM 7388 N N . ASN B 1 447 ? -14.109 -22.656 -15.094 1 93.12 447 ASN B N 1
ATOM 7389 C CA . ASN B 1 447 ? -14.828 -23.875 -15.445 1 93.12 447 ASN B CA 1
ATOM 7390 C C . ASN B 1 447 ? -14.852 -24.109 -16.953 1 93.12 447 ASN B C 1
ATOM 7392 O O . ASN B 1 447 ? -14.633 -25.234 -17.422 1 93.12 447 ASN B O 1
ATOM 7396 N N . GLN B 1 448 ? -15.078 -23.109 -17.641 1 92.81 448 GLN B N 1
ATOM 7397 C CA . GLN B 1 448 ? -15.125 -23.219 -19.094 1 92.81 448 GLN B CA 1
ATOM 7398 C C . GLN B 1 448 ? -13.75 -23.562 -19.672 1 92.81 448 GLN B C 1
ATOM 7400 O O . GLN B 1 448 ? -13.625 -24.422 -20.531 1 92.81 448 GLN B O 1
ATOM 7405 N N . ARG B 1 449 ? -12.742 -22.922 -19.203 1 91.56 449 ARG B N 1
ATOM 7406 C CA . ARG B 1 449 ? -11.391 -23.109 -19.719 1 91.56 449 ARG B CA 1
ATOM 7407 C C . ARG B 1 449 ? -10.859 -24.5 -19.359 1 91.56 449 ARG B C 1
ATOM 7409 O O . ARG B 1 449 ? -10.273 -25.172 -20.203 1 91.56 449 ARG B O 1
ATOM 7416 N N . LEU B 1 450 ? -11.109 -24.859 -18.203 1 88.88 450 LEU B N 1
ATOM 7417 C CA . LEU B 1 450 ? -10.602 -26.156 -17.766 1 88.88 450 LEU B CA 1
ATOM 7418 C C . LEU B 1 450 ? -11.367 -27.297 -18.453 1 88.88 450 LEU B C 1
ATOM 7420 O O . LEU B 1 450 ? -10.781 -28.312 -18.812 1 88.88 450 LEU B O 1
ATOM 7424 N N . LYS B 1 451 ? -12.602 -27.078 -18.688 1 86.5 451 LYS B N 1
ATOM 7425 C CA . LYS B 1 451 ? -13.383 -28.047 -19.453 1 86.5 451 LYS B CA 1
ATOM 7426 C C . LYS B 1 451 ? -12.867 -28.125 -20.891 1 86.5 451 LYS B C 1
ATOM 7428 O O . LYS B 1 451 ? -12.695 -29.219 -21.438 1 86.5 451 LYS B O 1
ATOM 7433 N N . ASN B 1 452 ? -12.602 -26.984 -21.469 1 88.06 452 ASN B N 1
ATOM 7434 C CA . ASN B 1 452 ? -12.117 -26.922 -22.844 1 88.06 452 ASN B CA 1
ATOM 7435 C C . ASN B 1 452 ? -10.742 -27.562 -22.984 1 88.06 452 ASN B C 1
ATOM 7437 O O . ASN B 1 452 ? -10.383 -28.047 -24.062 1 88.06 452 ASN B O 1
ATOM 7441 N N . MET B 1 453 ? -10.039 -27.516 -21.922 1 85.94 453 MET B N 1
ATOM 7442 C CA . MET B 1 453 ? -8.703 -28.109 -21.922 1 85.94 453 MET B CA 1
ATOM 7443 C C . MET B 1 453 ? -8.758 -29.578 -21.484 1 85.94 453 MET B C 1
ATOM 7445 O O . MET B 1 453 ? -7.719 -30.219 -21.344 1 85.94 453 MET B O 1
ATOM 7449 N N . ASN B 1 454 ? -9.961 -30.094 -21.328 1 81.31 454 ASN B N 1
ATOM 7450 C CA . ASN B 1 454 ? -10.219 -31.469 -20.906 1 81.31 454 ASN B CA 1
ATOM 7451 C C . ASN B 1 454 ? -9.586 -31.766 -19.547 1 81.31 454 ASN B C 1
ATOM 7453 O O . ASN B 1 454 ? -8.93 -32.781 -19.375 1 81.31 454 ASN B O 1
ATOM 7457 N N . LEU B 1 455 ? -9.641 -30.812 -18.797 1 77.69 455 LEU B N 1
ATOM 7458 C CA . LEU B 1 455 ? -9.18 -30.906 -17.422 1 77.69 455 LEU B CA 1
ATOM 7459 C C . LEU B 1 455 ? -10.352 -30.844 -16.438 1 77.69 455 LEU B C 1
ATOM 7461 O O . LEU B 1 455 ? -11.367 -30.203 -16.719 1 77.69 455 LEU B O 1
#

Foldseek 3Di:
DPPPPPPPPPPPPPDPVVVVVVVVVVVVVVCCVVVVVPPPPPPPPPPVPPLFAQAPFAALDAPAFQVNLCVQANPPFDLWPVRVVVSLVSLCPGDDPVSPVLNVLVVLFKDKDKDKDADDDDPVCLVVLCVQLVVDVVLSVCRGIWIKMWMAGPLLGAIEIETQSVLNGDDDDDPDDLVVVLVVQLVVQVVPPCLLVVVPRFAADPLGKDDDDFKIKGADPDDPAPFKIKIFTNDFAQQDDDLVNQLRSVVSVVVVLVSVCVVVVLFWWKKKKWWAAPLRPDPGNGGMMMMDTHRPADDDSVRSVLSSQRVVCVVPVHGSNNSVSNSQSNSVFWDAFDQKIKGQDPRALEALKIKIWGSADDSRRSLLVVLLSCLVCPVVVARTKMKMWTHFTHPDSTSTDTTMMIMHGFDRNPDPDGSDDCCSVPHHHYYHDMSVVSSVSSNVRSVVVCVVVVD/DPPDPCPPPPPPPPDPVVVVVVVVVVVVVVCCVVVVVPPPPPPPPPPVPPLFAQAPFAALDAPAFQVNLCVQANPPFDLWPVRVVVSLVRLCPGDDPVSPVLNVLVVVFKDKDKDKDADDDDPVCLVVLCVQLVVDVVLSVCRGIWIKMWMAGPLLGAIEIETQSVLNGDDDDDPDDLVVVLVVQLVVQVVPPCLLVVVPRFAADPLGKDDDPFKIKGADPDDPAPFKIKIFTNDFAQQDDDLVNQLRSVVRVVVVLVSVCVVVVLFWWKKKKWWAAPLRPDPGNGGMMMMDTHRPADDDSVVSVLSSQRVVCVVPVHGSNNSVSNSQSNSVFWDAFDQKIKGQDPRALEALKIKIWGSADDSRRSLLVVLLSCLVCPVVVARTKMKMWTHFTHPDSTSTDTTMMIMHGFDRNPDPDGSDDCCSVPHHHYYHDMSVVSSVSSNVRSVVVCVVVVD